Protein AF-0000000065771918 (afdb_homodimer)

InterPro domains:
  IPR000873 AMP-dependent synthetase/ligase domain [PF00501] (20-397)
  IPR020845 AMP-binding, conserved site [PS00455] (182-193)
  IPR025110 AMP-binding enzyme, C-terminal domain [PF13193] (447-524)
  IPR042099 ANL, N-terminal domain [G3DSA:3.40.50.12780] (4-433)
  IPR045851 AMP-binding enzyme domain superfamily [G3DSA:3.30.300.30] (434-539)

Secondary structure (DSSP, 8-state):
-TTB--STTT-----THHHHHHHHHHSTTSEEEEETTEEEEHHHHHHHHHHHHHHHHHTTPPTT-EEEEE-SS-HHHHHHHHHHHHTT-EEEEPPTT--HHHHHHHHHHH--SEEEEEGGGHHHHHHHHHTTTT-SSPPEEEEE-SSTTS--SSEEHHHHHHTS-TT--PPPPSSTTSEEEEEE---SSSS--EEEEEHHHHHHHHHHHHHHTTPPSS-EEEE-S-TTTHHHHTHHHHHHHTT-EEEE-SS--HHHHHHHHHHHT--EEE--HHHHHHHHT--TTT----SSPEEEEEES---HHHHHHHHHTTEEEEEEE--GGGTS-SEE-PPPGGGGGS-HHHHHHHHTS-BEE-TTEEEEEEE-TTT--BPPSSS---EEEEEEETTS-SEETT-HHHHHHHTGGGSEEEEEEEEE-TTS-EEEEEETTT-EEETTEEE-SHHHHHHHHTSTTEEEEEEEEEEETTTEEEEEEEEEEPTT----HHHHHHHHHHHHTTS-GGGS-SEEEE----B-TTS-B-HHHHHHHHHHT-PBP-----/-TTB--STTT-----THHHHHHHHHHSTTSEEEEETTEEEEHHHHHHHHHHHHHHHHHTTPPTT-EEEEE-SS-HHHHHHHHHHHHTT-EEEEPPTT--HHHHHHHHHHH--SEEEEEGGGHHHHHHHHHTTTT-SSPPEEEEE-SSTTS--SSEEHHHHHHTS-TT--PPPPSSTTSEEEEEE---SSSS--EEEEEHHHHHHHHHHHHHHTTPPSS-EEEE-S-TTTHHHHTHHHHHHHTT-EEEE-SS--HHHHHHHHHHHT--EEE--HHHHHHHHT--TTT----SSPEEEEEES---HHHHHHHHHTTEEEEEEE--GGGTS-SEE-PPPGGGGGS-HHHHHHHHTS-BEE-TTEEEEEEE-TTT--BPPSSS---EEEEEEETTS--EETT-HHHHHHHTGGGSEEEEEEEEE-TTS-EEEEEETTT-EEETTEEE-SHHHHHHHHTSTTEEEEEEEEEEETTTEEEEEEEEEEPTT----HHHHHHHHHHHHTTS-GGGS-SEEEE----B-TTS-B-HHHHHHHHHHT-PBP-----

Organism: Arabidopsis thaliana (NCBI:txid3702)

Solvent-accessible surface area (backbone atoms only — not comparable to full-atom values): 55004 Å² total; per-residue (Å²): 115,63,23,52,59,91,45,57,16,33,44,60,63,49,39,52,63,55,26,46,59,47,23,29,51,79,37,22,86,38,63,29,40,37,45,90,88,46,69,36,25,21,42,51,48,46,43,51,18,31,8,36,10,30,34,49,38,73,71,65,57,47,76,64,38,31,37,31,32,36,51,68,32,44,70,68,53,62,34,41,72,45,9,33,35,25,36,34,19,18,30,31,37,39,63,76,81,54,50,37,67,58,44,28,52,52,43,64,73,58,57,29,57,34,34,37,29,22,61,91,44,41,66,50,51,53,53,10,56,63,70,41,76,81,56,90,70,75,45,48,57,31,29,38,64,94,49,84,81,60,86,61,101,48,54,41,46,70,61,50,35,68,68,19,43,75,80,46,75,70,42,72,67,93,44,26,74,40,68,35,33,39,29,58,43,86,54,90,57,96,69,62,49,38,32,28,35,21,22,34,23,52,33,41,42,13,54,37,50,35,53,75,60,61,56,53,72,48,38,26,35,41,43,64,48,55,42,34,50,30,54,29,51,31,43,68,52,22,37,33,54,40,46,14,29,41,36,39,31,78,66,85,48,50,55,57,51,39,50,46,34,67,74,64,56,40,36,32,33,47,35,38,41,59,55,48,49,43,52,49,64,47,53,74,88,47,59,65,89,65,97,60,67,29,36,30,45,25,53,64,76,62,36,60,64,49,53,51,47,29,40,74,62,32,34,48,78,32,23,17,34,57,41,59,56,24,49,29,60,46,22,36,27,76,85,54,77,75,44,73,78,41,58,65,70,58,30,40,57,62,47,57,26,19,23,41,50,46,82,46,32,72,43,63,46,35,25,36,85,85,78,68,38,74,55,67,50,68,54,65,57,67,30,33,34,28,35,26,12,35,34,29,39,38,24,25,56,76,29,48,68,62,25,52,64,31,34,52,96,40,25,32,56,47,67,36,24,16,25,27,27,74,72,59,39,26,32,80,29,32,42,63,88,49,45,26,48,40,68,86,37,76,42,50,34,47,65,55,28,35,52,45,50,65,36,90,41,34,63,42,52,45,46,32,42,17,42,19,73,81,31,56,19,36,31,29,31,35,33,19,60,33,89,91,47,76,83,51,56,66,56,54,40,52,49,46,43,61,73,52,55,92,49,73,72,72,62,44,47,80,39,61,42,82,37,84,64,59,55,43,94,80,54,45,70,40,56,67,61,51,31,51,53,33,49,73,69,40,61,47,72,74,76,72,80,121,116,63,22,50,60,92,45,58,16,32,44,59,63,47,39,51,63,56,26,46,59,48,23,27,52,79,38,22,86,39,62,28,38,37,44,91,90,46,70,36,25,22,42,52,50,45,44,52,18,33,7,36,11,31,34,48,39,73,72,64,56,46,78,64,37,30,36,31,35,35,51,67,32,44,70,66,55,62,35,42,73,43,8,33,34,25,35,34,18,19,30,31,36,39,63,76,80,52,50,36,69,58,44,28,51,53,44,66,74,58,57,29,57,35,34,36,29,22,62,91,44,40,66,49,52,52,52,9,56,64,70,40,77,82,54,90,70,75,46,47,59,30,30,39,66,94,49,83,80,60,85,59,99,47,53,40,46,70,62,49,34,68,70,19,43,75,79,45,76,69,42,72,69,93,43,25,76,40,67,36,33,40,28,59,43,85,54,90,56,96,70,61,49,40,32,28,34,21,22,35,24,51,34,41,42,14,54,37,50,35,52,74,62,61,54,52,72,47,39,26,34,42,44,63,49,55,42,33,50,30,54,28,53,30,43,68,53,23,37,33,54,40,49,14,29,42,35,40,31,78,66,83,48,49,54,57,49,38,51,47,36,67,74,65,57,40,36,32,35,48,36,39,43,59,55,48,49,43,53,52,65,46,54,74,90,48,58,63,88,65,98,61,67,28,36,30,43,24,52,65,78,62,37,58,63,49,54,52,47,30,42,75,62,31,34,47,77,32,22,18,34,56,40,61,55,24,49,29,61,44,22,36,26,77,86,54,78,74,44,72,78,42,60,64,69,58,30,40,57,63,46,57,26,20,22,41,50,46,83,46,32,71,43,66,48,35,26,35,85,87,77,68,38,74,56,65,50,68,54,64,57,67,31,33,33,28,36,26,12,35,34,30,41,37,24,26,58,75,30,49,68,63,25,53,63,31,35,50,96,40,26,33,55,50,67,36,24,16,24,26,28,74,73,58,39,26,33,79,29,31,44,64,87,49,44,27,46,41,67,86,37,76,42,48,33,47,66,54,28,35,53,44,48,64,36,91,42,35,61,42,53,44,46,32,43,17,41,19,74,82,30,56,20,36,31,29,32,34,32,20,58,33,91,90,48,76,81,49,57,68,56,55,38,51,49,46,43,62,72,53,55,91,48,74,72,73,62,45,46,79,39,61,43,82,37,83,64,58,56,43,95,80,54,45,69,41,55,67,61,50,30,52,52,33,48,73,69,41,60,46,71,72,75,73,80,119

Nearest PDB structures (foldseek):
  8hsy-assembly1_A  TM=8.636E-01  e=1.051E-47  Vibrio harveyi
  4wv3-assembly1_A  TM=8.899E-01  e=1.713E-43  Stigmatella aurantiaca
  5ie0-assembly2_B  TM=8.709E-01  e=1.188E-41  Arabidopsis thaliana
  9bhy-assembly1_A  TM=7.299E-01  e=1.453E-34  Acinetobacter baumannii ATCC 17978
  3u16-assembly2_B  TM=8.707E-01  e=1.276E-29  Acinetobacter baumannii ACICU

Radius of gyration: 31.48 Å; Cα contacts (8 Å, |Δi|>4): 2546; chains: 2; bounding box: 75×93×74 Å

pLDDT: mean 91.89, std 8.66, range [29.97, 98.88]

Structure (mmCIF, N/CA/C/O backbone):
data_AF-0000000065771918-model_v1
#
loop_
_entity.id
_entity.type
_entity.pdbx_description
1 polymer 'Probable acyl-activating enzyme 21'
#
loop_
_atom_site.group_PDB
_atom_site.id
_atom_site.type_symbol
_atom_site.label_atom_id
_atom_site.label_alt_id
_atom_site.label_comp_id
_atom_site.label_asym_id
_atom_site.label_entity_id
_atom_site.label_seq_id
_atom_site.pdbx_PDB_ins_code
_atom_site.Cartn_x
_atom_site.Cartn_y
_atom_site.Cartn_z
_atom_site.occupancy
_atom_site.B_iso_or_equiv
_atom_site.auth_seq_id
_atom_site.auth_comp_id
_atom_site.auth_asym_id
_atom_site.auth_atom_id
_atom_site.pdbx_PDB_model_num
ATOM 1 N N . MET A 1 1 ? 9.336 4.375 24.594 1 88.5 1 MET A N 1
ATOM 2 C CA . MET A 1 1 ? 9.523 5.805 24.828 1 88.5 1 MET A CA 1
ATOM 3 C C . MET A 1 1 ? 8.531 6.324 25.859 1 88.5 1 MET A C 1
ATOM 5 O O . MET A 1 1 ? 7.375 5.898 25.891 1 88.5 1 MET A O 1
ATOM 9 N N . GLU A 1 2 ? 8.922 7.23 26.625 1 91.38 2 GLU A N 1
ATOM 10 C CA . GLU A 1 2 ? 8.078 7.73 27.703 1 91.38 2 GLU A CA 1
ATOM 11 C C . GLU A 1 2 ? 6.816 8.391 27.156 1 91.38 2 GLU A C 1
ATOM 13 O O . GLU A 1 2 ? 6.879 9.148 26.172 1 91.38 2 GLU A O 1
ATOM 18 N N . GLY A 1 3 ? 5.688 8 27.703 1 93.69 3 GLY A N 1
ATOM 19 C CA . GLY A 1 3 ? 4.422 8.625 27.344 1 93.69 3 GLY A CA 1
ATOM 20 C C . GLY A 1 3 ? 3.656 7.852 26.297 1 93.69 3 GLY A C 1
ATOM 21 O O . GLY A 1 3 ? 2.521 8.203 25.953 1 93.69 3 GLY A O 1
ATOM 22 N N . THR A 1 4 ? 4.199 6.762 25.75 1 96.31 4 THR A N 1
ATOM 23 C CA . THR A 1 4 ? 3.551 5.984 24.703 1 96.31 4 THR A CA 1
ATOM 24 C C . THR A 1 4 ? 2.826 4.777 25.297 1 96.31 4 THR A C 1
ATOM 26 O O . THR A 1 4 ? 3.133 4.348 26.406 1 96.31 4 THR A O 1
ATOM 29 N N . MET A 1 5 ? 1.809 4.348 24.625 1 96.81 5 MET A N 1
ATOM 30 C CA . MET A 1 5 ? 1.067 3.148 25 1 96.81 5 MET A CA 1
ATOM 31 C C . MET A 1 5 ? 0.543 2.416 23.766 1 96.81 5 MET A C 1
ATOM 33 O O . MET A 1 5 ? 0.09 3.049 22.812 1 96.81 5 MET A O 1
ATOM 37 N N . ARG A 1 6 ? 0.723 1.117 23.828 1 96 6 ARG A N 1
ATOM 38 C CA . ARG A 1 6 ? 0.106 0.287 22.797 1 96 6 ARG A CA 1
ATOM 39 C C . ARG A 1 6 ? -1.274 -0.192 23.234 1 96 6 ARG A C 1
ATOM 41 O O . ARG A 1 6 ? -1.423 -0.775 24.312 1 96 6 ARG A O 1
ATOM 48 N N . CYS A 1 7 ? -2.299 0.1 22.5 1 97.12 7 CYS A N 1
ATOM 49 C CA . CYS A 1 7 ? -3.674 -0.276 22.797 1 97.12 7 CYS A CA 1
ATOM 50 C C . CYS A 1 7 ? -4.504 -0.413 21.531 1 97.12 7 CYS A C 1
ATOM 52 O O . CYS A 1 7 ? -3.961 -0.375 20.422 1 97.12 7 CYS A O 1
ATOM 54 N N . SER A 1 8 ? -5.797 -0.637 21.656 1 95.38 8 SER A N 1
ATOM 55 C CA . SER A 1 8 ? -6.672 -0.889 20.516 1 95.38 8 SER A CA 1
ATOM 56 C C . SER A 1 8 ? -6.832 0.358 19.656 1 95.38 8 SER A C 1
ATOM 58 O O . SER A 1 8 ? -7.207 0.266 18.484 1 95.38 8 SER A O 1
ATOM 60 N N . ALA A 1 9 ? -6.516 1.527 20.172 1 97.38 9 ALA A N 1
ATOM 61 C CA . ALA A 1 9 ? -6.625 2.771 19.406 1 97.38 9 ALA A CA 1
ATOM 62 C C . ALA A 1 9 ? -5.559 2.85 18.328 1 97.38 9 ALA A C 1
ATOM 64 O O . ALA A 1 9 ? -5.777 3.457 17.266 1 97.38 9 ALA A O 1
ATOM 65 N N . ASN A 1 10 ? -4.402 2.232 18.625 1 97.94 10 ASN A N 1
ATOM 66 C CA . ASN A 1 10 ? -3.291 2.512 17.734 1 97.94 10 ASN A CA 1
ATOM 67 C C . ASN A 1 10 ? -2.631 1.227 17.234 1 97.94 10 ASN A C 1
ATOM 69 O O . ASN A 1 10 ? -1.549 1.266 16.641 1 97.94 10 ASN A O 1
ATOM 73 N N . TYR A 1 11 ? -3.23 0.105 17.531 1 97.31 11 TYR A N 1
ATOM 74 C CA . TYR A 1 11 ? -2.678 -1.156 17.047 1 97.31 11 TYR A CA 1
ATOM 75 C C . TYR A 1 11 ? -3.783 -2.17 16.781 1 97.31 11 TYR A C 1
ATOM 77 O O . TYR A 1 11 ? -4.547 -2.521 17.672 1 97.31 11 TYR A O 1
ATOM 85 N N . VAL A 1 12 ? -3.822 -2.596 15.609 1 96.56 12 VAL A N 1
ATOM 86 C CA . VAL A 1 12 ? -4.699 -3.676 15.172 1 96.56 12 VAL A CA 1
ATOM 87 C C . VAL A 1 12 ? -3.91 -4.676 14.336 1 96.56 12 VAL A C 1
ATOM 89 O O . VAL A 1 12 ? -3.154 -4.285 13.438 1 96.56 12 VAL A O 1
ATOM 92 N N . PRO A 1 13 ? -4.039 -6.016 14.617 1 97.44 13 PRO A N 1
ATOM 93 C CA . PRO A 1 13 ? -3.369 -6.992 13.75 1 97.44 13 PRO A CA 1
ATOM 94 C C . PRO A 1 13 ? -3.75 -6.836 12.281 1 97.44 13 PRO A C 1
ATOM 96 O O . PRO A 1 13 ? -4.93 -6.664 11.961 1 97.44 13 PRO A O 1
ATOM 99 N N . LEU A 1 14 ? -2.75 -6.852 11.445 1 97.94 14 LEU A N 1
ATOM 100 C CA . LEU A 1 14 ? -3.008 -6.742 10.008 1 97.94 14 LEU A CA 1
ATOM 101 C C . LEU A 1 14 ? -3.748 -7.969 9.492 1 97.94 14 LEU A C 1
ATOM 103 O O . LEU A 1 14 ? -3.357 -9.102 9.789 1 97.94 14 LEU A O 1
ATOM 107 N N . SER A 1 15 ? -4.812 -7.727 8.734 1 98.44 15 SER A N 1
ATOM 108 C CA . SER A 1 15 ? -5.586 -8.805 8.125 1 98.44 15 SER A CA 1
ATOM 109 C C . SER A 1 15 ? -6.367 -8.297 6.914 1 98.44 15 SER A C 1
ATOM 111 O O . SER A 1 15 ? -6.945 -7.211 6.949 1 98.44 15 SER A O 1
ATOM 113 N N . PRO A 1 16 ? -6.477 -9.094 5.871 1 98.19 16 PRO A N 1
ATOM 114 C CA . PRO A 1 16 ? -7.324 -8.734 4.73 1 98.19 16 PRO A CA 1
ATOM 115 C C . PRO A 1 16 ? -8.789 -8.578 5.113 1 98.19 16 PRO A C 1
ATOM 117 O O . PRO A 1 16 ? -9.57 -7.98 4.363 1 98.19 16 PRO A O 1
ATOM 120 N N . ILE A 1 17 ? -9.195 -9.117 6.297 1 98.31 17 ILE A N 1
ATOM 121 C CA . ILE A 1 17 ? -10.57 -8.977 6.77 1 98.31 17 ILE A CA 1
ATOM 122 C C . ILE A 1 17 ? -10.945 -7.5 6.832 1 98.31 17 ILE A C 1
ATOM 124 O O . ILE A 1 17 ? -12.07 -7.125 6.48 1 98.31 17 ILE A O 1
ATOM 128 N N . SER A 1 18 ? -9.977 -6.691 7.184 1 97 18 SER A N 1
ATOM 129 C CA . SER A 1 18 ? -10.242 -5.262 7.324 1 97 18 SER A CA 1
ATOM 130 C C . SER A 1 18 ? -10.508 -4.617 5.969 1 97 18 SER A C 1
ATOM 132 O O . SER A 1 18 ? -11.227 -3.619 5.883 1 97 18 SER A O 1
ATOM 134 N N . PHE A 1 19 ? -9.969 -5.172 4.887 1 97.69 19 PHE A N 1
ATOM 135 C CA . PHE A 1 19 ? -10.219 -4.641 3.553 1 97.69 19 PHE A CA 1
ATOM 136 C C . PHE A 1 19 ? -11.703 -4.719 3.211 1 97.69 19 PHE A C 1
ATOM 138 O O . PHE A 1 19 ? -12.273 -3.771 2.664 1 97.69 19 PHE A O 1
ATOM 145 N N . LEU A 1 20 ? -12.266 -5.875 3.529 1 98.19 20 LEU A N 1
ATOM 146 C CA . LEU A 1 20 ? -13.672 -6.07 3.207 1 98.19 20 LEU A CA 1
ATOM 147 C C . LEU A 1 20 ? -14.555 -5.145 4.039 1 98.19 20 LEU A C 1
ATOM 149 O O . LEU A 1 20 ? -15.523 -4.578 3.529 1 98.19 20 LEU A O 1
ATOM 153 N N . GLU A 1 21 ? -14.25 -5.035 5.312 1 95.62 21 GLU A N 1
ATOM 154 C CA . GLU A 1 21 ? -15.008 -4.137 6.18 1 95.62 21 GLU A CA 1
ATOM 155 C C . GLU A 1 21 ? -14.977 -2.705 5.656 1 95.62 21 GLU A C 1
ATOM 157 O O . GLU A 1 21 ? -16 -2.029 5.621 1 95.62 21 GLU A O 1
ATOM 162 N N . ARG A 1 22 ? -13.867 -2.25 5.254 1 94.81 22 ARG A N 1
ATOM 163 C CA . ARG A 1 22 ? -13.727 -0.903 4.711 1 94.81 22 ARG A CA 1
ATOM 164 C C . ARG A 1 22 ? -14.445 -0.774 3.373 1 94.81 22 ARG A C 1
ATOM 166 O O . ARG A 1 22 ? -15.117 0.229 3.119 1 94.81 22 ARG A O 1
ATOM 173 N N . ALA A 1 23 ? -14.258 -1.785 2.531 1 96.12 23 ALA A N 1
ATOM 174 C CA . ALA A 1 23 ? -14.867 -1.731 1.206 1 96.12 23 ALA A CA 1
ATOM 175 C C . ALA A 1 23 ? -16.375 -1.568 1.307 1 96.12 23 ALA A C 1
ATOM 177 O O . ALA A 1 23 ? -16.984 -0.822 0.531 1 96.12 23 ALA A O 1
ATOM 178 N N . ALA A 1 24 ? -16.969 -2.229 2.25 1 95.31 24 ALA A N 1
ATOM 179 C CA . ALA A 1 24 ? -18.422 -2.18 2.426 1 95.31 24 ALA A CA 1
ATOM 180 C C . ALA A 1 24 ? -18.875 -0.794 2.879 1 95.31 24 ALA A C 1
ATOM 182 O O . ALA A 1 24 ? -20.016 -0.392 2.629 1 95.31 24 ALA A O 1
ATOM 183 N N . VAL A 1 25 ? -17.984 -0.06 3.516 1 91.25 25 VAL A N 1
ATOM 184 C CA . VAL A 1 25 ? -18.312 1.274 4.008 1 91.25 25 VAL A CA 1
ATOM 185 C C . VAL A 1 25 ? -18.047 2.309 2.918 1 91.25 25 VAL A C 1
ATOM 187 O O . VAL A 1 25 ? -18.906 3.125 2.596 1 91.25 25 VAL A O 1
ATOM 190 N N . VAL A 1 26 ? -16.938 2.23 2.297 1 90.31 26 VAL A N 1
ATOM 191 C CA . VAL A 1 26 ? -16.469 3.258 1.377 1 90.31 26 VAL A CA 1
ATOM 192 C C . VAL A 1 26 ? -17.125 3.074 0.011 1 90.31 26 VAL A C 1
ATOM 194 O O . VAL A 1 26 ? -17.516 4.051 -0.637 1 90.31 26 VAL A O 1
ATOM 197 N N . PHE A 1 27 ? -17.25 1.789 -0.373 1 93.69 27 PHE A N 1
ATOM 198 C CA . PHE A 1 27 ? -17.719 1.478 -1.718 1 93.69 27 PHE A CA 1
ATOM 199 C C . PHE A 1 27 ? -19.016 0.688 -1.668 1 93.69 27 PHE A C 1
ATOM 201 O O . PHE A 1 27 ? -19.328 -0.064 -2.594 1 93.69 27 PHE A O 1
ATOM 208 N N . GLY A 1 28 ? -19.812 0.783 -0.723 1 94 28 GLY A N 1
ATOM 209 C CA . GLY A 1 28 ? -20.938 -0.076 -0.36 1 94 28 GLY A CA 1
ATOM 210 C C . GLY A 1 28 ? -21.875 -0.345 -1.514 1 94 28 GLY A C 1
ATOM 211 O O . GLY A 1 28 ? -22.234 -1.496 -1.776 1 94 28 GLY A O 1
ATOM 212 N N . SER A 1 29 ? -22.25 0.639 -2.266 1 94.06 29 SER A N 1
ATOM 213 C CA . SER A 1 29 ? -23.266 0.503 -3.303 1 94.06 29 SER A CA 1
ATOM 214 C C . SER A 1 29 ? -22.641 0.146 -4.648 1 94.06 29 SER A C 1
ATOM 216 O O . SER A 1 29 ? -23.344 -0.15 -5.609 1 94.06 29 SER A O 1
ATOM 218 N N . ARG A 1 30 ? -21.391 0.132 -4.684 1 95.81 30 ARG A N 1
ATOM 219 C CA . ARG A 1 30 ? -20.719 -0.169 -5.941 1 95.81 30 ARG A CA 1
ATOM 220 C C . ARG A 1 30 ? -20.562 -1.673 -6.129 1 95.81 30 ARG A C 1
ATOM 222 O O . ARG A 1 30 ? -20.562 -2.43 -5.156 1 95.81 30 ARG A O 1
ATOM 229 N N . THR A 1 31 ? -20.328 -2.07 -7.391 1 98.06 31 THR A N 1
ATOM 230 C CA . THR A 1 31 ? -20.203 -3.48 -7.746 1 98.06 31 THR A CA 1
ATOM 231 C C . THR A 1 31 ? -18.922 -4.07 -7.172 1 98.06 31 THR A C 1
ATOM 233 O O . THR A 1 31 ? -17.859 -3.441 -7.234 1 98.06 31 THR A O 1
ATOM 236 N N . SER A 1 32 ? -19.031 -5.207 -6.547 1 98.62 32 SER A N 1
ATOM 237 C CA . SER A 1 32 ? -17.875 -5.91 -5.988 1 98.62 32 SER A CA 1
ATOM 238 C C . SER A 1 32 ? -17.5 -7.125 -6.832 1 98.62 32 SER A C 1
ATOM 240 O O . SER A 1 32 ? -16.328 -7.352 -7.121 1 98.62 32 SER A O 1
ATOM 242 N N . VAL A 1 33 ? -18.484 -7.941 -7.211 1 98.69 33 VAL A N 1
ATOM 243 C CA . VAL A 1 33 ? -18.25 -9.195 -7.918 1 98.69 33 VAL A CA 1
ATOM 244 C C . VAL A 1 33 ? -19.25 -9.32 -9.078 1 98.69 33 VAL A C 1
ATOM 246 O O . VAL A 1 33 ? -20.422 -8.969 -8.945 1 98.69 33 VAL A O 1
ATOM 249 N N . VAL A 1 34 ? -18.75 -9.75 -10.234 1 98.5 34 VAL A N 1
ATOM 250 C CA . VAL A 1 34 ? -19.578 -10.062 -11.398 1 98.5 34 VAL A CA 1
ATOM 251 C C . VAL A 1 34 ? -19.344 -11.508 -11.828 1 98.5 34 VAL A C 1
ATOM 253 O O . VAL A 1 34 ? -18.188 -11.969 -11.859 1 98.5 34 VAL A O 1
ATOM 256 N N . TYR A 1 35 ? -20.391 -12.258 -12.094 1 97.44 35 TYR A N 1
ATOM 257 C CA . TYR A 1 35 ? -20.359 -13.617 -12.617 1 97.44 35 TYR A CA 1
ATOM 258 C C . TYR A 1 35 ? -21.609 -13.906 -13.453 1 97.44 35 TYR A C 1
ATOM 260 O O . TYR A 1 35 ? -22.688 -14.133 -12.914 1 97.44 35 TYR A O 1
ATOM 268 N N . GLY A 1 36 ? -21.422 -13.953 -14.797 1 92.06 36 GLY A N 1
ATOM 269 C CA . GLY A 1 36 ? -22.609 -14.047 -15.641 1 92.06 36 GLY A CA 1
ATOM 270 C C . GLY A 1 36 ? -23.609 -12.953 -15.367 1 92.06 36 GLY A C 1
ATOM 271 O O . GLY A 1 36 ? -23.281 -11.766 -15.461 1 92.06 36 GLY A O 1
ATOM 272 N N . ASP A 1 37 ? -24.781 -13.352 -14.883 1 90.69 37 ASP A N 1
ATOM 273 C CA . ASP A 1 37 ? -25.844 -12.383 -14.609 1 90.69 37 ASP A CA 1
ATOM 274 C C . ASP A 1 37 ? -25.828 -11.953 -13.141 1 90.69 37 ASP A C 1
ATOM 276 O O . ASP A 1 37 ? -26.547 -11.023 -12.758 1 90.69 37 ASP A O 1
ATOM 280 N N . ILE A 1 38 ? -25.016 -12.594 -12.43 1 94.25 38 ILE A N 1
ATOM 281 C CA . ILE A 1 38 ? -24.922 -12.273 -11.008 1 94.25 38 ILE A CA 1
ATOM 282 C C . ILE A 1 38 ? -24.016 -11.055 -10.812 1 94.25 38 ILE A C 1
ATOM 284 O O . ILE A 1 38 ? -22.938 -10.969 -11.398 1 94.25 38 ILE A O 1
ATOM 288 N N . GLN A 1 39 ? -24.531 -10.094 -10.109 1 97.31 39 GLN A N 1
ATOM 289 C CA . GLN A 1 39 ? -23.766 -8.922 -9.688 1 97.31 39 GLN A CA 1
ATOM 290 C C . GLN A 1 39 ? -24.031 -8.602 -8.219 1 97.31 39 GLN A C 1
ATOM 292 O O . GLN A 1 39 ? -25.188 -8.484 -7.801 1 97.31 39 GLN A O 1
ATOM 297 N N . TYR A 1 40 ? -23 -8.531 -7.441 1 98.31 40 TYR A N 1
ATOM 298 C CA . TYR A 1 40 ? -23.109 -8.125 -6.043 1 98.31 40 TYR A CA 1
ATOM 299 C C . TYR A 1 40 ? -22.469 -6.762 -5.816 1 98.31 40 TYR A C 1
ATOM 301 O O . TYR A 1 40 ? -21.562 -6.363 -6.559 1 98.31 40 TYR A O 1
ATOM 309 N N . THR A 1 41 ? -22.984 -6.008 -4.836 1 98.31 41 THR A N 1
ATOM 310 C CA . THR A 1 41 ? -22.328 -4.809 -4.328 1 98.31 41 THR A CA 1
ATOM 311 C C . THR A 1 41 ? -21.422 -5.152 -3.154 1 98.31 41 THR A C 1
ATOM 313 O O . THR A 1 41 ? -21.5 -6.25 -2.598 1 98.31 41 THR A O 1
ATOM 316 N N . TRP A 1 42 ? -20.594 -4.25 -2.791 1 98.06 42 TRP A N 1
ATOM 317 C CA . TRP A 1 42 ? -19.719 -4.477 -1.646 1 98.06 42 TRP A CA 1
ATOM 318 C C . TRP A 1 42 ? -20.531 -4.66 -0.368 1 98.06 42 TRP A C 1
ATOM 320 O O . TRP A 1 42 ? -20.141 -5.434 0.513 1 98.06 42 TRP A O 1
ATOM 330 N N . HIS A 1 43 ? -21.688 -4 -0.198 1 97.38 43 HIS A N 1
ATOM 331 C CA . HIS A 1 43 ? -22.578 -4.25 0.922 1 97.38 43 HIS A CA 1
ATOM 332 C C . HIS A 1 43 ? -23.047 -5.703 0.943 1 97.38 43 HIS A C 1
ATOM 334 O O . HIS A 1 43 ? -23.016 -6.355 1.989 1 97.38 43 HIS A O 1
ATOM 340 N N . GLN A 1 44 ? -23.438 -6.117 -0.217 1 98.44 44 GLN A N 1
ATOM 341 C CA . GLN A 1 44 ? -23.953 -7.477 -0.325 1 98.44 44 GLN A CA 1
ATOM 342 C C . GLN A 1 44 ? -22.844 -8.5 -0.071 1 98.44 44 GLN A C 1
ATOM 344 O O . GLN A 1 44 ? -23.062 -9.492 0.635 1 98.44 44 GLN A O 1
ATOM 349 N N . THR A 1 45 ? -21.688 -8.305 -0.659 1 98.69 45 THR A N 1
ATOM 350 C CA . THR A 1 45 ? -20.578 -9.234 -0.477 1 98.69 45 THR A CA 1
ATOM 351 C C . THR A 1 45 ? -20.188 -9.32 0.994 1 98.69 45 THR A C 1
ATOM 353 O O . THR A 1 45 ? -19.969 -10.414 1.521 1 98.69 45 THR A O 1
ATOM 356 N N . ARG A 1 46 ? -20.094 -8.219 1.651 1 98.56 46 ARG A N 1
ATOM 357 C CA . ARG A 1 46 ? -19.766 -8.234 3.074 1 98.56 46 ARG A CA 1
ATOM 358 C C . ARG A 1 46 ? -20.828 -8.992 3.867 1 98.56 46 ARG A C 1
ATOM 360 O O . ARG A 1 46 ? -20.516 -9.812 4.727 1 98.56 46 ARG A O 1
ATOM 367 N N . ASP A 1 47 ? -22.078 -8.68 3.596 1 98.56 47 ASP A N 1
ATOM 368 C CA . ASP A 1 47 ? -23.172 -9.359 4.285 1 98.56 47 ASP A CA 1
ATOM 369 C C . ASP A 1 47 ? -23.094 -10.867 4.086 1 98.56 47 ASP A C 1
ATOM 371 O O . ASP A 1 47 ? -23.234 -11.633 5.043 1 98.56 47 ASP A O 1
ATOM 375 N N . ARG A 1 48 ? -22.922 -11.289 2.898 1 98.62 48 ARG A N 1
ATOM 376 C CA . ARG A 1 48 ? -22.828 -12.711 2.576 1 98.62 48 ARG A CA 1
ATOM 377 C C . ARG A 1 48 ? -21.641 -13.359 3.283 1 98.62 48 ARG A C 1
ATOM 379 O O . ARG A 1 48 ? -21.766 -14.477 3.799 1 98.62 48 ARG A O 1
ATOM 386 N N . CYS A 1 49 ? -20.484 -12.695 3.33 1 98.81 49 CYS A N 1
ATOM 387 C CA . CYS A 1 49 ? -19.312 -13.211 4.023 1 98.81 49 CYS A CA 1
ATOM 388 C C . CYS A 1 49 ? -19.562 -13.328 5.52 1 98.81 49 CYS A C 1
ATOM 390 O O . CYS A 1 49 ? -19.125 -14.297 6.152 1 98.81 49 CYS A O 1
ATOM 392 N N . VAL A 1 50 ? -20.266 -12.352 6.113 1 98.75 50 VAL A N 1
ATOM 393 C CA . VAL A 1 50 ? -20.594 -12.367 7.535 1 98.75 50 VAL A CA 1
ATOM 394 C C . VAL A 1 50 ? -21.516 -13.539 7.84 1 98.75 50 VAL A C 1
ATOM 396 O O . VAL A 1 50 ? -21.312 -14.258 8.82 1 98.75 50 VAL A O 1
ATOM 399 N N . ARG A 1 51 ? -22.531 -13.742 7.004 1 98.81 51 ARG A N 1
ATOM 400 C CA . ARG A 1 51 ? -23.438 -14.875 7.164 1 98.81 51 ARG A CA 1
ATOM 401 C C . ARG A 1 51 ? -22.688 -16.188 7.047 1 98.81 51 ARG A C 1
ATOM 403 O O . ARG A 1 51 ? -22.953 -17.141 7.789 1 98.81 51 ARG A O 1
ATOM 410 N N . LEU A 1 52 ? -21.781 -16.25 6.078 1 98.81 52 LEU A N 1
ATOM 411 C CA . LEU A 1 52 ? -20.953 -17.438 5.922 1 98.81 52 LEU A CA 1
ATOM 412 C C . LEU A 1 52 ? -20.156 -17.703 7.191 1 98.81 52 LEU A C 1
ATOM 414 O O . LEU A 1 52 ? -20.094 -18.844 7.668 1 98.81 52 LEU A O 1
ATOM 418 N N . ALA A 1 53 ? -19.484 -16.688 7.715 1 98.81 53 ALA A N 1
ATOM 419 C CA . ALA A 1 53 ? -18.703 -16.812 8.938 1 98.81 53 ALA A CA 1
ATOM 420 C C . ALA A 1 53 ? -19.562 -17.297 10.094 1 98.81 53 ALA A C 1
ATOM 422 O O . ALA A 1 53 ? -19.156 -18.188 10.852 1 98.81 53 ALA A O 1
ATOM 423 N N . SER A 1 54 ? -20.719 -16.688 10.211 1 98.75 54 SER A N 1
ATOM 424 C CA . SER A 1 54 ? -21.656 -17.078 11.266 1 98.75 54 SER A CA 1
ATOM 425 C C . SER A 1 54 ? -22.062 -18.531 11.133 1 98.75 54 SER A C 1
ATOM 427 O O . SER A 1 54 ? -22.031 -19.281 12.109 1 98.75 54 SER A O 1
ATOM 429 N N . ALA A 1 55 ? -22.469 -18.953 9.922 1 98.75 55 ALA A N 1
ATOM 430 C CA . ALA A 1 55 ? -22.891 -20.328 9.664 1 98.75 55 ALA A CA 1
ATOM 431 C C . ALA A 1 55 ? -21.766 -21.312 9.992 1 98.75 55 ALA A C 1
ATOM 433 O O . ALA A 1 55 ? -22 -22.359 10.578 1 98.75 55 ALA A O 1
ATOM 434 N N . LEU A 1 56 ? -20.562 -20.953 9.633 1 98.62 56 LEU A N 1
ATOM 435 C CA . LEU A 1 56 ? -19.406 -21.781 9.938 1 98.62 56 LEU A CA 1
ATOM 436 C C . LEU A 1 56 ? -19.188 -21.875 11.445 1 98.62 56 LEU A C 1
ATOM 438 O O . LEU A 1 56 ? -18.891 -22.953 11.969 1 98.62 56 LEU A O 1
ATOM 442 N N . SER A 1 57 ? -19.266 -20.719 12.094 1 97.88 57 SER A N 1
ATOM 443 C CA . SER A 1 57 ? -19.109 -20.672 13.547 1 97.88 57 SER A CA 1
ATOM 444 C C . SER A 1 57 ? -20.141 -21.562 14.234 1 97.88 57 SER A C 1
ATOM 446 O O . SER A 1 57 ? -19.828 -22.219 15.242 1 97.88 57 SER A O 1
ATOM 448 N N . ASP A 1 58 ? -21.344 -21.625 13.766 1 97.5 58 ASP A N 1
ATOM 449 C CA . ASP A 1 58 ? -22.438 -22.406 14.336 1 97.5 58 ASP A CA 1
ATOM 450 C C . ASP A 1 58 ? -22.156 -23.906 14.25 1 97.5 58 ASP A C 1
ATOM 452 O O . ASP A 1 58 ? -22.75 -24.688 14.984 1 97.5 58 ASP A O 1
ATOM 456 N N . LEU A 1 59 ? -21.234 -24.266 13.344 1 97 59 LEU A N 1
ATOM 457 C CA . LEU A 1 59 ? -20.844 -25.672 13.234 1 97 59 LEU A CA 1
ATOM 458 C C . LEU A 1 59 ? -19.875 -26.062 14.352 1 97 59 LEU A C 1
ATOM 460 O O . LEU A 1 59 ? -19.5 -27.219 14.477 1 97 59 LEU A O 1
ATOM 464 N N . GLY A 1 60 ? -19.406 -25.078 15.172 1 94.56 60 GLY A N 1
ATOM 465 C CA . GLY A 1 60 ? -18.5 -25.344 16.281 1 94.56 60 GLY A CA 1
ATOM 466 C C . GLY A 1 60 ? -17.047 -25.344 15.875 1 94.56 60 GLY A C 1
ATOM 467 O O . GLY A 1 60 ? -16.219 -26.031 16.5 1 94.56 60 GLY A O 1
ATOM 468 N N . LEU A 1 61 ? -16.75 -24.641 14.789 1 94.44 61 LEU A N 1
ATOM 469 C CA . LEU A 1 61 ? -15.352 -24.531 14.367 1 94.44 61 LEU A CA 1
ATOM 470 C C . LEU A 1 61 ? -14.516 -23.812 15.422 1 94.44 61 LEU A C 1
ATOM 472 O O . LEU A 1 61 ? -14.984 -22.844 16.031 1 94.44 61 LEU A O 1
ATOM 476 N N . SER A 1 62 ? -13.359 -24.328 15.688 1 91.56 62 SER A N 1
ATOM 477 C CA . SER A 1 62 ? -12.359 -23.672 16.531 1 91.56 62 SER A CA 1
ATOM 478 C C . SER A 1 62 ? -11.406 -22.828 15.688 1 91.56 62 SER A C 1
ATOM 480 O O . SER A 1 62 ? -11.352 -22.969 14.469 1 91.56 62 SER A O 1
ATOM 482 N N . ARG A 1 63 ? -10.711 -22.047 16.422 1 94.06 63 ARG A N 1
ATOM 483 C CA . ARG A 1 63 ? -9.672 -21.266 15.75 1 94.06 63 ARG A CA 1
ATOM 484 C C . ARG A 1 63 ? -8.688 -22.172 15.023 1 94.06 63 ARG A C 1
ATOM 486 O O . ARG A 1 63 ? -8.258 -23.188 15.57 1 94.06 63 ARG A O 1
ATOM 493 N N . HIS A 1 64 ? -8.414 -21.969 13.773 1 95.06 64 HIS A N 1
ATOM 494 C CA . HIS A 1 64 ? -7.41 -22.594 12.914 1 95.06 64 HIS A CA 1
ATOM 495 C C . HIS A 1 64 ? -7.914 -23.906 12.336 1 95.06 64 HIS A C 1
ATOM 497 O O . HIS A 1 64 ? -7.184 -24.594 11.625 1 95.06 64 HIS A O 1
ATOM 503 N N . ASP A 1 65 ? -9.227 -24.25 12.703 1 97.5 65 ASP A N 1
ATOM 504 C CA . ASP A 1 65 ? -9.805 -25.359 11.938 1 97.5 65 ASP A CA 1
ATOM 505 C C . ASP A 1 65 ? -9.742 -25.062 10.438 1 97.5 65 ASP A C 1
ATOM 507 O O . ASP A 1 65 ? -9.812 -23.906 10.023 1 97.5 65 ASP A O 1
ATOM 511 N N . VAL A 1 66 ? -9.633 -26.141 9.672 1 98.25 66 VAL A N 1
ATOM 512 C CA . VAL A 1 66 ? -9.477 -25.969 8.234 1 98.25 66 VAL A CA 1
ATOM 513 C C . VAL A 1 66 ? -10.836 -26.094 7.551 1 98.25 66 VAL A C 1
ATOM 515 O O . VAL A 1 66 ? -11.633 -26.969 7.891 1 98.25 66 VAL A O 1
ATOM 518 N N . VAL A 1 67 ? -11.156 -25.141 6.727 1 98.75 67 VAL A N 1
ATOM 519 C CA . VAL A 1 67 ? -12.258 -25.172 5.77 1 98.75 67 VAL A CA 1
ATOM 520 C C . VAL A 1 67 ? -11.703 -25.359 4.355 1 98.75 67 VAL A C 1
ATOM 522 O O . VAL A 1 67 ? -10.852 -24.578 3.91 1 98.75 67 VAL A O 1
ATOM 525 N N . ALA A 1 68 ? -12.141 -26.391 3.643 1 98.75 68 ALA A N 1
ATOM 526 C CA . ALA A 1 68 ? -11.625 -26.656 2.303 1 98.75 68 ALA A CA 1
ATOM 527 C C . ALA A 1 68 ? -12.648 -26.281 1.235 1 98.75 68 ALA A C 1
ATOM 529 O O . ALA A 1 68 ? -13.852 -26.219 1.512 1 98.75 68 ALA A O 1
ATOM 530 N N . ALA A 1 69 ? -12.172 -26.016 0.086 1 98.81 69 ALA A N 1
ATOM 531 C CA . ALA A 1 69 ? -13.031 -25.719 -1.058 1 98.81 69 ALA A CA 1
ATOM 532 C C . ALA A 1 69 ? -12.445 -26.297 -2.342 1 98.81 69 ALA A C 1
ATOM 534 O O . ALA A 1 69 ? -11.227 -26.359 -2.514 1 98.81 69 ALA A O 1
ATOM 535 N N . LEU A 1 70 ? -13.266 -26.812 -3.16 1 98.44 70 LEU A N 1
ATOM 536 C CA . LEU A 1 70 ? -12.977 -27.281 -4.508 1 98.44 70 LEU A CA 1
ATOM 537 C C . LEU A 1 70 ? -13.945 -26.672 -5.52 1 98.44 70 LEU A C 1
ATOM 539 O O . LEU A 1 70 ? -15.055 -27.172 -5.695 1 98.44 70 LEU A O 1
ATOM 543 N N . ALA A 1 71 ? -13.484 -25.609 -6.133 1 97.94 71 ALA A N 1
ATOM 544 C CA . ALA A 1 71 ? -14.359 -24.859 -7.023 1 97.94 71 ALA A CA 1
ATOM 545 C C . ALA A 1 71 ? -13.555 -24.031 -8.023 1 97.94 71 ALA A C 1
ATOM 547 O O . ALA A 1 71 ? -12.391 -23.719 -7.773 1 97.94 71 ALA A O 1
ATOM 548 N N . PRO A 1 72 ? -14.102 -23.812 -9.281 1 95.94 72 PRO A N 1
ATOM 549 C CA . PRO A 1 72 ? -13.477 -22.828 -10.164 1 95.94 72 PRO A CA 1
ATOM 550 C C . PRO A 1 72 ? -13.617 -21.391 -9.648 1 95.94 72 PRO A C 1
ATOM 552 O O . PRO A 1 72 ? -13.898 -21.188 -8.461 1 95.94 72 PRO A O 1
ATOM 555 N N . ASN A 1 73 ? -13.289 -20.391 -10.5 1 97.12 73 ASN A N 1
ATOM 556 C CA . ASN A 1 73 ? -13.352 -19 -10.086 1 97.12 73 ASN A CA 1
ATOM 557 C C . ASN A 1 73 ? -14.789 -18.484 -10.023 1 97.12 73 ASN A C 1
ATOM 559 O O . ASN A 1 73 ? -15.25 -17.797 -10.93 1 97.12 73 ASN A O 1
ATOM 563 N N . VAL A 1 74 ? -15.484 -18.812 -8.961 1 97.62 74 VAL A N 1
ATOM 564 C CA . VAL A 1 74 ? -16.875 -18.438 -8.805 1 97.62 74 VAL A CA 1
ATOM 565 C C . VAL A 1 74 ? -17.031 -17.516 -7.59 1 97.62 74 VAL A C 1
ATOM 567 O O . VAL A 1 74 ? -16.141 -17.453 -6.738 1 97.62 74 VAL A O 1
ATOM 570 N N . PRO A 1 75 ? -18.125 -16.75 -7.453 1 97.88 75 PRO A N 1
ATOM 571 C CA . PRO A 1 75 ? -18.312 -15.789 -6.371 1 97.88 75 PRO A CA 1
ATOM 572 C C . PRO A 1 75 ? -18.203 -16.422 -4.988 1 97.88 75 PRO A C 1
ATOM 574 O O . PRO A 1 75 ? -17.656 -15.805 -4.066 1 97.88 75 PRO A O 1
ATOM 577 N N . ALA A 1 76 ? -18.609 -17.641 -4.863 1 98.25 76 ALA A N 1
ATOM 578 C CA . ALA A 1 76 ? -18.562 -18.328 -3.574 1 98.25 76 ALA A CA 1
ATOM 579 C C . ALA A 1 76 ? -17.125 -18.406 -3.049 1 98.25 76 ALA A C 1
ATOM 581 O O . ALA A 1 76 ? -16.906 -18.312 -1.84 1 98.25 76 ALA A O 1
ATOM 582 N N . LEU A 1 77 ? -16.219 -18.625 -3.922 1 98.06 77 LEU A N 1
ATOM 583 C CA . LEU A 1 77 ? -14.82 -18.688 -3.498 1 98.06 77 LEU A CA 1
ATOM 584 C C . LEU A 1 77 ? -14.336 -17.328 -3.01 1 98.06 77 LEU A C 1
ATOM 586 O O . LEU A 1 77 ? -13.562 -17.25 -2.053 1 98.06 77 LEU A O 1
ATOM 590 N N . CYS A 1 78 ? -14.758 -16.234 -3.688 1 98.12 78 CYS A N 1
ATOM 591 C CA . CYS A 1 78 ? -14.438 -14.891 -3.197 1 98.12 78 CYS A CA 1
ATOM 592 C C . CYS A 1 78 ? -14.922 -14.711 -1.765 1 98.12 78 CYS A C 1
ATOM 594 O O . CYS A 1 78 ? -14.203 -14.172 -0.925 1 98.12 78 CYS A O 1
ATOM 596 N N . GLU A 1 79 ? -16.109 -15.203 -1.533 1 98.69 79 GLU A N 1
ATOM 597 C CA . GLU A 1 79 ? -16.719 -15.078 -0.211 1 98.69 79 GLU A CA 1
ATOM 598 C C . GLU A 1 79 ? -15.984 -15.945 0.813 1 98.69 79 GLU A C 1
ATOM 600 O O . GLU A 1 79 ? -15.82 -15.539 1.966 1 98.69 79 GLU A O 1
ATOM 605 N N . LEU A 1 80 ? -15.523 -17.094 0.384 1 98.88 80 LEU A N 1
ATOM 606 C CA . LEU A 1 80 ? -14.812 -18 1.275 1 98.88 80 LEU A CA 1
ATOM 607 C C . LEU A 1 80 ? -13.477 -17.406 1.699 1 98.88 80 LEU A C 1
ATOM 609 O O . LEU A 1 80 ? -13.016 -17.641 2.822 1 98.88 80 LEU A O 1
ATOM 613 N N . TYR A 1 81 ? -12.836 -16.672 0.858 1 98.81 81 TYR A N 1
ATOM 614 C CA . TYR A 1 81 ? -11.547 -16.062 1.166 1 98.81 81 TYR A CA 1
ATOM 615 C C . TYR A 1 81 ? -11.688 -15.039 2.295 1 98.81 81 TYR A C 1
ATOM 617 O O . TYR A 1 81 ? -10.688 -14.641 2.904 1 98.81 81 TYR A O 1
ATOM 625 N N . PHE A 1 82 ? -12.891 -14.578 2.562 1 98.81 82 PHE A N 1
ATOM 626 C CA . PHE A 1 82 ? -13.133 -13.672 3.674 1 98.81 82 PHE A CA 1
ATOM 627 C C . PHE A 1 82 ? -13.922 -14.367 4.777 1 98.81 82 PHE A C 1
ATOM 629 O O . PHE A 1 82 ? -13.547 -14.305 5.949 1 98.81 82 PHE A O 1
ATOM 636 N N . GLY A 1 83 ? -14.969 -15.102 4.406 1 98.75 83 GLY A N 1
ATOM 637 C CA . GLY A 1 83 ? -15.875 -15.711 5.371 1 98.75 83 GLY A CA 1
ATOM 638 C C . GLY A 1 83 ? -15.203 -16.734 6.266 1 98.75 83 GLY A C 1
ATOM 639 O O . GLY A 1 83 ? -15.484 -16.797 7.465 1 98.75 83 GLY A O 1
ATOM 640 N N . ALA A 1 84 ? -14.328 -17.547 5.723 1 98.75 84 ALA A N 1
ATOM 641 C CA . ALA A 1 84 ? -13.641 -18.547 6.52 1 98.75 84 ALA A CA 1
ATOM 642 C C . ALA A 1 84 ? -12.734 -17.906 7.566 1 98.75 84 ALA A C 1
ATOM 644 O O . ALA A 1 84 ? -12.859 -18.188 8.758 1 98.75 84 ALA A O 1
ATOM 645 N N . PRO A 1 85 ? -11.852 -17.016 7.125 1 98.62 85 PRO A N 1
ATOM 646 C CA . PRO A 1 85 ? -11.039 -16.328 8.133 1 98.62 85 PRO A CA 1
ATOM 647 C C . PRO A 1 85 ? -11.883 -15.555 9.148 1 98.62 85 PRO A C 1
ATOM 649 O O . PRO A 1 85 ? -11.5 -15.438 10.312 1 98.62 85 PRO A O 1
ATOM 652 N N . MET A 1 86 ? -13 -15.016 8.719 1 98.56 86 MET A N 1
ATOM 653 C CA . MET A 1 86 ? -13.891 -14.266 9.602 1 98.56 86 MET A CA 1
ATOM 654 C C . MET A 1 86 ? -14.5 -15.18 10.656 1 98.56 86 MET A C 1
ATOM 656 O O . MET A 1 86 ? -15.023 -14.703 11.664 1 98.56 86 MET A O 1
ATOM 660 N N . ALA A 1 87 ? -14.492 -16.438 10.461 1 98.56 87 ALA A N 1
ATOM 661 C CA . ALA A 1 87 ? -14.945 -17.422 11.445 1 98.56 87 ALA A CA 1
ATOM 662 C C . ALA A 1 87 ? -13.781 -17.922 12.289 1 98.56 87 ALA A C 1
ATOM 664 O O . ALA A 1 87 ? -13.961 -18.812 13.133 1 98.56 87 ALA A O 1
ATOM 665 N N . GLY A 1 88 ? -12.586 -17.406 12.055 1 98.12 88 GLY A N 1
ATOM 666 C CA . GLY A 1 88 ? -11.391 -17.859 12.75 1 98.12 88 GLY A CA 1
ATOM 667 C C . GLY A 1 88 ? -10.773 -19.094 12.117 1 98.12 88 GLY A C 1
ATOM 668 O O . GLY A 1 88 ? -9.773 -19.625 12.617 1 98.12 88 GLY A O 1
ATOM 669 N N . ALA A 1 89 ? -11.305 -19.547 11.008 1 98.5 89 ALA A N 1
ATOM 670 C CA . ALA A 1 89 ? -10.844 -20.75 10.344 1 98.5 89 ALA A CA 1
ATOM 671 C C . ALA A 1 89 ? -9.758 -20.438 9.32 1 98.5 89 ALA A C 1
ATOM 673 O O . ALA A 1 89 ? -9.484 -19.266 9.039 1 98.5 89 ALA A O 1
ATOM 674 N N . VAL A 1 90 ? -9.07 -21.484 8.844 1 98.75 90 VAL A N 1
ATOM 675 C CA . VAL A 1 90 ? -8.062 -21.391 7.797 1 98.75 90 VAL A CA 1
ATOM 676 C C . VAL A 1 90 ? -8.602 -22 6.504 1 98.75 90 VAL A C 1
ATOM 678 O O . VAL A 1 90 ? -9.086 -23.125 6.492 1 98.75 90 VAL A O 1
ATOM 681 N N . LEU A 1 91 ? -8.57 -21.25 5.426 1 98.81 91 LEU A N 1
ATOM 682 C CA . LEU A 1 91 ? -9.133 -21.688 4.156 1 98.81 91 LEU A CA 1
ATOM 683 C C . LEU A 1 91 ? -8.094 -22.469 3.35 1 98.81 91 LEU A C 1
ATOM 685 O O . LEU A 1 91 ? -6.945 -22.047 3.236 1 98.81 91 LEU A O 1
ATOM 689 N N . CYS A 1 92 ? -8.492 -23.609 2.855 1 98.62 92 CYS A N 1
ATOM 690 C CA . CYS A 1 92 ? -7.691 -24.406 1.936 1 98.62 92 CYS A CA 1
ATOM 691 C C . CYS A 1 92 ? -8.438 -24.656 0.628 1 98.62 92 CYS A C 1
ATOM 693 O O . CYS A 1 92 ? -9.289 -25.531 0.55 1 98.62 92 CYS A O 1
ATOM 695 N N . VAL A 1 93 ? -8.086 -23.891 -0.37 1 98.25 93 VAL A N 1
ATOM 696 C CA . VAL A 1 93 ? -8.719 -24.094 -1.671 1 98.25 93 VAL A CA 1
ATOM 697 C C . VAL A 1 93 ? -7.898 -25.094 -2.492 1 98.25 93 VAL A C 1
ATOM 699 O O . VAL A 1 93 ? -6.695 -24.906 -2.686 1 98.25 93 VAL A O 1
ATOM 702 N N . LEU A 1 94 ? -8.555 -26.094 -2.934 1 97.06 94 LEU A N 1
ATOM 703 C CA . LEU A 1 94 ? -7.879 -27.219 -3.576 1 97.06 94 LEU A CA 1
ATOM 704 C C . LEU A 1 94 ? -7.914 -27.078 -5.094 1 97.06 94 LEU A C 1
ATOM 706 O O . LEU A 1 94 ? -8.859 -26.5 -5.648 1 97.06 94 LEU A O 1
ATOM 710 N N . ASN A 1 95 ? -6.887 -27.625 -5.695 1 93.94 95 ASN A N 1
ATOM 711 C CA . ASN A 1 95 ? -6.703 -27.594 -7.141 1 93.94 95 ASN A CA 1
ATOM 712 C C . ASN A 1 95 ? -7.793 -28.391 -7.855 1 93.94 95 ASN A C 1
ATOM 714 O O . ASN A 1 95 ? -7.945 -29.594 -7.625 1 93.94 95 ASN A O 1
ATOM 718 N N . THR A 1 96 ? -8.492 -27.797 -8.75 1 93.81 96 THR A N 1
ATOM 719 C CA . THR A 1 96 ? -9.641 -28.422 -9.414 1 93.81 96 THR A CA 1
ATOM 720 C C . THR A 1 96 ? -9.188 -29.484 -10.398 1 93.81 96 THR A C 1
ATOM 722 O O . THR A 1 96 ? -10 -30.281 -10.891 1 93.81 96 THR A O 1
ATOM 725 N N . THR A 1 97 ? -7.938 -29.531 -10.641 1 88.25 97 THR A N 1
ATOM 726 C CA . THR A 1 97 ? -7.434 -30.516 -11.586 1 88.25 97 THR A CA 1
ATOM 727 C C . THR A 1 97 ? -6.941 -31.766 -10.859 1 88.25 97 THR A C 1
ATOM 729 O O . THR A 1 97 ? -6.512 -32.719 -11.492 1 88.25 97 THR A O 1
ATOM 732 N N . PHE A 1 98 ? -7.023 -31.75 -9.539 1 90.38 98 PHE A N 1
ATOM 733 C CA . PHE A 1 98 ? -6.641 -32.938 -8.773 1 90.38 98 PHE A CA 1
ATOM 734 C C . PHE A 1 98 ? -7.531 -34.125 -9.125 1 90.38 98 PHE A C 1
ATOM 736 O O . PHE A 1 98 ? -8.742 -33.969 -9.281 1 90.38 98 PHE A O 1
ATOM 743 N N . ASP A 1 99 ? -6.852 -35.281 -9.328 1 89.56 99 ASP A N 1
ATOM 744 C CA . ASP A 1 99 ? -7.641 -36.531 -9.359 1 89.56 99 ASP A CA 1
ATOM 745 C C . ASP A 1 99 ? -8.023 -36.969 -7.949 1 89.56 99 ASP A C 1
ATOM 747 O O . ASP A 1 99 ? -7.648 -36.312 -6.969 1 89.56 99 ASP A O 1
ATOM 751 N N . SER A 1 100 ? -8.773 -38.031 -7.902 1 94.25 100 SER A N 1
ATOM 752 C CA . SER A 1 100 ? -9.328 -38.469 -6.621 1 94.25 100 SER A CA 1
ATOM 753 C C . SER A 1 100 ? -8.219 -38.875 -5.645 1 94.25 100 SER A C 1
ATOM 755 O O . SER A 1 100 ? -8.352 -38.656 -4.438 1 94.25 100 SER A O 1
ATOM 757 N N . GLN A 1 101 ? -7.137 -39.375 -6.133 1 91.19 101 GLN A N 1
ATOM 758 C CA . GLN A 1 101 ? -6.035 -39.781 -5.27 1 91.19 101 GLN A CA 1
ATOM 759 C C . GLN A 1 101 ? -5.324 -38.594 -4.668 1 91.19 101 GLN A C 1
ATOM 761 O O . GLN A 1 101 ? -5.078 -38.531 -3.461 1 91.19 101 GLN A O 1
ATOM 766 N N . MET A 1 102 ? -5.039 -37.656 -5.523 1 91.06 102 MET A N 1
ATOM 767 C CA . MET A 1 102 ? -4.375 -36.438 -5.062 1 91.06 102 MET A CA 1
ATOM 768 C C . MET A 1 102 ? -5.27 -35.656 -4.102 1 91.06 102 MET A C 1
ATOM 770 O O . MET A 1 102 ? -4.793 -35.125 -3.094 1 91.06 102 MET A O 1
ATOM 774 N N . LEU A 1 103 ? -6.504 -35.594 -4.449 1 94.19 103 LEU A N 1
ATOM 775 C CA . LEU A 1 103 ? -7.461 -34.906 -3.592 1 94.19 103 LEU A CA 1
ATOM 776 C C . LEU A 1 103 ? -7.566 -35.594 -2.232 1 94.19 103 LEU A C 1
ATOM 778 O O . LEU A 1 103 ? -7.633 -34.938 -1.2 1 94.19 103 LEU A O 1
ATOM 782 N N . ALA A 1 104 ? -7.57 -36.906 -2.24 1 94 104 ALA A N 1
ATOM 783 C CA . ALA A 1 104 ? -7.633 -37.656 -0.992 1 94 104 ALA A CA 1
ATOM 784 C C . ALA A 1 104 ? -6.414 -37.375 -0.119 1 94 104 ALA A C 1
ATOM 786 O O . ALA A 1 104 ? -6.531 -37.219 1.1 1 94 104 ALA A O 1
ATOM 787 N N . MET A 1 105 ? -5.312 -37.312 -0.722 1 91.69 105 MET A N 1
ATOM 788 C CA . MET A 1 105 ? -4.082 -37 0.008 1 91.69 105 MET A CA 1
ATOM 789 C C . MET A 1 105 ? -4.145 -35.625 0.648 1 91.69 105 MET A C 1
ATOM 791 O O . MET A 1 105 ? -3.734 -35.438 1.798 1 91.69 105 MET A O 1
ATOM 795 N N . ALA A 1 106 ? -4.602 -34.656 -0.113 1 94.69 106 ALA A N 1
ATOM 796 C CA . ALA A 1 106 ? -4.723 -33.281 0.396 1 94.69 106 ALA A CA 1
ATOM 797 C C . ALA A 1 106 ? -5.703 -33.219 1.561 1 94.69 106 ALA A C 1
ATOM 799 O O . ALA A 1 106 ? -5.438 -32.562 2.572 1 94.69 106 ALA A O 1
ATOM 800 N N . LEU A 1 107 ? -6.801 -33.906 1.444 1 95.56 107 LEU A N 1
ATOM 801 C CA . LEU A 1 107 ? -7.824 -33.906 2.482 1 95.56 107 LEU A CA 1
ATOM 802 C C . LEU A 1 107 ? -7.32 -34.625 3.73 1 95.56 107 LEU A C 1
ATOM 804 O O . LEU A 1 107 ? -7.633 -34.219 4.852 1 95.56 107 LEU A O 1
ATOM 808 N N . GLU A 1 108 ? -6.59 -35.656 3.512 1 93.75 108 GLU A N 1
ATOM 809 C CA . GLU A 1 108 ? -6.02 -36.375 4.637 1 93.75 108 GLU A CA 1
ATOM 810 C C . GLU A 1 108 ? -5.02 -35.531 5.406 1 93.75 108 GLU A C 1
ATOM 812 O O . GLU A 1 108 ? -4.949 -35.594 6.633 1 93.75 108 GLU A O 1
ATOM 817 N N . LYS A 1 109 ? -4.281 -34.844 4.699 1 93.38 109 LYS A N 1
ATOM 818 C CA . LYS A 1 109 ? -3.275 -33.969 5.32 1 93.38 109 LYS A CA 1
ATOM 819 C C . LYS A 1 109 ? -3.928 -32.844 6.09 1 93.38 109 LYS A C 1
ATOM 821 O O . LYS A 1 109 ? -3.506 -32.5 7.199 1 93.38 109 LYS A O 1
ATOM 826 N N . THR A 1 110 ? -4.969 -32.188 5.512 1 95.94 110 THR A N 1
ATOM 827 C CA . THR A 1 110 ? -5.516 -30.953 6.055 1 95.94 110 THR A CA 1
ATOM 828 C C . THR A 1 110 ? -6.684 -31.25 6.992 1 95.94 110 THR A C 1
ATOM 830 O O . THR A 1 110 ? -7.027 -30.422 7.84 1 95.94 110 THR A O 1
ATOM 833 N N . LYS A 1 111 ? -7.359 -32.344 6.844 1 94.69 111 LYS A N 1
ATOM 834 C CA . LYS A 1 111 ? -8.477 -32.781 7.672 1 94.69 111 LYS A CA 1
ATOM 835 C C . LYS A 1 111 ? -9.477 -31.672 7.895 1 94.69 111 LYS A C 1
ATOM 837 O O . LYS A 1 111 ? -9.789 -31.328 9.039 1 94.69 111 LYS A O 1
ATOM 842 N N . PRO A 1 112 ? -10.062 -31.203 6.789 1 97.31 112 PRO A N 1
ATOM 843 C CA . PRO A 1 112 ? -11.023 -30.109 6.941 1 97.31 112 PRO A CA 1
ATOM 844 C C . PRO A 1 112 ? -12.305 -30.547 7.648 1 97.31 112 PRO A C 1
ATOM 846 O O . PRO A 1 112 ? -12.719 -31.703 7.523 1 97.31 112 PRO A O 1
ATOM 849 N N . LYS A 1 113 ? -12.883 -29.562 8.359 1 97 113 LYS A N 1
ATOM 850 C CA . LYS A 1 113 ? -14.164 -29.797 9.016 1 97 113 LYS A CA 1
ATOM 851 C C . LYS A 1 113 ? -15.32 -29.641 8.031 1 97 113 LYS A C 1
ATOM 853 O O . LYS A 1 113 ? -16.344 -30.328 8.156 1 97 113 LYS A O 1
ATOM 858 N N . VAL A 1 114 ? -15.195 -28.75 7.176 1 98.31 114 VAL A N 1
ATOM 859 C CA . VAL A 1 114 ? -16.172 -28.484 6.125 1 98.31 114 VAL A CA 1
ATOM 860 C C . VAL A 1 114 ? -15.484 -28.484 4.762 1 98.31 114 VAL A C 1
ATOM 862 O O . VAL A 1 114 ? -14.328 -28.094 4.645 1 98.31 114 VAL A O 1
ATOM 865 N N . PHE A 1 115 ? -16.172 -29.078 3.818 1 98.38 115 PHE A N 1
ATOM 866 C CA . PHE A 1 115 ? -15.664 -29.172 2.457 1 98.38 115 PHE A CA 1
ATOM 867 C C . PHE A 1 115 ? -16.672 -28.641 1.455 1 98.38 115 PHE A C 1
ATOM 869 O O . PHE A 1 115 ? -17.688 -29.297 1.174 1 98.38 115 PHE A O 1
ATOM 876 N N . PHE A 1 116 ? -16.438 -27.375 0.943 1 98.81 116 PHE A N 1
ATOM 877 C CA . PHE A 1 116 ? -17.266 -26.781 -0.093 1 98.81 116 PHE A CA 1
ATOM 878 C C . PHE A 1 116 ? -16.875 -27.297 -1.471 1 98.81 116 PHE A C 1
ATOM 880 O O . PHE A 1 116 ? -15.711 -27.219 -1.862 1 98.81 116 PHE A O 1
ATOM 887 N N . VAL A 1 117 ? -17.859 -27.812 -2.211 1 98.38 117 VAL A N 1
ATOM 888 C CA . VAL A 1 117 ? -17.562 -28.453 -3.484 1 98.38 117 VAL A CA 1
ATOM 889 C C . VAL A 1 117 ? -18.516 -27.953 -4.562 1 98.38 117 VAL A C 1
ATOM 891 O O . VAL A 1 117 ? -19.734 -28.062 -4.418 1 98.38 117 VAL A O 1
ATOM 894 N N . ASP A 1 118 ? -17.906 -27.344 -5.566 1 97.44 118 ASP A N 1
ATOM 895 C CA . ASP A 1 118 ? -18.719 -27.031 -6.734 1 97.44 118 ASP A CA 1
ATOM 896 C C . ASP A 1 118 ? -19.312 -28.281 -7.359 1 97.44 118 ASP A C 1
ATOM 898 O O . ASP A 1 118 ? -18.625 -29.312 -7.465 1 97.44 118 ASP A O 1
ATOM 902 N N . SER A 1 119 ? -20.547 -28.172 -7.895 1 95.25 119 SER A N 1
ATOM 903 C CA . SER A 1 119 ? -21.281 -29.328 -8.406 1 95.25 119 SER A CA 1
ATOM 904 C C . SER A 1 119 ? -20.516 -30.031 -9.508 1 95.25 119 SER A C 1
ATOM 906 O O . SER A 1 119 ? -20.609 -31.25 -9.656 1 95.25 119 SER A O 1
ATOM 908 N N . GLU A 1 120 ? -19.719 -29.281 -10.203 1 93.62 120 GLU A N 1
ATOM 909 C CA . GLU A 1 120 ? -18.938 -29.828 -11.297 1 93.62 120 GLU A CA 1
ATOM 910 C C . GLU A 1 120 ? -17.906 -30.828 -10.789 1 93.62 120 GLU A C 1
ATOM 912 O O . GLU A 1 120 ? -17.469 -31.719 -11.531 1 93.62 120 GLU A O 1
ATOM 917 N N . PHE A 1 121 ? -17.531 -30.75 -9.539 1 96.12 121 PHE A N 1
ATOM 918 C CA . PHE A 1 121 ? -16.422 -31.562 -9.031 1 96.12 121 PHE A CA 1
ATOM 919 C C . PHE A 1 121 ? -16.906 -32.5 -7.938 1 96.12 121 PHE A C 1
ATOM 921 O O . PHE A 1 121 ? -16.094 -33.062 -7.184 1 96.12 121 PHE A O 1
ATOM 928 N N . LEU A 1 122 ? -18.188 -32.688 -7.816 1 96 122 LEU A N 1
ATOM 929 C CA . LEU A 1 122 ? -18.766 -33.469 -6.73 1 96 122 LEU A CA 1
ATOM 930 C C . LEU A 1 122 ? -18.328 -34.938 -6.84 1 96 122 LEU A C 1
ATOM 932 O O . LEU A 1 122 ? -18.047 -35.562 -5.828 1 96 122 LEU A O 1
ATOM 936 N N . SER A 1 123 ? -18.312 -35.438 -8.078 1 96 123 SER A N 1
ATOM 937 C CA . SER A 1 123 ? -17.953 -36.844 -8.289 1 96 123 SER A CA 1
ATOM 938 C C . SER A 1 123 ? -16.547 -37.156 -7.801 1 96 123 SER A C 1
ATOM 940 O O . SER A 1 123 ? -16.312 -38.094 -7.051 1 96 123 SER A O 1
ATOM 942 N N . VAL A 1 124 ? -15.602 -36.312 -8.211 1 96.5 124 VAL A N 1
ATOM 943 C CA . VAL A 1 124 ? -14.211 -36.5 -7.816 1 96.5 124 VAL A CA 1
ATOM 944 C C . VAL A 1 124 ? -14.07 -36.312 -6.305 1 96.5 124 VAL A C 1
ATOM 946 O O . VAL A 1 124 ? -13.281 -37 -5.66 1 96.5 124 VAL A O 1
ATOM 949 N N . ALA A 1 125 ? -14.789 -35.406 -5.723 1 97 125 ALA A N 1
ATOM 950 C CA . ALA A 1 125 ? -14.766 -35.156 -4.281 1 97 125 ALA A CA 1
ATOM 951 C C . ALA A 1 125 ? -15.258 -36.375 -3.52 1 97 125 ALA A C 1
ATOM 953 O O . ALA A 1 125 ? -14.633 -36.812 -2.551 1 97 125 ALA A O 1
ATOM 954 N N . GLU A 1 126 ? -16.359 -36.969 -3.994 1 95.56 126 GLU A N 1
ATOM 955 C CA . GLU A 1 126 ? -16.922 -38.156 -3.342 1 95.56 126 GLU A CA 1
ATOM 956 C C . GLU A 1 126 ? -15.984 -39.344 -3.445 1 95.56 126 GLU A C 1
ATOM 958 O O . GLU A 1 126 ? -15.797 -40.094 -2.475 1 95.56 126 GLU A O 1
ATOM 963 N N . GLU A 1 127 ? -15.445 -39.469 -4.598 1 95.75 127 GLU A N 1
ATOM 964 C CA . GLU A 1 127 ? -14.484 -40.562 -4.801 1 95.75 127 GLU A CA 1
ATOM 965 C C . GLU A 1 127 ? -13.281 -40.406 -3.875 1 95.75 127 GLU A C 1
ATOM 967 O O . GLU A 1 127 ? -12.797 -41.375 -3.305 1 95.75 127 GLU A O 1
ATOM 972 N N . SER A 1 128 ? -12.797 -39.188 -3.777 1 95.69 128 SER A N 1
ATOM 973 C CA . SER A 1 128 ? -11.648 -38.938 -2.918 1 95.69 128 SER A CA 1
ATOM 974 C C . SER A 1 128 ? -11.961 -39.25 -1.46 1 95.69 128 SER A C 1
ATOM 976 O O . SER A 1 128 ? -11.125 -39.812 -0.746 1 95.69 128 SER A O 1
ATOM 978 N N . LEU A 1 129 ? -13.109 -38.938 -0.973 1 94.69 129 LEU A N 1
ATOM 979 C CA . LEU A 1 129 ? -13.508 -39.188 0.409 1 94.69 129 LEU A CA 1
ATOM 980 C C . LEU A 1 129 ? -13.648 -40.656 0.675 1 94.69 129 LEU A C 1
ATOM 982 O O . LEU A 1 129 ? -13.398 -41.125 1.789 1 94.69 129 LEU A O 1
ATOM 986 N N . SER A 1 130 ? -14.07 -41.375 -0.314 1 93 130 SER A N 1
ATOM 987 C CA . SER A 1 130 ? -14.195 -42.812 -0.174 1 93 130 SER A CA 1
ATOM 988 C C . SER A 1 130 ? -12.836 -43.5 -0 1 93 130 SER A C 1
ATOM 990 O O . SER A 1 130 ? -12.734 -44.562 0.578 1 93 130 SER A O 1
ATOM 992 N N . LEU A 1 131 ? -11.891 -42.812 -0.546 1 92.56 131 LEU A N 1
ATOM 993 C CA . LEU A 1 131 ? -10.531 -43.312 -0.436 1 92.56 131 LEU A CA 1
ATOM 994 C C . LEU A 1 131 ? -9.977 -43.094 0.969 1 92.56 131 LEU A C 1
ATOM 996 O O . LEU A 1 131 ? -8.977 -43.719 1.35 1 92.56 131 LEU A O 1
ATOM 1000 N N . LEU A 1 132 ? -10.641 -42.188 1.698 1 89.19 132 LEU A N 1
ATOM 1001 C CA . LEU A 1 132 ? -10.172 -41.844 3.041 1 89.19 132 LEU A CA 1
ATOM 1002 C C . LEU A 1 132 ? -10.75 -42.812 4.074 1 89.19 132 LEU A C 1
ATOM 1004 O O . LEU A 1 132 ? -10.594 -42.594 5.277 1 89.19 132 LEU A O 1
ATOM 1008 N N . SER A 1 133 ? -11.094 -44.062 3.918 1 68.31 133 SER A N 1
ATOM 1009 C CA . SER A 1 133 ? -11.766 -45.062 4.734 1 68.31 133 SER A CA 1
ATOM 1010 C C . SER A 1 133 ? -11.438 -44.906 6.211 1 68.31 133 SER A C 1
ATOM 1012 O O . SER A 1 133 ? -12.289 -45.125 7.074 1 68.31 133 SER A O 1
ATOM 1014 N N . ASN A 1 134 ? -10.227 -44.438 6.562 1 61.81 134 ASN A N 1
ATOM 1015 C CA . ASN A 1 134 ? -9.82 -44.469 7.961 1 61.81 134 ASN A CA 1
ATOM 1016 C C . ASN A 1 134 ? -9.984 -43.094 8.617 1 61.81 134 ASN A C 1
ATOM 1018 O O . ASN A 1 134 ? -9.445 -42.844 9.695 1 61.81 134 ASN A O 1
ATOM 1022 N N . ILE A 1 135 ? -10.695 -42.25 7.844 1 64.56 135 ILE A N 1
ATOM 1023 C CA . ILE A 1 135 ? -10.75 -40.938 8.492 1 64.56 135 ILE A CA 1
ATOM 1024 C C . ILE A 1 135 ? -11.906 -40.906 9.492 1 64.56 135 ILE A C 1
ATOM 1026 O O . ILE A 1 135 ? -13.031 -41.281 9.164 1 64.56 135 ILE A O 1
ATOM 1030 N N . GLU A 1 136 ? -11.633 -40.906 10.727 1 63.22 136 GLU A N 1
ATOM 1031 C CA . GLU A 1 136 ? -12.586 -40.906 11.828 1 63.22 136 GLU A CA 1
ATOM 1032 C C . GLU A 1 136 ? -13.703 -39.906 11.586 1 63.22 136 GLU A C 1
ATOM 1034 O O . GLU A 1 136 ? -14.875 -40.188 11.844 1 63.22 136 GLU A O 1
ATOM 1039 N N . GLU A 1 137 ? -13.352 -38.688 11.031 1 80.69 137 GLU A N 1
ATOM 1040 C CA . GLU A 1 137 ? -14.359 -37.625 10.852 1 80.69 137 GLU A CA 1
ATOM 1041 C C . GLU A 1 137 ? -14.297 -37.031 9.445 1 80.69 137 GLU A C 1
ATOM 1043 O O . GLU A 1 137 ? -13.32 -36.375 9.094 1 80.69 137 GLU A O 1
ATOM 1048 N N . LYS A 1 138 ? -15.297 -37.438 8.648 1 89.94 138 LYS A N 1
ATOM 1049 C CA . LYS A 1 138 ? -15.414 -36.844 7.316 1 89.94 138 LYS A CA 1
ATOM 1050 C C . LYS A 1 138 ? -15.945 -35.406 7.383 1 89.94 138 LYS A C 1
ATOM 1052 O O . LYS A 1 138 ? -16.75 -35.094 8.258 1 89.94 138 LYS A O 1
ATOM 1057 N N . PRO A 1 139 ? -15.453 -34.625 6.5 1 95.56 139 PRO A N 1
ATOM 1058 C CA . PRO A 1 139 ? -15.945 -33.25 6.504 1 95.56 139 PRO A CA 1
ATOM 1059 C C . PRO A 1 139 ? -17.406 -33.156 6.082 1 95.56 139 PRO A C 1
ATOM 1061 O O . PRO A 1 139 ? -17.906 -34 5.348 1 95.56 139 PRO A O 1
ATOM 1064 N N . LEU A 1 140 ? -18.062 -32.125 6.645 1 96.69 140 LEU A N 1
ATOM 1065 C CA . LEU A 1 140 ? -19.359 -31.766 6.113 1 96.69 140 LEU A CA 1
ATOM 1066 C C . LEU A 1 140 ? -19.25 -31.219 4.695 1 96.69 140 LEU A C 1
ATOM 1068 O O . LEU A 1 140 ? -18.453 -30.312 4.438 1 96.69 140 LEU A O 1
ATOM 1072 N N . ILE A 1 141 ? -20 -31.781 3.744 1 97.5 141 ILE A N 1
ATOM 1073 C CA . ILE A 1 141 ? -19.938 -31.328 2.359 1 97.5 141 ILE A CA 1
ATOM 1074 C C . ILE A 1 141 ? -21.047 -30.312 2.107 1 97.5 141 ILE A C 1
ATOM 1076 O O . ILE A 1 141 ? -22.203 -30.531 2.455 1 97.5 141 ILE A O 1
ATOM 1080 N N . ILE A 1 142 ? -20.703 -29.156 1.61 1 98.19 142 ILE A N 1
ATOM 1081 C CA . ILE A 1 142 ? -21.625 -28.141 1.122 1 98.19 142 ILE A CA 1
ATOM 1082 C C . ILE A 1 142 ? -21.406 -27.922 -0.372 1 98.19 142 ILE A C 1
ATOM 1084 O O . ILE A 1 142 ? -20.281 -27.703 -0.813 1 98.19 142 ILE A O 1
ATOM 1088 N N . THR A 1 143 ? -22.469 -27.938 -1.155 1 97.62 143 THR A N 1
ATOM 1089 C CA . THR A 1 143 ? -22.312 -27.875 -2.605 1 97.62 143 THR A CA 1
ATOM 1090 C C . THR A 1 143 ? -22.531 -26.453 -3.113 1 97.62 143 THR A C 1
ATOM 1092 O O . THR A 1 143 ? -23.438 -25.766 -2.66 1 97.62 143 THR A O 1
ATOM 1095 N N . ILE A 1 144 ? -21.625 -25.984 -3.949 1 97.06 144 ILE A N 1
ATOM 1096 C CA . ILE A 1 144 ? -21.766 -24.75 -4.707 1 97.06 144 ILE A CA 1
ATOM 1097 C C . ILE A 1 144 ? -22.359 -25.047 -6.078 1 97.06 144 ILE A C 1
ATOM 1099 O O . ILE A 1 144 ? -21.859 -25.906 -6.809 1 97.06 144 ILE A O 1
ATOM 1103 N N . THR A 1 145 ? -23.469 -24.422 -6.418 1 92.75 145 THR A N 1
ATOM 1104 C CA . THR A 1 145 ? -24.125 -24.703 -7.691 1 92.75 145 THR A CA 1
ATOM 1105 C C . THR A 1 145 ? -24.391 -23.406 -8.461 1 92.75 145 THR A C 1
ATOM 1107 O O . THR A 1 145 ? -24.516 -22.344 -7.859 1 92.75 145 THR A O 1
ATOM 1110 N N . GLU A 1 146 ? -24.312 -23.469 -9.75 1 81.19 146 GLU A N 1
ATOM 1111 C CA . GLU A 1 146 ? -24.688 -22.344 -10.602 1 81.19 146 GLU A CA 1
ATOM 1112 C C . GLU A 1 146 ? -26.203 -22.141 -10.617 1 81.19 146 GLU A C 1
ATOM 1114 O O . GLU A 1 146 ? -26.688 -21.016 -10.672 1 81.19 146 GLU A O 1
ATOM 1119 N N . ASN A 1 147 ? -26.844 -23.297 -10.641 1 79.38 147 ASN A N 1
ATOM 1120 C CA . ASN A 1 147 ? -28.297 -23.328 -10.68 1 79.38 147 ASN A CA 1
ATOM 1121 C C . ASN A 1 147 ? -28.891 -23.781 -9.352 1 79.38 147 ASN A C 1
ATOM 1123 O O . ASN A 1 147 ? -28.859 -24.969 -9.023 1 79.38 147 ASN A O 1
ATOM 1127 N N . PRO A 1 148 ? -29.438 -22.891 -8.734 1 71.25 148 PRO A N 1
ATOM 1128 C CA . PRO A 1 148 ? -29.953 -23.219 -7.406 1 71.25 148 PRO A CA 1
ATOM 1129 C C . PRO A 1 148 ? -31.016 -24.312 -7.441 1 71.25 148 PRO A C 1
ATOM 1131 O O . PRO A 1 148 ? -31.297 -24.938 -6.41 1 71.25 148 PRO A O 1
ATOM 1134 N N . THR A 1 149 ? -31.5 -24.562 -8.625 1 70.88 149 THR A N 1
ATOM 1135 C CA . THR A 1 149 ? -32.562 -25.547 -8.703 1 70.88 149 THR A CA 1
ATOM 1136 C C . THR A 1 149 ? -31.984 -26.953 -8.875 1 70.88 149 THR A C 1
ATOM 1138 O O . THR A 1 149 ? -32.719 -27.938 -8.82 1 70.88 149 THR A O 1
ATOM 1141 N N . GLU A 1 150 ? -30.719 -26.922 -9.047 1 78.62 150 GLU A N 1
ATOM 1142 C CA . GLU A 1 150 ? -30.078 -28.219 -9.172 1 78.62 150 GLU A CA 1
ATOM 1143 C C . GLU A 1 150 ? -30.141 -29 -7.855 1 78.62 150 GLU A C 1
ATOM 1145 O O . GLU A 1 150 ? -29.891 -28.438 -6.785 1 78.62 150 GLU A O 1
ATOM 1150 N N . GLN A 1 151 ? -30.656 -30.156 -7.875 1 78.56 151 GLN A N 1
ATOM 1151 C CA . GLN A 1 151 ? -30.797 -30.969 -6.676 1 78.56 151 GLN A CA 1
ATOM 1152 C C . GLN A 1 151 ? -29.469 -31.609 -6.289 1 78.56 151 GLN A C 1
ATOM 1154 O O . GLN A 1 151 ? -28.688 -32.031 -7.152 1 78.56 151 GLN A O 1
ATOM 1159 N N . SER A 1 152 ? -29.125 -31.406 -5.098 1 85.12 152 SER A N 1
ATOM 1160 C CA . SER A 1 152 ? -27.953 -32.062 -4.52 1 85.12 152 SER A CA 1
ATOM 1161 C C . SER A 1 152 ? -28.297 -32.781 -3.229 1 85.12 152 SER A C 1
ATOM 1163 O O . SER A 1 152 ? -29.234 -32.406 -2.521 1 85.12 152 SER A O 1
ATOM 1165 N N . LYS A 1 153 ? -27.703 -34 -3.035 1 91.31 153 LYS A N 1
ATOM 1166 C CA . LYS A 1 153 ? -27.922 -34.719 -1.785 1 91.31 153 LYS A CA 1
ATOM 1167 C C . LYS A 1 153 ? -27.25 -34 -0.611 1 91.31 153 LYS A C 1
ATOM 1169 O O . LYS A 1 153 ? -27.5 -34.344 0.549 1 91.31 153 LYS A O 1
ATOM 1174 N N . TYR A 1 154 ? -26.469 -33.031 -0.926 1 95.12 154 TYR A N 1
ATOM 1175 C CA . TYR A 1 154 ? -25.812 -32.25 0.11 1 95.12 154 TYR A CA 1
ATOM 1176 C C . TYR A 1 154 ? -26.469 -30.875 0.225 1 95.12 154 TYR A C 1
ATOM 1178 O O . TYR A 1 154 ? -27.188 -30.438 -0.683 1 95.12 154 TYR A O 1
ATOM 1186 N N . GLU A 1 155 ? -26.203 -30.234 1.399 1 95.5 155 GLU A N 1
ATOM 1187 C CA . GLU A 1 155 ? -26.672 -28.859 1.574 1 95.5 155 GLU A CA 1
ATOM 1188 C C . GLU A 1 155 ? -26.031 -27.938 0.546 1 95.5 155 GLU A C 1
ATOM 1190 O O . GLU A 1 155 ? -24.844 -28.047 0.244 1 95.5 155 GLU A O 1
ATOM 1195 N N . GLN A 1 156 ? -26.875 -27.016 0.055 1 96.75 156 GLN A N 1
ATOM 1196 C CA . GLN A 1 156 ? -26.391 -26.062 -0.947 1 96.75 156 GLN A CA 1
ATOM 1197 C C . GLN A 1 156 ? -25.828 -24.812 -0.292 1 96.75 156 GLN A C 1
ATOM 1199 O O . GLN A 1 156 ? -26.312 -24.391 0.767 1 96.75 156 GLN A O 1
ATOM 1204 N N . TYR A 1 157 ? -24.906 -24.203 -0.986 1 97.75 157 TYR A N 1
ATOM 1205 C CA . TYR A 1 157 ? -24.172 -23.047 -0.486 1 97.75 157 TYR A CA 1
ATOM 1206 C C . TYR A 1 157 ? -25.125 -21.938 -0.061 1 97.75 157 TYR A C 1
ATOM 1208 O O . TYR A 1 157 ? -25 -21.391 1.035 1 97.75 157 TYR A O 1
ATOM 1216 N N . GLU A 1 158 ? -26.109 -21.625 -0.91 1 96.62 158 GLU A N 1
ATOM 1217 C CA . GLU A 1 158 ? -27.047 -20.547 -0.618 1 96.62 158 GLU A CA 1
ATOM 1218 C C . GLU A 1 158 ? -27.922 -20.875 0.592 1 96.62 158 GLU A C 1
ATOM 1220 O O . GLU A 1 158 ? -28.25 -19.984 1.379 1 96.62 158 GLU A O 1
ATOM 1225 N N . ASP A 1 159 ? -28.281 -22.125 0.708 1 96.06 159 ASP A N 1
ATOM 1226 C CA . ASP A 1 159 ? -29.047 -22.562 1.878 1 96.06 159 ASP A CA 1
ATOM 1227 C C . ASP A 1 159 ? -28.203 -22.453 3.148 1 96.06 159 ASP A C 1
ATOM 1229 O O . ASP A 1 159 ? -28.688 -22.016 4.188 1 96.06 159 ASP A O 1
ATOM 1233 N N . PHE A 1 160 ? -27 -22.891 3.014 1 97.5 160 PHE A N 1
ATOM 1234 C CA . PHE A 1 160 ? -26.078 -22.797 4.133 1 97.5 160 PHE A CA 1
ATOM 1235 C C . PHE A 1 160 ? -25.891 -21.359 4.578 1 97.5 160 PHE A C 1
ATOM 1237 O O . PHE A 1 160 ? -25.953 -21.047 5.773 1 97.5 160 PHE A O 1
ATOM 1244 N N . LEU A 1 161 ? -25.766 -20.391 3.629 1 97.5 161 LEU A N 1
ATOM 1245 C CA . LEU A 1 161 ? -25.625 -18.969 3.916 1 97.5 161 LEU A CA 1
ATOM 1246 C C . LEU A 1 161 ? -26.844 -18.438 4.652 1 97.5 161 LEU A C 1
ATOM 1248 O O . LEU A 1 161 ? -26.719 -17.594 5.547 1 97.5 161 LEU A O 1
ATOM 1252 N N . SER A 1 162 ? -27.938 -18.891 4.281 1 96.88 162 SER A N 1
ATOM 1253 C CA . SER A 1 162 ? -29.203 -18.375 4.812 1 96.88 162 SER A CA 1
ATOM 1254 C C . SER A 1 162 ? -29.344 -18.703 6.297 1 96.88 162 SER A C 1
ATOM 1256 O O . SER A 1 162 ? -30.125 -18.062 7 1 96.88 162 SER A O 1
ATOM 1258 N N . THR A 1 163 ? -28.578 -19.656 6.738 1 97.94 163 THR A N 1
ATOM 1259 C CA . THR A 1 163 ? -28.656 -20.031 8.148 1 97.94 163 THR A CA 1
ATOM 1260 C C . THR A 1 163 ? -27.859 -19.047 9.008 1 97.94 163 THR A C 1
ATOM 1262 O O . THR A 1 163 ? -28 -19.031 10.227 1 97.94 163 THR A O 1
ATOM 1265 N N . GLY A 1 164 ? -26.984 -18.297 8.406 1 98.31 164 GLY A N 1
ATOM 1266 C CA . GLY A 1 164 ? -26.062 -17.422 9.125 1 98.31 164 GLY A CA 1
ATOM 1267 C C . GLY A 1 164 ? -26.734 -16.172 9.68 1 98.31 164 GLY A C 1
ATOM 1268 O O . GLY A 1 164 ? -27.672 -15.641 9.07 1 98.31 164 GLY A O 1
ATOM 1269 N N . ASN A 1 165 ? -26.25 -15.664 10.766 1 98.12 165 ASN A N 1
ATOM 1270 C CA . ASN A 1 165 ? -26.672 -14.422 11.398 1 98.12 165 ASN A CA 1
ATOM 1271 C C . ASN A 1 165 ? -26 -13.203 10.758 1 98.12 165 ASN A C 1
ATOM 1273 O O . ASN A 1 165 ? -24.781 -13.047 10.82 1 98.12 165 ASN A O 1
ATOM 1277 N N . PRO A 1 166 ? -26.766 -12.328 10.172 1 96.44 166 PRO A N 1
ATOM 1278 C CA . PRO A 1 166 ? -26.188 -11.156 9.523 1 96.44 166 PRO A CA 1
ATOM 1279 C C . PRO A 1 166 ? -25.5 -10.211 10.508 1 96.44 166 PRO A C 1
ATOM 1281 O O . PRO A 1 166 ? -24.75 -9.32 10.102 1 96.44 166 PRO A O 1
ATOM 1284 N N . ASN A 1 167 ? -25.703 -10.391 11.82 1 96.69 167 ASN A N 1
ATOM 1285 C CA . ASN A 1 167 ? -25.125 -9.5 12.828 1 96.69 167 ASN A CA 1
ATOM 1286 C C . ASN A 1 167 ? -23.922 -10.141 13.516 1 96.69 167 ASN A C 1
ATOM 1288 O O . ASN A 1 167 ? -23.453 -9.648 14.539 1 96.69 167 ASN A O 1
ATOM 1292 N N . PHE A 1 168 ? -23.516 -11.242 12.953 1 97.75 168 PHE A N 1
ATOM 1293 C CA . PHE A 1 168 ? -22.328 -11.906 13.484 1 97.75 168 PHE A CA 1
ATOM 1294 C C . PHE A 1 168 ? -21.141 -10.969 13.477 1 97.75 168 PHE A C 1
ATOM 1296 O O . PHE A 1 168 ? -20.938 -10.211 12.523 1 97.75 168 PHE A O 1
ATOM 1303 N N . LYS A 1 169 ? -20.438 -10.93 14.555 1 96.44 169 LYS A N 1
ATOM 1304 C CA . LYS A 1 169 ? -19.188 -10.164 14.609 1 96.44 169 LYS A CA 1
ATOM 1305 C C . LYS A 1 169 ? -18.016 -10.992 14.117 1 96.44 169 LYS A C 1
ATOM 1307 O O . LYS A 1 169 ? -17.609 -11.953 14.773 1 96.44 169 LYS A O 1
ATOM 1312 N N . PRO A 1 170 ? -17.453 -10.602 12.992 1 96.88 170 PRO A N 1
ATOM 1313 C CA . PRO A 1 170 ? -16.328 -11.367 12.461 1 96.88 170 PRO A CA 1
ATOM 1314 C C . PRO A 1 170 ? -15.195 -11.547 13.477 1 96.88 170 PRO A C 1
ATOM 1316 O O . PRO A 1 170 ? -14.906 -10.617 14.242 1 96.88 170 PRO A O 1
ATOM 1319 N N . ILE A 1 171 ? -14.617 -12.703 13.508 1 96.75 171 ILE A N 1
ATOM 1320 C CA . ILE A 1 171 ? -13.469 -12.984 14.367 1 96.75 171 ILE A CA 1
ATOM 1321 C C . ILE A 1 171 ? -12.203 -12.43 13.727 1 96.75 171 ILE A C 1
ATOM 1323 O O . ILE A 1 171 ? -11.992 -12.562 12.523 1 96.75 171 ILE A O 1
ATOM 1327 N N . ARG A 1 172 ? -11.438 -11.766 14.492 1 95.31 172 ARG A N 1
ATOM 1328 C CA . ARG A 1 172 ? -10.156 -11.227 14.047 1 95.31 172 ARG A CA 1
ATOM 1329 C C . ARG A 1 172 ? -9 -12.094 14.539 1 95.31 172 ARG A C 1
ATOM 1331 O O . ARG A 1 172 ? -9.141 -12.82 15.523 1 95.31 172 ARG A O 1
ATOM 1338 N N . PRO A 1 173 ? -7.875 -12.055 13.773 1 97.19 173 PRO A N 1
ATOM 1339 C CA . PRO A 1 173 ? -6.727 -12.797 14.305 1 97.19 173 PRO A CA 1
ATOM 1340 C C . PRO A 1 173 ? -6.211 -12.227 15.617 1 97.19 173 PRO A C 1
ATOM 1342 O O . PRO A 1 173 ? -6.273 -11.008 15.836 1 97.19 173 PRO A O 1
ATOM 1345 N N . VAL A 1 174 ? -5.703 -13.102 16.469 1 95.75 174 VAL A N 1
ATOM 1346 C CA . VAL A 1 174 ? -5.086 -12.672 17.719 1 95.75 174 VAL A CA 1
ATOM 1347 C C . VAL A 1 174 ? -3.709 -12.07 17.453 1 95.75 174 VAL A C 1
ATOM 1349 O O . VAL A 1 174 ? -3.324 -11.07 18.062 1 95.75 174 VAL A O 1
ATOM 1352 N N . ASP A 1 175 ? -3.049 -12.664 16.562 1 96.56 175 ASP A N 1
ATOM 1353 C CA . ASP A 1 175 ? -1.747 -12.258 16.047 1 96.56 175 ASP A CA 1
ATOM 1354 C C . ASP A 1 175 ? -1.754 -12.203 14.523 1 96.56 175 ASP A C 1
ATOM 1356 O O . ASP A 1 175 ? -2.303 -13.086 13.867 1 96.56 175 ASP A O 1
ATOM 1360 N N . GLU A 1 176 ? -1.247 -11.109 14.008 1 97.94 176 GLU A N 1
ATOM 1361 C CA . GLU A 1 176 ? -1.273 -10.953 12.555 1 97.94 176 GLU A CA 1
ATOM 1362 C C . GLU A 1 176 ? -0.488 -12.07 11.867 1 97.94 176 GLU A C 1
ATOM 1364 O O . GLU A 1 176 ? -0.651 -12.297 10.672 1 97.94 176 GLU A O 1
ATOM 1369 N N . CYS A 1 177 ? 0.38 -12.867 12.555 1 97.81 177 CYS A N 1
ATOM 1370 C CA . CYS A 1 177 ? 1.12 -13.992 11.992 1 97.81 177 CYS A CA 1
ATOM 1371 C C . CYS A 1 177 ? 0.292 -15.266 12.047 1 97.81 177 CYS A C 1
ATOM 1373 O O . CYS A 1 177 ? 0.734 -16.312 11.578 1 97.81 177 CYS A O 1
ATOM 1375 N N . ASP A 1 178 ? -0.971 -15.195 12.562 1 98.12 178 ASP A N 1
ATOM 1376 C CA . ASP A 1 178 ? -1.882 -16.328 12.508 1 98.12 178 ASP A CA 1
ATOM 1377 C C . ASP A 1 178 ? -2.143 -16.766 11.07 1 98.12 178 ASP A C 1
ATOM 1379 O O . ASP A 1 178 ? -2.088 -15.938 10.148 1 98.12 178 ASP A O 1
ATOM 1383 N N . PRO A 1 179 ? -2.391 -18.109 10.867 1 98.5 179 PRO A N 1
ATOM 1384 C CA . PRO A 1 179 ? -2.654 -18.594 9.516 1 98.5 179 PRO A CA 1
ATOM 1385 C C . PRO A 1 179 ? -3.99 -18.094 8.961 1 98.5 179 PRO A C 1
ATOM 1387 O O . PRO A 1 179 ? -4.969 -18 9.703 1 98.5 179 PRO A O 1
ATOM 1390 N N . ILE A 1 180 ? -4.035 -17.812 7.66 1 98.69 180 ILE A N 1
ATOM 1391 C CA . ILE A 1 180 ? -5.266 -17.359 7.02 1 98.69 180 ILE A CA 1
ATOM 1392 C C . ILE A 1 180 ? -5.668 -18.359 5.934 1 98.69 180 ILE A C 1
ATOM 1394 O O . ILE A 1 180 ? -6.859 -18.547 5.668 1 98.69 180 ILE A O 1
ATOM 1398 N N . ALA A 1 181 ? -4.645 -19.031 5.336 1 98.75 181 ALA A N 1
ATOM 1399 C CA . ALA A 1 181 ? -4.934 -19.922 4.211 1 98.75 181 ALA A CA 1
ATOM 1400 C C . ALA A 1 181 ? -3.852 -20.984 4.062 1 98.75 181 ALA A C 1
ATOM 1402 O O . ALA A 1 181 ? -2.715 -20.797 4.5 1 98.75 181 ALA A O 1
ATOM 1403 N N . LEU A 1 182 ? -4.223 -22.125 3.521 1 98.44 182 LEU A N 1
ATOM 1404 C CA . LEU A 1 182 ? -3.348 -23.203 3.072 1 98.44 182 LEU A CA 1
ATOM 1405 C C . LEU A 1 182 ? -3.367 -23.312 1.551 1 98.44 182 LEU A C 1
ATOM 1407 O O . LEU A 1 182 ? -4.434 -23.266 0.933 1 98.44 182 LEU A O 1
ATOM 1411 N N . ASN A 1 183 ? -2.215 -23.406 0.946 1 96.94 183 ASN A N 1
ATOM 1412 C CA . ASN A 1 183 ? -2.08 -23.531 -0.501 1 96.94 183 ASN A CA 1
ATOM 1413 C C . ASN A 1 183 ? -1.151 -24.688 -0.878 1 96.94 183 ASN A C 1
ATOM 1415 O O . ASN A 1 183 ? -0.006 -24.734 -0.426 1 96.94 183 ASN A O 1
ATOM 1419 N N . PHE A 1 184 ? -1.653 -25.578 -1.712 1 94.69 184 PHE A N 1
ATOM 1420 C CA . PHE A 1 184 ? -0.796 -26.656 -2.189 1 94.69 184 PHE A CA 1
ATOM 1421 C C . PHE A 1 184 ? 0.044 -26.188 -3.375 1 94.69 184 PHE A C 1
ATOM 1423 O O . PHE A 1 184 ? -0.444 -25.453 -4.242 1 94.69 184 PHE A O 1
ATOM 1430 N N . THR A 1 185 ? 1.34 -26.578 -3.35 1 88.88 185 THR A N 1
ATOM 1431 C CA . THR A 1 185 ? 2.223 -26.266 -4.469 1 88.88 185 THR A CA 1
ATOM 1432 C C . THR A 1 185 ? 1.878 -27.125 -5.684 1 88.88 185 THR A C 1
ATOM 1434 O O . THR A 1 185 ? 1.268 -28.188 -5.543 1 88.88 185 THR A O 1
ATOM 1437 N N . SER A 1 186 ? 2.109 -26.641 -6.957 1 70.94 186 SER A N 1
ATOM 1438 C CA . SER A 1 186 ? 1.815 -27.375 -8.188 1 70.94 186 SER A CA 1
ATOM 1439 C C . SER A 1 186 ? 2.949 -28.328 -8.547 1 70.94 186 SER A C 1
ATOM 1441 O O . SER A 1 186 ? 2.953 -28.906 -9.633 1 70.94 186 SER A O 1
ATOM 1443 N N . GLY A 1 187 ? 3.848 -28.656 -7.617 1 58.44 187 GLY A N 1
ATOM 1444 C CA . GLY A 1 187 ? 5.152 -29.219 -7.91 1 58.44 187 GLY A CA 1
ATOM 1445 C C . GLY A 1 187 ? 5.082 -30.469 -8.773 1 58.44 187 GLY A C 1
ATOM 1446 O O . GLY A 1 187 ? 4.043 -31.125 -8.844 1 58.44 187 GLY A O 1
ATOM 1447 N N . THR A 1 188 ? 5.93 -30.469 -9.852 1 51 188 THR A N 1
ATOM 1448 C CA . THR A 1 188 ? 6.191 -31.594 -10.75 1 51 188 THR A CA 1
ATOM 1449 C C . THR A 1 188 ? 6.707 -32.812 -9.969 1 51 188 THR A C 1
ATOM 1451 O O . THR A 1 188 ? 6.805 -33.906 -10.508 1 51 188 THR A O 1
ATOM 1454 N N . THR A 1 189 ? 7.039 -32.438 -8.688 1 51.22 189 THR A N 1
ATOM 1455 C CA . THR A 1 189 ? 7.566 -33.562 -7.898 1 51.22 189 THR A CA 1
ATOM 1456 C C . THR A 1 189 ? 6.434 -34.344 -7.258 1 51.22 189 THR A C 1
ATOM 1458 O O . THR A 1 189 ? 5.273 -33.938 -7.289 1 51.22 189 THR A O 1
ATOM 1461 N N . SER A 1 190 ? 6.672 -35.5 -6.656 1 57.19 190 SER A N 1
ATOM 1462 C CA . SER A 1 190 ? 5.797 -36.594 -6.242 1 57.19 190 SER A CA 1
ATOM 1463 C C . SER A 1 190 ? 4.812 -36.125 -5.172 1 57.19 190 SER A C 1
ATOM 1465 O O . SER A 1 190 ? 3.66 -36.562 -5.148 1 57.19 190 SER A O 1
ATOM 1467 N N . THR A 1 191 ? 5.18 -35.094 -4.254 1 69.56 191 THR A N 1
ATOM 1468 C CA . THR A 1 191 ? 4.137 -34.812 -3.279 1 69.56 191 THR A CA 1
ATOM 1469 C C . THR A 1 191 ? 3.998 -33.281 -3.082 1 69.56 191 THR A C 1
ATOM 1471 O O . THR A 1 191 ? 4.938 -32.625 -2.639 1 69.56 191 THR A O 1
ATOM 1474 N N . PRO A 1 192 ? 2.797 -32.781 -3.445 1 83.31 192 PRO A N 1
ATOM 1475 C CA . PRO A 1 192 ? 2.588 -31.328 -3.26 1 83.31 192 PRO A CA 1
ATOM 1476 C C . PRO A 1 192 ? 2.748 -30.891 -1.806 1 83.31 192 PRO A C 1
ATOM 1478 O O . PRO A 1 192 ? 2.338 -31.609 -0.892 1 83.31 192 PRO A O 1
ATOM 1481 N N . LYS A 1 193 ? 3.537 -29.844 -1.575 1 91.38 193 LYS A N 1
ATOM 1482 C CA . LYS A 1 193 ? 3.674 -29.266 -0.24 1 91.38 193 LYS A CA 1
ATOM 1483 C C . LYS A 1 193 ? 2.52 -28.312 0.074 1 91.38 193 LYS A C 1
ATOM 1485 O O . LYS A 1 193 ? 1.921 -27.734 -0.834 1 91.38 193 LYS A O 1
ATOM 1490 N N . CYS A 1 194 ? 2.164 -28.297 1.315 1 96.69 194 CYS A N 1
ATOM 1491 C CA . CYS A 1 194 ? 1.082 -27.422 1.773 1 96.69 194 CYS A CA 1
ATOM 1492 C C . CYS A 1 194 ? 1.632 -26.203 2.496 1 96.69 194 CYS A C 1
ATOM 1494 O O . CYS A 1 194 ? 2.135 -26.312 3.617 1 96.69 194 CYS A O 1
ATOM 1496 N N . VAL A 1 195 ? 1.503 -25.094 1.863 1 97.81 195 VAL A N 1
ATOM 1497 C CA . VAL A 1 195 ? 2.1 -23.844 2.314 1 97.81 195 VAL A CA 1
ATOM 1498 C C . VAL A 1 195 ? 1.117 -23.094 3.213 1 97.81 195 VAL A C 1
ATOM 1500 O O . VAL A 1 195 ? -0.077 -23.016 2.912 1 97.81 195 VAL A O 1
ATOM 1503 N N . VAL A 1 196 ? 1.646 -22.5 4.328 1 98.69 196 VAL A N 1
ATOM 1504 C CA . VAL A 1 196 ? 0.811 -21.766 5.262 1 98.69 196 VAL A CA 1
ATOM 1505 C C . VAL A 1 196 ? 1.012 -20.266 5.047 1 98.69 196 VAL A C 1
ATOM 1507 O O . VAL A 1 196 ? 2.135 -19.766 5.141 1 98.69 196 VAL A O 1
ATOM 1510 N N . TYR A 1 197 ? -0.085 -19.562 4.742 1 98.56 197 TYR A N 1
ATOM 1511 C CA . TYR A 1 197 ? -0.07 -18.094 4.645 1 98.56 197 TYR A CA 1
ATOM 1512 C C . TYR A 1 197 ? -0.535 -17.469 5.945 1 98.56 197 TYR A C 1
ATOM 1514 O O . TYR A 1 197 ? -1.443 -17.969 6.605 1 98.56 197 TYR A O 1
ATOM 1522 N N . SER A 1 198 ? 0.068 -16.406 6.336 1 98.62 198 SER A N 1
ATOM 1523 C CA . SER A 1 198 ? -0.356 -15.633 7.504 1 98.62 198 SER A CA 1
ATOM 1524 C C . SER A 1 198 ? -1.246 -14.461 7.102 1 98.62 198 SER A C 1
ATOM 1526 O O . SER A 1 198 ? -1.239 -14.039 5.945 1 98.62 198 SER A O 1
ATOM 1528 N N . HIS A 1 199 ? -2.051 -13.922 8.078 1 98.69 199 HIS A N 1
ATOM 1529 C CA . HIS A 1 199 ? -2.832 -12.711 7.855 1 98.69 199 HIS A CA 1
ATOM 1530 C C . HIS A 1 199 ? -1.935 -11.539 7.465 1 98.69 199 HIS A C 1
ATOM 1532 O O . HIS A 1 199 ? -2.238 -10.812 6.52 1 98.69 199 HIS A O 1
ATOM 1538 N N . ARG A 1 200 ? -0.788 -11.398 8.109 1 98.44 200 ARG A N 1
ATOM 1539 C CA . ARG A 1 200 ? 0.169 -10.32 7.867 1 98.44 200 ARG A CA 1
ATOM 1540 C C . ARG A 1 200 ? 0.709 -10.375 6.441 1 98.44 200 ARG A C 1
ATOM 1542 O O . ARG A 1 200 ? 0.684 -9.367 5.727 1 98.44 200 ARG A O 1
ATOM 1549 N N . GLY A 1 201 ? 1.168 -11.539 6.094 1 98.19 201 GLY A N 1
ATOM 1550 C CA . GLY A 1 201 ? 1.71 -11.695 4.754 1 98.19 201 GLY A CA 1
ATOM 1551 C C . GLY A 1 201 ? 0.688 -11.43 3.664 1 98.19 201 GLY A C 1
ATOM 1552 O O . GLY A 1 201 ? 0.994 -10.773 2.664 1 98.19 201 GLY A O 1
ATOM 1553 N N . ALA A 1 202 ? -0.522 -11.93 3.861 1 98.38 202 ALA A N 1
ATOM 1554 C CA . ALA A 1 202 ? -1.593 -11.727 2.889 1 98.38 202 ALA A CA 1
ATOM 1555 C C . ALA A 1 202 ? -1.935 -10.25 2.746 1 98.38 202 ALA A C 1
ATOM 1557 O O . ALA A 1 202 ? -2.092 -9.742 1.631 1 98.38 202 ALA A O 1
ATOM 1558 N N . TYR A 1 203 ? -2.025 -9.578 3.859 1 98.12 203 TYR A N 1
ATOM 1559 C CA . TYR A 1 203 ? -2.324 -8.148 3.887 1 98.12 203 TYR A CA 1
ATOM 1560 C C . TYR A 1 203 ? -1.265 -7.355 3.131 1 98.12 203 TYR A C 1
ATOM 1562 O O . TYR A 1 203 ? -1.591 -6.559 2.248 1 98.12 203 TYR A O 1
ATOM 1570 N N . LEU A 1 204 ? -0.035 -7.57 3.459 1 97.69 204 LEU A N 1
ATOM 1571 C CA . LEU A 1 204 ? 1.075 -6.805 2.902 1 97.69 204 LEU A CA 1
ATOM 1572 C C . LEU A 1 204 ? 1.283 -7.141 1.43 1 97.69 204 LEU A C 1
ATOM 1574 O O . LEU A 1 204 ? 1.54 -6.254 0.615 1 97.69 204 LEU A O 1
ATOM 1578 N N . ASN A 1 205 ? 1.17 -8.383 1.07 1 97.25 205 ASN A N 1
ATOM 1579 C CA . ASN A 1 205 ? 1.323 -8.766 -0.329 1 97.25 205 ASN A CA 1
ATOM 1580 C C . ASN A 1 205 ? 0.219 -8.172 -1.198 1 97.25 205 ASN A C 1
ATOM 1582 O O . ASN A 1 205 ? 0.483 -7.688 -2.301 1 97.25 205 ASN A O 1
ATOM 1586 N N . ALA A 1 206 ? -0.993 -8.242 -0.672 1 96.75 206 ALA A N 1
ATOM 1587 C CA . ALA A 1 206 ? -2.135 -7.719 -1.416 1 96.75 206 ALA A CA 1
ATOM 1588 C C . ALA A 1 206 ? -1.939 -6.242 -1.755 1 96.75 206 ALA A C 1
ATOM 1590 O O . ALA A 1 206 ? -2.17 -5.824 -2.891 1 96.75 206 ALA A O 1
ATOM 1591 N N . THR A 1 207 ? -1.465 -5.469 -0.845 1 94.56 207 THR A N 1
ATOM 1592 C CA . THR A 1 207 ? -1.285 -4.039 -1.067 1 94.56 207 THR A CA 1
ATOM 1593 C C . THR A 1 207 ? -0.101 -3.779 -1.994 1 94.56 207 THR A C 1
ATOM 1595 O O . THR A 1 207 ? -0.186 -2.949 -2.902 1 94.56 207 THR A O 1
ATOM 1598 N N . ALA A 1 208 ? 0.964 -4.508 -1.782 1 93.69 208 ALA A N 1
ATOM 1599 C CA . ALA A 1 208 ? 2.172 -4.309 -2.58 1 93.69 208 ALA A CA 1
ATOM 1600 C C . ALA A 1 208 ? 1.932 -4.676 -4.039 1 93.69 208 ALA A C 1
ATOM 1602 O O . ALA A 1 208 ? 2.367 -3.963 -4.949 1 93.69 208 ALA A O 1
ATOM 1603 N N . VAL A 1 209 ? 1.228 -5.742 -4.258 1 92.31 209 VAL A N 1
ATOM 1604 C CA . VAL A 1 209 ? 0.997 -6.207 -5.621 1 92.31 209 VAL A CA 1
ATOM 1605 C C . VAL A 1 209 ? 0.095 -5.223 -6.359 1 92.31 209 VAL A C 1
ATOM 1607 O O . VAL A 1 209 ? 0.277 -4.98 -7.555 1 92.31 209 VAL A O 1
ATOM 1610 N N . GLY A 1 210 ? -0.901 -4.684 -5.66 1 92.44 210 GLY A N 1
ATOM 1611 C CA . GLY A 1 210 ? -1.728 -3.656 -6.277 1 92.44 210 GLY A CA 1
ATOM 1612 C C . GLY A 1 210 ? -0.929 -2.467 -6.77 1 92.44 210 GLY A C 1
ATOM 1613 O O . GLY A 1 210 ? -1.117 -2.014 -7.902 1 92.44 210 GLY A O 1
ATOM 1614 N N . VAL A 1 211 ? 0.004 -2.045 -5.945 1 89.5 211 VAL A N 1
ATOM 1615 C CA . VAL A 1 211 ? 0.829 -0.89 -6.285 1 89.5 211 VAL A CA 1
ATOM 1616 C C . VAL A 1 211 ? 1.771 -1.244 -7.434 1 89.5 211 VAL A C 1
ATOM 1618 O O . VAL A 1 211 ? 1.887 -0.492 -8.406 1 89.5 211 VAL A O 1
ATOM 1621 N N . MET A 1 212 ? 2.375 -2.377 -7.367 1 88 212 MET A N 1
ATOM 1622 C CA . MET A 1 212 ? 3.346 -2.793 -8.375 1 88 212 MET A CA 1
ATOM 1623 C C . MET A 1 212 ? 2.68 -2.961 -9.734 1 88 212 MET A C 1
ATOM 1625 O O . MET A 1 212 ? 3.289 -2.68 -10.773 1 88 212 MET A O 1
ATOM 1629 N N . ASN A 1 213 ? 1.463 -3.418 -9.68 1 88.94 213 ASN A N 1
ATOM 1630 C CA . ASN A 1 213 ? 0.73 -3.65 -10.914 1 88.94 213 ASN A CA 1
ATOM 1631 C C . ASN A 1 213 ? 0.016 -2.387 -11.391 1 88.94 213 ASN A C 1
ATOM 1633 O O . ASN A 1 213 ? -0.853 -2.451 -12.258 1 88.94 213 ASN A O 1
ATOM 1637 N N . GLU A 1 214 ? 0.333 -1.3 -10.828 1 87.75 214 GLU A N 1
ATOM 1638 C CA . GLU A 1 214 ? -0.176 0.014 -11.211 1 87.75 214 GLU A CA 1
ATOM 1639 C C . GLU A 1 214 ? -1.701 0.05 -11.164 1 87.75 214 GLU A C 1
ATOM 1641 O O . GLU A 1 214 ? -2.344 0.584 -12.07 1 87.75 214 GLU A O 1
ATOM 1646 N N . MET A 1 215 ? -2.283 -0.635 -10.195 1 90.81 215 MET A N 1
ATOM 1647 C CA . MET A 1 215 ? -3.73 -0.593 -10.023 1 90.81 215 MET A CA 1
ATOM 1648 C C . MET A 1 215 ? -4.172 0.756 -9.469 1 90.81 215 MET A C 1
ATOM 1650 O O . MET A 1 215 ? -3.609 1.242 -8.484 1 90.81 215 MET A O 1
ATOM 1654 N N . LYS A 1 216 ? -5.035 1.389 -10.156 1 87.44 216 LYS A N 1
ATOM 1655 C CA . LYS A 1 216 ? -5.703 2.562 -9.602 1 87.44 216 LYS A CA 1
ATOM 1656 C C . LYS A 1 216 ? -6.82 2.158 -8.641 1 87.44 216 LYS A C 1
ATOM 1658 O O . LYS A 1 216 ? -7.211 0.989 -8.594 1 87.44 216 LYS A O 1
ATOM 1663 N N . PRO A 1 217 ? -7.301 3.096 -7.836 1 89.25 217 PRO A N 1
ATOM 1664 C CA . PRO A 1 217 ? -8.492 2.77 -7.055 1 89.25 217 PRO A CA 1
ATOM 1665 C C . PRO A 1 217 ? -9.664 2.328 -7.93 1 89.25 217 PRO A C 1
ATOM 1667 O O . PRO A 1 217 ? -9.875 2.875 -9.016 1 89.25 217 PRO A O 1
ATOM 1670 N N . MET A 1 218 ? -10.32 1.29 -7.484 1 94.44 218 MET A N 1
ATOM 1671 C CA . MET A 1 218 ? -11.516 0.747 -8.117 1 94.44 218 MET A CA 1
ATOM 1672 C C . MET A 1 218 ? -11.18 0.071 -9.438 1 94.44 218 MET A C 1
ATOM 1674 O O . MET A 1 218 ? -11.812 0.343 -10.461 1 94.44 218 MET A O 1
ATOM 1678 N N . PRO A 1 219 ? -10.195 -0.786 -9.383 1 96.44 219 PRO A N 1
ATOM 1679 C CA . PRO A 1 219 ? -9.867 -1.542 -10.594 1 96.44 219 PRO A CA 1
ATOM 1680 C C . PRO A 1 219 ? -10.938 -2.568 -10.961 1 96.44 219 PRO A C 1
ATOM 1682 O O . PRO A 1 219 ? -11.758 -2.938 -10.117 1 96.44 219 PRO A O 1
ATOM 1685 N N . VAL A 1 220 ? -10.992 -2.934 -12.25 1 98.25 220 VAL A N 1
ATOM 1686 C CA . VAL A 1 220 ? -11.789 -4.078 -12.695 1 98.25 220 VAL A CA 1
ATOM 1687 C C . VAL A 1 220 ? -10.867 -5.246 -13.031 1 98.25 220 VAL A C 1
ATOM 1689 O O . VAL A 1 220 ? -10.156 -5.215 -14.039 1 98.25 220 VAL A O 1
ATOM 1692 N N . TYR A 1 221 ? -10.898 -6.262 -12.211 1 98.31 221 TYR A N 1
ATOM 1693 C CA . TYR A 1 221 ? -9.969 -7.383 -12.312 1 98.31 221 TYR A CA 1
ATOM 1694 C C . TYR A 1 221 ? -10.664 -8.609 -12.883 1 98.31 221 TYR A C 1
ATOM 1696 O O . TYR A 1 221 ? -11.68 -9.062 -12.359 1 98.31 221 TYR A O 1
ATOM 1704 N N . LEU A 1 222 ? -10.07 -9.133 -13.953 1 98.5 222 LEU A N 1
ATOM 1705 C CA . LEU A 1 222 ? -10.57 -10.352 -14.578 1 98.5 222 LEU A CA 1
ATOM 1706 C C . LEU A 1 222 ? -9.859 -11.578 -14.016 1 98.5 222 LEU A C 1
ATOM 1708 O O . LEU A 1 222 ? -8.648 -11.719 -14.148 1 98.5 222 LEU A O 1
ATOM 1712 N N . CYS A 1 223 ? -10.656 -12.531 -13.43 1 97.38 223 CYS A N 1
ATOM 1713 C CA . CYS A 1 223 ? -10.07 -13.695 -12.773 1 97.38 223 CYS A CA 1
ATOM 1714 C C . CYS A 1 223 ? -9.75 -14.789 -13.781 1 97.38 223 CYS A C 1
ATOM 1716 O O . CYS A 1 223 ? -10.484 -15.773 -13.891 1 97.38 223 CYS A O 1
ATOM 1718 N N . THR A 1 224 ? -8.594 -14.633 -14.43 1 95 224 THR A N 1
ATOM 1719 C CA . THR A 1 224 ? -8.141 -15.656 -15.367 1 95 224 THR A CA 1
ATOM 1720 C C . THR A 1 224 ? -7.285 -16.703 -14.656 1 95 224 THR A C 1
ATOM 1722 O O . THR A 1 224 ? -7.211 -17.859 -15.086 1 95 224 THR A O 1
ATOM 1725 N N . VAL A 1 225 ? -6.648 -16.281 -13.586 1 92 225 VAL A N 1
ATOM 1726 C CA . VAL A 1 225 ? -5.84 -17.172 -12.766 1 92 225 VAL A CA 1
ATOM 1727 C C . VAL A 1 225 ? -6.73 -17.906 -11.758 1 92 225 VAL A C 1
ATOM 1729 O O . VAL A 1 225 ? -7.613 -17.297 -11.148 1 92 225 VAL A O 1
ATOM 1732 N N . PRO A 1 226 ? -6.473 -19.219 -11.648 1 93.56 226 PRO A N 1
ATOM 1733 C CA . PRO A 1 226 ? -7.297 -19.922 -10.672 1 93.56 226 PRO A CA 1
ATOM 1734 C C . PRO A 1 226 ? -7.145 -19.375 -9.258 1 93.56 226 PRO A C 1
ATOM 1736 O O . PRO A 1 226 ? -6.023 -19.188 -8.781 1 93.56 226 PRO A O 1
ATOM 1739 N N . MET A 1 227 ? -8.258 -19.234 -8.539 1 96.19 227 MET A N 1
ATOM 1740 C CA . MET A 1 227 ? -8.242 -18.719 -7.18 1 96.19 227 MET A CA 1
ATOM 1741 C C . MET A 1 227 ? -7.562 -19.688 -6.223 1 96.19 227 MET A C 1
ATOM 1743 O O . MET A 1 227 ? -7.031 -19.281 -5.191 1 96.19 227 MET A O 1
ATOM 1747 N N . TYR A 1 228 ? -7.555 -20.969 -6.609 1 94.94 228 TYR A N 1
ATOM 1748 C CA . TYR A 1 228 ? -6.973 -21.969 -5.707 1 94.94 228 TYR A CA 1
ATOM 1749 C C . TYR A 1 228 ? -5.453 -21.875 -5.715 1 94.94 228 TYR A C 1
ATOM 1751 O O . TYR A 1 228 ? -4.789 -22.422 -4.824 1 94.94 228 TYR A O 1
ATOM 1759 N N . HIS A 1 229 ? -4.898 -21.281 -6.785 1 93 229 HIS A N 1
ATOM 1760 C CA . HIS A 1 229 ? -3.449 -21.172 -6.891 1 93 229 HIS A CA 1
ATOM 1761 C C . HIS A 1 229 ? -2.932 -19.906 -6.219 1 93 229 HIS A C 1
ATOM 1763 O O . HIS A 1 229 ? -3.176 -18.797 -6.699 1 93 229 HIS A O 1
ATOM 1769 N N . CYS A 1 230 ? -2.146 -20.094 -5.145 1 94.75 230 CYS A N 1
ATOM 1770 C CA . CYS A 1 230 ? -1.589 -18.984 -4.375 1 94.75 230 CYS A CA 1
ATOM 1771 C C . CYS A 1 230 ? -2.682 -18 -3.949 1 94.75 230 CYS A C 1
ATOM 1773 O O . CYS A 1 230 ? -2.512 -16.797 -4.059 1 94.75 230 CYS A O 1
ATOM 1775 N N . SER A 1 231 ? -3.857 -18.609 -3.631 1 95.81 231 SER A N 1
ATOM 1776 C CA . SER A 1 231 ? -4.98 -17.766 -3.229 1 95.81 231 SER A CA 1
ATOM 1777 C C . SER A 1 231 ? -5.285 -16.719 -4.289 1 95.81 231 SER A C 1
ATOM 1779 O O . SER A 1 231 ? -5.457 -15.531 -3.967 1 95.81 231 SER A O 1
ATOM 1781 N N . GLY A 1 232 ? -5.27 -17.172 -5.543 1 93.94 232 GLY A N 1
ATOM 1782 C CA . GLY A 1 232 ? -5.512 -16.25 -6.648 1 93.94 232 GLY A CA 1
ATOM 1783 C C . GLY A 1 232 ? -4.449 -15.18 -6.781 1 93.94 232 GLY A C 1
ATOM 1784 O O . GLY A 1 232 ? -4.758 -14.031 -7.102 1 93.94 232 GLY A O 1
ATOM 1785 N N . TRP A 1 233 ? -3.201 -15.477 -6.453 1 92.81 233 TRP A N 1
ATOM 1786 C CA . TRP A 1 233 ? -2.082 -14.539 -6.438 1 92.81 233 TRP A CA 1
ATOM 1787 C C . TRP A 1 233 ? -2.365 -13.367 -5.504 1 92.81 233 TRP A C 1
ATOM 1789 O O . TRP A 1 233 ? -1.832 -12.273 -5.695 1 92.81 233 TRP A O 1
ATOM 1799 N N . CYS A 1 234 ? -3.344 -13.484 -4.582 1 95.81 234 CYS A N 1
ATOM 1800 C CA . CYS A 1 234 ? -3.742 -12.531 -3.555 1 95.81 234 CYS A CA 1
ATOM 1801 C C . CYS A 1 234 ? -4.602 -11.422 -4.145 1 95.81 234 CYS A C 1
ATOM 1803 O O . CYS A 1 234 ? -4.902 -10.43 -3.469 1 95.81 234 CYS A O 1
ATOM 1805 N N . TYR A 1 235 ? -5.09 -11.57 -5.367 1 96.81 235 TYR A N 1
ATOM 1806 C CA . TYR A 1 235 ? -5.793 -10.477 -6.031 1 96.81 235 TYR A CA 1
ATOM 1807 C C . TYR A 1 235 ? -7.199 -10.312 -5.465 1 96.81 235 TYR A C 1
ATOM 1809 O O . TYR A 1 235 ? -7.777 -9.219 -5.539 1 96.81 235 TYR A O 1
ATOM 1817 N N . ILE A 1 236 ? -7.773 -11.367 -4.914 1 97.69 236 ILE A N 1
ATOM 1818 C CA . ILE A 1 236 ? -9.078 -11.203 -4.277 1 97.69 236 ILE A CA 1
ATOM 1819 C C . ILE A 1 236 ? -8.977 -10.172 -3.158 1 97.69 236 ILE A C 1
ATOM 1821 O O . ILE A 1 236 ? -9.812 -9.273 -3.059 1 97.69 236 ILE A O 1
ATOM 1825 N N . TRP A 1 237 ? -7.938 -10.281 -2.381 1 98.38 237 TRP A N 1
ATOM 1826 C CA . TRP A 1 237 ? -7.703 -9.344 -1.291 1 98.38 237 TRP A CA 1
ATOM 1827 C C . TRP A 1 237 ? -7.277 -7.977 -1.828 1 98.38 237 TRP A C 1
ATOM 1829 O O . TRP A 1 237 ? -7.699 -6.941 -1.31 1 98.38 237 TRP A O 1
ATOM 1839 N N . THR A 1 238 ? -6.465 -7.934 -2.928 1 97.44 238 THR A N 1
ATOM 1840 C CA . THR A 1 238 ? -5.969 -6.699 -3.525 1 97.44 238 THR A CA 1
ATOM 1841 C C . THR A 1 238 ? -7.121 -5.852 -4.051 1 97.44 238 THR A C 1
ATOM 1843 O O . THR A 1 238 ? -7.219 -4.664 -3.736 1 97.44 238 THR A O 1
ATOM 1846 N N . VAL A 1 239 ? -7.996 -6.469 -4.836 1 97.81 239 VAL A N 1
ATOM 1847 C CA . VAL A 1 239 ? -9.109 -5.762 -5.465 1 97.81 239 VAL A CA 1
ATOM 1848 C C . VAL A 1 239 ? -10.055 -5.234 -4.391 1 97.81 239 VAL A C 1
ATOM 1850 O O . VAL A 1 239 ? -10.625 -4.148 -4.535 1 97.81 239 VAL A O 1
ATOM 1853 N N . THR A 1 240 ? -10.203 -5.996 -3.326 1 98.25 240 THR A N 1
ATOM 1854 C CA . THR A 1 240 ? -11.031 -5.566 -2.205 1 98.25 240 THR A CA 1
ATOM 1855 C C . THR A 1 240 ? -10.422 -4.352 -1.517 1 98.25 240 THR A C 1
ATOM 1857 O O . THR A 1 240 ? -11.117 -3.371 -1.24 1 98.25 240 THR A O 1
ATOM 1860 N N . ALA A 1 241 ? -9.156 -4.371 -1.276 1 96.62 241 ALA A N 1
ATOM 1861 C CA . ALA A 1 241 ? -8.461 -3.262 -0.628 1 96.62 241 ALA A CA 1
ATOM 1862 C C . ALA A 1 241 ? -8.617 -1.976 -1.435 1 96.62 241 ALA A C 1
ATOM 1864 O O . ALA A 1 241 ? -8.727 -0.888 -0.864 1 96.62 241 ALA A O 1
ATOM 1865 N N . PHE A 1 242 ? -8.633 -2.145 -2.725 1 95.19 242 PHE A N 1
ATOM 1866 C CA . PHE A 1 242 ? -8.641 -0.98 -3.602 1 95.19 242 PHE A CA 1
ATOM 1867 C C . PHE A 1 242 ? -10.062 -0.644 -4.043 1 95.19 242 PHE A C 1
ATOM 1869 O O . PHE A 1 242 ? -10.273 0.318 -4.785 1 95.19 242 PHE A O 1
ATOM 1876 N N . GLY A 1 243 ? -11.086 -1.462 -3.605 1 95.25 243 GLY A N 1
ATOM 1877 C CA . GLY A 1 243 ? -12.484 -1.175 -3.875 1 95.25 243 GLY A CA 1
ATOM 1878 C C . GLY A 1 243 ? -12.883 -1.445 -5.312 1 95.25 243 GLY A C 1
ATOM 1879 O O . GLY A 1 243 ? -13.672 -0.698 -5.895 1 95.25 243 GLY A O 1
ATOM 1880 N N . GLY A 1 244 ? -12.32 -2.449 -5.91 1 96.88 244 GLY A N 1
ATOM 1881 C CA . GLY A 1 244 ? -12.547 -2.729 -7.316 1 96.88 244 GLY A CA 1
ATOM 1882 C C . GLY A 1 244 ? -13.656 -3.742 -7.551 1 96.88 244 GLY A C 1
ATOM 1883 O O . GLY A 1 244 ? -14.523 -3.928 -6.699 1 96.88 244 GLY A O 1
ATOM 1884 N N . VAL A 1 245 ? -13.656 -4.281 -8.789 1 98.5 245 VAL A N 1
ATOM 1885 C CA . VAL A 1 245 ? -14.625 -5.289 -9.203 1 98.5 245 VAL A CA 1
ATOM 1886 C C . VAL A 1 245 ? -13.898 -6.582 -9.578 1 98.5 245 VAL A C 1
ATOM 1888 O O . VAL A 1 245 ? -12.914 -6.555 -10.32 1 98.5 245 VAL A O 1
ATOM 1891 N N . ILE A 1 246 ? -14.336 -7.648 -9.031 1 98.69 246 ILE A N 1
ATOM 1892 C CA . ILE A 1 246 ? -13.82 -8.969 -9.383 1 98.69 246 ILE A CA 1
ATOM 1893 C C . ILE A 1 246 ? -14.742 -9.625 -10.406 1 98.69 246 ILE A C 1
ATOM 1895 O O . ILE A 1 246 ? -15.898 -9.93 -10.102 1 98.69 246 ILE A O 1
ATOM 1899 N N . VAL A 1 247 ? -14.219 -9.828 -11.578 1 98.75 247 VAL A N 1
ATOM 1900 C CA . VAL A 1 247 ? -14.977 -10.523 -12.617 1 98.75 247 VAL A CA 1
ATOM 1901 C C . VAL A 1 247 ? -14.594 -12 -12.633 1 98.75 247 VAL A C 1
ATOM 1903 O O . VAL A 1 247 ? -13.508 -12.367 -13.086 1 98.75 247 VAL A O 1
ATOM 1906 N N . CYS A 1 248 ? -15.5 -12.859 -12.211 1 98.31 248 CYS A N 1
ATOM 1907 C CA . CYS A 1 248 ? -15.25 -14.297 -12.102 1 98.31 248 CYS A CA 1
ATOM 1908 C C . CYS A 1 248 ? -15.492 -14.984 -13.438 1 98.31 248 CYS A C 1
ATOM 1910 O O . CYS A 1 248 ? -16.438 -14.648 -14.156 1 98.31 248 CYS A O 1
ATOM 1912 N N . LEU A 1 249 ? -14.602 -15.906 -13.758 1 96.06 249 LEU A N 1
ATOM 1913 C CA . LEU A 1 249 ? -14.703 -16.734 -14.953 1 96.06 249 LEU A CA 1
ATOM 1914 C C . LEU A 1 249 ? -14.656 -18.219 -14.594 1 96.06 249 LEU A C 1
ATOM 1916 O O . LEU A 1 249 ? -13.656 -18.688 -14.055 1 96.06 249 LEU A O 1
ATOM 1920 N N . ARG A 1 250 ? -15.672 -18.891 -14.93 1 93.06 250 ARG A N 1
ATOM 1921 C CA . ARG A 1 250 ? -15.672 -20.328 -14.734 1 93.06 250 ARG A CA 1
ATOM 1922 C C . ARG A 1 250 ? -14.719 -21.016 -15.711 1 93.06 250 ARG A C 1
ATOM 1924 O O . ARG A 1 250 ? -14.031 -21.969 -15.352 1 93.06 250 ARG A O 1
ATOM 1931 N N . GLU A 1 251 ? -14.711 -20.5 -16.938 1 90.75 251 GLU A N 1
ATOM 1932 C CA . GLU A 1 251 ? -13.852 -20.984 -18.016 1 90.75 251 GLU A CA 1
ATOM 1933 C C . GLU A 1 251 ? -12.969 -19.875 -18.562 1 90.75 251 GLU A C 1
ATOM 1935 O O . GLU A 1 251 ? -13.414 -18.734 -18.703 1 90.75 251 GLU A O 1
ATOM 1940 N N . VAL A 1 252 ? -11.758 -20.312 -18.906 1 92.44 252 VAL A N 1
ATOM 1941 C CA . VAL A 1 252 ? -10.805 -19.344 -19.422 1 92.44 252 VAL A CA 1
ATOM 1942 C C . VAL A 1 252 ? -10.414 -19.719 -20.859 1 92.44 252 VAL A C 1
ATOM 1944 O O . VAL A 1 252 ? -9.734 -20.719 -21.078 1 92.44 252 VAL A O 1
ATOM 1947 N N . ASN A 1 253 ? -10.898 -18.953 -21.766 1 92.75 253 ASN A N 1
ATOM 1948 C CA . ASN A 1 253 ? -10.508 -19.047 -23.172 1 92.75 253 ASN A CA 1
ATOM 1949 C C . ASN A 1 253 ? -10.484 -17.672 -23.828 1 92.75 253 ASN A C 1
ATOM 1951 O O . ASN A 1 253 ? -10.922 -16.688 -23.234 1 92.75 253 ASN A O 1
ATOM 1955 N N . ASP A 1 254 ? -9.961 -17.594 -25.016 1 95 254 ASP A N 1
ATOM 1956 C CA . ASP A 1 254 ? -9.727 -16.312 -25.672 1 95 254 ASP A CA 1
ATOM 1957 C C . ASP A 1 254 ? -11.031 -15.555 -25.891 1 95 254 ASP A C 1
ATOM 1959 O O . ASP A 1 254 ? -11.109 -14.352 -25.641 1 95 254 ASP A O 1
ATOM 1963 N N . GLU A 1 255 ? -12.094 -16.234 -26.297 1 96.56 255 GLU A N 1
ATOM 1964 C CA . GLU A 1 255 ? -13.383 -15.602 -26.547 1 96.56 255 GLU A CA 1
ATOM 1965 C C . GLU A 1 255 ? -13.938 -14.945 -25.281 1 96.56 255 GLU A C 1
ATOM 1967 O O . GLU A 1 255 ? -14.344 -13.789 -25.312 1 96.56 255 GLU A O 1
ATOM 1972 N N . VAL A 1 256 ? -13.945 -15.719 -24.219 1 96.81 256 VAL A N 1
ATOM 1973 C CA . VAL A 1 256 ? -14.5 -15.242 -22.969 1 96.81 256 VAL A CA 1
ATOM 1974 C C . VAL A 1 256 ? -13.664 -14.07 -22.453 1 96.81 256 VAL A C 1
ATOM 1976 O O . VAL A 1 256 ? -14.203 -13.109 -21.906 1 96.81 256 VAL A O 1
ATOM 1979 N N . ILE A 1 257 ? -12.406 -14.102 -22.625 1 97.56 257 ILE A N 1
ATOM 1980 C CA . ILE A 1 257 ? -11.508 -13.062 -22.141 1 97.56 257 ILE A CA 1
ATOM 1981 C C . ILE A 1 257 ? -11.781 -11.758 -22.906 1 97.56 257 ILE A C 1
ATOM 1983 O O . ILE A 1 257 ? -12.023 -10.719 -22.297 1 97.56 257 ILE A O 1
ATOM 1987 N N . PHE A 1 258 ? -11.797 -11.797 -24.25 1 98.25 258 PHE A N 1
ATOM 1988 C CA . PHE A 1 258 ? -12.016 -10.594 -25.031 1 98.25 258 PHE A CA 1
ATOM 1989 C C . PHE A 1 258 ? -13.406 -10.023 -24.781 1 98.25 258 PHE A C 1
ATOM 1991 O O . PHE A 1 258 ? -13.562 -8.805 -24.641 1 98.25 258 PHE A O 1
ATOM 1998 N N . ASP A 1 259 ? -14.391 -10.898 -24.672 1 97.88 259 ASP A N 1
ATOM 1999 C CA . ASP A 1 259 ? -15.742 -10.445 -24.391 1 97.88 259 ASP A CA 1
ATOM 2000 C C . ASP A 1 259 ? -15.82 -9.742 -23.031 1 97.88 259 ASP A C 1
ATOM 2002 O O . ASP A 1 259 ? -16.438 -8.688 -22.906 1 97.88 259 ASP A O 1
ATOM 2006 N N . SER A 1 260 ? -15.227 -10.336 -22.031 1 98 260 SER A N 1
ATOM 2007 C CA . SER A 1 260 ? -15.266 -9.797 -20.672 1 98 260 SER A CA 1
ATOM 2008 C C . SER A 1 260 ? -14.523 -8.461 -20.594 1 98 260 SER A C 1
ATOM 2010 O O . SER A 1 260 ? -14.953 -7.555 -19.875 1 98 260 SER A O 1
ATOM 2012 N N . ILE A 1 261 ? -13.414 -8.336 -21.281 1 98.25 261 ILE A N 1
ATOM 2013 C CA . ILE A 1 261 ? -12.625 -7.109 -21.266 1 98.25 261 ILE A CA 1
ATOM 2014 C C . ILE A 1 261 ? -13.477 -5.941 -21.766 1 98.25 261 ILE A C 1
ATOM 2016 O O . ILE A 1 261 ? -13.547 -4.898 -21.109 1 98.25 261 ILE A O 1
ATOM 2020 N N . VAL A 1 262 ? -14.18 -6.164 -22.859 1 98.06 262 VAL A N 1
ATOM 2021 C CA . VAL A 1 262 ? -14.953 -5.082 -23.453 1 98.06 262 VAL A CA 1
ATOM 2022 C C . VAL A 1 262 ? -16.219 -4.832 -22.641 1 98.06 262 VAL A C 1
ATOM 2024 O O . VAL A 1 262 ? -16.547 -3.684 -22.344 1 98.06 262 VAL A O 1
ATOM 2027 N N . LYS A 1 263 ? -16.859 -5.875 -22.219 1 97.69 263 LYS A N 1
ATOM 2028 C CA . LYS A 1 263 ? -18.141 -5.766 -21.516 1 97.69 263 LYS A CA 1
ATOM 2029 C C . LYS A 1 263 ? -17.969 -5.066 -20.172 1 97.69 263 LYS A C 1
ATOM 2031 O O . LYS A 1 263 ? -18.797 -4.254 -19.781 1 97.69 263 LYS A O 1
ATOM 2036 N N . HIS A 1 264 ? -16.906 -5.398 -19.469 1 97.81 264 HIS A N 1
ATOM 2037 C CA . HIS A 1 264 ? -16.781 -4.934 -18.094 1 97.81 264 HIS A CA 1
ATOM 2038 C C . HIS A 1 264 ? -15.695 -3.861 -17.969 1 97.81 264 HIS A C 1
ATOM 2040 O O . HIS A 1 264 ? -15.422 -3.369 -16.875 1 97.81 264 HIS A O 1
ATOM 2046 N N . LYS A 1 265 ? -15.039 -3.539 -19.062 1 97.62 265 LYS A N 1
ATOM 2047 C CA . LYS A 1 265 ? -13.961 -2.551 -19.078 1 97.62 265 LYS A CA 1
ATOM 2048 C C . LYS A 1 265 ? -12.828 -2.953 -18.141 1 97.62 265 LYS A C 1
ATOM 2050 O O . LYS A 1 265 ? -12.414 -2.164 -17.281 1 97.62 265 LYS A O 1
ATOM 2055 N N . VAL A 1 266 ? -12.367 -4.141 -18.359 1 98.38 266 VAL A N 1
ATOM 2056 C CA . VAL A 1 266 ? -11.344 -4.746 -17.531 1 98.38 266 VAL A CA 1
ATOM 2057 C C . VAL A 1 266 ? -10.07 -3.896 -17.562 1 98.38 266 VAL A C 1
ATOM 2059 O O . VAL A 1 266 ? -9.664 -3.438 -18.625 1 98.38 266 VAL A O 1
ATOM 2062 N N . THR A 1 267 ? -9.508 -3.715 -16.344 1 97.62 267 THR A N 1
ATOM 2063 C CA . THR A 1 267 ? -8.297 -2.908 -16.25 1 97.62 267 THR A CA 1
ATOM 2064 C C . THR A 1 267 ? -7.074 -3.791 -16.016 1 97.62 267 THR A C 1
ATOM 2066 O O . THR A 1 267 ? -5.953 -3.428 -16.375 1 97.62 267 THR A O 1
ATOM 2069 N N . ASN A 1 268 ? -7.289 -4.898 -15.359 1 97.69 268 ASN A N 1
ATOM 2070 C CA . ASN A 1 268 ? -6.172 -5.738 -14.945 1 97.69 268 ASN A CA 1
ATOM 2071 C C . ASN A 1 268 ? -6.539 -7.219 -14.992 1 97.69 268 ASN A C 1
ATOM 2073 O O . ASN A 1 268 ? -7.691 -7.586 -14.766 1 97.69 268 ASN A O 1
ATOM 2077 N N . PHE A 1 269 ? -5.566 -8.055 -15.211 1 96.75 269 PHE A N 1
ATOM 2078 C CA . PHE A 1 269 ? -5.699 -9.477 -14.914 1 96.75 269 PHE A CA 1
ATOM 2079 C C . PHE A 1 269 ? -4.332 -10.148 -14.828 1 96.75 269 PHE A C 1
ATOM 2081 O O . PHE A 1 269 ? -3.32 -9.547 -15.203 1 96.75 269 PHE A O 1
ATOM 2088 N N . GLY A 1 270 ? -4.297 -11.32 -14.18 1 92.88 270 GLY A N 1
ATOM 2089 C CA . GLY A 1 270 ? -3.123 -12.18 -14.203 1 92.88 270 GLY A CA 1
ATOM 2090 C C . GLY A 1 270 ? -3.17 -13.219 -15.305 1 92.88 270 GLY A C 1
ATOM 2091 O O . GLY A 1 270 ? -4.238 -13.742 -15.625 1 92.88 270 GLY A O 1
ATOM 2092 N N . GLY A 1 271 ? -2.004 -13.477 -15.898 1 89.12 271 GLY A N 1
ATOM 2093 C CA . GLY A 1 271 ? -1.994 -14.461 -16.969 1 89.12 271 GLY A CA 1
ATOM 2094 C C . GLY A 1 271 ? -0.734 -15.305 -17 1 89.12 271 GLY A C 1
ATOM 2095 O O . GLY A 1 271 ? 0.377 -14.773 -17.016 1 89.12 271 GLY A O 1
ATOM 2096 N N . SER A 1 272 ? -0.982 -16.578 -16.984 1 83.56 272 SER A N 1
ATOM 2097 C CA . SER A 1 272 ? 0.128 -17.5 -17.234 1 83.56 272 SER A CA 1
ATOM 2098 C C . SER A 1 272 ? 0.567 -17.438 -18.703 1 83.56 272 SER A C 1
ATOM 2100 O O . SER A 1 272 ? -0.171 -16.953 -19.562 1 83.56 272 SER A O 1
ATOM 2102 N N . PRO A 1 273 ? 1.752 -17.891 -18.984 1 80.44 273 PRO A N 1
ATOM 2103 C CA . PRO A 1 273 ? 2.227 -17.875 -20.375 1 80.44 273 PRO A CA 1
ATOM 2104 C C . PRO A 1 273 ? 1.271 -18.578 -21.328 1 80.44 273 PRO A C 1
ATOM 2106 O O . PRO A 1 273 ? 0.983 -18.062 -22.406 1 80.44 273 PRO A O 1
ATOM 2109 N N . PRO A 1 274 ? 0.683 -19.656 -20.922 1 79.44 274 PRO A N 1
ATOM 2110 C CA . PRO A 1 274 ? -0.289 -20.281 -21.812 1 79.44 274 PRO A CA 1
ATOM 2111 C C . PRO A 1 274 ? -1.488 -19.375 -22.109 1 79.44 274 PRO A C 1
ATOM 2113 O O . PRO A 1 274 ? -1.974 -19.344 -23.234 1 79.44 274 PRO A O 1
ATOM 2116 N N . VAL A 1 275 ? -1.953 -18.703 -21.109 1 87.44 275 VAL A N 1
ATOM 2117 C CA . VAL A 1 275 ? -3.08 -17.797 -21.297 1 87.44 275 VAL A CA 1
ATOM 2118 C C . VAL A 1 275 ? -2.678 -16.641 -22.219 1 87.44 275 VAL A C 1
ATOM 2120 O O . VAL A 1 275 ? -3.434 -16.266 -23.125 1 87.44 275 VAL A O 1
ATOM 2123 N N . LEU A 1 276 ? -1.495 -16.141 -22 1 89.69 276 LEU A N 1
ATOM 2124 C CA . LEU A 1 276 ? -1.003 -15.039 -22.828 1 89.69 276 LEU A CA 1
ATOM 2125 C C . LEU A 1 276 ? -0.833 -15.484 -24.266 1 89.69 276 LEU A C 1
ATOM 2127 O O . LEU A 1 276 ? -1.173 -14.742 -25.188 1 89.69 276 LEU A O 1
ATOM 2131 N N . ASN A 1 277 ? -0.291 -16.672 -24.438 1 84 277 ASN A N 1
ATOM 2132 C CA . ASN A 1 277 ? -0.136 -17.234 -25.781 1 84 277 ASN A CA 1
ATOM 2133 C C . ASN A 1 277 ? -1.483 -17.391 -26.484 1 84 277 ASN A C 1
ATOM 2135 O O . ASN A 1 277 ? -1.608 -17.125 -27.672 1 84 277 ASN A O 1
ATOM 2139 N N . MET A 1 278 ? -2.406 -17.859 -25.75 1 86.44 278 MET A N 1
ATOM 2140 C CA . MET A 1 278 ? -3.758 -18.047 -26.266 1 86.44 278 MET A CA 1
ATOM 2141 C C . MET A 1 278 ? -4.352 -16.719 -26.734 1 86.44 278 MET A C 1
ATOM 2143 O O . MET A 1 278 ? -4.926 -16.625 -27.812 1 86.44 278 MET A O 1
ATOM 2147 N N . ILE A 1 279 ? -4.172 -15.68 -25.984 1 94.38 279 ILE A N 1
ATOM 2148 C CA . ILE A 1 279 ? -4.691 -14.359 -26.328 1 94.38 279 ILE A CA 1
ATOM 2149 C C . ILE A 1 279 ? -3.975 -13.82 -27.562 1 94.38 279 ILE A C 1
ATOM 2151 O O . ILE A 1 279 ? -4.613 -13.336 -28.5 1 94.38 279 ILE A O 1
ATOM 2155 N N . ALA A 1 280 ? -2.682 -13.984 -27.578 1 90.69 280 ALA A N 1
ATOM 2156 C CA . ALA A 1 280 ? -1.852 -13.445 -28.656 1 90.69 280 ALA A CA 1
ATOM 2157 C C . ALA A 1 280 ? -2.193 -14.102 -30 1 90.69 280 ALA A C 1
ATOM 2159 O O . ALA A 1 280 ? -2.102 -13.461 -31.047 1 90.69 280 ALA A O 1
ATOM 2160 N N . ASN A 1 281 ? -2.594 -15.289 -29.922 1 86.38 281 ASN A N 1
ATOM 2161 C CA . ASN A 1 281 ? -2.811 -16.047 -31.156 1 86.38 281 ASN A CA 1
ATOM 2162 C C . ASN A 1 281 ? -4.297 -16.281 -31.422 1 86.38 281 ASN A C 1
ATOM 2164 O O . ASN A 1 281 ? -4.66 -17.125 -32.219 1 86.38 281 ASN A O 1
ATOM 2168 N N . ALA A 1 282 ? -5.082 -15.617 -30.688 1 92.94 282 ALA A N 1
ATOM 2169 C CA . ALA A 1 282 ? -6.523 -15.734 -30.922 1 92.94 282 ALA A CA 1
ATOM 2170 C C . ALA A 1 282 ? -6.879 -15.391 -32.344 1 92.94 282 ALA A C 1
ATOM 2172 O O . ALA A 1 282 ? -6.188 -14.594 -33 1 92.94 282 ALA A O 1
ATOM 2173 N N . ARG A 1 283 ? -8.031 -15.969 -32.906 1 93.44 283 ARG A N 1
ATOM 2174 C CA . ARG A 1 283 ? -8.523 -15.648 -34.25 1 93.44 283 ARG A CA 1
ATOM 2175 C C . ARG A 1 283 ? -9.016 -14.203 -34.312 1 93.44 283 ARG A C 1
ATOM 2177 O O . ARG A 1 283 ? -9.523 -13.664 -33.344 1 93.44 283 ARG A O 1
ATOM 2184 N N . ASP A 1 284 ? -8.836 -13.68 -35.438 1 94.5 284 ASP A N 1
ATOM 2185 C CA . ASP A 1 284 ? -9.234 -12.289 -35.625 1 94.5 284 ASP A CA 1
ATOM 2186 C C . ASP A 1 284 ? -10.711 -12.086 -35.281 1 94.5 284 ASP A C 1
ATOM 2188 O O . ASP A 1 284 ? -11.094 -11.008 -34.812 1 94.5 284 ASP A O 1
ATOM 2192 N N . SER A 1 285 ? -11.477 -13.109 -35.5 1 95.69 285 SER A N 1
ATOM 2193 C CA . SER A 1 285 ? -12.906 -13.008 -35.25 1 95.69 285 SER A CA 1
ATOM 2194 C C . SER A 1 285 ? -13.18 -12.914 -33.75 1 95.69 285 SER A C 1
ATOM 2196 O O . SER A 1 285 ? -14.25 -12.469 -33.312 1 95.69 285 SER A O 1
ATOM 2198 N N . VAL A 1 286 ? -12.258 -13.328 -32.938 1 96.25 286 VAL A N 1
ATOM 2199 C CA . VAL A 1 286 ? -12.391 -13.359 -31.469 1 96.25 286 VAL A CA 1
ATOM 2200 C C . VAL A 1 286 ? -11.82 -12.07 -30.875 1 96.25 286 VAL A C 1
ATOM 2202 O O . VAL A 1 286 ? -12.359 -11.539 -29.891 1 96.25 286 VAL A O 1
ATOM 2205 N N . LYS A 1 287 ? -10.812 -11.562 -31.5 1 96.94 287 LYS A N 1
ATOM 2206 C CA . LYS A 1 287 ? -10.125 -10.375 -31 1 96.94 287 LYS A CA 1
ATOM 2207 C C . LYS A 1 287 ? -11.055 -9.164 -31 1 96.94 287 LYS A C 1
ATOM 2209 O O . LYS A 1 287 ? -11.891 -9.016 -31.891 1 96.94 287 LYS A O 1
ATOM 2214 N N . LYS A 1 288 ? -10.977 -8.406 -30 1 97.12 288 LYS A N 1
ATOM 2215 C CA . LYS A 1 288 ? -11.719 -7.152 -29.891 1 97.12 288 LYS A CA 1
ATOM 2216 C C . LYS A 1 288 ? -10.781 -5.984 -29.594 1 97.12 288 LYS A C 1
ATOM 2218 O O . LYS A 1 288 ? -9.781 -6.152 -28.891 1 97.12 288 LYS A O 1
ATOM 2223 N N . SER A 1 289 ? -11.164 -4.801 -30.109 1 95.75 289 SER A N 1
ATOM 2224 C CA . SER A 1 289 ? -10.391 -3.59 -29.844 1 95.75 289 SER A CA 1
ATOM 2225 C C . SER A 1 289 ? -11.023 -2.77 -28.719 1 95.75 289 SER A C 1
ATOM 2227 O O . SER A 1 289 ? -12.25 -2.715 -28.594 1 95.75 289 SER A O 1
ATOM 2229 N N . PHE A 1 290 ? -10.25 -2.256 -27.922 1 97 290 PHE A N 1
ATOM 2230 C CA . PHE A 1 290 ? -10.656 -1.351 -26.859 1 97 290 PHE A CA 1
ATOM 2231 C C . PHE A 1 290 ? -9.648 -0.22 -26.688 1 97 290 PHE A C 1
ATOM 2233 O O . PHE A 1 290 ? -8.461 -0.405 -26.938 1 97 290 PHE A O 1
ATOM 2240 N N . PRO A 1 291 ? -10.062 0.993 -26.312 1 96.19 291 PRO A N 1
ATOM 2241 C CA . PRO A 1 291 ? -9.203 2.184 -26.312 1 96.19 291 PRO A CA 1
ATOM 2242 C C . PRO A 1 291 ? -8.406 2.344 -25.031 1 96.19 291 PRO A C 1
ATOM 2244 O O . PRO A 1 291 ? -7.73 3.359 -24.844 1 96.19 291 PRO A O 1
ATOM 2247 N N . TRP A 1 292 ? -8.492 1.468 -24.094 1 95.5 292 TRP A N 1
ATOM 2248 C CA . TRP A 1 292 ? -7.703 1.546 -22.875 1 95.5 292 TRP A CA 1
ATOM 2249 C C . TRP A 1 292 ? -6.656 0.436 -22.828 1 95.5 292 TRP A C 1
ATOM 2251 O O . TRP A 1 292 ? -6.637 -0.441 -23.688 1 95.5 292 TRP A O 1
ATOM 2261 N N . THR A 1 293 ? -5.723 0.564 -21.891 1 95.38 293 THR A N 1
ATOM 2262 C CA . THR A 1 293 ? -4.68 -0.441 -21.703 1 95.38 293 THR A CA 1
ATOM 2263 C C . THR A 1 293 ? -5.051 -1.39 -20.562 1 95.38 293 THR A C 1
ATOM 2265 O O . THR A 1 293 ? -5.488 -0.95 -19.5 1 95.38 293 THR A O 1
ATOM 2268 N N . VAL A 1 294 ? -4.969 -2.668 -20.844 1 97.38 294 VAL A N 1
ATOM 2269 C CA . VAL A 1 294 ? -5.148 -3.674 -19.797 1 97.38 294 VAL A CA 1
ATOM 2270 C C . VAL A 1 294 ? -3.789 -4.109 -19.25 1 97.38 294 VAL A C 1
ATOM 2272 O O . VAL A 1 294 ? -2.941 -4.59 -20.016 1 97.38 294 VAL A O 1
ATOM 2275 N N . GLN A 1 295 ? -3.6 -3.908 -17.984 1 95.69 295 GLN A N 1
ATOM 2276 C CA . GLN A 1 295 ? -2.361 -4.316 -17.328 1 95.69 295 GLN A CA 1
ATOM 2277 C C . GLN A 1 295 ? -2.385 -5.805 -16.984 1 95.69 295 GLN A C 1
ATOM 2279 O O . GLN A 1 295 ? -3.32 -6.281 -16.344 1 95.69 295 GLN A O 1
ATOM 2284 N N . VAL A 1 296 ? -1.317 -6.52 -17.375 1 94.94 296 VAL A N 1
ATOM 2285 C CA . VAL A 1 296 ? -1.278 -7.965 -17.172 1 94.94 296 VAL A CA 1
ATOM 2286 C C . VAL A 1 296 ? -0.014 -8.344 -16.406 1 94.94 296 VAL A C 1
ATOM 2288 O O . VAL A 1 296 ? 1.095 -7.977 -16.797 1 94.94 296 VAL A O 1
ATOM 2291 N N . MET A 1 297 ? -0.201 -9.023 -15.328 1 93.44 297 MET A N 1
ATOM 2292 C CA . MET A 1 297 ? 0.923 -9.625 -14.625 1 93.44 297 MET A CA 1
ATOM 2293 C C . MET A 1 297 ? 1.109 -11.078 -15.047 1 93.44 297 MET A C 1
ATOM 2295 O O . MET A 1 297 ? 0.143 -11.844 -15.109 1 93.44 297 MET A O 1
ATOM 2299 N N . SER A 1 298 ? 2.293 -11.391 -15.367 1 90.75 298 SER A N 1
ATOM 2300 C CA . SER A 1 298 ? 2.543 -12.766 -15.797 1 90.75 298 SER A CA 1
ATOM 2301 C C . SER A 1 298 ? 3.723 -13.375 -15.047 1 90.75 298 SER A C 1
ATOM 2303 O O . SER A 1 298 ? 4.746 -12.711 -14.844 1 90.75 298 SER A O 1
ATOM 2305 N N . GLY A 1 299 ? 3.414 -14.523 -14.492 1 82.62 299 GLY A N 1
ATOM 2306 C CA . GLY A 1 299 ? 4.484 -15.336 -13.93 1 82.62 299 GLY A CA 1
ATOM 2307 C C . GLY A 1 299 ? 5.016 -16.375 -14.906 1 82.62 299 GLY A C 1
ATOM 2308 O O . GLY A 1 299 ? 4.262 -16.906 -15.719 1 82.62 299 GLY A O 1
ATOM 2309 N N . GLY A 1 300 ? 6.301 -16.5 -15.023 1 73.31 300 GLY A N 1
ATOM 2310 C CA . GLY A 1 300 ? 6.914 -17.422 -15.969 1 73.31 300 GLY A CA 1
ATOM 2311 C C . GLY A 1 300 ? 7.621 -16.703 -17.109 1 73.31 300 GLY A C 1
ATOM 2312 O O . GLY A 1 300 ? 8.062 -15.562 -16.969 1 73.31 300 GLY A O 1
ATOM 2313 N N . SER A 1 301 ? 7.945 -17.453 -18.031 1 68.06 301 SER A N 1
ATOM 2314 C CA . SER A 1 301 ? 8.648 -16.844 -19.156 1 68.06 301 SER A CA 1
ATOM 2315 C C . SER A 1 301 ? 7.766 -16.797 -20.406 1 68.06 301 SER A C 1
ATOM 2317 O O . SER A 1 301 ? 7.059 -17.75 -20.719 1 68.06 301 SER A O 1
ATOM 2319 N N . SER A 1 302 ? 7.516 -15.539 -20.828 1 72.5 302 SER A N 1
ATOM 2320 C CA . SER A 1 302 ? 6.84 -15.367 -22.109 1 72.5 302 SER A CA 1
ATOM 2321 C C . SER A 1 302 ? 7.805 -14.859 -23.188 1 72.5 302 SER A C 1
ATOM 2323 O O . SER A 1 302 ? 8.617 -13.977 -22.922 1 72.5 302 SER A O 1
ATOM 2325 N N . PRO A 1 303 ? 7.672 -15.422 -24.375 1 69.19 303 PRO A N 1
ATOM 2326 C CA . PRO A 1 303 ? 8.531 -14.953 -25.469 1 69.19 303 PRO A CA 1
ATOM 2327 C C . PRO A 1 303 ? 8.289 -13.492 -25.828 1 69.19 303 PRO A C 1
ATOM 2329 O O . PRO A 1 303 ? 7.156 -13.016 -25.75 1 69.19 303 PRO A O 1
ATOM 2332 N N . PRO A 1 304 ? 9.344 -12.898 -26.266 1 74.5 304 PRO A N 1
ATOM 2333 C CA . PRO A 1 304 ? 9.234 -11.5 -26.656 1 74.5 304 PRO A CA 1
ATOM 2334 C C . PRO A 1 304 ? 8.18 -11.273 -27.75 1 74.5 304 PRO A C 1
ATOM 2336 O O . PRO A 1 304 ? 7.477 -10.258 -27.734 1 74.5 304 PRO A O 1
ATOM 2339 N N . GLU A 1 305 ? 8.062 -12.25 -28.625 1 75.81 305 GLU A N 1
ATOM 2340 C CA . GLU A 1 305 ? 7.102 -12.109 -29.719 1 75.81 305 GLU A CA 1
ATOM 2341 C C . GLU A 1 305 ? 5.672 -12.062 -29.188 1 75.81 305 GLU A C 1
ATOM 2343 O O . GLU A 1 305 ? 4.836 -11.32 -29.719 1 75.81 305 GLU A O 1
ATOM 2348 N N . VAL A 1 306 ? 5.434 -12.883 -28.234 1 83.31 306 VAL A N 1
ATOM 2349 C CA . VAL A 1 306 ? 4.109 -12.906 -27.609 1 83.31 306 VAL A CA 1
ATOM 2350 C C . VAL A 1 306 ? 3.838 -11.57 -26.922 1 83.31 306 VAL A C 1
ATOM 2352 O O . VAL A 1 306 ? 2.744 -11.016 -27.047 1 83.31 306 VAL A O 1
ATOM 2355 N N . MET A 1 307 ? 4.844 -11.023 -26.312 1 86.44 307 MET A N 1
ATOM 2356 C CA . MET A 1 307 ? 4.715 -9.75 -25.609 1 86.44 307 MET A CA 1
ATOM 2357 C C . MET A 1 307 ? 4.434 -8.617 -26.594 1 86.44 307 MET A C 1
ATOM 2359 O O . MET A 1 307 ? 3.641 -7.719 -26.297 1 86.44 307 MET A O 1
ATOM 2363 N N . LEU A 1 308 ? 5.059 -8.688 -27.719 1 86.69 308 LEU A N 1
ATOM 2364 C CA . LEU A 1 308 ? 4.855 -7.664 -28.734 1 86.69 308 LEU A CA 1
ATOM 2365 C C . LEU A 1 308 ? 3.439 -7.73 -29.297 1 86.69 308 LEU A C 1
ATOM 2367 O O . LEU A 1 308 ? 2.809 -6.695 -29.531 1 86.69 308 LEU A O 1
ATOM 2371 N N . LYS A 1 309 ? 3.031 -8.938 -29.578 1 89.19 309 LYS A N 1
ATOM 2372 C CA . LYS A 1 309 ? 1.671 -9.109 -30.078 1 89.19 309 LYS A CA 1
ATOM 2373 C C . LYS A 1 309 ? 0.646 -8.586 -29.078 1 89.19 309 LYS A C 1
ATOM 2375 O O . LYS A 1 309 ? -0.326 -7.934 -29.469 1 89.19 309 LYS A O 1
ATOM 2380 N N . LEU A 1 310 ? 0.845 -8.859 -27.859 1 93.56 310 LEU A N 1
ATOM 2381 C CA . LEU A 1 310 ? -0.066 -8.422 -26.812 1 93.56 310 LEU A CA 1
ATOM 2382 C C . LEU A 1 310 ? -0.082 -6.902 -26.703 1 93.56 310 LEU A C 1
ATOM 2384 O O . LEU A 1 310 ? -1.141 -6.301 -26.5 1 93.56 310 LEU A O 1
ATOM 2388 N N . LYS A 1 311 ? 1.08 -6.316 -26.828 1 91.56 311 LYS A N 1
ATOM 2389 C CA . LYS A 1 311 ? 1.161 -4.855 -26.797 1 91.56 311 LYS A CA 1
ATOM 2390 C C . LYS A 1 311 ? 0.302 -4.242 -27.906 1 91.56 311 LYS A C 1
ATOM 2392 O O . LYS A 1 311 ? -0.417 -3.268 -27.656 1 91.56 311 LYS A O 1
ATOM 2397 N N . LYS A 1 312 ? 0.388 -4.805 -29 1 93.12 312 LYS A N 1
ATOM 2398 C CA . LYS A 1 312 ? -0.372 -4.301 -30.141 1 93.12 312 LYS A CA 1
ATOM 2399 C C . LYS A 1 312 ? -1.872 -4.469 -29.922 1 93.12 312 LYS A C 1
ATOM 2401 O O . LYS A 1 312 ? -2.676 -3.721 -30.484 1 93.12 312 LYS A O 1
ATOM 2406 N N . LEU A 1 313 ? -2.211 -5.434 -29.125 1 96.19 313 LEU A N 1
ATOM 2407 C CA . LEU A 1 313 ? -3.619 -5.715 -28.859 1 96.19 313 LEU A CA 1
ATOM 2408 C C . LEU A 1 313 ? -4.133 -4.867 -27.703 1 96.19 313 LEU A C 1
ATOM 2410 O O . LEU A 1 313 ? -5.309 -4.957 -27.328 1 96.19 313 LEU A O 1
ATOM 2414 N N . GLY A 1 314 ? -3.316 -4.094 -27.062 1 96 314 GLY A N 1
ATOM 2415 C CA . GLY A 1 314 ? -3.754 -3.205 -25.984 1 96 314 GLY A CA 1
ATOM 2416 C C . GLY A 1 314 ? -3.395 -3.709 -24.609 1 96 314 GLY A C 1
ATOM 2417 O O . GLY A 1 314 ? -3.863 -3.172 -23.594 1 96 314 GLY A O 1
ATOM 2418 N N . PHE A 1 315 ? -2.518 -4.715 -24.531 1 95.62 315 PHE A N 1
ATOM 2419 C CA . PHE A 1 315 ? -2.098 -5.27 -23.25 1 95.62 315 PHE A CA 1
ATOM 2420 C C . PHE A 1 315 ? -0.696 -4.797 -22.891 1 95.62 315 PHE A C 1
ATOM 2422 O O . PHE A 1 315 ? 0.17 -4.68 -23.766 1 95.62 315 PHE A O 1
ATOM 2429 N N . LYS A 1 316 ? -0.495 -4.445 -21.656 1 92.56 316 LYS A N 1
ATOM 2430 C CA . LYS A 1 316 ? 0.818 -4.168 -21.078 1 92.56 316 LYS A CA 1
ATOM 2431 C C . LYS A 1 316 ? 1.231 -5.254 -20.094 1 92.56 316 LYS A C 1
ATOM 2433 O O . LYS A 1 316 ? 0.73 -5.305 -18.969 1 92.56 316 LYS A O 1
ATOM 2438 N N . VAL A 1 317 ? 2.201 -6.059 -20.5 1 92.31 317 VAL A N 1
ATOM 2439 C CA . VAL A 1 317 ? 2.561 -7.238 -19.719 1 92.31 317 VAL A CA 1
ATOM 2440 C C . VAL A 1 317 ? 3.752 -6.918 -18.828 1 92.31 317 VAL A C 1
ATOM 2442 O O . VAL A 1 317 ? 4.762 -6.383 -19.297 1 92.31 317 VAL A O 1
ATOM 2445 N N . MET A 1 318 ? 3.613 -7.203 -17.609 1 92 318 MET A N 1
ATOM 2446 C CA . MET A 1 318 ? 4.699 -7.141 -16.625 1 92 318 MET A CA 1
ATOM 2447 C C . MET A 1 318 ? 5.09 -8.539 -16.156 1 92 318 MET A C 1
ATOM 2449 O O . MET A 1 318 ? 4.246 -9.297 -15.68 1 92 318 MET A O 1
ATOM 2453 N N . MET A 1 319 ? 6.352 -8.812 -16.312 1 91.31 319 MET A N 1
ATOM 2454 C CA . MET A 1 319 ? 6.84 -10.125 -15.883 1 91.31 319 MET A CA 1
ATOM 2455 C C . MET A 1 319 ? 7.129 -10.133 -14.383 1 91.31 319 MET A C 1
ATOM 2457 O O . MET A 1 319 ? 7.492 -9.102 -13.812 1 91.31 319 MET A O 1
ATOM 2461 N N . ALA A 1 320 ? 6.898 -11.312 -13.812 1 91.94 320 ALA A N 1
ATOM 2462 C CA . ALA A 1 320 ? 7.156 -11.508 -12.391 1 91.94 320 ALA A CA 1
ATOM 2463 C C . ALA A 1 320 ? 7.676 -12.914 -12.117 1 91.94 320 ALA A C 1
ATOM 2465 O O . ALA A 1 320 ? 7.48 -13.828 -12.93 1 91.94 320 ALA A O 1
ATOM 2466 N N . TYR A 1 321 ? 8.445 -12.992 -11.047 1 92.38 321 TYR A N 1
ATOM 2467 C CA . TYR A 1 321 ? 8.836 -14.281 -10.492 1 92.38 321 TYR A CA 1
ATOM 2468 C C . TYR A 1 321 ? 8.133 -14.539 -9.164 1 92.38 321 TYR A C 1
ATOM 2470 O O . TYR A 1 321 ? 7.977 -13.625 -8.352 1 92.38 321 TYR A O 1
ATOM 2478 N N . GLY A 1 322 ? 7.707 -15.758 -9.023 1 91.38 322 GLY A N 1
ATOM 2479 C CA . GLY A 1 322 ? 7.121 -16.141 -7.746 1 91.38 322 GLY A CA 1
ATOM 2480 C C . GLY A 1 322 ? 6.797 -17.609 -7.648 1 91.38 322 GLY A C 1
ATOM 2481 O O . GLY A 1 322 ? 7.027 -18.375 -8.594 1 91.38 322 GLY A O 1
ATOM 2482 N N . CYS A 1 323 ? 6.383 -18 -6.566 1 92.25 323 CYS A N 1
ATOM 2483 C CA . CYS A 1 323 ? 5.934 -19.344 -6.219 1 92.25 323 CYS A CA 1
ATOM 2484 C C . CYS A 1 323 ? 4.945 -19.312 -5.059 1 92.25 323 CYS A C 1
ATOM 2486 O O . CYS A 1 323 ? 4.645 -18.234 -4.531 1 92.25 323 CYS A O 1
ATOM 2488 N N . SER A 1 324 ? 4.336 -20.422 -4.754 1 94.62 324 SER A N 1
ATOM 2489 C CA . SER A 1 324 ? 3.35 -20.484 -3.68 1 94.62 324 SER A CA 1
ATOM 2490 C C . SER A 1 324 ? 3.934 -20 -2.357 1 94.62 324 SER A C 1
ATOM 2492 O O . SER A 1 324 ? 3.232 -19.391 -1.552 1 94.62 324 SER A O 1
ATOM 2494 N N . GLU A 1 325 ? 5.23 -20.25 -2.156 1 97.12 325 GLU A N 1
ATOM 2495 C CA . GLU A 1 325 ? 5.883 -19.984 -0.876 1 97.12 325 GLU A CA 1
ATOM 2496 C C . GLU A 1 325 ? 6.062 -18.484 -0.65 1 97.12 325 GLU A C 1
ATOM 2498 O O . GLU A 1 325 ? 6.383 -18.047 0.459 1 97.12 325 GLU A O 1
ATOM 2503 N N . VAL A 1 326 ? 5.879 -17.656 -1.665 1 96.94 326 VAL A N 1
ATOM 2504 C CA . VAL A 1 326 ? 6.035 -16.219 -1.512 1 96.94 326 VAL A CA 1
ATOM 2505 C C . VAL A 1 326 ? 4.754 -15.508 -1.946 1 96.94 326 VAL A C 1
ATOM 2507 O O . VAL A 1 326 ? 4.805 -14.406 -2.5 1 96.94 326 VAL A O 1
ATOM 2510 N N . TYR A 1 327 ? 3.621 -16.203 -1.822 1 96.31 327 TYR A N 1
ATOM 2511 C CA . TYR A 1 327 ? 2.285 -15.648 -2.006 1 96.31 327 TYR A CA 1
ATOM 2512 C C . TYR A 1 327 ? 2.02 -15.336 -3.475 1 96.31 327 TYR A C 1
ATOM 2514 O O . TYR A 1 327 ? 1.291 -14.398 -3.797 1 96.31 327 TYR A O 1
ATOM 2522 N N . GLY A 1 328 ? 2.682 -16.031 -4.383 1 91.12 328 GLY A N 1
ATOM 2523 C CA . GLY A 1 328 ? 2.445 -15.883 -5.812 1 91.12 328 GLY A CA 1
ATOM 2524 C C . GLY A 1 328 ? 3.492 -15.031 -6.5 1 91.12 328 GLY A C 1
ATOM 2525 O O . GLY A 1 328 ? 4.238 -15.516 -7.352 1 91.12 328 GLY A O 1
ATOM 2526 N N . LEU A 1 329 ? 3.607 -13.766 -6.078 1 87.94 329 LEU A N 1
ATOM 2527 C CA . LEU A 1 329 ? 4.555 -12.859 -6.711 1 87.94 329 LEU A CA 1
ATOM 2528 C C . LEU A 1 329 ? 5.605 -12.383 -5.715 1 87.94 329 LEU A C 1
ATOM 2530 O O . LEU A 1 329 ? 5.277 -11.711 -4.734 1 87.94 329 LEU A O 1
ATOM 2534 N N . GLY A 1 330 ? 6.863 -12.789 -6.031 1 89.44 330 GLY A N 1
ATOM 2535 C CA . GLY A 1 330 ? 7.973 -12.375 -5.184 1 89.44 330 GLY A CA 1
ATOM 2536 C C . GLY A 1 330 ? 8.734 -11.188 -5.742 1 89.44 330 GLY A C 1
ATOM 2537 O O . GLY A 1 330 ? 9.227 -10.344 -4.98 1 89.44 330 GLY A O 1
ATOM 2538 N N . THR A 1 331 ? 8.852 -11.141 -7.062 1 93 331 THR A N 1
ATOM 2539 C CA . THR A 1 331 ? 9.523 -10.055 -7.766 1 93 331 THR A CA 1
ATOM 2540 C C . THR A 1 331 ? 8.703 -9.602 -8.969 1 93 331 THR A C 1
ATOM 2542 O O . THR A 1 331 ? 7.746 -10.266 -9.367 1 93 331 THR A O 1
ATOM 2545 N N . ALA A 1 332 ? 8.984 -8.438 -9.422 1 92 332 ALA A N 1
ATOM 2546 C CA . ALA A 1 332 ? 8.352 -7.918 -10.625 1 92 332 ALA A CA 1
ATOM 2547 C C . ALA A 1 332 ? 9.32 -7.051 -11.43 1 92 332 ALA A C 1
ATOM 2549 O O . ALA A 1 332 ? 10.188 -6.391 -10.859 1 92 332 ALA A O 1
ATOM 2550 N N . CYS A 1 333 ? 9.188 -7.137 -12.695 1 91.75 333 CYS A N 1
ATOM 2551 C CA . CYS A 1 333 ? 9.977 -6.297 -13.586 1 91.75 333 CYS A CA 1
ATOM 2552 C C . CYS A 1 333 ? 9.258 -4.984 -13.883 1 91.75 333 CYS A C 1
ATOM 2554 O O . CYS A 1 333 ? 8.516 -4.887 -14.859 1 91.75 333 CYS A O 1
ATOM 2556 N N . LEU A 1 334 ? 9.555 -4.02 -13.055 1 87.44 334 LEU A N 1
ATOM 2557 C CA . LEU A 1 334 ? 8.93 -2.715 -13.242 1 87.44 334 LEU A CA 1
ATOM 2558 C C . LEU A 1 334 ? 9.367 -2.092 -14.562 1 87.44 334 LEU A C 1
ATOM 2560 O O . LEU A 1 334 ? 10.547 -2.168 -14.93 1 87.44 334 LEU A O 1
ATOM 2564 N N . TRP A 1 335 ? 8.422 -1.512 -15.25 1 83.56 335 TRP A N 1
ATOM 2565 C CA . TRP A 1 335 ? 8.711 -0.825 -16.5 1 83.56 335 TRP A CA 1
ATOM 2566 C C . TRP A 1 335 ? 9.391 0.513 -16.25 1 83.56 335 TRP A C 1
ATOM 2568 O O . TRP A 1 335 ? 8.812 1.407 -15.633 1 83.56 335 TRP A O 1
ATOM 2578 N N . MET A 1 336 ? 10.586 0.596 -16.734 1 89 336 MET A N 1
ATOM 2579 C CA . MET A 1 336 ? 11.305 1.86 -16.609 1 89 336 MET A CA 1
ATOM 2580 C C . MET A 1 336 ? 11.031 2.766 -17.812 1 89 336 MET A C 1
ATOM 2582 O O . MET A 1 336 ? 11.133 2.33 -18.953 1 89 336 MET A O 1
ATOM 2586 N N . PRO A 1 337 ? 10.672 3.992 -17.484 1 87.5 337 PRO A N 1
ATOM 2587 C CA . PRO A 1 337 ? 10.359 4.91 -18.594 1 87.5 337 PRO A CA 1
ATOM 2588 C C . PRO A 1 337 ? 11.484 4.992 -19.625 1 87.5 337 PRO A C 1
ATOM 2590 O O . PRO A 1 337 ? 11.211 5.145 -20.812 1 87.5 337 PRO A O 1
ATOM 2593 N N . GLU A 1 338 ? 12.68 4.855 -19.25 1 89.5 338 GLU A N 1
ATOM 2594 C CA . GLU A 1 338 ? 13.82 4.996 -20.156 1 89.5 338 GLU A CA 1
ATOM 2595 C C . GLU A 1 338 ? 13.898 3.832 -21.125 1 89.5 338 GLU A C 1
ATOM 2597 O O . GLU A 1 338 ? 14.57 3.924 -22.156 1 89.5 338 GLU A O 1
ATOM 2602 N N . TRP A 1 339 ? 13.25 2.725 -20.875 1 89.12 339 TRP A N 1
ATOM 2603 C CA . TRP A 1 339 ? 13.281 1.562 -21.75 1 89.12 339 TRP A CA 1
ATOM 2604 C C . TRP A 1 339 ? 12.414 1.792 -22.984 1 89.12 339 TRP A C 1
ATOM 2606 O O . TRP A 1 339 ? 12.547 1.085 -23.984 1 89.12 339 TRP A O 1
ATOM 2616 N N . GLU A 1 340 ? 11.555 2.777 -22.891 1 84.56 340 GLU A N 1
ATOM 2617 C CA . GLU A 1 340 ? 10.648 3.072 -24 1 84.56 340 GLU A CA 1
ATOM 2618 C C . GLU A 1 340 ? 11.414 3.617 -25.203 1 84.56 340 GLU A C 1
ATOM 2620 O O . GLU A 1 340 ? 10.961 3.494 -26.344 1 84.56 340 GLU A O 1
ATOM 2625 N N . THR A 1 341 ? 12.578 4.203 -24.969 1 90.19 341 THR A N 1
ATOM 2626 C CA . THR A 1 341 ? 13.336 4.84 -26.047 1 90.19 341 THR A CA 1
ATOM 2627 C C . THR A 1 341 ? 14.383 3.887 -26.609 1 90.19 341 THR A C 1
ATOM 2629 O O . THR A 1 341 ? 15.078 4.219 -27.562 1 90.19 341 THR A O 1
ATOM 2632 N N . LEU A 1 342 ? 14.414 2.709 -26.062 1 91.38 342 LEU A N 1
ATOM 2633 C CA . LEU A 1 342 ? 15.359 1.708 -26.562 1 91.38 342 LEU A CA 1
ATOM 2634 C C . LEU A 1 342 ? 14.797 0.981 -27.781 1 91.38 342 LEU A C 1
ATOM 2636 O O . LEU A 1 342 ? 13.586 0.962 -27.984 1 91.38 342 LEU A O 1
ATOM 2640 N N . PRO A 1 343 ? 15.773 0.465 -28.531 1 90.88 343 PRO A N 1
ATOM 2641 C CA . PRO A 1 343 ? 15.289 -0.427 -29.594 1 90.88 343 PRO A CA 1
ATOM 2642 C C . PRO A 1 343 ? 14.398 -1.544 -29.047 1 90.88 343 PRO A C 1
ATOM 2644 O O . PRO A 1 343 ? 14.625 -2.047 -27.953 1 90.88 343 PRO A O 1
ATOM 2647 N N . GLU A 1 344 ? 13.445 -1.905 -29.75 1 84.06 344 GLU A N 1
ATOM 2648 C CA . GLU A 1 344 ? 12.398 -2.828 -29.328 1 84.06 344 GLU A CA 1
ATOM 2649 C C . GLU A 1 344 ? 12.984 -4.125 -28.781 1 84.06 344 GLU A C 1
ATOM 2651 O O . GLU A 1 344 ? 12.539 -4.625 -27.75 1 84.06 344 GLU A O 1
ATOM 2656 N N . GLU A 1 345 ? 13.945 -4.641 -29.516 1 78.81 345 GLU A N 1
ATOM 2657 C CA . GLU A 1 345 ? 14.547 -5.902 -29.094 1 78.81 345 GLU A CA 1
ATOM 2658 C C . GLU A 1 345 ? 15.195 -5.773 -27.719 1 78.81 345 GLU A C 1
ATOM 2660 O O . GLU A 1 345 ? 15.062 -6.668 -26.875 1 78.81 345 GLU A O 1
ATOM 2665 N N . GLU A 1 346 ? 15.844 -4.699 -27.578 1 85.94 346 GLU A N 1
ATOM 2666 C CA . GLU A 1 346 ? 16.5 -4.465 -26.297 1 85.94 346 GLU A CA 1
ATOM 2667 C C . GLU A 1 346 ? 15.477 -4.23 -25.188 1 85.94 346 GLU A C 1
ATOM 2669 O O . GLU A 1 346 ? 15.633 -4.742 -24.078 1 85.94 346 GLU A O 1
ATOM 2674 N N . SER A 1 347 ? 14.508 -3.475 -25.484 1 88.81 347 SER A N 1
ATOM 2675 C CA . SER A 1 347 ? 13.445 -3.205 -24.516 1 88.81 347 SER A CA 1
ATOM 2676 C C . SER A 1 347 ? 12.742 -4.488 -24.094 1 88.81 347 SER A C 1
ATOM 2678 O O . SER A 1 347 ? 12.453 -4.695 -22.922 1 88.81 347 SER A O 1
ATOM 2680 N N . LEU A 1 348 ? 12.531 -5.297 -25.016 1 82.94 348 LEU A N 1
ATOM 2681 C CA . LEU A 1 348 ? 11.836 -6.551 -24.734 1 82.94 348 LEU A CA 1
ATOM 2682 C C . LEU A 1 348 ? 12.695 -7.477 -23.891 1 82.94 348 LEU A C 1
ATOM 2684 O O . LEU A 1 348 ? 12.18 -8.203 -23.031 1 82.94 348 LEU A O 1
ATOM 2688 N N . ARG A 1 349 ? 13.953 -7.484 -24.203 1 82.56 349 ARG A N 1
ATOM 2689 C CA . ARG A 1 349 ? 14.883 -8.281 -23.406 1 82.56 349 ARG A CA 1
ATOM 2690 C C . ARG A 1 349 ? 14.859 -7.855 -21.953 1 82.56 349 ARG A C 1
ATOM 2692 O O . ARG A 1 349 ? 14.836 -8.695 -21.047 1 82.56 349 ARG A O 1
ATOM 2699 N N . LEU A 1 350 ? 14.859 -6.594 -21.75 1 88.12 350 LEU A N 1
ATOM 2700 C CA . LEU A 1 350 ? 14.852 -6.062 -20.391 1 88.12 350 LEU A CA 1
ATOM 2701 C C . LEU A 1 350 ? 13.523 -6.355 -19.688 1 88.12 350 LEU A C 1
ATOM 2703 O O . LEU A 1 350 ? 13.5 -6.734 -18.516 1 88.12 350 LEU A O 1
ATOM 2707 N N . LYS A 1 351 ? 12.484 -6.309 -20.438 1 86.56 351 LYS A N 1
ATOM 2708 C CA . LYS A 1 351 ? 11.141 -6.484 -19.906 1 86.56 351 LYS A CA 1
ATOM 2709 C C . LYS A 1 351 ? 10.859 -7.957 -19.609 1 86.56 351 LYS A C 1
ATOM 2711 O O . LYS A 1 351 ? 9.93 -8.273 -18.859 1 86.56 351 LYS A O 1
ATOM 2716 N N . ALA A 1 352 ? 11.656 -8.82 -20.156 1 84.88 352 ALA A N 1
ATOM 2717 C CA . ALA A 1 352 ? 11.438 -10.258 -19.984 1 84.88 352 ALA A CA 1
ATOM 2718 C C . ALA A 1 352 ? 12.062 -10.758 -18.688 1 84.88 352 ALA A C 1
ATOM 2720 O O . ALA A 1 352 ? 11.805 -11.891 -18.266 1 84.88 352 ALA A O 1
ATOM 2721 N N . ARG A 1 353 ? 12.805 -9.906 -18.031 1 88.81 353 ARG A N 1
ATOM 2722 C CA . ARG A 1 353 ? 13.414 -10.297 -16.766 1 88.81 353 ARG A CA 1
ATOM 2723 C C . ARG A 1 353 ? 12.359 -10.43 -15.672 1 88.81 353 ARG A C 1
ATOM 2725 O O . ARG A 1 353 ? 11.211 -10.016 -15.852 1 88.81 353 ARG A O 1
ATOM 2732 N N . ASP A 1 354 ? 12.719 -11.125 -14.594 1 90.38 354 ASP A N 1
ATOM 2733 C CA . ASP A 1 354 ? 11.766 -11.391 -13.523 1 90.38 354 ASP A CA 1
ATOM 2734 C C . ASP A 1 354 ? 11.75 -10.25 -12.508 1 90.38 354 ASP A C 1
ATOM 2736 O O . ASP A 1 354 ? 10.781 -10.094 -11.758 1 90.38 354 ASP A O 1
ATOM 2740 N N . GLY A 1 355 ? 12.805 -9.516 -12.492 1 90.38 355 GLY A N 1
ATOM 2741 C CA . GLY A 1 355 ? 12.766 -8.227 -11.812 1 90.38 355 GLY A CA 1
ATOM 2742 C C . GLY A 1 355 ? 13.203 -8.305 -10.367 1 90.38 355 GLY A C 1
ATOM 2743 O O . GLY A 1 355 ? 14.094 -9.086 -10.016 1 90.38 355 GLY A O 1
ATOM 2744 N N . LEU A 1 356 ? 12.766 -7.305 -9.625 1 91.5 356 LEU A N 1
ATOM 2745 C CA . LEU A 1 356 ? 13.211 -7.086 -8.25 1 91.5 356 LEU A CA 1
ATOM 2746 C C . LEU A 1 356 ? 12.031 -7.113 -7.285 1 91.5 356 LEU A C 1
ATOM 2748 O O . LEU A 1 356 ? 10.875 -7.141 -7.711 1 91.5 356 LEU A O 1
ATOM 2752 N N . ASN A 1 357 ? 12.305 -7.203 -5.973 1 91.81 357 ASN A N 1
ATOM 2753 C CA . ASN A 1 357 ? 11.305 -7.332 -4.926 1 91.81 357 ASN A CA 1
ATOM 2754 C C . ASN A 1 357 ? 10.398 -6.102 -4.855 1 91.81 357 ASN A C 1
ATOM 2756 O O . ASN A 1 357 ? 10.836 -4.992 -5.168 1 91.81 357 ASN A O 1
ATOM 2760 N N . HIS A 1 358 ? 9.117 -6.289 -4.492 1 89.69 358 HIS A N 1
ATOM 2761 C CA . HIS A 1 358 ? 8.258 -5.168 -4.145 1 89.69 358 HIS A CA 1
ATOM 2762 C C . HIS A 1 358 ? 8.531 -4.684 -2.723 1 89.69 358 HIS A C 1
ATOM 2764 O O . HIS A 1 358 ? 9.344 -5.277 -2.008 1 89.69 358 HIS A O 1
ATOM 2770 N N . PHE A 1 359 ? 7.828 -3.619 -2.27 1 88.06 359 PHE A N 1
ATOM 2771 C CA . PHE A 1 359 ? 8.242 -2.924 -1.055 1 88.06 359 PHE A CA 1
ATOM 2772 C C . PHE A 1 359 ? 7.867 -3.729 0.184 1 88.06 359 PHE A C 1
ATOM 2774 O O . PHE A 1 359 ? 8.352 -3.451 1.282 1 88.06 359 PHE A O 1
ATOM 2781 N N . ALA A 1 360 ? 6.961 -4.73 0.075 1 91.81 360 ALA A N 1
ATOM 2782 C CA . ALA A 1 360 ? 6.605 -5.547 1.233 1 91.81 360 ALA A CA 1
ATOM 2783 C C . ALA A 1 360 ? 7.492 -6.785 1.326 1 91.81 360 ALA A C 1
ATOM 2785 O O . ALA A 1 360 ? 7.383 -7.566 2.275 1 91.81 360 ALA A O 1
ATOM 2786 N N . LYS A 1 361 ? 8.312 -7.023 0.317 1 93.69 361 LYS A N 1
ATOM 2787 C CA . LYS A 1 361 ? 9.367 -8.039 0.32 1 93.69 361 LYS A CA 1
ATOM 2788 C C . LYS A 1 361 ? 10.727 -7.41 0.597 1 93.69 361 LYS A C 1
ATOM 2790 O O . LYS A 1 361 ? 11.148 -6.492 -0.107 1 93.69 361 LYS A O 1
ATOM 2795 N N . GLU A 1 362 ? 11.398 -7.879 1.577 1 92.56 362 GLU A N 1
ATOM 2796 C CA . GLU A 1 362 ? 12.594 -7.207 2.088 1 92.56 362 GLU A CA 1
ATOM 2797 C C . GLU A 1 362 ? 13.766 -7.359 1.127 1 92.56 362 GLU A C 1
ATOM 2799 O O . GLU A 1 362 ? 14.539 -6.414 0.925 1 92.56 362 GLU A O 1
ATOM 2804 N N . ALA A 1 363 ? 13.898 -8.594 0.634 1 94 363 ALA A N 1
ATOM 2805 C CA . ALA A 1 363 ? 15.078 -8.812 -0.192 1 94 363 ALA A CA 1
ATOM 2806 C C . ALA A 1 363 ? 14.883 -10.008 -1.119 1 94 363 ALA A C 1
ATOM 2808 O O . ALA A 1 363 ? 14.117 -10.922 -0.813 1 94 363 ALA A O 1
ATOM 2809 N N . VAL A 1 364 ? 15.508 -9.953 -2.24 1 95.81 364 VAL A N 1
ATOM 2810 C CA . VAL A 1 364 ? 15.703 -11.062 -3.162 1 95.81 364 VAL A CA 1
ATOM 2811 C C . VAL A 1 364 ? 17.156 -11.109 -3.613 1 95.81 364 VAL A C 1
ATOM 2813 O O . VAL A 1 364 ? 17.797 -10.07 -3.781 1 95.81 364 VAL A O 1
ATOM 2816 N N . ASP A 1 365 ? 17.703 -12.281 -3.695 1 96 365 ASP A N 1
ATOM 2817 C CA . ASP A 1 365 ? 19.094 -12.461 -4.109 1 96 365 ASP A CA 1
ATOM 2818 C C . ASP A 1 365 ? 19.297 -13.828 -4.758 1 96 365 ASP A C 1
ATOM 2820 O O . ASP A 1 365 ? 18.406 -14.664 -4.75 1 96 365 ASP A O 1
ATOM 2824 N N . VAL A 1 366 ? 20.328 -13.922 -5.535 1 97 366 VAL A N 1
ATOM 2825 C CA . VAL A 1 366 ? 20.812 -15.219 -6 1 97 366 VAL A CA 1
ATOM 2826 C C . VAL A 1 366 ? 22.047 -15.625 -5.199 1 97 366 VAL A C 1
ATOM 2828 O O . VAL A 1 366 ? 23.094 -14.969 -5.277 1 97 366 VAL A O 1
ATOM 2831 N N . LEU A 1 367 ? 21.875 -16.75 -4.41 1 97.25 367 LEU A N 1
ATOM 2832 C CA . LEU A 1 367 ? 22.891 -17.125 -3.439 1 97.25 367 LEU A CA 1
ATOM 2833 C C . LEU A 1 367 ? 23.484 -18.484 -3.783 1 97.25 367 LEU A C 1
ATOM 2835 O O . LEU A 1 367 ? 22.781 -19.375 -4.289 1 97.25 367 LEU A O 1
ATOM 2839 N N . ASP A 1 368 ? 24.766 -18.594 -3.506 1 95.19 368 ASP A N 1
ATOM 2840 C CA . ASP A 1 368 ? 25.391 -19.906 -3.494 1 95.19 368 ASP A CA 1
ATOM 2841 C C . ASP A 1 368 ? 24.984 -20.703 -2.254 1 95.19 368 ASP A C 1
ATOM 2843 O O . ASP A 1 368 ? 25.25 -20.266 -1.127 1 95.19 368 ASP A O 1
ATOM 2847 N N . PRO A 1 369 ? 24.328 -21.797 -2.43 1 92.31 369 PRO A N 1
ATOM 2848 C CA . PRO A 1 369 ? 23.797 -22.516 -1.272 1 92.31 369 PRO A CA 1
ATOM 2849 C C . PRO A 1 369 ? 24.891 -23.031 -0.346 1 92.31 369 PRO A C 1
ATOM 2851 O O . PRO A 1 369 ? 24.625 -23.344 0.819 1 92.31 369 PRO A O 1
ATOM 2854 N N . THR A 1 370 ? 26.094 -23.188 -0.836 1 92.56 370 THR A N 1
ATOM 2855 C CA . THR A 1 370 ? 27.203 -23.688 -0.026 1 92.56 370 THR A CA 1
ATOM 2856 C C . THR A 1 370 ? 27.812 -22.562 0.803 1 92.56 370 THR A C 1
ATOM 2858 O O . THR A 1 370 ? 27.969 -22.703 2.018 1 92.56 370 THR A O 1
ATOM 2861 N N . THR A 1 371 ? 28.062 -21.438 0.206 1 94.12 371 THR A N 1
ATOM 2862 C CA . THR A 1 371 ? 28.734 -20.344 0.888 1 94.12 371 THR A CA 1
ATOM 2863 C C . THR A 1 371 ? 27.719 -19.375 1.49 1 94.12 371 THR A C 1
ATOM 2865 O O . THR A 1 371 ? 28.062 -18.547 2.34 1 94.12 371 THR A O 1
ATOM 2868 N N . MET A 1 372 ? 26.531 -19.438 1.005 1 92.88 372 MET A N 1
ATOM 2869 C CA . MET A 1 372 ? 25.422 -18.562 1.407 1 92.88 372 MET A CA 1
ATOM 2870 C C . MET A 1 372 ? 25.719 -17.109 1.017 1 92.88 372 MET A C 1
ATOM 2872 O O . MET A 1 372 ? 25.234 -16.188 1.662 1 92.88 372 MET A O 1
ATOM 2876 N N . LYS A 1 373 ? 26.578 -16.984 0.057 1 95.25 373 LYS A N 1
ATOM 2877 C CA . LYS A 1 373 ? 26.938 -15.641 -0.4 1 95.25 373 LYS A CA 1
ATOM 2878 C C . LYS A 1 373 ? 26.312 -15.328 -1.754 1 95.25 373 LYS A C 1
ATOM 2880 O O . LYS A 1 373 ? 26.031 -16.234 -2.535 1 95.25 373 LYS A O 1
ATOM 2885 N N . SER A 1 374 ? 26.062 -14.031 -1.9 1 95.56 374 SER A N 1
ATOM 2886 C CA . SER A 1 374 ? 25.531 -13.555 -3.176 1 95.56 374 SER A CA 1
ATOM 2887 C C . SER A 1 374 ? 26.484 -13.875 -4.324 1 95.56 374 SER A C 1
ATOM 2889 O O . SER A 1 374 ? 27.703 -13.797 -4.168 1 95.56 374 SER A O 1
ATOM 2891 N N . VAL A 1 375 ? 25.969 -14.219 -5.492 1 96.25 375 VAL A N 1
ATOM 2892 C CA . VAL A 1 375 ? 26.766 -14.43 -6.688 1 96.25 375 VAL A CA 1
ATOM 2893 C C . VAL A 1 375 ? 27.188 -13.086 -7.285 1 96.25 375 VAL A C 1
ATOM 2895 O O . VAL A 1 375 ? 26.578 -12.055 -6.973 1 96.25 375 VAL A O 1
ATOM 2898 N N . PRO A 1 376 ? 28.234 -13.102 -8.133 1 95.06 376 PRO A N 1
ATOM 2899 C CA . PRO A 1 376 ? 28.516 -11.852 -8.852 1 95.06 376 PRO A CA 1
ATOM 2900 C C . PRO A 1 376 ? 27.359 -11.414 -9.742 1 95.06 376 PRO A C 1
ATOM 2902 O O . PRO A 1 376 ? 26.688 -12.25 -10.359 1 95.06 376 PRO A O 1
ATOM 2905 N N . HIS A 1 377 ? 27.125 -10.141 -9.742 1 94.69 377 HIS A N 1
ATOM 2906 C CA . HIS A 1 377 ? 26.078 -9.578 -10.602 1 94.69 377 HIS A CA 1
ATOM 2907 C C . HIS A 1 377 ? 26.547 -9.492 -12.055 1 94.69 377 HIS A C 1
ATOM 2909 O O . HIS A 1 377 ? 26.656 -8.398 -12.609 1 94.69 377 HIS A O 1
ATOM 2915 N N . ASP A 1 378 ? 26.766 -10.641 -12.719 1 94.81 378 ASP A N 1
ATOM 2916 C CA . ASP A 1 378 ? 27.344 -10.688 -14.055 1 94.81 378 ASP A CA 1
ATOM 2917 C C . ASP A 1 378 ? 26.328 -11.219 -15.07 1 94.81 378 ASP A C 1
ATOM 2919 O O . ASP A 1 378 ? 26.625 -11.305 -16.266 1 94.81 378 ASP A O 1
ATOM 2923 N N . GLY A 1 379 ? 25.141 -11.57 -14.609 1 92.56 379 GLY A N 1
ATOM 2924 C CA . GLY A 1 379 ? 24.109 -12.102 -15.5 1 92.56 379 GLY A CA 1
ATOM 2925 C C . GLY A 1 379 ? 24.469 -13.469 -16.062 1 92.56 379 GLY A C 1
ATOM 2926 O O . GLY A 1 379 ? 23.844 -13.922 -17.031 1 92.56 379 GLY A O 1
ATOM 2927 N N . LYS A 1 380 ? 25.438 -14.156 -15.453 1 90.5 380 LYS A N 1
ATOM 2928 C CA . LYS A 1 380 ? 25.922 -15.422 -16 1 90.5 380 LYS A CA 1
ATOM 2929 C C . LYS A 1 380 ? 25.969 -16.5 -14.93 1 90.5 380 LYS A C 1
ATOM 2931 O O . LYS A 1 380 ? 25.625 -17.656 -15.195 1 90.5 380 LYS A O 1
ATOM 2936 N N . THR A 1 381 ? 26.328 -16.141 -13.734 1 93.69 381 THR A N 1
ATOM 2937 C CA . THR A 1 381 ? 26.484 -17.109 -12.656 1 93.69 381 THR A CA 1
ATOM 2938 C C . THR A 1 381 ? 25.125 -17.578 -12.141 1 93.69 381 THR A C 1
ATOM 2940 O O . THR A 1 381 ? 24.375 -16.797 -11.555 1 93.69 381 THR A O 1
ATOM 2943 N N . ILE A 1 382 ? 24.828 -18.797 -12.43 1 93.88 382 ILE A N 1
ATOM 2944 C CA . ILE A 1 382 ? 23.547 -19.359 -12.055 1 93.88 382 ILE A CA 1
ATOM 2945 C C . ILE A 1 382 ? 23.641 -20 -10.672 1 93.88 382 ILE A C 1
ATOM 2947 O O . ILE A 1 382 ? 24.484 -20.875 -10.438 1 93.88 382 ILE A O 1
ATOM 2951 N N . ARG A 1 383 ? 22.812 -19.547 -9.719 1 95.62 383 ARG A N 1
ATOM 2952 C CA . ARG A 1 383 ? 22.641 -20.172 -8.414 1 95.62 383 ARG A CA 1
ATOM 2953 C C . ARG A 1 383 ? 21.203 -20.047 -7.926 1 95.62 383 ARG A C 1
ATOM 2955 O O . ARG A 1 383 ? 20.297 -19.781 -8.719 1 95.62 383 ARG A O 1
ATOM 2962 N N . VAL A 1 384 ? 21 -20.297 -6.641 1 96.62 384 VAL A N 1
ATOM 2963 C CA . VAL A 1 384 ? 19.641 -20.422 -6.121 1 96.62 384 VAL A CA 1
ATOM 2964 C C . VAL A 1 384 ? 19.062 -19.031 -5.836 1 96.62 384 VAL A C 1
ATOM 2966 O O . VAL A 1 384 ? 19.719 -18.188 -5.211 1 96.62 384 VAL A O 1
ATOM 2969 N N . ILE A 1 385 ? 17.844 -18.766 -6.332 1 96.5 385 ILE A N 1
ATOM 2970 C CA . ILE A 1 385 ? 17.109 -17.547 -5.969 1 96.5 385 ILE A CA 1
ATOM 2971 C C . ILE A 1 385 ? 16.625 -17.656 -4.523 1 96.5 385 ILE A C 1
ATOM 2973 O O . ILE A 1 385 ? 15.945 -18.625 -4.164 1 96.5 385 ILE A O 1
ATOM 2977 N N . ALA A 1 386 ? 17 -16.797 -3.689 1 97.38 386 ALA A N 1
ATOM 2978 C CA . ALA A 1 386 ? 16.594 -16.734 -2.289 1 97.38 386 ALA A CA 1
ATOM 2979 C C . ALA A 1 386 ? 15.852 -15.43 -1.992 1 97.38 386 ALA A C 1
ATOM 2981 O O . ALA A 1 386 ? 16.172 -14.383 -2.562 1 97.38 386 ALA A O 1
ATOM 2982 N N . LEU A 1 387 ? 14.844 -15.539 -1.176 1 97.44 387 LEU A N 1
ATOM 2983 C CA . LEU A 1 387 ? 14.023 -14.383 -0.835 1 97.44 387 LEU A CA 1
ATOM 2984 C C . LEU A 1 387 ? 13.898 -14.234 0.678 1 97.44 387 LEU A C 1
ATOM 2986 O O . LEU A 1 387 ? 14.094 -15.203 1.42 1 97.44 387 LEU A O 1
ATOM 2990 N N . ARG A 1 388 ? 13.594 -13.07 1.115 1 96.56 388 ARG A N 1
ATOM 2991 C CA . ARG A 1 388 ? 13.391 -12.75 2.525 1 96.56 388 ARG A CA 1
ATOM 2992 C C . ARG A 1 388 ? 12.367 -11.625 2.689 1 96.56 388 ARG A C 1
ATOM 2994 O O . ARG A 1 388 ? 12.312 -10.703 1.871 1 96.56 388 ARG A O 1
ATOM 3001 N N . GLY A 1 389 ? 11.539 -11.766 3.789 1 96.25 389 GLY A N 1
ATOM 3002 C CA . GLY A 1 389 ? 10.633 -10.664 4.094 1 96.25 389 GLY A CA 1
ATOM 3003 C C . GLY A 1 389 ? 9.281 -11.133 4.59 1 96.25 389 GLY A C 1
ATOM 3004 O O . GLY A 1 389 ? 9.047 -12.328 4.746 1 96.25 389 GLY A O 1
ATOM 3005 N N . ASN A 1 390 ? 8.344 -10.18 4.738 1 96.88 390 ASN A N 1
ATOM 3006 C CA . ASN A 1 390 ? 7.062 -10.406 5.398 1 96.88 390 ASN A CA 1
ATOM 3007 C C . ASN A 1 390 ? 6.078 -11.133 4.488 1 96.88 390 ASN A C 1
ATOM 3009 O O . ASN A 1 390 ? 5.035 -11.609 4.941 1 96.88 390 ASN A O 1
ATOM 3013 N N . THR A 1 391 ? 6.391 -11.258 3.193 1 97.69 391 THR A N 1
ATOM 3014 C CA . THR A 1 391 ? 5.531 -11.969 2.252 1 97.69 391 THR A CA 1
ATOM 3015 C C . THR A 1 391 ? 6.156 -13.297 1.845 1 97.69 391 THR A C 1
ATOM 3017 O O . THR A 1 391 ? 6.188 -13.641 0.661 1 97.69 391 THR A O 1
ATOM 3020 N N . VAL A 1 392 ? 6.809 -13.938 2.766 1 98.38 392 VAL A N 1
ATOM 3021 C CA . VAL A 1 392 ? 7.262 -15.32 2.717 1 98.38 392 VAL A CA 1
ATOM 3022 C C . VAL A 1 392 ? 6.371 -16.188 3.605 1 98.38 392 VAL A C 1
ATOM 3024 O O . VAL A 1 392 ? 5.926 -15.75 4.668 1 98.38 392 VAL A O 1
ATOM 3027 N N . MET A 1 393 ? 6.078 -17.375 3.17 1 98.56 393 MET A N 1
ATOM 3028 C CA . MET A 1 393 ? 5.191 -18.281 3.891 1 98.56 393 MET A CA 1
ATOM 3029 C C . MET A 1 393 ? 5.641 -18.438 5.34 1 98.56 393 MET A C 1
ATOM 3031 O O . MET A 1 393 ? 6.805 -18.203 5.664 1 98.56 393 MET A O 1
ATOM 3035 N N . SER A 1 394 ? 4.672 -18.922 6.188 1 98.69 394 SER A N 1
ATOM 3036 C CA . SER A 1 394 ? 4.996 -19.234 7.578 1 98.69 394 SER A CA 1
ATOM 3037 C C . SER A 1 394 ? 5.711 -20.578 7.695 1 98.69 394 SER A C 1
ATOM 3039 O O . SER A 1 394 ? 6.379 -20.844 8.695 1 98.69 394 SER A O 1
ATOM 3041 N N . GLY A 1 395 ? 5.5 -21.438 6.719 1 98.56 395 GLY A N 1
ATOM 3042 C CA . GLY A 1 395 ? 6.082 -22.781 6.68 1 98.56 395 GLY A CA 1
ATOM 3043 C C . GLY A 1 395 ? 5.215 -23.781 5.957 1 98.56 395 GLY A C 1
ATOM 3044 O O . GLY A 1 395 ? 4.211 -23.422 5.34 1 98.56 395 GLY A O 1
ATOM 3045 N N . TYR A 1 396 ? 5.688 -25.062 5.926 1 97.75 396 TYR A N 1
ATOM 3046 C CA . TYR A 1 396 ? 4.926 -26.172 5.359 1 97.75 396 TYR A CA 1
ATOM 3047 C C . TYR A 1 396 ? 4.102 -26.875 6.434 1 97.75 396 TYR A C 1
ATOM 3049 O O . TYR A 1 396 ? 4.652 -27.359 7.422 1 97.75 396 TYR A O 1
ATOM 3057 N N . PHE A 1 397 ? 2.777 -26.922 6.191 1 98 397 PHE A N 1
ATOM 3058 C CA . PHE A 1 397 ? 1.835 -27.469 7.156 1 98 397 PHE A CA 1
ATOM 3059 C C . PHE A 1 397 ? 2.225 -28.891 7.535 1 98 397 PHE A C 1
ATOM 3061 O O . PHE A 1 397 ? 2.406 -29.75 6.668 1 98 397 PHE A O 1
ATOM 3068 N N . LYS A 1 398 ? 2.463 -29.188 8.781 1 96.44 398 LYS A N 1
ATOM 3069 C CA . LYS A 1 398 ? 2.785 -30.484 9.375 1 96.44 398 LYS A CA 1
ATOM 3070 C C . LYS A 1 398 ? 4.082 -31.047 8.797 1 96.44 398 LYS A C 1
ATOM 3072 O O . LYS A 1 398 ? 4.215 -32.25 8.625 1 96.44 398 LYS A O 1
ATOM 3077 N N . ASP A 1 399 ? 4.973 -30.203 8.445 1 96 399 ASP A N 1
ATOM 3078 C CA . ASP A 1 399 ? 6.273 -30.609 7.914 1 96 399 ASP A CA 1
ATOM 3079 C C . ASP A 1 399 ? 7.379 -29.672 8.406 1 96 399 ASP A C 1
ATOM 3081 O O . ASP A 1 399 ? 7.934 -28.891 7.633 1 96 399 ASP A O 1
ATOM 3085 N N . LYS A 1 400 ? 7.75 -29.844 9.633 1 96.12 400 LYS A N 1
ATOM 3086 C CA . LYS A 1 400 ? 8.719 -28.969 10.297 1 96.12 400 LYS A CA 1
ATOM 3087 C C . LYS A 1 400 ? 10.094 -29.078 9.641 1 96.12 400 LYS A C 1
ATOM 3089 O O . LYS A 1 400 ? 10.781 -28.062 9.477 1 96.12 400 LYS A O 1
ATOM 3094 N N . GLU A 1 401 ? 10.453 -30.25 9.297 1 96.44 401 GLU A N 1
ATOM 3095 C CA . GLU A 1 401 ? 11.766 -30.469 8.695 1 96.44 401 GLU A CA 1
ATOM 3096 C C . GLU A 1 401 ? 11.906 -29.703 7.379 1 96.44 401 GLU A C 1
ATOM 3098 O O . GLU A 1 401 ? 12.906 -29.031 7.152 1 96.44 401 GLU A O 1
ATOM 3103 N N . ALA A 1 402 ? 10.93 -29.828 6.559 1 95.19 402 ALA A N 1
ATOM 3104 C CA . ALA A 1 402 ? 10.953 -29.094 5.285 1 95.19 402 ALA A CA 1
ATOM 3105 C C . ALA A 1 402 ? 10.969 -27.594 5.512 1 95.19 402 ALA A C 1
ATOM 3107 O O . ALA A 1 402 ? 11.625 -26.859 4.777 1 95.19 402 ALA A O 1
ATOM 3108 N N . THR A 1 403 ? 10.25 -27.141 6.555 1 97.69 403 THR A N 1
ATOM 3109 C CA . THR A 1 403 ? 10.203 -25.719 6.883 1 97.69 403 THR A CA 1
ATOM 3110 C C . THR A 1 403 ? 11.586 -25.219 7.293 1 97.69 403 THR A C 1
ATOM 3112 O O . THR A 1 403 ? 12.07 -24.203 6.777 1 97.69 403 THR A O 1
ATOM 3115 N N . GLU A 1 404 ? 12.219 -25.922 8.148 1 97.5 404 GLU A N 1
ATOM 3116 C CA . GLU A 1 404 ? 13.539 -25.531 8.641 1 97.5 404 GLU A CA 1
ATOM 3117 C C . GLU A 1 404 ? 14.562 -25.5 7.508 1 97.5 404 GLU A C 1
ATOM 3119 O O . GLU A 1 404 ? 15.383 -24.594 7.43 1 97.5 404 GLU A O 1
ATOM 3124 N N . ALA A 1 405 ? 14.477 -26.5 6.66 1 96 405 ALA A N 1
ATOM 3125 C CA . ALA A 1 405 ? 15.383 -26.562 5.52 1 96 405 ALA A CA 1
ATOM 3126 C C . ALA A 1 405 ? 15.164 -25.391 4.574 1 96 405 ALA A C 1
ATOM 3128 O O . ALA A 1 405 ? 16.125 -24.812 4.047 1 96 405 ALA A O 1
ATOM 3129 N N . ALA A 1 406 ? 13.945 -25.016 4.379 1 96.69 406 ALA A N 1
ATOM 3130 C CA . ALA A 1 406 ? 13.586 -23.953 3.453 1 96.69 406 ALA A CA 1
ATOM 3131 C C . ALA A 1 406 ? 14.031 -22.594 3.988 1 96.69 406 ALA A C 1
ATOM 3133 O O . ALA A 1 406 ? 14.305 -21.672 3.215 1 96.69 406 ALA A O 1
ATOM 3134 N N . PHE A 1 407 ? 14.172 -22.422 5.352 1 98 407 PHE A N 1
ATOM 3135 C CA . PHE A 1 407 ? 14.414 -21.109 5.957 1 98 407 PHE A CA 1
ATOM 3136 C C . PHE A 1 407 ? 15.852 -21.016 6.461 1 98 407 PHE A C 1
ATOM 3138 O O . PHE A 1 407 ? 16.203 -20.078 7.18 1 98 407 PHE A O 1
ATOM 3145 N N . ARG A 1 408 ? 16.656 -21.891 6.09 1 95.69 408 ARG A N 1
ATOM 3146 C CA . ARG A 1 408 ? 18.016 -21.953 6.617 1 95.69 408 ARG A CA 1
ATOM 3147 C C . ARG A 1 408 ? 18.75 -20.625 6.367 1 95.69 408 ARG A C 1
ATOM 3149 O O . ARG A 1 408 ? 18.609 -20.031 5.305 1 95.69 408 ARG A O 1
ATOM 3156 N N . GLY A 1 409 ? 19.516 -20.172 7.414 1 95.12 409 GLY A N 1
ATOM 3157 C CA . GLY A 1 409 ? 20.328 -18.969 7.32 1 95.12 409 GLY A CA 1
ATOM 3158 C C . GLY A 1 409 ? 19.5 -17.688 7.266 1 95.12 409 GLY A C 1
ATOM 3159 O O . GLY A 1 409 ? 20.016 -16.625 6.949 1 95.12 409 GLY A O 1
ATOM 3160 N N . GLY A 1 410 ? 18.234 -17.75 7.422 1 95.75 410 GLY A N 1
ATOM 3161 C CA . GLY A 1 410 ? 17.391 -16.562 7.465 1 95.75 410 GLY A CA 1
ATOM 3162 C C . GLY A 1 410 ? 16.844 -16.172 6.105 1 95.75 410 GLY A C 1
ATOM 3163 O O . GLY A 1 410 ? 16.391 -15.047 5.914 1 95.75 410 GLY A O 1
ATOM 3164 N N . TRP A 1 411 ? 16.984 -17.047 5.168 1 97.19 411 TRP A N 1
ATOM 3165 C CA . TRP A 1 411 ? 16.438 -16.891 3.824 1 97.19 411 TRP A CA 1
ATOM 3166 C C . TRP A 1 411 ? 15.422 -17.984 3.51 1 97.19 411 TRP A C 1
ATOM 3168 O O . TRP A 1 411 ? 15.469 -19.062 4.094 1 97.19 411 TRP A O 1
ATOM 3178 N N . TYR A 1 412 ? 14.508 -17.656 2.705 1 97.88 412 TYR A N 1
ATOM 3179 C CA . TYR A 1 412 ? 13.766 -18.703 2.023 1 97.88 412 TYR A CA 1
ATOM 3180 C C . TYR A 1 412 ? 14.508 -19.172 0.776 1 97.88 412 TYR A C 1
ATOM 3182 O O . TYR A 1 412 ? 14.648 -18.422 -0.189 1 97.88 412 TYR A O 1
ATOM 3190 N N . TRP A 1 413 ? 14.992 -20.297 0.87 1 96.62 413 TRP A N 1
ATOM 3191 C CA . TRP A 1 413 ? 15.672 -20.906 -0.272 1 96.62 413 TRP A CA 1
ATOM 3192 C C . TRP A 1 413 ? 14.664 -21.516 -1.246 1 96.62 413 TRP A C 1
ATOM 3194 O O . TRP A 1 413 ? 14.094 -22.562 -0.979 1 96.62 413 TRP A O 1
ATOM 3204 N N . SER A 1 414 ? 14.664 -20.734 -2.359 1 93.44 414 SER A N 1
A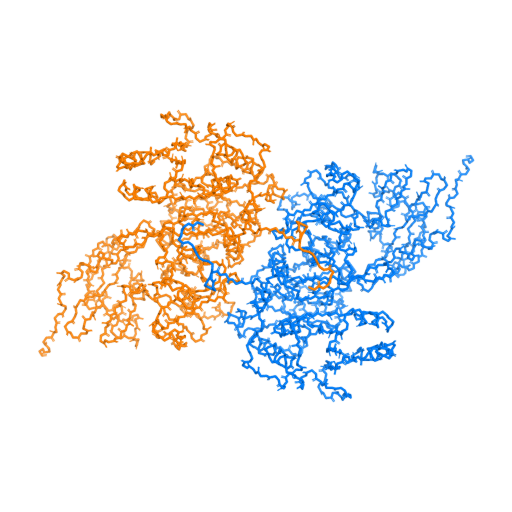TOM 3205 C CA . SER A 1 414 ? 13.742 -21.266 -3.357 1 93.44 414 SER A CA 1
ATOM 3206 C C . SER A 1 414 ? 14.336 -22.484 -4.074 1 93.44 4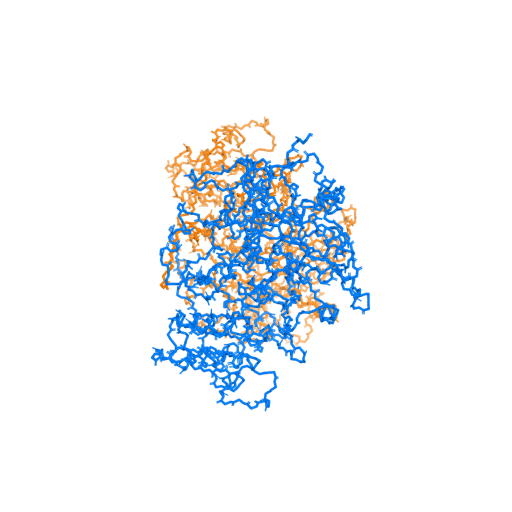14 SER A C 1
ATOM 3208 O O . SER A 1 414 ? 15.508 -22.812 -3.881 1 93.44 414 SER A O 1
ATOM 3210 N N . ARG A 1 415 ? 13.766 -23.344 -4.723 1 86.5 415 ARG A N 1
ATOM 3211 C CA . ARG A 1 415 ? 14.25 -24.438 -5.555 1 86.5 415 ARG A CA 1
ATOM 3212 C C . ARG A 1 415 ? 14.445 -23.984 -7 1 86.5 415 ARG A C 1
ATOM 3214 O O . ARG A 1 415 ? 14.609 -24.812 -7.898 1 86.5 415 ARG A O 1
ATOM 3221 N N . ASP A 1 416 ? 14.484 -22.688 -7.168 1 91.75 416 ASP A N 1
ATOM 3222 C CA . ASP A 1 416 ? 14.633 -22.109 -8.5 1 91.75 416 ASP A CA 1
ATOM 3223 C C . ASP A 1 416 ? 16.016 -21.484 -8.68 1 91.75 416 ASP A C 1
ATOM 3225 O O . ASP A 1 416 ? 16.562 -20.891 -7.746 1 91.75 416 ASP A O 1
ATOM 3229 N N . MET A 1 417 ? 16.5 -21.688 -9.883 1 94.06 417 MET A N 1
ATOM 3230 C CA . MET A 1 417 ? 17.828 -21.188 -10.234 1 94.06 417 MET A CA 1
ATOM 3231 C C . MET A 1 417 ? 17.734 -19.938 -11.102 1 94.06 417 MET A C 1
ATOM 3233 O O . MET A 1 417 ? 16.859 -19.844 -11.969 1 94.06 417 MET A O 1
ATOM 3237 N N . GLY A 1 418 ? 18.594 -18.984 -10.773 1 94.75 418 GLY A N 1
ATOM 3238 C CA . GLY A 1 418 ? 18.578 -17.75 -11.539 1 94.75 418 GLY A CA 1
ATOM 3239 C C . GLY A 1 418 ? 19.922 -17.031 -11.547 1 94.75 418 GLY A C 1
ATOM 3240 O O . GLY A 1 418 ? 20.922 -17.578 -11.078 1 94.75 418 GLY A O 1
ATOM 3241 N N . VAL A 1 419 ? 19.984 -15.93 -12.234 1 94.94 419 VAL A N 1
ATOM 3242 C CA . VAL A 1 419 ? 21.141 -15.039 -12.305 1 94.94 419 VAL A CA 1
ATOM 3243 C C . VAL A 1 419 ? 20.734 -13.633 -11.875 1 94.94 419 VAL A C 1
ATOM 3245 O O . VAL A 1 419 ? 19.547 -13.328 -11.758 1 94.94 419 VAL A O 1
ATOM 3248 N N . ILE A 1 420 ? 21.656 -12.82 -11.531 1 95.06 420 ILE A N 1
ATOM 3249 C CA . ILE A 1 420 ? 21.453 -11.398 -11.273 1 95.06 420 ILE A CA 1
ATOM 3250 C C . ILE A 1 420 ? 22.25 -10.57 -12.281 1 95.06 420 ILE A C 1
ATOM 3252 O O . ILE A 1 420 ? 23.453 -10.766 -12.43 1 95.06 420 ILE A O 1
ATOM 3256 N N . ASP A 1 421 ? 21.562 -9.703 -12.938 1 92.38 421 ASP A N 1
ATOM 3257 C CA . ASP A 1 421 ? 22.203 -8.797 -13.883 1 92.38 421 ASP A CA 1
ATOM 3258 C C . ASP A 1 421 ? 22.969 -7.695 -13.156 1 92.38 421 ASP A C 1
ATOM 3260 O O . ASP A 1 421 ? 22.766 -7.477 -11.961 1 92.38 421 ASP A O 1
ATOM 3264 N N . PRO A 1 422 ? 23.844 -6.977 -13.867 1 90.69 422 PRO A N 1
ATOM 3265 C CA . PRO A 1 422 ? 24.625 -5.91 -13.25 1 90.69 422 PRO A CA 1
ATOM 3266 C C . PRO A 1 422 ? 23.75 -4.832 -12.609 1 90.69 422 PRO A C 1
ATOM 3268 O O . PRO A 1 422 ? 24.156 -4.203 -11.625 1 90.69 422 PRO A O 1
ATOM 3271 N N . ASP A 1 423 ? 22.594 -4.695 -13.125 1 87.62 423 ASP A N 1
ATOM 3272 C CA . ASP A 1 423 ? 21.719 -3.664 -12.578 1 87.62 423 ASP A CA 1
ATOM 3273 C C . ASP A 1 423 ? 20.859 -4.219 -11.438 1 87.62 423 ASP A C 1
ATOM 3275 O O . ASP A 1 423 ? 19.969 -3.531 -10.93 1 87.62 423 ASP A O 1
ATOM 3279 N N . GLY A 1 424 ? 21.047 -5.445 -11.117 1 89.81 424 GLY A N 1
ATOM 3280 C CA . GLY A 1 424 ? 20.406 -6.012 -9.945 1 89.81 424 GLY A CA 1
ATOM 3281 C C . GLY A 1 424 ? 19.203 -6.859 -10.281 1 89.81 424 GLY A C 1
ATOM 3282 O O . GLY A 1 424 ? 18.703 -7.613 -9.438 1 89.81 424 GLY A O 1
ATOM 3283 N N . TYR A 1 425 ? 18.719 -6.797 -11.539 1 91.75 425 TYR A N 1
ATOM 3284 C CA . TYR A 1 425 ? 17.531 -7.555 -11.922 1 91.75 425 TYR A CA 1
ATOM 3285 C C . TYR A 1 425 ? 17.828 -9.047 -11.953 1 91.75 425 TYR A C 1
ATOM 3287 O O . TYR A 1 425 ? 18.891 -9.469 -12.414 1 91.75 425 TYR A O 1
ATOM 3295 N N . ILE A 1 426 ? 16.859 -9.703 -11.484 1 93.56 426 ILE A N 1
ATOM 3296 C CA . ILE A 1 426 ? 16.984 -11.156 -11.453 1 93.56 426 ILE A CA 1
ATOM 3297 C C . ILE A 1 426 ? 16.297 -11.758 -12.672 1 93.56 426 ILE A C 1
ATOM 3299 O O . ILE A 1 426 ? 15.336 -11.188 -13.195 1 93.56 426 ILE A O 1
ATOM 3303 N N . GLN A 1 427 ? 16.844 -12.867 -13.07 1 91.75 427 GLN A N 1
ATOM 3304 C CA . GLN A 1 427 ? 16.234 -13.648 -14.141 1 91.75 427 GLN A CA 1
ATOM 3305 C C . GLN A 1 427 ? 16.203 -15.133 -13.797 1 91.75 427 GLN A C 1
ATOM 3307 O O . GLN A 1 427 ? 17.25 -15.727 -13.523 1 91.75 427 GLN A O 1
ATOM 3312 N N . PHE A 1 428 ? 15.016 -15.688 -13.773 1 91.81 428 PHE A N 1
ATOM 3313 C CA . PHE A 1 428 ? 14.828 -17.125 -13.562 1 91.81 428 PHE A CA 1
ATOM 3314 C C . PHE A 1 428 ? 15.391 -17.922 -14.734 1 91.81 428 PHE A C 1
ATOM 3316 O O . PHE A 1 428 ? 15.219 -17.531 -15.891 1 91.81 428 PHE A O 1
ATOM 3323 N N . LYS A 1 429 ? 16.094 -18.938 -14.453 1 87.5 429 LYS A N 1
ATOM 3324 C CA . LYS A 1 429 ? 16.703 -19.75 -15.516 1 87.5 429 LYS A CA 1
ATOM 3325 C C . LYS A 1 429 ? 16.062 -21.125 -15.586 1 87.5 429 LYS A C 1
ATOM 3327 O O . LYS A 1 429 ? 15.82 -21.656 -16.672 1 87.5 429 LYS A O 1
ATOM 3332 N N . ASP A 1 430 ? 15.891 -21.703 -14.422 1 87.38 430 ASP A N 1
ATOM 3333 C CA . ASP A 1 430 ? 15.281 -23.031 -14.375 1 87.38 430 ASP A CA 1
ATOM 3334 C C . ASP A 1 430 ? 15.109 -23.516 -12.938 1 87.38 430 ASP A C 1
ATOM 3336 O O . ASP A 1 430 ? 15.57 -22.859 -12 1 87.38 430 ASP A O 1
ATOM 3340 N N . ARG A 1 431 ? 14.336 -24.609 -12.82 1 82.12 431 ARG A N 1
ATOM 3341 C CA . ARG A 1 431 ? 14.305 -25.281 -11.523 1 82.12 431 ARG A CA 1
ATOM 3342 C C . ARG A 1 431 ? 15.625 -25.984 -11.242 1 82.12 431 ARG A C 1
ATOM 3344 O O . ARG A 1 431 ? 16.328 -26.391 -12.172 1 82.12 431 ARG A O 1
ATOM 3351 N N . SER A 1 432 ? 15.891 -26.141 -9.992 1 81.25 432 SER A N 1
ATOM 3352 C CA . SER A 1 432 ? 17.156 -26.734 -9.594 1 81.25 432 SER A CA 1
ATOM 3353 C C . SER A 1 432 ? 17.312 -28.125 -10.203 1 81.25 432 SER A C 1
ATOM 3355 O O . SER A 1 432 ? 18.422 -28.516 -10.594 1 81.25 432 SER A O 1
ATOM 3357 N N . GLN A 1 433 ? 16.188 -28.766 -10.312 1 77.5 433 GLN A N 1
ATOM 3358 C CA . GLN A 1 433 ? 16.234 -30.125 -10.836 1 77.5 433 GLN A CA 1
ATOM 3359 C C . GLN A 1 433 ? 16.266 -30.141 -12.359 1 77.5 433 GLN A C 1
ATOM 3361 O O . GLN A 1 433 ? 16.547 -31.156 -12.977 1 77.5 433 GLN A O 1
ATOM 3366 N N . ASP A 1 434 ? 16.078 -29 -12.922 1 82.56 434 ASP A N 1
ATOM 3367 C CA . ASP A 1 434 ? 15.906 -28.953 -14.375 1 82.56 434 ASP A CA 1
ATOM 3368 C C . ASP A 1 434 ? 17.078 -28.266 -15.055 1 82.56 434 ASP A C 1
ATOM 3370 O O . ASP A 1 434 ? 17.156 -28.219 -16.281 1 82.56 434 ASP A O 1
ATOM 3374 N N . VAL A 1 435 ? 17.953 -27.75 -14.289 1 87.56 435 VAL A N 1
ATOM 3375 C CA . VAL A 1 435 ? 19.141 -27.172 -14.906 1 87.56 435 VAL A CA 1
ATOM 3376 C C . VAL A 1 435 ? 19.969 -28.281 -15.578 1 87.56 435 VAL A C 1
ATOM 3378 O O . VAL A 1 435 ? 19.875 -29.453 -15.203 1 87.56 435 VAL A O 1
ATOM 3381 N N . ILE A 1 436 ? 20.656 -27.891 -16.625 1 90.19 436 ILE A N 1
ATOM 3382 C CA . ILE A 1 436 ? 21.453 -28.812 -17.422 1 90.19 436 ILE A CA 1
ATOM 3383 C C . ILE A 1 436 ? 22.938 -28.516 -17.266 1 90.19 436 ILE A C 1
ATOM 3385 O O . ILE A 1 436 ? 23.344 -27.359 -17.391 1 90.19 436 ILE A O 1
ATOM 3389 N N . THR A 1 437 ? 23.688 -29.516 -16.859 1 90.31 437 THR A N 1
ATOM 3390 C CA . THR A 1 437 ? 25.141 -29.328 -16.75 1 90.31 437 THR A CA 1
ATOM 3391 C C . THR A 1 437 ? 25.844 -29.766 -18.031 1 90.31 437 THR A C 1
ATOM 3393 O O . THR A 1 437 ? 26.094 -30.953 -18.234 1 90.31 437 THR A O 1
ATOM 3396 N N . CYS A 1 438 ? 26.141 -28.828 -18.828 1 88.12 438 CYS A N 1
ATOM 3397 C CA . CYS A 1 438 ? 26.797 -29.062 -20.109 1 88.12 438 CYS A CA 1
ATOM 3398 C C . CYS A 1 438 ? 28.281 -28.734 -20.031 1 88.12 438 CYS A C 1
ATOM 3400 O O . CYS A 1 438 ? 28.672 -27.562 -19.953 1 88.12 438 CYS A O 1
ATOM 3402 N N . GLY A 1 439 ? 29.156 -29.719 -20.141 1 82.88 439 GLY A N 1
ATOM 3403 C CA . GLY A 1 439 ? 30.594 -29.5 -20.094 1 82.88 439 GLY A CA 1
ATOM 3404 C C . GLY A 1 439 ? 31.047 -28.828 -18.797 1 82.88 439 GLY A C 1
ATOM 3405 O O . GLY A 1 439 ? 31.875 -27.922 -18.828 1 82.88 439 GLY A O 1
ATOM 3406 N N . GLY A 1 440 ? 30.375 -29.141 -17.734 1 80.81 440 GLY A N 1
ATOM 3407 C CA . GLY A 1 440 ? 30.766 -28.625 -16.438 1 80.81 440 GLY A CA 1
ATOM 3408 C C . GLY A 1 440 ? 30.125 -27.297 -16.109 1 80.81 440 GLY A C 1
ATOM 3409 O O . GLY A 1 440 ? 30.297 -26.766 -15.008 1 80.81 440 GLY A O 1
ATOM 3410 N N . GLU A 1 441 ? 29.328 -26.812 -17.047 1 87.5 441 GLU A N 1
ATOM 3411 C CA . GLU A 1 441 ? 28.656 -25.531 -16.828 1 87.5 441 GLU A CA 1
ATOM 3412 C C . GLU A 1 441 ? 27.156 -25.719 -16.641 1 87.5 441 GLU A C 1
ATOM 3414 O O . GLU A 1 441 ? 26.531 -26.516 -17.344 1 87.5 441 GLU A O 1
ATOM 3419 N N . ILE A 1 442 ? 26.656 -25.062 -15.641 1 87.44 442 ILE A N 1
ATOM 3420 C CA . ILE A 1 442 ? 25.219 -25.109 -15.422 1 87.44 442 ILE A CA 1
ATOM 3421 C C . ILE A 1 442 ? 24.516 -24.125 -16.344 1 87.44 442 ILE A C 1
ATOM 3423 O O . ILE A 1 442 ? 24.844 -22.938 -16.375 1 87.44 442 ILE A O 1
ATOM 3427 N N . VAL A 1 443 ? 23.578 -24.656 -17.125 1 87.69 443 VAL A N 1
ATOM 3428 C CA . VAL A 1 443 ? 22.828 -23.812 -18.062 1 87.69 443 VAL A CA 1
ATOM 3429 C C . VAL A 1 443 ? 21.344 -24.031 -17.875 1 87.69 443 VAL A C 1
ATOM 3431 O O . VAL A 1 443 ? 20.906 -25.109 -17.438 1 87.69 443 VAL A O 1
ATOM 3434 N N . GLY A 1 444 ? 20.547 -22.984 -18.172 1 86.06 444 GLY A N 1
ATOM 3435 C CA . GLY A 1 444 ? 19.094 -23.078 -18.094 1 86.06 444 GLY A CA 1
ATOM 3436 C C . GLY A 1 444 ? 18.453 -23.359 -19.438 1 86.06 444 GLY A C 1
ATOM 3437 O O . GLY A 1 444 ? 18.969 -22.953 -20.484 1 86.06 444 GLY A O 1
ATOM 3438 N N . SER A 1 445 ? 17.297 -24 -19.359 1 87.88 445 SER A N 1
ATOM 3439 C CA . SER A 1 445 ? 16.609 -24.391 -20.594 1 87.88 445 SER A CA 1
ATOM 3440 C C . SER A 1 445 ? 15.656 -23.297 -21.062 1 87.88 445 SER A C 1
ATOM 3442 O O . SER A 1 445 ? 15.227 -23.297 -22.219 1 87.88 445 SER A O 1
ATOM 3444 N N . LYS A 1 446 ? 15.344 -22.375 -20.203 1 83.25 446 LYS A N 1
ATOM 3445 C CA . LYS A 1 446 ? 14.266 -21.422 -20.453 1 83.25 446 LYS A CA 1
ATOM 3446 C C . LYS A 1 446 ? 14.602 -20.516 -21.641 1 83.25 446 LYS A C 1
ATOM 3448 O O . LYS A 1 446 ? 13.719 -20.172 -22.422 1 83.25 446 LYS A O 1
ATOM 3453 N N . GLU A 1 447 ? 15.828 -20.094 -21.688 1 81.06 447 GLU A N 1
ATOM 3454 C CA . GLU A 1 447 ? 16.234 -19.234 -22.797 1 81.06 447 GLU A CA 1
ATOM 3455 C C . GLU A 1 447 ? 16.016 -19.922 -24.141 1 81.06 447 GLU A C 1
ATOM 3457 O O . GLU A 1 447 ? 15.5 -19.312 -25.078 1 81.06 447 GLU A O 1
ATOM 3462 N N . ILE A 1 448 ? 16.375 -21.156 -24.219 1 87.62 448 ILE A N 1
ATOM 3463 C CA . ILE A 1 448 ? 16.219 -21.922 -25.453 1 87.62 448 ILE A CA 1
ATOM 3464 C C . ILE A 1 448 ? 14.727 -22.156 -25.719 1 87.62 448 ILE A C 1
ATOM 3466 O O . ILE A 1 448 ? 14.281 -22.078 -26.875 1 87.62 448 ILE A O 1
ATOM 3470 N N . GLU A 1 449 ? 14.008 -22.438 -24.688 1 88.75 449 GLU A N 1
ATOM 3471 C CA . GLU A 1 449 ? 12.562 -22.562 -24.844 1 88.75 449 GLU A CA 1
ATOM 3472 C C . GLU A 1 449 ? 11.953 -21.281 -25.406 1 88.75 449 GLU A C 1
ATOM 3474 O O . GLU A 1 449 ? 11.109 -21.328 -26.297 1 88.75 449 GLU A O 1
ATOM 3479 N N . GLY A 1 450 ? 12.367 -20.188 -24.891 1 82.06 450 GLY A N 1
ATOM 3480 C CA . GLY A 1 450 ? 11.914 -18.906 -25.406 1 82.06 450 GLY A CA 1
ATOM 3481 C C . GLY A 1 450 ? 12.211 -18.719 -26.875 1 82.06 450 GLY A C 1
ATOM 3482 O O . GLY A 1 450 ? 11.359 -18.266 -27.641 1 82.06 450 GLY A O 1
ATOM 3483 N N . ILE A 1 451 ? 13.414 -19.062 -27.297 1 84.56 451 ILE A N 1
ATOM 3484 C CA . ILE A 1 451 ? 13.828 -18.969 -28.688 1 84.56 451 ILE A CA 1
ATOM 3485 C C . ILE A 1 451 ? 12.953 -19.875 -29.547 1 84.56 451 ILE A C 1
ATOM 3487 O O . ILE A 1 451 ? 12.477 -19.469 -30.609 1 84.56 451 ILE A O 1
ATOM 3491 N N . LEU A 1 452 ? 12.695 -21.047 -29.062 1 89.69 452 LEU A N 1
ATOM 3492 C CA . LEU A 1 452 ? 11.898 -22.016 -29.812 1 89.69 452 LEU A CA 1
ATOM 3493 C C . LEU A 1 452 ? 10.477 -21.5 -30 1 89.69 452 LEU A C 1
ATOM 3495 O O . LEU A 1 452 ? 9.883 -21.688 -31.062 1 89.69 452 LEU A O 1
ATOM 3499 N N . TYR A 1 453 ? 9.977 -20.859 -29 1 82.56 453 TYR A N 1
ATOM 3500 C CA . TYR A 1 453 ? 8.625 -20.312 -29.062 1 82.56 453 TYR A CA 1
ATOM 3501 C C . TYR A 1 453 ? 8.516 -19.25 -30.156 1 82.56 453 TYR A C 1
ATOM 3503 O O . TYR A 1 453 ? 7.438 -19 -30.688 1 82.56 453 TYR A O 1
ATOM 3511 N N . SER A 1 454 ? 9.672 -18.625 -30.453 1 82.06 454 SER A N 1
ATOM 3512 C CA . SER A 1 454 ? 9.672 -17.562 -31.453 1 82.06 454 SER A CA 1
ATOM 3513 C C . SER A 1 454 ? 9.734 -18.141 -32.875 1 82.06 454 SER A C 1
ATOM 3515 O O . SER A 1 454 ? 9.594 -17.406 -33.844 1 82.06 454 SER A O 1
ATOM 3517 N N . HIS A 1 455 ? 9.953 -19.375 -32.969 1 88.81 455 HIS A N 1
ATOM 3518 C CA . HIS A 1 455 ? 9.953 -20.016 -34.281 1 88.81 455 HIS A CA 1
ATOM 3519 C C . HIS A 1 455 ? 8.547 -20.062 -34.875 1 88.81 455 HIS A C 1
ATOM 3521 O O . HIS A 1 455 ? 7.598 -20.453 -34.188 1 88.81 455 HIS A O 1
ATOM 3527 N N . PRO A 1 456 ? 8.445 -19.734 -36.094 1 86.75 456 PRO A N 1
ATOM 3528 C CA . PRO A 1 456 ? 7.121 -19.625 -36.688 1 86.75 456 PRO A CA 1
ATOM 3529 C C . PRO A 1 456 ? 6.348 -20.938 -36.656 1 86.75 456 PRO A C 1
ATOM 3531 O O . PRO A 1 456 ? 5.113 -20.938 -36.594 1 86.75 456 PRO A O 1
ATOM 3534 N N . ALA A 1 457 ? 7.039 -22.062 -36.656 1 92.5 457 ALA A N 1
ATOM 3535 C CA . ALA A 1 457 ? 6.371 -23.344 -36.781 1 92.5 457 ALA A CA 1
ATOM 3536 C C . ALA A 1 457 ? 6.129 -23.953 -35.375 1 92.5 457 ALA A C 1
ATOM 3538 O O . ALA A 1 457 ? 5.387 -24.922 -35.25 1 92.5 457 ALA A O 1
ATOM 3539 N N . VAL A 1 458 ? 6.676 -23.438 -34.375 1 91.94 458 VAL A N 1
ATOM 3540 C CA . VAL A 1 458 ? 6.664 -24.062 -33.062 1 91.94 458 VAL A CA 1
ATOM 3541 C C . VAL A 1 458 ? 5.488 -23.547 -32.219 1 91.94 458 VAL A C 1
ATOM 3543 O O . VAL A 1 458 ? 5.301 -22.328 -32.125 1 91.94 458 VAL A O 1
ATOM 3546 N N . TYR A 1 459 ? 4.684 -24.438 -31.75 1 86.06 459 TYR A N 1
ATOM 3547 C CA . TYR A 1 459 ? 3.57 -24.109 -30.875 1 86.06 459 TYR A CA 1
ATOM 3548 C C . TYR A 1 459 ? 4.008 -24.109 -29.422 1 86.06 459 TYR A C 1
ATOM 3550 O O . TYR A 1 459 ? 3.686 -23.188 -28.656 1 86.06 459 TYR A O 1
ATOM 3558 N N . ASP A 1 460 ? 4.711 -25.172 -29.016 1 89.12 460 ASP A N 1
ATOM 3559 C CA . ASP A 1 460 ? 5.203 -25.359 -27.656 1 89.12 460 ASP A CA 1
ATOM 3560 C C . ASP A 1 460 ? 6.562 -26.047 -27.641 1 89.12 460 ASP A C 1
ATOM 3562 O O . ASP A 1 460 ? 6.926 -26.719 -28.609 1 89.12 460 ASP A O 1
ATOM 3566 N N . ALA A 1 461 ? 7.277 -25.797 -26.641 1 91.62 461 ALA A N 1
ATOM 3567 C CA . ALA A 1 461 ? 8.594 -26.422 -26.578 1 91.62 461 ALA A CA 1
ATOM 3568 C C . ALA A 1 461 ? 9.039 -26.609 -25.125 1 91.62 461 ALA A C 1
ATOM 3570 O O . ALA A 1 461 ? 8.773 -25.766 -24.281 1 91.62 461 ALA A O 1
ATOM 3571 N N . GLY A 1 462 ? 9.578 -27.688 -24.781 1 92.75 462 GLY A N 1
ATOM 3572 C CA . GLY A 1 462 ? 10.273 -27.984 -23.547 1 92.75 462 GLY A CA 1
ATOM 3573 C C . GLY A 1 462 ? 11.688 -28.484 -23.766 1 92.75 462 GLY A C 1
ATOM 3574 O O . GLY A 1 462 ? 11.938 -29.281 -24.672 1 92.75 462 GLY A O 1
ATOM 3575 N N . VAL A 1 463 ? 12.641 -27.969 -23.094 1 93.81 463 VAL A N 1
ATOM 3576 C CA . VAL A 1 463 ? 14.039 -28.359 -23.25 1 93.81 463 VAL A CA 1
ATOM 3577 C C . VAL A 1 463 ? 14.539 -29 -21.953 1 93.81 463 VAL A C 1
ATOM 3579 O O . VAL A 1 463 ? 14.32 -28.453 -20.859 1 93.81 463 VAL A O 1
ATOM 3582 N N . VAL A 1 464 ? 15.102 -30.156 -22.016 1 95 464 VAL A N 1
ATOM 3583 C CA . VAL A 1 464 ? 15.656 -30.859 -20.859 1 95 464 VAL A CA 1
ATOM 3584 C C . VAL A 1 464 ? 17.062 -31.359 -21.203 1 95 464 VAL A C 1
ATOM 3586 O O . VAL A 1 464 ? 17.5 -31.266 -22.344 1 95 464 VAL A O 1
ATOM 3589 N N . GLY A 1 465 ? 17.781 -31.828 -20.156 1 93.75 465 GLY A N 1
ATOM 3590 C CA . GLY A 1 465 ? 19.078 -32.438 -20.359 1 93.75 465 GLY A CA 1
ATOM 3591 C C . GLY A 1 465 ? 19 -33.875 -20.828 1 93.75 465 GLY A C 1
ATOM 3592 O O . GLY A 1 465 ? 18.234 -34.656 -20.281 1 93.75 465 GLY A O 1
ATOM 3593 N N . ARG A 1 466 ? 19.719 -34.156 -21.797 1 94.69 466 ARG A N 1
ATOM 3594 C CA . ARG A 1 466 ? 19.938 -35.531 -22.25 1 94.69 466 ARG A CA 1
ATOM 3595 C C . ARG A 1 466 ? 21.359 -35.969 -21.984 1 94.69 466 ARG A C 1
ATOM 3597 O O . ARG A 1 466 ? 22.312 -35.188 -22.172 1 94.69 466 ARG A O 1
ATOM 3604 N N . PRO A 1 467 ? 21.484 -37.188 -21.453 1 93 467 PRO A N 1
ATOM 3605 C CA . PRO A 1 467 ? 22.859 -37.656 -21.25 1 93 467 PRO A CA 1
ATOM 3606 C C . PRO A 1 467 ? 23.703 -37.594 -22.531 1 93 467 PRO A C 1
ATOM 3608 O O . PRO A 1 467 ? 23.219 -37.906 -23.625 1 93 467 PRO A O 1
ATOM 3611 N N . ASP A 1 468 ? 24.891 -37.125 -22.344 1 92.12 468 ASP A N 1
ATOM 3612 C CA . ASP A 1 468 ? 25.812 -36.906 -23.453 1 92.12 468 ASP A CA 1
ATOM 3613 C C . ASP A 1 468 ? 27.219 -37.406 -23.125 1 92.12 468 ASP A C 1
ATOM 3615 O O . ASP A 1 468 ? 27.781 -37.062 -22.078 1 92.12 468 ASP A O 1
ATOM 3619 N N . GLU A 1 469 ? 27.781 -38.125 -23.938 1 87.88 469 GLU A N 1
ATOM 3620 C CA . GLU A 1 469 ? 29.062 -38.781 -23.656 1 87.88 469 GLU A CA 1
ATOM 3621 C C . GLU A 1 469 ? 30.188 -37.75 -23.547 1 87.88 469 GLU A C 1
ATOM 3623 O O . GLU A 1 469 ? 31.125 -37.969 -22.781 1 87.88 469 GLU A O 1
ATOM 3628 N N . THR A 1 470 ? 30.094 -36.688 -24.281 1 86.38 470 THR A N 1
ATOM 3629 C CA . THR A 1 470 ? 31.141 -35.688 -24.312 1 86.38 470 THR A CA 1
ATOM 3630 C C . THR A 1 470 ? 30.906 -34.594 -23.266 1 86.38 470 THR A C 1
ATOM 3632 O O . THR A 1 470 ? 31.828 -34.188 -22.578 1 86.38 470 THR A O 1
ATOM 3635 N N . LEU A 1 471 ? 29.703 -34.25 -23.094 1 89.94 471 LEU A N 1
ATOM 3636 C CA . LEU A 1 471 ? 29.391 -33.031 -22.328 1 89.94 471 LEU A CA 1
ATOM 3637 C C . LEU A 1 471 ? 28.781 -33.406 -20.969 1 89.94 471 LEU A C 1
ATOM 3639 O O . LEU A 1 471 ? 28.547 -32.531 -20.141 1 89.94 471 LEU A O 1
ATOM 3643 N N . GLY A 1 472 ? 28.609 -34.719 -20.719 1 90.75 472 GLY A N 1
ATOM 3644 C CA . GLY A 1 472 ? 27.781 -35.125 -19.594 1 90.75 472 GLY A CA 1
ATOM 3645 C C . GLY A 1 472 ? 26.297 -35.062 -19.875 1 90.75 472 GLY A C 1
ATOM 3646 O O . GLY A 1 472 ? 25.609 -36.094 -19.906 1 90.75 472 GLY A O 1
ATOM 3647 N N . GLU A 1 473 ? 25.766 -33.781 -20.109 1 93.5 473 GLU A N 1
ATOM 3648 C CA . GLU A 1 473 ? 24.422 -33.531 -20.609 1 93.5 473 GLU A CA 1
ATOM 3649 C C . GLU A 1 473 ? 24.422 -32.531 -21.766 1 93.5 473 GLU A C 1
ATOM 3651 O O . GLU A 1 473 ? 25.312 -31.719 -21.891 1 93.5 473 GLU A O 1
ATOM 3656 N N . SER A 1 474 ? 23.5 -32.75 -22.656 1 93.69 474 SER A N 1
ATOM 3657 C CA . SER A 1 474 ? 23.234 -31.766 -23.703 1 93.69 474 SER A CA 1
ATOM 3658 C C . SER A 1 474 ? 21.734 -31.469 -23.797 1 93.69 474 SER A C 1
ATOM 3660 O O . SER A 1 474 ? 20.906 -32.219 -23.312 1 93.69 474 SER A O 1
ATOM 3662 N N . MET A 1 475 ? 21.438 -30.375 -24.438 1 94.62 475 MET A N 1
ATOM 3663 C CA . MET A 1 475 ? 20.047 -29.922 -24.516 1 94.62 475 MET A CA 1
ATOM 3664 C C . MET A 1 475 ? 19.25 -30.766 -25.5 1 94.62 475 MET A C 1
ATOM 3666 O O . MET A 1 475 ? 19.703 -31 -26.625 1 94.62 475 MET A O 1
ATOM 3670 N N . CYS A 1 476 ? 18.203 -31.219 -25.078 1 96.06 476 CYS A N 1
ATOM 3671 C CA . CYS A 1 476 ? 17.219 -31.938 -25.875 1 96.06 476 CYS A CA 1
ATOM 3672 C C . CYS A 1 476 ? 15.891 -31.172 -25.922 1 96.06 476 CYS A C 1
ATOM 3674 O O . CYS A 1 476 ? 15.258 -30.969 -24.875 1 96.06 476 CYS A O 1
ATOM 3676 N N . ALA A 1 477 ? 15.5 -30.75 -27.078 1 96.69 477 ALA A N 1
ATOM 3677 C CA . ALA A 1 477 ? 14.273 -29.984 -27.234 1 96.69 477 ALA A CA 1
ATOM 3678 C C . ALA A 1 477 ? 13.109 -30.875 -27.688 1 96.69 477 ALA A C 1
ATOM 3680 O O . ALA A 1 477 ? 13.203 -31.547 -28.703 1 96.69 477 ALA A O 1
ATOM 3681 N N . PHE A 1 478 ? 12.125 -30.906 -26.906 1 96.44 478 PHE A N 1
ATOM 3682 C CA . PHE A 1 478 ? 10.836 -31.453 -27.312 1 96.44 478 PHE A CA 1
ATOM 3683 C C . PHE A 1 478 ? 9.938 -30.375 -27.891 1 96.44 478 PHE A C 1
ATOM 3685 O O . PHE A 1 478 ? 9.648 -29.375 -27.219 1 96.44 478 PHE A O 1
ATOM 3692 N N . VAL A 1 479 ? 9.492 -30.531 -29.125 1 95.81 479 VAL A N 1
ATOM 3693 C CA . VAL A 1 479 ? 8.836 -29.453 -29.844 1 95.81 479 VAL A CA 1
ATOM 3694 C C . VAL A 1 479 ? 7.477 -29.906 -30.359 1 95.81 479 VAL A C 1
ATOM 3696 O O . VAL A 1 479 ? 7.383 -30.922 -31.062 1 95.81 479 VAL A O 1
ATOM 3699 N N . LYS A 1 480 ? 6.516 -29.172 -29.953 1 94.19 480 LYS A N 1
ATOM 3700 C CA . LYS A 1 480 ? 5.199 -29.328 -30.562 1 94.19 480 LYS A CA 1
ATOM 3701 C C . LYS A 1 480 ? 4.988 -28.297 -31.672 1 94.19 480 LYS A C 1
ATOM 3703 O O . LYS A 1 480 ? 5.09 -27.094 -31.438 1 94.19 480 LYS A O 1
ATOM 3708 N N . LEU A 1 481 ? 4.656 -28.75 -32.844 1 93.56 481 LEU A N 1
ATOM 3709 C CA . LEU A 1 481 ? 4.473 -27.859 -34 1 93.56 481 LEU A CA 1
ATOM 3710 C C . LEU A 1 481 ? 3.035 -27.359 -34.062 1 93.56 481 LEU A C 1
ATOM 3712 O O . LEU A 1 481 ? 2.119 -28.016 -33.562 1 93.56 481 LEU A O 1
ATOM 3716 N N . LYS A 1 482 ? 2.961 -26.156 -34.594 1 87.75 482 LYS A N 1
ATOM 3717 C CA . LYS A 1 482 ? 1.63 -25.641 -34.906 1 87.75 482 LYS A CA 1
ATOM 3718 C C . LYS A 1 482 ? 0.895 -26.547 -35.875 1 87.75 482 LYS A C 1
ATOM 3720 O O . LYS A 1 482 ? 1.523 -27.281 -36.656 1 87.75 482 LYS A O 1
ATOM 3725 N N . GLU A 1 483 ? -0.422 -26.531 -35.812 1 85.69 483 GLU A N 1
ATOM 3726 C CA . GLU A 1 483 ? -1.211 -27.344 -36.719 1 85.69 483 GLU A CA 1
ATOM 3727 C C . GLU A 1 483 ? -0.868 -27.031 -38.188 1 85.69 483 GLU A C 1
ATOM 3729 O O . GLU A 1 483 ? -0.917 -25.875 -38.594 1 85.69 483 GLU A O 1
ATOM 3734 N N . GLY A 1 484 ? -0.485 -28.031 -38.875 1 88.75 484 GLY A N 1
ATOM 3735 C CA . GLY A 1 484 ? -0.208 -27.891 -40.312 1 88.75 484 GLY A CA 1
ATOM 3736 C C . GLY A 1 484 ? 1.213 -27.438 -40.594 1 88.75 484 GLY A C 1
ATOM 3737 O O . GLY A 1 484 ? 1.637 -27.422 -41.75 1 88.75 484 GLY A O 1
ATOM 3738 N N . ALA A 1 485 ? 1.944 -27.125 -39.562 1 91.81 485 ALA A N 1
ATOM 3739 C CA . ALA A 1 485 ? 3.318 -26.672 -39.781 1 91.81 485 ALA A CA 1
ATOM 3740 C C . ALA A 1 485 ? 4.281 -27.859 -39.875 1 91.81 485 ALA A C 1
ATOM 3742 O O . ALA A 1 485 ? 4.008 -28.922 -39.312 1 91.81 485 ALA A O 1
ATOM 3743 N N . GLU A 1 486 ? 5.293 -27.688 -40.625 1 92.56 486 GLU A N 1
ATOM 3744 C CA . GLU A 1 486 ? 6.363 -28.672 -40.719 1 92.56 486 GLU A CA 1
ATOM 3745 C C . GLU A 1 486 ? 7.723 -28.047 -40.438 1 92.56 486 GLU A C 1
ATOM 3747 O O . GLU A 1 486 ? 7.953 -26.875 -40.719 1 92.56 486 GLU A O 1
ATOM 3752 N N . ALA A 1 487 ? 8.469 -28.797 -39.75 1 94.62 487 ALA A N 1
ATOM 3753 C CA . ALA A 1 487 ? 9.844 -28.391 -39.469 1 94.62 487 ALA A CA 1
ATOM 3754 C C . ALA A 1 487 ? 10.75 -29.594 -39.281 1 94.62 487 ALA A C 1
ATOM 3756 O O . ALA A 1 487 ? 10.312 -30.641 -38.781 1 94.62 487 ALA A O 1
ATOM 3757 N N . ARG A 1 488 ? 11.984 -29.5 -39.719 1 94.56 488 ARG A N 1
ATOM 3758 C CA . ARG A 1 488 ? 12.977 -30.547 -39.5 1 94.56 488 ARG A CA 1
ATOM 3759 C C . ARG A 1 488 ? 13.875 -30.219 -38.312 1 94.56 488 ARG A C 1
ATOM 3761 O O . ARG A 1 488 ? 14.047 -29.047 -37.969 1 94.56 488 ARG A O 1
ATOM 3768 N N . GLU A 1 489 ? 14.352 -31.25 -37.688 1 95.81 489 GLU A N 1
ATOM 3769 C CA . GLU A 1 489 ? 15.258 -31.094 -36.562 1 95.81 489 GLU A CA 1
ATOM 3770 C C . GLU A 1 489 ? 16.359 -30.094 -36.875 1 95.81 489 GLU A C 1
ATOM 3772 O O . GLU A 1 489 ? 16.609 -29.188 -36.062 1 95.81 489 GLU A O 1
ATOM 3777 N N . GLU A 1 490 ? 16.953 -30.203 -38.031 1 94.81 490 GLU A N 1
ATOM 3778 C CA . GLU A 1 490 ? 18.078 -29.344 -38.406 1 94.81 490 GLU A CA 1
ATOM 3779 C C . GLU A 1 490 ? 17.641 -27.875 -38.5 1 94.81 490 GLU A C 1
ATOM 3781 O O . GLU A 1 490 ? 18.406 -26.984 -38.125 1 94.81 490 GLU A O 1
ATOM 3786 N N . GLU A 1 491 ? 16.5 -27.703 -38.938 1 95.06 491 GLU A N 1
ATOM 3787 C CA . GLU A 1 491 ? 15.977 -26.344 -39.062 1 95.06 491 GLU A CA 1
ATOM 3788 C C . GLU A 1 491 ? 15.797 -25.703 -37.688 1 95.06 491 GLU A C 1
ATOM 3790 O O . GLU A 1 491 ? 16.094 -24.516 -37.5 1 95.06 491 GLU A O 1
ATOM 3795 N N . ILE A 1 492 ? 15.281 -26.516 -36.812 1 96 492 ILE A N 1
ATOM 3796 C CA . ILE A 1 492 ? 15.07 -26.016 -35.438 1 96 492 ILE A CA 1
ATOM 3797 C C . ILE A 1 492 ? 16.406 -25.688 -34.781 1 96 492 ILE A C 1
ATOM 3799 O O . ILE A 1 492 ? 16.562 -24.656 -34.156 1 96 492 ILE A O 1
ATOM 3803 N N . ILE A 1 493 ? 17.359 -26.562 -34.938 1 95.12 493 ILE A N 1
ATOM 3804 C CA . ILE A 1 493 ? 18.672 -26.391 -34.375 1 95.12 493 ILE A CA 1
ATOM 3805 C C . ILE A 1 493 ? 19.344 -25.141 -34.969 1 95.12 493 ILE A C 1
ATOM 3807 O O . ILE A 1 493 ? 19.906 -24.328 -34.219 1 95.12 493 ILE A O 1
ATOM 3811 N N . GLU A 1 494 ? 19.25 -24.953 -36.25 1 94 494 GLU A N 1
ATOM 3812 C CA . GLU A 1 494 ? 19.828 -23.797 -36.938 1 94 494 GLU A CA 1
ATOM 3813 C C . GLU A 1 494 ? 19.156 -22.5 -36.469 1 94 494 GLU A C 1
ATOM 3815 O O . GLU A 1 494 ? 19.797 -21.453 -36.406 1 94 494 GLU A O 1
ATOM 3820 N N . PHE A 1 495 ? 17.938 -22.609 -36.312 1 93.62 495 PHE A N 1
ATOM 3821 C CA . PHE A 1 495 ? 17.203 -21.453 -35.812 1 93.62 495 PHE A CA 1
ATOM 3822 C C . PHE A 1 495 ? 17.719 -21.016 -34.438 1 93.62 495 PHE A C 1
ATOM 3824 O O . PHE A 1 495 ? 17.969 -19.844 -34.219 1 93.62 495 PHE A O 1
ATOM 3831 N N . CYS A 1 496 ? 17.844 -22 -33.531 1 93.19 496 CYS A N 1
ATOM 3832 C CA . CYS A 1 496 ? 18.375 -21.719 -32.188 1 93.19 496 CYS A CA 1
ATOM 3833 C C . CYS A 1 496 ? 19.781 -21.141 -32.281 1 93.19 496 CYS A C 1
ATOM 3835 O O . CYS A 1 496 ? 20.125 -20.188 -31.578 1 93.19 496 CYS A O 1
ATOM 3837 N N . LYS A 1 497 ? 20.578 -21.688 -33.188 1 91.69 497 LYS A N 1
ATOM 3838 C CA . LYS A 1 497 ? 21.938 -21.219 -33.375 1 91.69 497 LYS A CA 1
ATOM 3839 C C . LYS A 1 497 ? 21.969 -19.766 -33.812 1 91.69 497 LYS A C 1
ATOM 3841 O O . LYS A 1 497 ? 22.766 -18.969 -33.312 1 91.69 497 LYS A O 1
ATOM 3846 N N . ARG A 1 498 ? 21.188 -19.453 -34.719 1 90.44 498 ARG A N 1
ATOM 3847 C CA . ARG A 1 498 ? 21.125 -18.109 -35.25 1 90.44 498 ARG A CA 1
ATOM 3848 C C . ARG A 1 498 ? 20.672 -17.109 -34.188 1 90.44 498 ARG A C 1
ATOM 3850 O O . ARG A 1 498 ? 21.203 -16 -34.094 1 90.44 498 ARG A O 1
ATOM 3857 N N . LYS A 1 499 ? 19.703 -17.484 -33.5 1 86.75 499 LYS A N 1
ATOM 3858 C CA . LYS A 1 499 ? 19.125 -16.594 -32.5 1 86.75 499 LYS A CA 1
ATOM 3859 C C . LYS A 1 499 ? 20.062 -16.422 -31.297 1 86.75 499 LYS A C 1
ATOM 3861 O O . LYS A 1 499 ? 20.109 -15.344 -30.703 1 86.75 499 LYS A O 1
ATOM 3866 N N . LEU A 1 500 ? 20.75 -17.469 -30.969 1 86.31 500 LEU A N 1
ATOM 3867 C CA . LEU A 1 500 ? 21.672 -17.422 -29.844 1 86.31 500 LEU A CA 1
ATOM 3868 C C . LEU A 1 500 ? 22.922 -16.609 -30.203 1 86.31 500 LEU A C 1
ATOM 3870 O O . LEU A 1 500 ? 23.531 -16 -29.328 1 86.31 500 LEU A O 1
ATOM 3874 N N . GLY A 1 501 ? 23.25 -16.625 -31.469 1 76.06 501 GLY A N 1
ATOM 3875 C CA . GLY A 1 501 ? 24.438 -15.922 -31.938 1 76.06 501 GLY A CA 1
ATOM 3876 C C . GLY A 1 501 ? 25.719 -16.438 -31.312 1 76.06 501 GLY A C 1
ATOM 3877 O O . GLY A 1 501 ? 25.984 -17.641 -31.344 1 76.06 501 GLY A O 1
ATOM 3878 N N . ASN A 1 502 ? 26.594 -15.414 -30.812 1 71.38 502 ASN A N 1
ATOM 3879 C CA . ASN A 1 502 ? 27.906 -15.727 -30.266 1 71.38 502 ASN A CA 1
ATOM 3880 C C . ASN A 1 502 ? 27.812 -16.062 -28.781 1 71.38 502 ASN A C 1
ATOM 3882 O O . ASN A 1 502 ? 28.844 -16.203 -28.109 1 71.38 502 ASN A O 1
ATOM 3886 N N . LYS A 1 503 ? 26.562 -16.203 -28.422 1 67.19 503 LYS A N 1
ATOM 3887 C CA . LYS A 1 503 ? 26.406 -16.625 -27.031 1 67.19 503 LYS A CA 1
ATOM 3888 C C . LYS A 1 503 ? 26.906 -18.062 -26.828 1 67.19 503 LYS A C 1
ATOM 3890 O O . LYS A 1 503 ? 27.5 -18.656 -27.734 1 67.19 503 LYS A O 1
ATOM 3895 N N . ASN A 1 504 ? 26.641 -18.766 -25.641 1 74.5 504 ASN A N 1
ATOM 3896 C CA . ASN A 1 504 ? 27.109 -20.078 -25.203 1 74.5 504 ASN A CA 1
ATOM 3897 C C . ASN A 1 504 ? 26.625 -21.188 -26.141 1 74.5 504 ASN A C 1
ATOM 3899 O O . ASN A 1 504 ? 25.484 -21.609 -26.078 1 74.5 504 ASN A O 1
ATOM 3903 N N . MET A 1 505 ? 27.5 -21.609 -27.078 1 79.44 505 MET A N 1
ATOM 3904 C CA . MET A 1 505 ? 27.203 -22.625 -28.094 1 79.44 505 MET A CA 1
ATOM 3905 C C . MET A 1 505 ? 26.766 -23.938 -27.438 1 79.44 505 MET A C 1
ATOM 3907 O O . MET A 1 505 ? 26.125 -24.766 -28.094 1 79.44 505 MET A O 1
ATOM 3911 N N . LYS A 1 506 ? 27.062 -24.078 -26.172 1 83.12 506 LYS A N 1
ATOM 3912 C CA . LYS A 1 506 ? 26.688 -25.297 -25.453 1 83.12 506 LYS A CA 1
ATOM 3913 C C . LYS A 1 506 ? 25.188 -25.359 -25.234 1 83.12 506 LYS A C 1
ATOM 3915 O O . LYS A 1 506 ? 24.641 -26.422 -24.922 1 83.12 506 LYS A O 1
ATOM 3920 N N . MET A 1 507 ? 24.516 -24.281 -25.5 1 89.12 507 MET A N 1
ATOM 3921 C CA . MET A 1 507 ? 23.078 -24.203 -25.234 1 89.12 507 MET A CA 1
ATOM 3922 C C . MET A 1 507 ? 22.281 -24.641 -26.453 1 89.12 507 MET A C 1
ATOM 3924 O O . MET A 1 507 ? 21.062 -24.828 -26.359 1 89.12 507 MET A O 1
ATOM 3928 N N . ILE A 1 508 ? 22.969 -24.797 -27.562 1 91.94 508 ILE A N 1
ATOM 3929 C CA . ILE A 1 508 ? 22.266 -25.234 -28.75 1 91.94 508 ILE A CA 1
ATOM 3930 C C . ILE A 1 508 ? 21.812 -26.688 -28.594 1 91.94 508 ILE A C 1
ATOM 3932 O O . ILE A 1 508 ? 22.625 -27.562 -28.281 1 91.94 508 ILE A O 1
ATOM 3936 N N . PRO A 1 509 ? 20.5 -26.922 -28.781 1 95.12 509 PRO A N 1
ATOM 3937 C CA . PRO A 1 509 ? 20.047 -28.297 -28.641 1 95.12 509 PRO A CA 1
ATOM 3938 C C . PRO A 1 509 ? 20.766 -29.25 -29.594 1 95.12 509 PRO A C 1
ATOM 3940 O O . PRO A 1 509 ? 20.938 -28.938 -30.781 1 95.12 509 PRO A O 1
ATOM 3943 N N . LYS A 1 510 ? 21.203 -30.359 -29.078 1 93.69 510 LYS A N 1
ATOM 3944 C CA . LYS A 1 510 ? 21.812 -31.391 -29.938 1 93.69 510 LYS A CA 1
ATOM 3945 C C . LYS A 1 510 ? 20.75 -32.344 -30.453 1 93.69 510 LYS A C 1
ATOM 3947 O O . LYS A 1 510 ? 20.984 -33.094 -31.422 1 93.69 510 LYS A O 1
ATOM 3952 N N . THR A 1 511 ? 19.641 -32.406 -29.75 1 95.12 511 THR A N 1
ATOM 3953 C CA . THR A 1 511 ? 18.531 -33.281 -30.094 1 95.12 511 THR A CA 1
ATOM 3954 C C . THR A 1 511 ? 17.203 -32.531 -30.125 1 95.12 511 THR A C 1
ATOM 3956 O O . THR A 1 511 ? 16.953 -31.688 -29.25 1 95.12 511 THR A O 1
ATOM 3959 N N . VAL A 1 512 ? 16.422 -32.75 -31.172 1 96.81 512 VAL A N 1
ATOM 3960 C CA . VAL A 1 512 ? 15.07 -32.219 -31.25 1 96.81 512 VAL A CA 1
ATOM 3961 C C . VAL A 1 512 ? 14.078 -33.375 -31.484 1 96.81 512 VAL A C 1
ATOM 3963 O O . VAL A 1 512 ? 14.234 -34.156 -32.406 1 96.81 512 VAL A O 1
ATOM 3966 N N . VAL A 1 513 ? 13.156 -33.438 -30.625 1 96.38 513 VAL A N 1
ATOM 3967 C CA . VAL A 1 513 ? 12.109 -34.438 -30.719 1 96.38 513 VAL A CA 1
ATOM 3968 C C . VAL A 1 513 ? 10.758 -33.781 -30.953 1 96.38 513 VAL A C 1
ATOM 3970 O O . VAL A 1 513 ? 10.32 -32.969 -30.141 1 96.38 513 VAL A O 1
ATOM 3973 N N . PHE A 1 514 ? 10.117 -34.031 -32.031 1 96.06 514 PHE A N 1
ATOM 3974 C CA . PHE A 1 514 ? 8.789 -33.5 -32.281 1 96.06 514 PHE A CA 1
ATOM 3975 C C . PHE A 1 514 ? 7.719 -34.312 -31.578 1 96.06 514 PHE A C 1
ATOM 3977 O O . PHE A 1 514 ? 7.555 -35.5 -31.859 1 96.06 514 PHE A O 1
ATOM 3984 N N . SER A 1 515 ? 7.105 -33.719 -30.625 1 93.56 515 SER A N 1
ATOM 3985 C CA . SER A 1 515 ? 6.117 -34.375 -29.781 1 93.56 515 SER A CA 1
ATOM 3986 C C . SER A 1 515 ? 5.203 -33.375 -29.094 1 93.56 515 SER A C 1
ATOM 3988 O O . SER A 1 515 ? 5.418 -32.156 -29.203 1 93.56 515 SER A O 1
ATOM 3990 N N . ASP A 1 516 ? 4.191 -33.875 -28.5 1 91.94 516 ASP A N 1
ATOM 3991 C CA . ASP A 1 516 ? 3.449 -33.031 -27.562 1 91.94 516 ASP A CA 1
ATOM 3992 C C . ASP A 1 516 ? 4.305 -32.688 -26.359 1 91.94 516 ASP A C 1
ATOM 3994 O O . ASP A 1 516 ? 5.23 -33.406 -26 1 91.94 516 ASP A O 1
ATOM 3998 N N . VAL A 1 517 ? 4.086 -31.578 -25.797 1 92.06 517 VAL A N 1
ATOM 3999 C CA . VAL A 1 517 ? 4.777 -31.109 -24.609 1 92.06 517 VAL A CA 1
ATOM 4000 C C . VAL A 1 517 ? 3.824 -31.125 -23.406 1 92.06 517 VAL A C 1
ATOM 4002 O O . VAL A 1 517 ? 3.008 -30.219 -23.25 1 92.06 517 VAL A O 1
ATOM 4005 N N . PRO A 1 518 ? 4.023 -32.094 -22.562 1 89.19 518 PRO A N 1
ATOM 4006 C CA . PRO A 1 518 ? 3.1 -32.219 -21.438 1 89.19 518 PRO A CA 1
ATOM 4007 C C . PRO A 1 518 ? 3.16 -31.016 -20.5 1 89.19 518 PRO A C 1
ATOM 4009 O O . PRO A 1 518 ? 4.246 -30.516 -20.203 1 89.19 518 PRO A O 1
ATOM 4012 N N . LYS A 1 519 ? 2.02 -30.609 -20.016 1 84.69 519 LYS A N 1
ATOM 4013 C CA . LYS A 1 519 ? 1.93 -29.453 -19.125 1 84.69 519 LYS A CA 1
ATOM 4014 C C . LYS A 1 519 ? 1.063 -29.766 -17.906 1 84.69 519 LYS A C 1
ATOM 4016 O O . LYS A 1 519 ? 0.21 -30.656 -17.953 1 84.69 519 LYS A O 1
ATOM 4021 N N . THR A 1 520 ? 1.415 -29.047 -16.875 1 75.81 520 THR A N 1
ATOM 4022 C CA . THR A 1 520 ? 0.527 -29.062 -15.711 1 75.81 520 THR A CA 1
ATOM 4023 C C . THR A 1 520 ? -0.749 -28.281 -16 1 75.81 520 THR A C 1
ATOM 4025 O O . THR A 1 520 ? -0.84 -27.578 -17 1 75.81 520 THR A O 1
ATOM 4028 N N . PRO A 1 521 ? -1.616 -28.375 -15.07 1 68.31 521 PRO A N 1
ATOM 4029 C CA . PRO A 1 521 ? -2.857 -27.609 -15.25 1 68.31 521 PRO A CA 1
ATOM 4030 C C . PRO A 1 521 ? -2.631 -26.109 -15.234 1 68.31 521 PRO A C 1
ATOM 4032 O O . PRO A 1 521 ? -3.422 -25.359 -15.812 1 68.31 521 PRO A O 1
ATOM 4035 N N . THR A 1 522 ? -1.627 -25.766 -14.633 1 65.75 522 THR A N 1
ATOM 4036 C CA . THR A 1 522 ? -1.334 -24.328 -14.578 1 65.75 522 THR A CA 1
ATOM 4037 C C . THR A 1 522 ? -0.48 -23.906 -15.766 1 65.75 522 THR A C 1
ATOM 4039 O O . THR A 1 522 ? -0.075 -22.75 -15.867 1 65.75 522 THR A O 1
ATOM 4042 N N . GLY A 1 523 ? -0.256 -24.891 -16.656 1 69.56 523 GLY A N 1
ATOM 4043 C CA . GLY A 1 523 ? 0.415 -24.562 -17.891 1 69.56 523 GLY A CA 1
ATOM 4044 C C . GLY A 1 523 ? 1.92 -24.75 -17.828 1 69.56 523 GLY A C 1
ATOM 4045 O O . GLY A 1 523 ? 2.625 -24.484 -18.812 1 69.56 523 GLY A O 1
ATOM 4046 N N . LYS A 1 524 ? 2.322 -25.234 -16.688 1 74.06 524 LYS A N 1
ATOM 4047 C CA . LYS A 1 524 ? 3.76 -25.438 -16.562 1 74.06 524 LYS A CA 1
ATOM 4048 C C . LYS A 1 524 ? 4.199 -26.703 -17.297 1 74.06 524 LYS A C 1
ATOM 4050 O O . LYS A 1 524 ? 3.508 -27.719 -17.25 1 74.06 524 LYS A O 1
ATOM 4055 N N . ILE A 1 525 ? 5.312 -26.656 -18.047 1 83.44 525 ILE A N 1
ATOM 4056 C CA . ILE A 1 525 ? 5.855 -27.812 -18.75 1 83.44 525 ILE A CA 1
ATOM 4057 C C . ILE A 1 525 ? 6.281 -28.875 -17.734 1 83.44 525 ILE A C 1
ATOM 4059 O O . ILE A 1 525 ? 6.965 -28.578 -16.75 1 83.44 525 ILE A O 1
ATOM 4063 N N . ARG A 1 526 ? 5.816 -30.094 -17.891 1 86.31 526 ARG A N 1
ATOM 4064 C CA . ARG A 1 526 ? 6.238 -31.203 -17.062 1 86.31 526 ARG A CA 1
ATOM 4065 C C . ARG A 1 526 ? 7.609 -31.719 -17.484 1 86.31 526 ARG A C 1
ATOM 4067 O O . ARG A 1 526 ? 7.715 -32.812 -18.078 1 86.31 526 ARG A O 1
ATOM 4074 N N . LYS A 1 527 ? 8.625 -31.172 -17.031 1 89.69 527 LYS A N 1
ATOM 4075 C CA . LYS A 1 527 ? 9.984 -31.484 -17.469 1 89.69 527 LYS A CA 1
ATOM 4076 C C . LYS A 1 527 ? 10.438 -32.844 -16.906 1 89.69 527 LYS A C 1
ATOM 4078 O O . LYS A 1 527 ? 11.344 -33.469 -17.453 1 89.69 527 LYS A O 1
ATOM 4083 N N . ASN A 1 528 ? 9.781 -33.25 -15.805 1 86.81 528 ASN A N 1
ATOM 4084 C CA . ASN A 1 528 ? 10.102 -34.562 -15.273 1 86.81 528 ASN A CA 1
ATOM 4085 C C . ASN A 1 528 ? 9.789 -35.656 -16.281 1 86.81 528 ASN A C 1
ATOM 4087 O O . ASN A 1 528 ? 10.562 -36.625 -16.438 1 86.81 528 ASN A O 1
ATOM 4091 N N . VAL A 1 529 ? 8.688 -35.469 -16.938 1 91.06 529 VAL A N 1
ATOM 4092 C CA . VAL A 1 529 ? 8.281 -36.438 -17.953 1 91.06 529 VAL A CA 1
ATOM 4093 C C . VAL A 1 529 ? 9.242 -36.344 -19.141 1 91.06 529 VAL A C 1
ATOM 4095 O O . VAL A 1 529 ? 9.703 -37.375 -19.641 1 91.06 529 VAL A O 1
ATOM 4098 N N . LEU A 1 530 ? 9.602 -35.188 -19.516 1 93.5 530 LEU A N 1
ATOM 4099 C CA . LEU A 1 530 ? 10.484 -34.969 -20.656 1 93.5 530 LEU A CA 1
ATOM 4100 C C . LEU A 1 530 ? 11.891 -35.5 -20.359 1 93.5 530 LEU A C 1
ATOM 4102 O O . LEU A 1 530 ? 12.555 -36.062 -21.234 1 93.5 530 LEU A O 1
ATOM 4106 N N . ARG A 1 531 ? 12.312 -35.281 -19.125 1 92.06 531 ARG A N 1
ATOM 4107 C CA . ARG A 1 531 ? 13.625 -35.781 -18.719 1 92.06 531 ARG A CA 1
ATOM 4108 C C . ARG A 1 531 ? 13.68 -37.312 -18.812 1 92.06 531 ARG A C 1
ATOM 4110 O O . ARG A 1 531 ? 14.695 -37.875 -19.25 1 92.06 531 ARG A O 1
ATOM 4117 N N . LYS A 1 532 ? 12.609 -37.938 -18.359 1 92.62 532 LYS A N 1
ATOM 4118 C CA . LYS A 1 532 ? 12.547 -39.375 -18.469 1 92.62 532 LYS A CA 1
ATOM 4119 C C . LYS A 1 532 ? 12.594 -39.812 -19.922 1 92.62 532 LYS A C 1
ATOM 4121 O O . LYS A 1 532 ? 13.297 -40.781 -20.266 1 92.62 532 LYS A O 1
ATOM 4126 N N . MET A 1 533 ? 11.922 -39.156 -20.75 1 93.94 533 MET A N 1
ATOM 4127 C CA . MET A 1 533 ? 11.938 -39.438 -22.188 1 93.94 533 MET A CA 1
ATOM 4128 C C . MET A 1 533 ? 13.336 -39.281 -22.766 1 93.94 533 MET A C 1
ATOM 4130 O O . MET A 1 533 ? 13.797 -40.125 -23.531 1 93.94 533 MET A O 1
ATOM 4134 N N . ALA A 1 534 ? 13.945 -38.219 -22.406 1 94.38 534 ALA A N 1
ATOM 4135 C CA . ALA A 1 534 ? 15.297 -37.938 -22.906 1 94.38 534 ALA A CA 1
ATOM 4136 C C . ALA A 1 534 ? 16.281 -39.031 -22.453 1 94.38 534 ALA A C 1
ATOM 4138 O O . ALA A 1 534 ? 17.141 -39.438 -23.219 1 94.38 534 ALA A O 1
ATOM 4139 N N . LYS A 1 535 ? 16.156 -39.406 -21.203 1 93.12 535 LYS A N 1
ATOM 4140 C CA . LYS A 1 535 ? 17.016 -40.438 -20.672 1 93.12 535 LYS A CA 1
ATOM 4141 C C . LYS A 1 535 ? 16.812 -41.75 -21.406 1 93.12 535 LYS A C 1
ATOM 4143 O O . LYS A 1 535 ? 17.766 -42.5 -21.672 1 93.12 535 LYS A O 1
ATOM 4148 N N . ASP A 1 536 ? 15.547 -42.031 -21.656 1 94.06 536 ASP A N 1
ATOM 4149 C CA . ASP A 1 536 ? 15.195 -43.281 -22.328 1 94.06 536 ASP A CA 1
ATOM 4150 C C . ASP A 1 536 ? 15.742 -43.312 -23.75 1 94.06 536 ASP A C 1
ATOM 4152 O O . ASP A 1 536 ? 15.898 -44.375 -24.344 1 94.06 536 ASP A O 1
ATOM 4156 N N . MET A 1 537 ? 16.047 -42.156 -24.297 1 93.12 537 MET A N 1
ATOM 4157 C CA . MET A 1 537 ? 16.594 -42.062 -25.641 1 93.12 537 MET A CA 1
ATOM 4158 C C . MET A 1 537 ? 18.062 -42.438 -25.672 1 93.12 537 MET A C 1
ATOM 4160 O O . MET A 1 537 ? 18.641 -42.688 -26.734 1 93.12 537 MET A O 1
ATOM 4164 N N . GLY A 1 538 ? 18.625 -42.531 -24.453 1 88.12 538 GLY A N 1
ATOM 4165 C CA . GLY A 1 538 ? 20.016 -42.938 -24.359 1 88.12 538 GLY A CA 1
ATOM 4166 C C . GLY A 1 538 ? 20.984 -41.781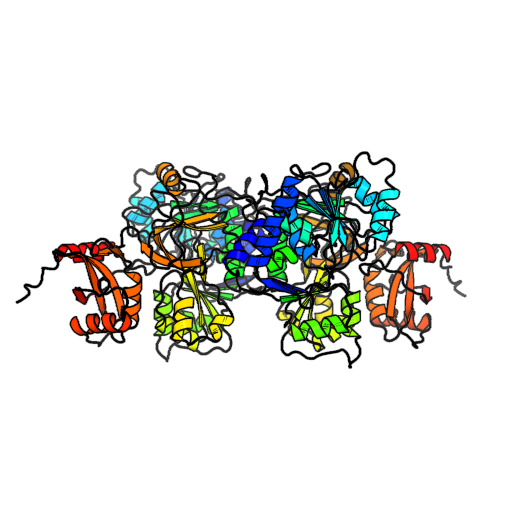 -24.547 1 88.12 538 GLY A C 1
ATOM 4167 O O . GLY A 1 538 ? 20.578 -40.625 -24.641 1 88.12 538 GLY A O 1
ATOM 4168 N N . TYR A 1 539 ? 22.234 -42.062 -24.562 1 87.56 539 TYR A N 1
ATOM 4169 C CA . TYR A 1 539 ? 23.281 -41.062 -24.609 1 87.56 539 TYR A CA 1
ATOM 4170 C C . TYR A 1 539 ? 23.438 -40.5 -26 1 87.56 539 TYR A C 1
ATOM 4172 O O . TYR A 1 539 ? 23.328 -41.219 -27 1 87.56 539 TYR A O 1
ATOM 4180 N N . VAL A 1 540 ? 23.516 -39.25 -26.094 1 86.5 540 VAL A N 1
ATOM 4181 C CA . VAL A 1 540 ? 23.984 -38.656 -27.344 1 86.5 540 VAL A CA 1
ATOM 4182 C C . VAL A 1 540 ? 25.422 -39.094 -27.625 1 86.5 540 VAL A C 1
ATOM 4184 O O . VAL A 1 540 ? 26.312 -38.906 -26.781 1 86.5 540 VAL A O 1
ATOM 4187 N N . GLN A 1 541 ? 25.641 -39.812 -28.75 1 77.56 541 GLN A N 1
ATOM 4188 C CA . GLN A 1 541 ? 26.938 -40.438 -29.062 1 77.56 541 GLN A CA 1
ATOM 4189 C C . GLN A 1 541 ? 27.922 -39.406 -29.609 1 77.56 541 GLN A C 1
ATOM 4191 O O . GLN A 1 541 ? 27.5 -38.375 -30.172 1 77.56 541 GLN A O 1
ATOM 4196 N N . LEU A 1 542 ? 29.156 -39.594 -29.25 1 66 542 LEU A N 1
ATOM 4197 C CA . LEU A 1 542 ? 30.25 -38.781 -29.797 1 66 542 LEU A CA 1
ATOM 4198 C C . LEU A 1 542 ? 30.312 -38.906 -31.312 1 66 542 LEU A C 1
ATOM 4200 O O . LEU A 1 542 ? 30.172 -40 -31.859 1 66 542 LEU A O 1
ATOM 4204 N N . ARG A 1 543 ? 29.797 -38.125 -32.25 1 53.75 543 ARG A N 1
ATOM 4205 C CA . ARG A 1 543 ? 30.016 -38.25 -33.688 1 53.75 543 ARG A CA 1
ATOM 4206 C C . ARG A 1 543 ? 31.5 -38.5 -34 1 53.75 543 ARG A C 1
ATOM 4208 O O . ARG A 1 543 ? 32.344 -37.75 -33.562 1 53.75 543 ARG A O 1
ATOM 4215 N N . ALA A 1 544 ? 31.875 -39.688 -34.438 1 40.56 544 ALA A N 1
ATOM 4216 C CA . ALA A 1 544 ? 33.188 -40 -34.969 1 40.56 544 ALA A CA 1
ATOM 4217 C C . ALA A 1 544 ? 33.656 -38.969 -35.969 1 40.56 544 ALA A C 1
ATOM 4219 O O . ALA A 1 544 ? 32.875 -38.562 -36.844 1 40.56 544 ALA A O 1
ATOM 4220 N N . VAL A 1 545 ? 34.312 -37.969 -35.562 1 39.94 545 VAL A N 1
ATOM 4221 C CA . VAL A 1 545 ? 35 -37.25 -36.625 1 39.94 545 VAL A CA 1
ATOM 4222 C C . VAL A 1 545 ? 35.5 -38.25 -37.656 1 39.94 545 VAL A C 1
ATOM 4224 O O . VAL A 1 545 ? 36.312 -39.125 -37.344 1 39.94 545 VAL A O 1
ATOM 4227 N N . GLU A 1 546 ? 34.594 -38.625 -38.531 1 30.69 546 GLU A N 1
ATOM 4228 C CA . GLU A 1 546 ? 35.375 -39.031 -39.719 1 30.69 546 GLU A CA 1
ATOM 4229 C C . GLU A 1 546 ? 36.25 -37.875 -40.219 1 30.69 546 GLU A C 1
ATOM 4231 O O . GLU A 1 546 ? 35.812 -36.719 -40.219 1 30.69 546 GLU A O 1
ATOM 4236 N N . MET B 1 1 ? 0.198 -22.938 14.133 1 88.62 1 MET B N 1
ATOM 4237 C CA . MET B 1 1 ? -0.125 -24.078 13.289 1 88.62 1 MET B CA 1
ATOM 4238 C C . MET B 1 1 ? 1.078 -25.016 13.148 1 88.62 1 MET B C 1
ATOM 4240 O O . MET B 1 1 ? 2.217 -24.547 13.055 1 88.62 1 MET B O 1
ATOM 4244 N N . GLU B 1 2 ? 0.844 -26.234 13.078 1 91.69 2 GLU B N 1
ATOM 4245 C CA . GLU B 1 2 ? 1.931 -27.203 13.031 1 91.69 2 GLU B CA 1
ATOM 4246 C C . GLU B 1 2 ? 2.775 -27.031 11.773 1 91.69 2 GLU B C 1
ATOM 4248 O O . GLU B 1 2 ? 2.238 -26.844 10.68 1 91.69 2 GLU B O 1
ATOM 4253 N N . GLY B 1 3 ? 4.078 -26.984 11.969 1 93.75 3 GLY B N 1
ATOM 4254 C CA . GLY B 1 3 ? 5 -26.922 10.844 1 93.75 3 GLY B CA 1
ATOM 4255 C C . GLY B 1 3 ? 5.449 -25.516 10.516 1 93.75 3 GLY B C 1
ATOM 4256 O O . GLY B 1 3 ? 6.316 -25.312 9.664 1 93.75 3 GLY B O 1
ATOM 4257 N N . THR B 1 4 ? 4.926 -24.484 11.195 1 96.44 4 THR B N 1
ATOM 4258 C CA . THR B 1 4 ? 5.27 -23.094 10.914 1 96.44 4 THR B CA 1
ATOM 4259 C C . THR B 1 4 ? 6.352 -22.609 11.875 1 96.44 4 THR B C 1
ATOM 4261 O O . THR B 1 4 ? 6.551 -23.188 12.945 1 96.44 4 THR B O 1
ATOM 4264 N N . MET B 1 5 ? 7.121 -21.656 11.438 1 96.88 5 MET B N 1
ATOM 4265 C CA . MET B 1 5 ? 8.141 -21.016 12.266 1 96.88 5 MET B CA 1
ATOM 4266 C C . MET B 1 5 ? 8.289 -19.547 11.883 1 96.88 5 MET B C 1
ATOM 4268 O O . MET B 1 5 ? 8.258 -19.203 10.703 1 96.88 5 MET B O 1
ATOM 4272 N N . ARG B 1 6 ? 8.352 -18.75 12.922 1 96.12 6 ARG B N 1
ATOM 4273 C CA . ARG B 1 6 ? 8.68 -17.344 12.695 1 96.12 6 ARG B CA 1
ATOM 4274 C C . ARG B 1 6 ? 10.188 -17.109 12.797 1 96.12 6 ARG B C 1
ATOM 4276 O O . ARG B 1 6 ? 10.812 -17.469 13.797 1 96.12 6 ARG B O 1
ATOM 4283 N N . CYS B 1 7 ? 10.805 -16.594 11.789 1 97.12 7 CYS B N 1
ATOM 4284 C CA . CYS B 1 7 ? 12.242 -16.328 11.742 1 97.12 7 CYS B CA 1
ATOM 4285 C C . CYS B 1 7 ? 12.562 -15.18 10.805 1 97.12 7 CYS B C 1
ATOM 4287 O O . CYS B 1 7 ? 11.656 -14.492 10.32 1 97.12 7 CYS B O 1
ATOM 4289 N N . SER B 1 8 ? 13.82 -14.891 10.562 1 95.38 8 SER B N 1
ATOM 4290 C CA . SER B 1 8 ? 14.25 -13.75 9.766 1 95.38 8 SER B CA 1
ATOM 4291 C C . SER B 1 8 ? 13.875 -13.93 8.297 1 95.38 8 SER B C 1
ATOM 4293 O O . SER B 1 8 ? 13.812 -12.953 7.547 1 95.38 8 SER B O 1
ATOM 4295 N N . ALA B 1 9 ? 13.57 -15.133 7.863 1 97.38 9 ALA B N 1
ATOM 4296 C CA . ALA B 1 9 ? 13.188 -15.391 6.477 1 97.38 9 ALA B CA 1
ATOM 4297 C C . ALA B 1 9 ? 11.805 -14.836 6.18 1 97.38 9 ALA B C 1
ATOM 4299 O O . ALA B 1 9 ? 11.516 -14.438 5.047 1 97.38 9 ALA B O 1
ATOM 4300 N N . ASN B 1 10 ? 10.953 -14.844 7.223 1 97.94 10 ASN B N 1
ATOM 4301 C CA . ASN B 1 10 ? 9.562 -14.555 6.902 1 97.94 10 ASN B CA 1
ATOM 4302 C C . ASN B 1 10 ? 8.992 -13.461 7.797 1 97.94 10 ASN B C 1
ATOM 4304 O O . ASN B 1 10 ? 7.781 -13.242 7.824 1 97.94 10 ASN B O 1
ATOM 4308 N N . TYR B 1 11 ? 9.836 -12.82 8.555 1 97.38 11 TYR B N 1
ATOM 4309 C CA . TYR B 1 11 ? 9.367 -11.727 9.398 1 97.38 11 TYR B CA 1
ATOM 4310 C C . TYR B 1 11 ? 10.453 -10.672 9.578 1 97.38 11 TYR B C 1
ATOM 4312 O O . TYR B 1 11 ? 11.547 -10.969 10.07 1 97.38 11 TYR B O 1
ATOM 4320 N N . VAL B 1 12 ? 10.133 -9.523 9.203 1 96.56 12 VAL B N 1
ATOM 4321 C CA . VAL B 1 12 ? 10.961 -8.344 9.43 1 96.56 12 VAL B CA 1
ATOM 4322 C C . VAL B 1 12 ? 10.102 -7.203 9.953 1 96.56 12 VAL B C 1
ATOM 4324 O O . VAL B 1 12 ? 9.016 -6.938 9.43 1 96.56 12 VAL B O 1
ATOM 4327 N N . PRO B 1 13 ? 10.547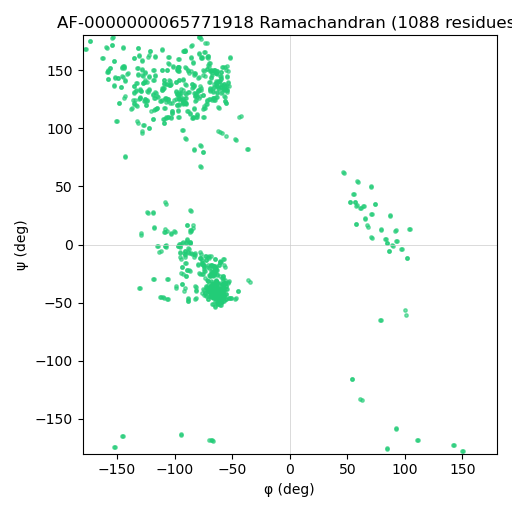 -6.5 11.047 1 97.44 13 PRO B N 1
ATOM 4328 C CA . PRO B 1 13 ? 9.789 -5.332 11.492 1 97.44 13 PRO B CA 1
ATOM 4329 C C . PRO B 1 13 ? 9.578 -4.305 10.383 1 97.44 13 PRO B C 1
ATOM 4331 O O . PRO B 1 13 ? 10.508 -3.992 9.641 1 97.44 13 PRO B O 1
ATOM 4334 N N . LEU B 1 14 ? 8.352 -3.852 10.281 1 97.94 14 LEU B N 1
ATOM 4335 C CA . LEU B 1 14 ? 8.047 -2.844 9.273 1 97.94 14 LEU B CA 1
ATOM 4336 C C . LEU B 1 14 ? 8.742 -1.524 9.594 1 97.94 14 LEU B C 1
ATOM 4338 O O . LEU B 1 14 ? 8.672 -1.041 10.727 1 97.94 14 LEU B O 1
ATOM 4342 N N . SER B 1 15 ? 9.406 -0.954 8.586 1 98.44 15 SER B N 1
ATOM 4343 C CA . SER B 1 15 ? 10.07 0.336 8.727 1 98.44 15 SER B CA 1
ATOM 4344 C C . SER B 1 15 ? 10.266 1.012 7.375 1 98.44 15 SER B C 1
ATOM 4346 O O . SER B 1 15 ? 10.633 0.358 6.398 1 98.44 15 SER B O 1
ATOM 4348 N N . PRO B 1 16 ? 10.117 2.314 7.309 1 98.12 16 PRO B N 1
ATOM 4349 C CA . PRO B 1 16 ? 10.414 3.043 6.074 1 98.12 16 PRO B CA 1
ATOM 4350 C C . PRO B 1 16 ? 11.875 2.91 5.648 1 98.12 16 PRO B C 1
ATOM 4352 O O . PRO B 1 16 ? 12.219 3.193 4.5 1 98.12 16 PRO B O 1
ATOM 4355 N N . ILE B 1 17 ? 12.773 2.482 6.586 1 98.31 17 ILE B N 1
ATOM 4356 C CA . ILE B 1 17 ? 14.18 2.277 6.262 1 98.31 17 ILE B CA 1
ATOM 4357 C C . ILE B 1 17 ? 14.305 1.316 5.082 1 98.31 17 ILE B C 1
ATOM 4359 O O . ILE B 1 17 ? 15.141 1.514 4.199 1 98.31 17 ILE B O 1
ATOM 4363 N N . SER B 1 18 ? 13.406 0.357 5.047 1 96.94 18 SER B N 1
ATOM 4364 C CA . SER B 1 18 ? 13.461 -0.647 3.99 1 96.94 18 SER B CA 1
ATOM 4365 C C . SER B 1 18 ? 13.102 -0.043 2.635 1 96.94 18 SER B C 1
ATOM 4367 O O . SER B 1 18 ? 13.562 -0.523 1.596 1 96.94 18 SER B O 1
ATOM 4369 N N . PHE B 1 19 ? 12.305 1.021 2.611 1 97.56 19 PHE B N 1
ATOM 4370 C CA . PHE B 1 19 ? 11.961 1.682 1.358 1 97.56 19 PHE B CA 1
ATOM 4371 C C . PHE B 1 19 ? 13.211 2.234 0.677 1 97.56 19 PHE B C 1
ATOM 4373 O O . PHE B 1 19 ? 13.367 2.102 -0.538 1 97.56 19 PHE B O 1
ATOM 4380 N N . LEU B 1 20 ? 14.031 2.865 1.499 1 98.12 20 LEU B N 1
ATOM 4381 C CA . LEU B 1 20 ? 15.234 3.469 0.94 1 98.12 20 LEU B CA 1
ATOM 4382 C C . LEU B 1 20 ? 16.188 2.398 0.426 1 98.12 20 LEU B C 1
ATOM 4384 O O . LEU B 1 20 ? 16.797 2.557 -0.636 1 98.12 20 LEU B O 1
ATOM 4388 N N . GLU B 1 21 ? 16.359 1.344 1.191 1 95.5 21 GLU B N 1
ATOM 4389 C CA . GLU B 1 21 ? 17.219 0.244 0.765 1 95.5 21 GLU B CA 1
ATOM 4390 C C . GLU B 1 21 ? 16.75 -0.333 -0.57 1 95.5 21 GLU B C 1
ATOM 4392 O O . GLU B 1 21 ? 17.562 -0.582 -1.461 1 95.5 21 GLU B O 1
ATOM 4397 N N . ARG B 1 22 ? 15.516 -0.535 -0.73 1 94.5 22 ARG B N 1
ATOM 4398 C CA . ARG B 1 22 ? 14.961 -1.055 -1.975 1 94.5 22 ARG B CA 1
ATOM 4399 C C . ARG B 1 22 ? 15.109 -0.045 -3.107 1 94.5 22 ARG B C 1
ATOM 4401 O O . ARG B 1 22 ? 15.453 -0.413 -4.23 1 94.5 22 ARG B O 1
ATOM 4408 N N . ALA B 1 23 ? 14.789 1.209 -2.787 1 96 23 ALA B N 1
ATOM 4409 C CA . ALA B 1 23 ? 14.859 2.242 -3.818 1 96 23 ALA B CA 1
ATOM 4410 C C . ALA B 1 23 ? 16.25 2.314 -4.434 1 96 23 ALA B C 1
ATOM 4412 O O . ALA B 1 23 ? 16.391 2.484 -5.645 1 96 23 ALA B O 1
ATOM 4413 N N . ALA B 1 24 ? 17.25 2.166 -3.619 1 95.25 24 ALA B N 1
ATOM 4414 C CA . ALA B 1 24 ? 18.641 2.252 -4.082 1 95.25 24 ALA B CA 1
ATOM 4415 C C . ALA B 1 24 ? 18.984 1.078 -4.996 1 95.25 24 ALA B C 1
ATOM 4417 O O . ALA B 1 24 ? 19.859 1.189 -5.855 1 95.25 24 ALA B O 1
ATOM 4418 N N . VAL B 1 25 ? 18.281 -0.024 -4.836 1 91.19 25 VAL B N 1
ATOM 4419 C CA . VAL B 1 25 ? 18.547 -1.211 -5.648 1 91.19 25 VAL B CA 1
ATOM 4420 C C . VAL B 1 25 ? 17.719 -1.147 -6.93 1 91.19 25 VAL B C 1
ATOM 4422 O O . VAL B 1 25 ? 18.25 -1.313 -8.031 1 91.19 25 VAL B O 1
ATOM 4425 N N . VAL B 1 26 ? 16.5 -0.827 -6.832 1 90 26 VAL B N 1
ATOM 4426 C CA . VAL B 1 26 ? 15.555 -0.919 -7.938 1 90 26 VAL B CA 1
ATOM 4427 C C . VAL B 1 26 ? 15.688 0.307 -8.836 1 90 26 VAL B C 1
ATOM 4429 O O . VAL B 1 26 ? 15.633 0.194 -10.062 1 90 26 VAL B O 1
ATOM 4432 N N . PHE B 1 27 ? 15.875 1.465 -8.172 1 93.62 27 PHE B N 1
ATOM 4433 C CA . PHE B 1 27 ? 15.867 2.73 -8.898 1 93.62 27 PHE B CA 1
ATOM 4434 C C . PHE B 1 27 ? 17.203 3.438 -8.766 1 93.62 27 PHE B C 1
ATOM 4436 O O . PHE B 1 27 ? 17.281 4.664 -8.867 1 93.62 27 PHE B O 1
ATOM 4443 N N . GLY B 1 28 ? 18.281 2.82 -8.578 1 94.06 28 GLY B N 1
ATOM 4444 C CA . GLY B 1 28 ? 19.578 3.312 -8.148 1 94.06 28 GLY B CA 1
ATOM 4445 C C . GLY B 1 28 ? 20.062 4.492 -8.961 1 94.06 28 GLY B C 1
ATOM 4446 O O . GLY B 1 28 ? 20.469 5.512 -8.406 1 94.06 28 GLY B O 1
ATOM 4447 N N . SER B 1 29 ? 19.969 4.445 -10.25 1 94.06 29 SER B N 1
ATOM 4448 C CA . SER B 1 29 ? 20.547 5.465 -11.125 1 94.06 29 SER B CA 1
ATOM 4449 C C . SER B 1 29 ? 19.531 6.574 -11.414 1 94.06 29 SER B C 1
ATOM 4451 O O . SER B 1 29 ? 19.875 7.594 -12.016 1 94.06 29 SER B O 1
ATOM 4453 N N . ARG B 1 30 ? 18.375 6.391 -10.977 1 95.81 30 ARG B N 1
ATOM 4454 C CA . ARG B 1 30 ? 17.344 7.391 -11.242 1 95.81 30 ARG B CA 1
ATOM 4455 C C . ARG B 1 30 ? 17.375 8.5 -10.195 1 95.81 30 ARG B C 1
ATOM 4457 O O . ARG B 1 30 ? 17.875 8.297 -9.086 1 95.81 30 ARG B O 1
ATOM 4464 N N . THR B 1 31 ? 16.781 9.648 -10.555 1 98.12 31 THR B N 1
ATOM 4465 C CA . THR B 1 31 ? 16.781 10.82 -9.688 1 98.12 31 THR B CA 1
ATOM 4466 C C . THR B 1 31 ? 15.914 10.578 -8.461 1 98.12 31 THR B C 1
ATOM 4468 O O . THR B 1 31 ? 14.812 10.031 -8.562 1 98.12 31 THR B O 1
ATOM 4471 N N . SER B 1 32 ? 16.422 10.906 -7.309 1 98.62 32 SER B N 1
ATOM 4472 C CA . SER B 1 32 ? 15.695 10.766 -6.051 1 98.62 32 SER B CA 1
ATOM 4473 C C . SER B 1 32 ? 15.25 12.125 -5.52 1 98.62 32 SER B C 1
ATOM 4475 O O . SER B 1 32 ? 14.109 12.281 -5.078 1 98.62 32 SER B O 1
ATOM 4477 N N . VAL B 1 33 ? 16.156 13.109 -5.504 1 98.69 33 VAL B N 1
ATOM 4478 C CA . VAL B 1 33 ? 15.898 14.422 -4.918 1 98.69 33 VAL B CA 1
ATOM 4479 C C . VAL B 1 33 ? 16.406 15.516 -5.859 1 98.69 33 VAL B C 1
ATOM 4481 O O . VAL B 1 33 ? 17.469 15.391 -6.453 1 98.69 33 VAL B O 1
ATOM 4484 N N . VAL B 1 34 ? 15.594 16.562 -6.035 1 98.5 34 VAL B N 1
ATOM 4485 C CA . VAL B 1 34 ? 15.977 17.75 -6.785 1 98.5 34 VAL B CA 1
ATOM 4486 C C . VAL B 1 34 ? 15.844 18.984 -5.898 1 98.5 34 VAL B C 1
ATOM 4488 O O . VAL B 1 34 ? 14.859 19.125 -5.168 1 98.5 34 VAL B O 1
ATOM 4491 N N . TYR B 1 35 ? 16.828 19.844 -5.883 1 97.44 35 TYR B N 1
ATOM 4492 C CA . TYR B 1 35 ? 16.844 21.125 -5.188 1 97.44 35 TYR B CA 1
ATOM 4493 C C . TYR B 1 35 ? 17.734 22.141 -5.918 1 97.44 35 TYR B C 1
ATOM 4495 O O . TYR B 1 35 ? 18.953 22.078 -5.828 1 97.44 35 TYR B O 1
ATOM 4503 N N . GLY B 1 36 ? 17.062 23.125 -6.59 1 92 36 GLY B N 1
ATOM 4504 C CA . GLY B 1 36 ? 17.859 23.984 -7.441 1 92 36 GLY B CA 1
ATOM 4505 C C . GLY B 1 36 ? 18.703 23.234 -8.453 1 92 36 GLY B C 1
ATOM 4506 O O . GLY B 1 36 ? 18.172 22.453 -9.25 1 92 36 GLY B O 1
ATOM 4507 N N . ASP B 1 37 ? 20.016 23.344 -8.312 1 90.62 37 ASP B N 1
ATOM 4508 C CA . ASP B 1 37 ? 20.922 22.688 -9.242 1 90.62 37 ASP B CA 1
ATOM 4509 C C . ASP B 1 37 ? 21.375 21.328 -8.695 1 90.62 37 ASP B C 1
ATOM 4511 O O . ASP B 1 37 ? 22.016 20.547 -9.406 1 90.62 37 ASP B O 1
ATOM 4515 N N . ILE B 1 38 ? 21 21.109 -7.523 1 94.19 38 ILE B N 1
ATOM 4516 C CA . ILE B 1 38 ? 21.375 19.844 -6.895 1 94.19 38 ILE B CA 1
ATOM 4517 C C . ILE B 1 38 ? 20.422 18.734 -7.344 1 94.19 38 ILE B C 1
ATOM 4519 O O . ILE B 1 38 ? 19.203 18.922 -7.355 1 94.19 38 ILE B O 1
ATOM 4523 N N . GLN B 1 39 ? 20.984 17.672 -7.805 1 97.31 39 GLN B N 1
ATOM 4524 C CA . GLN B 1 39 ? 20.234 16.453 -8.141 1 97.31 39 GLN B CA 1
ATOM 4525 C C . GLN B 1 39 ? 20.969 15.219 -7.625 1 97.31 39 GLN B C 1
ATOM 4527 O O . GLN B 1 39 ? 22.156 15.023 -7.895 1 97.31 39 GLN B O 1
ATOM 4532 N N . TYR B 1 40 ? 20.297 14.438 -6.852 1 98.38 40 TYR B N 1
ATOM 4533 C CA . TYR B 1 40 ? 20.844 13.172 -6.375 1 98.38 40 TYR B CA 1
ATOM 4534 C C . TYR B 1 40 ? 20.109 11.992 -7.004 1 98.38 40 TYR B C 1
ATOM 4536 O O . TYR B 1 40 ? 18.953 12.109 -7.398 1 98.38 40 TYR B O 1
ATOM 4544 N N . THR B 1 41 ? 20.812 10.859 -7.176 1 98.31 41 THR B N 1
ATOM 4545 C CA . THR B 1 41 ? 20.188 9.578 -7.512 1 98.31 41 THR B CA 1
ATOM 4546 C C . THR B 1 41 ? 19.844 8.797 -6.25 1 98.31 41 THR B C 1
ATOM 4548 O O . THR B 1 41 ? 20.297 9.133 -5.156 1 98.31 41 THR B O 1
ATOM 4551 N N . TRP B 1 42 ? 19.078 7.793 -6.402 1 98.06 42 TRP B N 1
ATOM 4552 C CA . TRP B 1 42 ? 18.719 6.961 -5.25 1 98.06 42 TRP B CA 1
ATOM 4553 C C . TRP B 1 42 ? 19.969 6.285 -4.676 1 98.06 42 TRP B C 1
ATOM 4555 O O . TRP B 1 42 ? 20.062 6.09 -3.461 1 98.06 42 TRP B O 1
ATOM 4565 N N . HIS B 1 43 ? 20.984 5.922 -5.473 1 97.44 43 HIS B N 1
ATOM 4566 C CA . HIS B 1 43 ? 22.25 5.422 -4.969 1 97.44 43 HIS B CA 1
ATOM 4567 C C . HIS B 1 43 ? 22.922 6.449 -4.066 1 97.44 43 HIS B C 1
ATOM 4569 O O . HIS B 1 43 ? 23.375 6.113 -2.969 1 97.44 43 HIS B O 1
ATOM 4575 N N . GLN B 1 44 ? 22.922 7.641 -4.57 1 98.44 44 GLN B N 1
ATOM 4576 C CA . GLN B 1 44 ? 23.578 8.711 -3.83 1 98.44 44 GLN B CA 1
ATOM 4577 C C . GLN B 1 44 ? 22.844 9.023 -2.533 1 98.44 44 GLN B C 1
ATOM 4579 O O . GLN B 1 44 ? 23.469 9.195 -1.483 1 98.44 44 GLN B O 1
ATOM 4584 N N . THR B 1 45 ? 21.531 9.117 -2.604 1 98.69 45 THR B N 1
ATOM 4585 C CA . THR B 1 45 ? 20.734 9.414 -1.416 1 98.69 45 THR B CA 1
ATOM 4586 C C . THR B 1 45 ? 20.922 8.336 -0.356 1 98.69 45 THR B C 1
ATOM 4588 O O . THR B 1 45 ? 21.109 8.641 0.825 1 98.69 45 THR B O 1
ATOM 4591 N N . ARG B 1 46 ? 20.891 7.113 -0.742 1 98.56 46 ARG B N 1
ATOM 4592 C CA . ARG B 1 46 ? 21.125 6.027 0.209 1 98.56 46 ARG B CA 1
ATOM 4593 C C . ARG B 1 46 ? 22.516 6.129 0.831 1 98.56 46 ARG B C 1
ATOM 4595 O O . ARG B 1 46 ? 22.672 5.996 2.047 1 98.56 46 ARG B O 1
ATOM 4602 N N . ASP B 1 47 ? 23.516 6.328 -0.004 1 98.56 47 ASP B N 1
ATOM 4603 C CA . ASP B 1 47 ? 24.875 6.461 0.49 1 98.56 47 ASP B CA 1
ATOM 4604 C C . ASP B 1 47 ? 24.984 7.594 1.506 1 98.56 47 ASP B C 1
ATOM 4606 O O . ASP B 1 47 ? 25.594 7.43 2.564 1 98.56 47 ASP B O 1
ATOM 4610 N N . ARG B 1 48 ? 24.453 8.719 1.19 1 98.62 48 ARG B N 1
ATOM 4611 C CA . ARG B 1 48 ? 24.5 9.883 2.072 1 98.62 48 ARG B CA 1
ATOM 4612 C C . ARG B 1 48 ? 23.781 9.594 3.387 1 98.62 48 ARG B C 1
ATOM 4614 O O . ARG B 1 48 ? 24.266 9.977 4.457 1 98.62 48 ARG B O 1
ATOM 4621 N N . CYS B 1 49 ? 22.625 8.914 3.34 1 98.81 49 CYS B N 1
ATOM 4622 C CA . CYS B 1 49 ? 21.875 8.555 4.547 1 98.81 49 CYS B CA 1
ATOM 4623 C C . CYS B 1 49 ? 22.688 7.586 5.406 1 98.81 49 CYS B C 1
ATOM 4625 O O . CYS B 1 49 ? 22.672 7.691 6.637 1 98.81 49 CYS B O 1
ATOM 4627 N N . VAL B 1 50 ? 23.375 6.629 4.789 1 98.75 50 VAL B N 1
ATOM 4628 C CA . VAL B 1 50 ? 24.188 5.66 5.512 1 98.75 50 VAL B CA 1
ATOM 4629 C C . VAL B 1 50 ? 25.359 6.371 6.199 1 98.75 50 VAL B C 1
ATOM 4631 O O . VAL B 1 50 ? 25.656 6.102 7.367 1 98.75 50 VAL B O 1
ATOM 4634 N N . ARG B 1 51 ? 26.016 7.277 5.488 1 98.81 51 ARG B N 1
ATOM 4635 C CA . ARG B 1 51 ? 27.094 8.062 6.078 1 98.81 51 ARG B CA 1
ATOM 4636 C C . ARG B 1 51 ? 26.578 8.898 7.246 1 98.81 51 ARG B C 1
ATOM 4638 O O . ARG B 1 51 ? 27.266 9.031 8.266 1 98.81 51 ARG B O 1
ATOM 4645 N N . LEU B 1 52 ? 25.406 9.484 7.055 1 98.81 52 LEU B N 1
ATOM 4646 C CA . LEU B 1 52 ? 24.797 10.25 8.133 1 98.81 52 LEU B CA 1
ATOM 4647 C C . LEU B 1 52 ? 24.562 9.375 9.359 1 98.81 52 LEU B C 1
ATOM 4649 O O . LEU B 1 52 ? 24.891 9.773 10.484 1 98.81 52 LEU B O 1
ATOM 4653 N N . ALA B 1 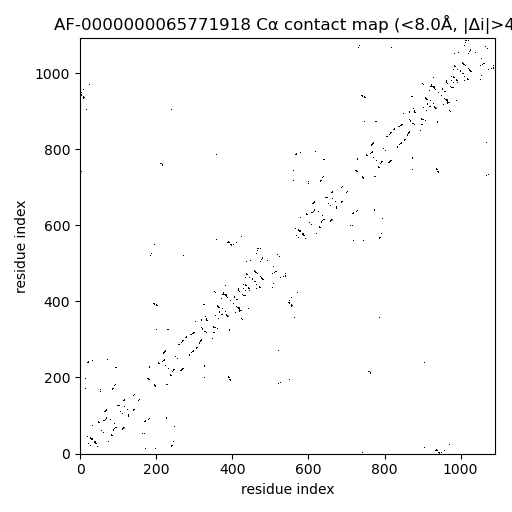53 ? 23.984 8.203 9.156 1 98.81 53 ALA B N 1
ATOM 4654 C CA . ALA B 1 53 ? 23.719 7.266 10.242 1 98.81 53 ALA B CA 1
ATOM 4655 C C . ALA B 1 53 ? 25.016 6.891 10.961 1 98.81 53 ALA B C 1
ATOM 4657 O O . ALA B 1 53 ? 25.062 6.859 12.195 1 98.81 53 ALA B O 1
ATOM 4658 N N . SER B 1 54 ? 26.031 6.602 10.156 1 98.75 54 SER B N 1
ATOM 4659 C CA . SER B 1 54 ? 27.344 6.25 10.703 1 98.75 54 SER B CA 1
ATOM 4660 C C . SER B 1 54 ? 27.906 7.387 11.547 1 98.75 54 SER B C 1
ATOM 4662 O O . SER B 1 54 ? 28.344 7.168 12.68 1 98.75 54 SER B O 1
ATOM 4664 N N . ALA B 1 55 ? 27.891 8.602 11 1 98.75 55 ALA B N 1
ATOM 4665 C CA . ALA B 1 55 ? 28.406 9.766 11.703 1 98.75 55 ALA B CA 1
ATOM 4666 C C . ALA B 1 55 ? 27.672 9.992 13.016 1 98.75 55 ALA B C 1
ATOM 4668 O O . ALA B 1 55 ? 28.281 10.312 14.039 1 98.75 55 ALA B O 1
ATOM 4669 N N . LEU B 1 56 ? 26.391 9.828 12.992 1 98.69 56 LEU B N 1
ATOM 4670 C CA . LEU B 1 56 ? 25.578 9.961 14.195 1 98.69 56 LEU B CA 1
ATOM 4671 C C . LEU B 1 56 ? 25.938 8.883 15.211 1 98.69 56 LEU B C 1
ATOM 4673 O O . LEU B 1 56 ? 26.047 9.172 16.406 1 98.69 56 LEU B O 1
ATOM 4677 N N . SER B 1 57 ? 26.047 7.656 14.719 1 97.94 57 SER B N 1
ATOM 4678 C CA . SER B 1 57 ? 26.422 6.555 15.594 1 97.94 57 SER B CA 1
ATOM 4679 C C . SER B 1 57 ? 27.766 6.812 16.266 1 97.94 57 SER B C 1
ATOM 4681 O O . SER B 1 57 ? 27.969 6.461 17.438 1 97.94 57 SER B O 1
ATOM 4683 N N . ASP B 1 58 ? 28.719 7.402 15.594 1 97.5 58 ASP B N 1
ATOM 4684 C CA . ASP B 1 58 ? 30.062 7.688 16.094 1 97.5 58 ASP B CA 1
ATOM 4685 C C . ASP B 1 58 ? 30.016 8.695 17.234 1 97.5 58 ASP B C 1
ATOM 4687 O O . ASP B 1 58 ? 30.969 8.789 18.016 1 97.5 58 ASP B O 1
ATOM 4691 N N . LEU B 1 59 ? 28.922 9.445 17.312 1 97 59 LEU B N 1
ATOM 4692 C CA . LEU B 1 59 ? 28.75 10.391 18.406 1 97 59 LEU B CA 1
ATOM 4693 C C . LEU B 1 59 ? 28.344 9.664 19.688 1 97 59 LEU B C 1
ATOM 4695 O O . LEU B 1 59 ? 28.234 10.289 20.75 1 97 59 LEU B O 1
ATOM 4699 N N . GLY B 1 60 ? 28.031 8.352 19.625 1 94.62 60 GLY B N 1
ATOM 4700 C CA . GLY B 1 60 ? 27.656 7.566 20.781 1 94.62 60 GLY B CA 1
ATOM 4701 C C . GLY B 1 60 ? 26.172 7.621 21.094 1 94.62 60 GLY B C 1
ATOM 4702 O O . GLY B 1 60 ? 25.766 7.48 22.25 1 94.62 60 GLY B O 1
ATOM 4703 N N . LEU B 1 61 ? 25.391 7.898 20.062 1 94.44 61 LEU B N 1
ATOM 4704 C CA . LEU B 1 61 ? 23.938 7.898 20.25 1 94.44 61 LEU B CA 1
ATOM 4705 C C . LEU B 1 61 ? 23.438 6.512 20.641 1 94.44 61 LEU B C 1
ATOM 4707 O O . LEU B 1 61 ? 23.938 5.504 20.125 1 94.44 61 LEU B O 1
ATOM 4711 N N . SER B 1 62 ? 22.562 6.469 21.594 1 91.75 62 SER B N 1
ATOM 4712 C CA . SER B 1 62 ? 21.844 5.25 21.969 1 91.75 62 SER B CA 1
ATOM 4713 C C . SER B 1 62 ? 20.516 5.141 21.219 1 91.75 62 SER B C 1
ATOM 4715 O O . SER B 1 62 ? 20.047 6.117 20.641 1 91.75 62 SER B O 1
ATOM 4717 N N . ARG B 1 63 ? 20.016 3.969 21.312 1 94.31 63 ARG B N 1
ATOM 4718 C CA . ARG B 1 63 ? 18.688 3.76 20.734 1 94.31 63 ARG B CA 1
ATOM 4719 C C . ARG B 1 63 ? 17.672 4.727 21.328 1 94.31 63 ARG B C 1
ATOM 4721 O O . ARG B 1 63 ? 17.641 4.93 22.547 1 94.31 63 ARG B O 1
ATOM 4728 N N . HIS B 1 64 ? 16.938 5.461 20.547 1 95.19 64 HIS B N 1
ATOM 4729 C CA . HIS B 1 64 ? 15.805 6.324 20.859 1 95.19 64 HIS B CA 1
ATOM 4730 C C . HIS B 1 64 ? 16.281 7.707 21.312 1 95.19 64 HIS B C 1
ATOM 4732 O O . HIS B 1 64 ? 15.461 8.562 21.656 1 95.19 64 HIS B O 1
ATOM 4738 N N . ASP B 1 65 ? 17.672 7.891 21.312 1 97.56 65 ASP B N 1
ATOM 4739 C CA . ASP B 1 65 ? 18.109 9.273 21.453 1 97.56 65 ASP B CA 1
ATOM 4740 C C . ASP B 1 65 ? 17.453 10.172 20.406 1 97.56 65 ASP B C 1
ATOM 4742 O O . ASP B 1 65 ? 17.188 9.719 19.281 1 97.56 65 ASP B O 1
ATOM 4746 N N . VAL B 1 66 ? 17.25 11.414 20.781 1 98.25 66 VAL B N 1
ATOM 4747 C CA . VAL B 1 66 ? 16.547 12.32 19.875 1 98.25 66 VAL B CA 1
ATOM 4748 C C . VAL B 1 66 ? 17.578 13.125 19.078 1 98.25 66 VAL B C 1
ATOM 4750 O O . VAL B 1 66 ? 18.578 13.602 19.625 1 98.25 66 VAL B O 1
ATOM 4753 N N . VAL B 1 67 ? 17.391 13.164 17.781 1 98.75 67 VAL B N 1
ATOM 4754 C CA . VAL B 1 67 ? 18.062 14.062 16.844 1 98.75 67 VAL B CA 1
ATOM 4755 C C . VAL B 1 67 ? 17.062 15.125 16.359 1 98.75 67 VAL B C 1
ATOM 4757 O O . VAL B 1 67 ? 15.992 14.789 15.859 1 98.75 67 VAL B O 1
ATOM 4760 N N . ALA B 1 68 ? 17.375 16.406 16.547 1 98.75 68 ALA B N 1
ATOM 4761 C CA . ALA B 1 68 ? 16.469 17.469 16.141 1 98.75 68 ALA B CA 1
ATOM 4762 C C . ALA B 1 68 ? 16.953 18.172 14.875 1 98.75 68 ALA B C 1
ATOM 4764 O O . ALA B 1 68 ? 18.141 18.125 14.562 1 98.75 68 ALA B O 1
ATOM 4765 N N . ALA B 1 69 ? 16.047 18.75 14.188 1 98.81 69 ALA B N 1
ATOM 4766 C CA . ALA B 1 69 ? 16.375 19.531 13 1 98.81 69 ALA B CA 1
ATOM 4767 C C . ALA B 1 69 ? 15.477 20.75 12.891 1 98.81 69 ALA B C 1
ATOM 4769 O O . ALA B 1 69 ? 14.305 20.703 13.273 1 98.81 69 ALA B O 1
ATOM 4770 N N . LEU B 1 70 ? 16.016 21.812 12.484 1 98.44 70 LEU B N 1
ATOM 4771 C CA . LEU B 1 70 ? 15.336 23.062 12.148 1 98.44 70 LEU B CA 1
ATOM 4772 C C . LEU B 1 70 ? 15.75 23.547 10.766 1 98.44 70 LEU B C 1
ATOM 4774 O O . LEU B 1 70 ? 16.797 24.203 10.625 1 98.44 70 LEU B O 1
ATOM 4778 N N . ALA B 1 71 ? 14.93 23.234 9.805 1 97.94 71 ALA B N 1
ATOM 4779 C CA . ALA B 1 71 ? 15.281 23.531 8.422 1 97.94 71 ALA B CA 1
ATOM 4780 C C . ALA B 1 71 ? 14.039 23.578 7.539 1 97.94 71 ALA B C 1
ATOM 4782 O O . ALA B 1 71 ? 13.008 22.984 7.875 1 97.94 71 ALA B O 1
ATOM 4783 N N . PRO B 1 72 ? 14.055 24.453 6.445 1 95.88 72 PRO B N 1
ATOM 4784 C CA . PRO B 1 72 ? 12.992 24.328 5.441 1 95.88 72 PRO B CA 1
ATOM 4785 C C . PRO B 1 72 ? 13.07 23.016 4.66 1 95.88 72 PRO B C 1
ATOM 4787 O O . PRO B 1 72 ? 13.734 22.062 5.094 1 95.88 72 PRO B O 1
ATOM 4790 N N . ASN B 1 73 ? 12.281 22.906 3.553 1 97.12 73 ASN B N 1
ATOM 4791 C CA . ASN B 1 73 ? 12.258 21.688 2.756 1 97.12 73 ASN B CA 1
ATOM 4792 C C . ASN B 1 73 ? 13.508 21.547 1.899 1 97.12 73 ASN B C 1
ATOM 4794 O O . ASN B 1 73 ? 13.477 21.812 0.696 1 97.12 73 ASN B O 1
ATOM 4798 N N . VAL B 1 74 ? 14.594 21.109 2.496 1 97.62 74 VAL B N 1
ATOM 4799 C CA . VAL B 1 74 ? 15.867 20.984 1.797 1 97.62 74 VAL B CA 1
ATOM 4800 C C . VAL B 1 74 ? 16.297 19.516 1.776 1 97.62 74 VAL B C 1
ATOM 4802 O O . VAL B 1 74 ? 15.773 18.703 2.545 1 97.62 74 VAL B O 1
ATOM 4805 N N . PRO B 1 75 ? 17.219 19.094 0.909 1 97.88 75 PRO B N 1
ATOM 4806 C CA . PRO B 1 75 ? 17.625 17.688 0.761 1 97.88 75 PRO B CA 1
ATOM 4807 C C . PRO B 1 75 ? 18.125 17.078 2.066 1 97.88 75 PRO B C 1
ATOM 4809 O O . PRO B 1 75 ? 17.859 15.906 2.348 1 97.88 75 PRO B O 1
ATOM 4812 N N . ALA B 1 76 ? 18.75 17.875 2.879 1 98.25 76 ALA B N 1
ATOM 4813 C CA . ALA B 1 76 ? 19.297 17.375 4.145 1 98.25 76 ALA B CA 1
ATOM 4814 C C . ALA B 1 76 ? 18.188 16.797 5.023 1 98.25 76 ALA B C 1
ATOM 4816 O O . ALA B 1 76 ? 18.391 15.82 5.738 1 98.25 76 ALA B O 1
ATOM 4817 N N . LEU B 1 77 ? 17.062 17.422 5.004 1 98.06 77 LEU B N 1
ATOM 4818 C CA . LEU B 1 77 ? 15.953 16.922 5.809 1 98.06 77 LEU B CA 1
ATOM 4819 C C . LEU B 1 77 ? 15.453 15.578 5.281 1 98.06 77 LEU B C 1
ATOM 4821 O O . LEU B 1 77 ? 15.086 14.695 6.059 1 98.06 77 LEU B O 1
ATOM 4825 N N . CYS B 1 78 ? 15.406 15.414 3.932 1 98.12 78 CYS B N 1
ATOM 4826 C CA . CYS B 1 78 ? 15.078 14.117 3.357 1 98.12 78 CYS B CA 1
ATOM 4827 C C . CYS B 1 78 ? 16.016 13.031 3.881 1 98.12 78 CYS B C 1
ATOM 4829 O O . CYS B 1 78 ? 15.562 11.945 4.234 1 98.12 78 CYS B O 1
ATOM 4831 N N . GLU B 1 79 ? 17.266 13.398 3.941 1 98.69 79 GLU B N 1
ATOM 4832 C CA . GLU B 1 79 ? 18.281 12.453 4.398 1 98.69 79 GLU B CA 1
ATOM 4833 C C . GLU B 1 79 ? 18.125 12.164 5.891 1 98.69 79 GLU B C 1
ATOM 4835 O O . GLU B 1 79 ? 18.328 11.023 6.324 1 98.69 79 GLU B O 1
ATOM 4840 N N . LEU B 1 80 ? 17.75 13.164 6.652 1 98.88 80 LEU B N 1
ATOM 4841 C CA . LEU B 1 80 ? 17.578 13 8.094 1 98.88 80 LEU B CA 1
ATOM 4842 C C . LEU B 1 80 ? 16.406 12.07 8.391 1 98.88 80 LEU B C 1
ATOM 4844 O O . LEU B 1 80 ? 16.438 11.328 9.375 1 98.88 80 LEU B O 1
ATOM 4848 N N . TYR B 1 81 ? 15.383 12.086 7.602 1 98.81 81 TYR B N 1
ATOM 4849 C CA . TYR B 1 81 ? 14.219 11.234 7.801 1 98.81 81 TYR B CA 1
ATOM 4850 C C . TYR B 1 81 ? 14.586 9.758 7.668 1 98.81 81 TYR B C 1
ATOM 4852 O O . TYR B 1 81 ? 13.828 8.883 8.094 1 98.81 81 TYR B O 1
ATOM 4860 N N . PHE B 1 82 ? 15.703 9.461 7.043 1 98.81 82 PHE B N 1
ATOM 4861 C CA . PHE B 1 82 ? 16.188 8.086 6.934 1 98.81 82 PHE B CA 1
ATOM 4862 C C . PHE B 1 82 ? 17.422 7.879 7.797 1 98.81 82 PHE B C 1
ATOM 4864 O O . PHE B 1 82 ? 17.484 6.918 8.57 1 98.81 82 PHE B O 1
ATOM 4871 N N . GLY B 1 83 ? 18.375 8.812 7.738 1 98.75 83 GLY B N 1
ATOM 4872 C CA . GLY B 1 83 ? 19.656 8.664 8.406 1 98.75 83 GLY B CA 1
ATOM 4873 C C . GLY B 1 83 ? 19.531 8.578 9.914 1 98.75 83 GLY B C 1
ATOM 4874 O O . GLY B 1 83 ? 20.234 7.793 10.555 1 98.75 83 GLY B O 1
ATOM 4875 N N . ALA B 1 84 ? 18.672 9.367 10.508 1 98.75 84 ALA B N 1
ATOM 4876 C CA . ALA B 1 84 ? 18.5 9.352 11.961 1 98.75 84 ALA B CA 1
ATOM 4877 C C . ALA B 1 84 ? 17.938 8.008 12.43 1 98.75 84 ALA B C 1
ATOM 4879 O O . ALA B 1 84 ? 18.531 7.348 13.281 1 98.75 84 ALA B O 1
ATOM 4880 N N . PRO B 1 85 ? 16.828 7.578 11.836 1 98.62 85 PRO B N 1
ATOM 4881 C CA . PRO B 1 85 ? 16.328 6.254 12.227 1 98.62 85 PRO B CA 1
ATOM 4882 C C . PRO B 1 85 ? 17.344 5.145 11.945 1 98.62 85 PRO B C 1
ATOM 4884 O O . PRO B 1 85 ? 17.391 4.152 12.68 1 98.62 85 PRO B O 1
ATOM 4887 N N . MET B 1 86 ? 18.125 5.281 10.891 1 98.62 86 MET B N 1
ATOM 4888 C CA . MET B 1 86 ? 19.125 4.289 10.539 1 98.62 86 MET B CA 1
ATOM 4889 C C . MET B 1 86 ? 20.234 4.23 11.594 1 98.62 86 MET B C 1
ATOM 4891 O O . MET B 1 86 ? 20.984 3.264 11.648 1 98.62 86 MET B O 1
ATOM 4895 N N . ALA B 1 87 ? 20.375 5.211 12.398 1 98.62 87 ALA B N 1
ATOM 4896 C CA . ALA B 1 87 ? 21.297 5.227 13.523 1 98.62 87 ALA B CA 1
ATOM 4897 C C . ALA B 1 87 ? 20.625 4.758 14.805 1 98.62 87 ALA B C 1
ATOM 4899 O O . ALA B 1 87 ? 21.25 4.758 15.875 1 98.62 87 ALA B O 1
ATOM 4900 N N . GLY B 1 88 ? 19.359 4.367 14.727 1 98.19 88 GLY B N 1
ATOM 4901 C CA . GLY B 1 88 ? 18.594 3.969 15.898 1 98.19 88 GLY B CA 1
ATOM 4902 C C . GLY B 1 88 ? 18 5.145 16.656 1 98.19 88 GLY B C 1
ATOM 4903 O O . GLY B 1 88 ? 17.359 4.961 17.688 1 98.19 88 GLY B O 1
ATOM 4904 N N . ALA B 1 89 ? 18.156 6.34 16.141 1 98.56 89 ALA B N 1
ATOM 4905 C CA . ALA B 1 89 ? 17.703 7.555 16.812 1 98.56 89 ALA B CA 1
ATOM 4906 C C . ALA B 1 89 ? 16.281 7.91 16.375 1 98.56 89 ALA B C 1
ATOM 4908 O O . ALA B 1 89 ? 15.727 7.285 15.469 1 98.56 89 ALA B O 1
ATOM 4909 N N . VAL B 1 90 ? 15.648 8.836 17.109 1 98.75 90 VAL B N 1
ATOM 4910 C CA . VAL B 1 90 ? 14.328 9.375 16.797 1 98.75 90 VAL B CA 1
ATOM 4911 C C . VAL B 1 90 ? 14.461 10.805 16.281 1 98.75 90 VAL B C 1
ATOM 4913 O O . VAL B 1 90 ? 15.086 11.648 16.938 1 98.75 90 VAL B O 1
ATOM 4916 N N . LEU B 1 91 ? 13.906 11.086 15.133 1 98.88 91 LEU B N 1
ATOM 4917 C CA . LEU B 1 91 ? 14.031 12.406 14.516 1 98.88 91 LEU B CA 1
ATOM 4918 C C . LEU B 1 91 ? 12.922 13.336 14.984 1 98.88 91 LEU B C 1
ATOM 4920 O O . LEU B 1 91 ? 11.75 12.945 15.023 1 98.88 91 LEU B O 1
ATOM 4924 N N . CYS B 1 92 ? 13.297 14.516 15.383 1 98.62 92 CYS B N 1
ATOM 4925 C CA . CYS B 1 92 ? 12.359 15.578 15.727 1 98.62 92 CYS B CA 1
ATOM 4926 C C . CYS B 1 92 ? 12.609 16.812 14.875 1 98.62 92 CYS B C 1
ATOM 4928 O O . CYS B 1 92 ? 13.508 17.609 15.164 1 98.62 92 CYS B O 1
ATOM 4930 N N . VAL B 1 93 ? 11.805 16.969 13.867 1 98.25 93 VAL B N 1
ATOM 4931 C CA . VAL B 1 93 ? 11.938 18.172 13.031 1 98.25 93 VAL B CA 1
ATOM 4932 C C . VAL B 1 93 ? 11.055 19.281 13.578 1 98.25 93 VAL B C 1
ATOM 4934 O O . VAL B 1 93 ? 9.852 19.094 13.766 1 98.25 93 VAL B O 1
ATOM 4937 N N . LEU B 1 94 ? 11.656 20.391 13.805 1 97.06 94 LEU B N 1
ATOM 4938 C CA . LEU B 1 94 ? 10.992 21.484 14.5 1 97.06 94 LEU B CA 1
ATOM 4939 C C . LEU B 1 94 ? 10.445 22.5 13.508 1 97.06 94 LEU B C 1
ATOM 4941 O O . LEU B 1 94 ? 11.016 22.688 12.43 1 97.06 94 LEU B O 1
ATOM 4945 N N . ASN B 1 95 ? 9.375 23.125 13.93 1 94 95 ASN B N 1
ATOM 4946 C CA . ASN B 1 95 ? 8.672 24.125 13.141 1 94 95 ASN B CA 1
ATOM 4947 C C . ASN B 1 95 ? 9.539 25.359 12.906 1 94 95 ASN B C 1
ATOM 4949 O O . ASN B 1 95 ? 9.977 26.016 13.859 1 94 95 ASN B O 1
ATOM 4953 N N . THR B 1 96 ? 9.758 25.75 11.703 1 93.81 96 THR B N 1
ATOM 4954 C CA . THR B 1 96 ? 10.672 26.828 11.352 1 93.81 96 THR B CA 1
ATOM 4955 C C . THR B 1 96 ? 10.07 28.188 11.719 1 93.81 96 THR B C 1
ATOM 4957 O O . THR B 1 96 ? 10.773 29.203 11.719 1 93.81 96 THR B O 1
ATOM 4960 N N . THR B 1 97 ? 8.852 28.172 12.062 1 88.19 97 THR B N 1
ATOM 4961 C CA . THR B 1 97 ? 8.211 29.438 12.414 1 88.19 97 THR B CA 1
ATOM 4962 C C . THR B 1 97 ? 8.242 29.656 13.922 1 88.19 97 THR B C 1
ATOM 4964 O O . THR B 1 97 ? 7.777 30.688 14.414 1 88.19 97 THR B O 1
ATOM 4967 N N . PHE B 1 98 ? 8.781 28.703 14.656 1 90.31 98 PHE B N 1
ATOM 4968 C CA . PHE B 1 98 ? 8.914 28.859 16.094 1 90.31 98 PHE B CA 1
ATOM 4969 C C . PHE B 1 98 ? 9.797 30.047 16.438 1 90.31 98 PHE B C 1
ATOM 4971 O O . PHE B 1 98 ? 10.828 30.266 15.789 1 90.31 98 PHE B O 1
ATOM 4978 N N . ASP B 1 99 ? 9.312 30.875 17.422 1 89.38 99 ASP B N 1
ATOM 4979 C CA . ASP B 1 99 ? 10.234 31.828 18 1 89.38 99 ASP B CA 1
ATOM 4980 C C . ASP B 1 99 ? 11.172 31.172 19 1 89.38 99 ASP B C 1
ATOM 4982 O O . ASP B 1 99 ? 11.078 29.953 19.25 1 89.38 99 ASP B O 1
ATOM 4986 N N . SER B 1 100 ? 12.07 31.969 19.547 1 94.19 100 SER B N 1
ATOM 4987 C CA . SER B 1 100 ? 13.117 31.422 20.406 1 94.19 100 SER B CA 1
ATOM 4988 C C . SER B 1 100 ? 12.523 30.781 21.656 1 94.19 100 SER B C 1
ATOM 4990 O O . SER B 1 100 ? 13.047 29.781 22.156 1 94.19 100 SER B O 1
ATOM 4992 N N . GLN B 1 101 ? 11.438 31.297 22.141 1 91.25 101 GLN B N 1
ATOM 4993 C CA . GLN B 1 101 ? 10.812 30.75 23.344 1 91.25 101 GLN B CA 1
ATOM 4994 C C . GLN B 1 101 ? 10.18 29.391 23.078 1 91.25 101 GLN B C 1
ATOM 4996 O O . GLN B 1 101 ? 10.383 28.438 23.828 1 91.25 101 GLN B O 1
ATOM 5001 N N . MET B 1 102 ? 9.445 29.344 22 1 91.06 102 MET B N 1
ATOM 5002 C CA . MET B 1 102 ? 8.797 28.094 21.625 1 91.06 102 MET B CA 1
ATOM 5003 C C . MET B 1 102 ? 9.836 27.031 21.281 1 91.06 102 MET B C 1
ATOM 5005 O O . MET B 1 102 ? 9.68 25.859 21.656 1 91.06 102 MET B O 1
ATOM 5009 N N . LEU B 1 103 ? 10.828 27.453 20.609 1 94.19 103 LEU B N 1
ATOM 5010 C CA . LEU B 1 103 ? 11.898 26.531 20.25 1 94.19 103 LEU B CA 1
ATOM 5011 C C . LEU B 1 103 ? 12.602 26.016 21.5 1 94.19 103 LEU B C 1
ATOM 5013 O O . LEU B 1 103 ? 12.93 24.828 21.594 1 94.19 103 LEU B O 1
ATOM 5017 N N . ALA B 1 104 ? 12.836 26.891 22.438 1 94.06 104 ALA B N 1
ATOM 5018 C CA . ALA B 1 104 ? 13.469 26.484 23.703 1 94.06 104 ALA B CA 1
ATOM 5019 C C . ALA B 1 104 ? 12.617 25.453 24.438 1 94.06 104 ALA B C 1
ATOM 5021 O O . ALA B 1 104 ? 13.148 24.5 25 1 94.06 104 ALA B O 1
ATOM 5022 N N . MET B 1 105 ? 11.383 25.672 24.438 1 91.75 105 MET B N 1
ATOM 5023 C CA . MET B 1 105 ? 10.469 24.734 25.078 1 91.75 105 MET B CA 1
ATOM 5024 C C . MET B 1 105 ? 10.531 23.359 24.422 1 91.75 105 MET B C 1
ATOM 5026 O O . MET B 1 105 ? 10.539 22.328 25.109 1 91.75 105 MET B O 1
ATOM 5030 N N . ALA B 1 106 ? 10.508 23.344 23.109 1 94.75 106 ALA B N 1
ATOM 5031 C CA . ALA B 1 106 ? 10.578 22.094 22.375 1 94.75 106 ALA B CA 1
ATOM 5032 C C . ALA B 1 106 ? 11.891 21.359 22.641 1 94.75 106 ALA B C 1
ATOM 5034 O O . ALA B 1 106 ? 11.906 20.156 22.844 1 94.75 106 ALA B O 1
ATOM 5035 N N . LEU B 1 107 ? 12.969 22.078 22.672 1 95.56 107 LEU B N 1
ATOM 5036 C CA . LEU B 1 107 ? 14.281 21.5 22.906 1 95.56 107 LEU B CA 1
ATOM 5037 C C . LEU B 1 107 ? 14.398 20.984 24.344 1 95.56 107 LEU B C 1
ATOM 5039 O O . LEU B 1 107 ? 15.023 19.953 24.594 1 95.56 107 LEU B O 1
ATOM 5043 N N . GLU B 1 108 ? 13.82 21.703 25.234 1 93.81 108 GLU B N 1
ATOM 5044 C CA . GLU B 1 108 ? 13.82 21.281 26.625 1 93.81 108 GLU B CA 1
ATOM 5045 C C . GLU B 1 108 ? 13.039 19.969 26.812 1 93.81 108 GLU B C 1
ATOM 5047 O O . GLU B 1 108 ? 13.43 19.109 27.594 1 93.81 108 GLU B O 1
ATOM 5052 N N . LYS B 1 109 ? 11.992 19.906 26.156 1 93.44 109 LYS B N 1
ATOM 5053 C CA . LYS B 1 109 ? 11.148 18.719 26.25 1 93.44 109 LYS B CA 1
ATOM 5054 C C . LYS B 1 109 ? 11.836 17.5 25.625 1 93.44 109 LYS B C 1
ATOM 5056 O O . LYS B 1 109 ? 11.797 16.406 26.188 1 93.44 109 LYS B O 1
ATOM 5061 N N . THR B 1 110 ? 12.484 17.688 24.453 1 96 110 THR B N 1
ATOM 5062 C CA . THR B 1 110 ? 12.969 16.562 23.672 1 96 110 THR B CA 1
ATOM 5063 C C . THR B 1 110 ? 14.43 16.266 24 1 96 110 THR B C 1
ATOM 5065 O O . THR B 1 110 ? 14.914 15.156 23.781 1 96 110 THR B O 1
ATOM 5068 N N . LYS B 1 111 ? 15.172 17.219 24.469 1 94.81 111 LYS B N 1
ATOM 5069 C CA . LYS B 1 111 ? 16.578 17.109 24.859 1 94.81 111 LYS B CA 1
ATOM 5070 C C . LYS B 1 111 ? 17.391 16.359 23.812 1 94.81 111 LYS B C 1
ATOM 5072 O O . LYS B 1 111 ? 18.031 15.352 24.109 1 94.81 111 LYS B O 1
ATOM 5077 N N . PRO B 1 112 ? 17.438 16.953 22.609 1 97.38 112 PRO B N 1
ATOM 5078 C CA . PRO B 1 112 ? 18.203 16.266 21.547 1 97.38 112 PRO B CA 1
ATOM 5079 C C . PRO B 1 112 ? 19.703 16.266 21.812 1 97.38 112 PRO B C 1
ATOM 5081 O O . PRO B 1 112 ? 20.234 17.188 22.438 1 97.38 112 PRO B O 1
ATOM 5084 N N . LYS B 1 113 ? 20.328 15.195 21.297 1 97.06 113 LYS B N 1
ATOM 5085 C CA . LYS B 1 113 ? 21.781 15.094 21.391 1 97.06 113 LYS B CA 1
ATOM 5086 C C . LYS B 1 113 ? 22.453 15.898 20.281 1 97.06 113 LYS B C 1
ATOM 5088 O O . LYS B 1 113 ? 23.547 16.438 20.484 1 97.06 113 LYS B O 1
ATOM 5093 N N . VAL B 1 114 ? 21.875 15.906 19.188 1 98.31 114 VAL B N 1
ATOM 5094 C CA . VAL B 1 114 ? 22.344 16.656 18.016 1 98.31 114 VAL B CA 1
ATOM 5095 C C . VAL B 1 114 ? 21.219 17.531 17.484 1 98.31 114 VAL B C 1
ATOM 5097 O O . VAL B 1 114 ? 20.047 17.156 17.547 1 98.31 114 VAL B O 1
ATOM 5100 N N . PHE B 1 115 ? 21.594 18.719 17.109 1 98.44 115 PHE B N 1
ATOM 5101 C CA . PHE B 1 115 ? 20.641 19.703 16.578 1 98.44 115 PHE B CA 1
ATOM 5102 C C . PHE B 1 115 ? 21.125 20.234 15.234 1 98.44 115 PHE B C 1
ATOM 5104 O O . PHE B 1 115 ? 22.047 21.047 15.172 1 98.44 115 PHE B O 1
ATOM 5111 N N . PHE B 1 116 ? 20.5 19.734 14.125 1 98.81 116 PHE B N 1
ATOM 5112 C CA . PHE B 1 116 ? 20.797 20.234 12.789 1 98.81 116 PHE B CA 1
ATOM 5113 C C . PHE B 1 116 ? 20.016 21.516 12.508 1 98.81 116 PHE B C 1
ATOM 5115 O O . PHE B 1 116 ? 18.797 21.562 12.641 1 98.81 116 PHE B O 1
ATOM 5122 N N . VAL B 1 117 ? 20.734 22.562 12.086 1 98.38 117 VAL B N 1
ATOM 5123 C CA . VAL B 1 117 ? 20.094 23.859 11.93 1 98.38 117 VAL B CA 1
ATOM 5124 C C . VAL B 1 117 ? 20.5 24.469 10.594 1 98.38 117 VAL B C 1
ATOM 5126 O O . VAL B 1 117 ? 21.688 24.641 10.305 1 98.38 117 VAL B O 1
ATOM 5129 N N . ASP B 1 118 ? 19.469 24.703 9.789 1 97.38 118 ASP B N 1
ATOM 5130 C CA . ASP B 1 118 ? 19.734 25.469 8.578 1 97.38 118 ASP B CA 1
ATOM 5131 C C . ASP B 1 118 ? 20.266 26.859 8.914 1 97.38 118 ASP B C 1
ATOM 5133 O O . ASP B 1 118 ? 19.766 27.516 9.852 1 97.38 118 ASP B O 1
ATOM 5137 N N . SER B 1 119 ? 21.188 27.391 8.078 1 95.19 119 SER B N 1
ATOM 5138 C CA . SER B 1 119 ? 21.859 28.656 8.352 1 95.19 119 SER B CA 1
ATOM 5139 C C . SER B 1 119 ? 20.875 29.797 8.508 1 95.19 119 SER B C 1
ATOM 5141 O O . SER B 1 119 ? 21.109 30.734 9.266 1 95.19 119 SER B O 1
ATOM 5143 N N . GLU B 1 120 ? 19.766 29.656 7.844 1 93.56 120 GLU B N 1
ATOM 5144 C CA . GLU B 1 120 ? 18.734 30.688 7.891 1 93.56 120 GLU B CA 1
ATOM 5145 C C . GLU B 1 120 ? 18.156 30.812 9.289 1 93.56 120 GLU B C 1
ATOM 5147 O O . GLU B 1 120 ? 17.641 31.875 9.664 1 93.56 120 GLU B O 1
ATOM 5152 N N . PHE B 1 121 ? 18.25 29.797 10.094 1 96 121 PHE B N 1
ATOM 5153 C CA . PHE B 1 121 ? 17.562 29.781 11.383 1 96 121 PHE B CA 1
ATOM 5154 C C . PHE B 1 121 ? 18.547 29.688 12.531 1 96 121 PHE B C 1
ATOM 5156 O O . PHE B 1 121 ? 18.172 29.375 13.656 1 96 121 PHE B O 1
ATOM 5163 N N . LEU B 1 122 ? 19.797 29.922 12.266 1 95.94 122 LEU B N 1
ATOM 5164 C CA . LEU B 1 122 ? 20.844 29.766 13.266 1 95.94 122 LEU B CA 1
ATOM 5165 C C . LEU B 1 122 ? 20.656 30.734 14.422 1 95.94 122 LEU B C 1
ATOM 5167 O O . LEU B 1 122 ? 20.875 30.375 15.578 1 95.94 122 LEU B O 1
ATOM 5171 N N . SER B 1 123 ? 20.266 31.984 14.094 1 95.94 123 SER B N 1
ATOM 5172 C CA . SER B 1 123 ? 20.109 33 15.117 1 95.94 123 SER B CA 1
ATOM 5173 C C . SER B 1 123 ? 19.031 32.594 16.125 1 95.94 123 SER B C 1
ATOM 5175 O O . SER B 1 123 ? 19.266 32.656 17.344 1 95.94 123 SER B O 1
ATOM 5177 N N . VAL B 1 124 ? 17.891 32.188 15.617 1 96.5 124 VAL B N 1
ATOM 5178 C CA . VAL B 1 124 ? 16.797 31.797 16.5 1 96.5 124 VAL B CA 1
ATOM 5179 C C . VAL B 1 124 ? 17.188 30.547 17.297 1 96.5 124 VAL B C 1
ATOM 5181 O O . VAL B 1 124 ? 16.812 30.391 18.453 1 96.5 124 VAL B O 1
ATOM 5184 N N . ALA B 1 125 ? 17.906 29.641 16.688 1 97 125 ALA B N 1
ATOM 5185 C CA . ALA B 1 125 ? 18.375 28.422 17.359 1 97 125 ALA B CA 1
ATOM 5186 C C . ALA B 1 125 ? 19.312 28.766 18.531 1 97 125 ALA B C 1
ATOM 5188 O O . ALA B 1 125 ? 19.156 28.234 19.625 1 97 125 ALA B O 1
ATOM 5189 N N . GLU B 1 126 ? 20.234 29.688 18.281 1 95.56 126 GLU B N 1
ATOM 5190 C CA . GLU B 1 126 ? 21.188 30.094 19.312 1 95.56 126 GLU B CA 1
ATOM 5191 C C . GLU B 1 126 ? 20.484 30.797 20.469 1 95.56 126 GLU B C 1
ATOM 5193 O O . GLU B 1 126 ? 20.797 30.547 21.625 1 95.56 126 GLU B O 1
ATOM 5198 N N . GLU B 1 127 ? 19.609 31.641 20.078 1 95.81 127 GLU B N 1
ATOM 5199 C CA . GLU B 1 127 ? 18.828 32.344 21.094 1 95.81 127 GLU B CA 1
ATOM 5200 C C . GLU B 1 127 ? 18.031 31.359 21.953 1 95.81 127 GLU B C 1
ATOM 5202 O O . GLU B 1 127 ? 17.969 31.516 23.172 1 95.81 127 GLU B O 1
ATOM 5207 N N . SER B 1 128 ? 17.422 30.422 21.312 1 95.75 128 SER B N 1
ATOM 5208 C CA . SER B 1 128 ? 16.641 29.422 22.031 1 95.75 128 SER B CA 1
ATOM 5209 C C . SER B 1 128 ? 17.516 28.625 23 1 95.75 128 SER B C 1
ATOM 5211 O O . SER B 1 128 ? 17.094 28.328 24.125 1 95.75 128 SER B O 1
ATOM 5213 N N . LEU B 1 129 ? 18.688 28.234 22.625 1 94.75 129 LEU B N 1
ATOM 5214 C CA . LEU B 1 129 ? 19.609 27.469 23.469 1 94.75 129 LEU B CA 1
ATOM 5215 C C . LEU B 1 129 ? 20.078 28.281 24.656 1 94.75 129 LEU B C 1
ATOM 5217 O O . LEU B 1 129 ? 20.328 27.75 25.734 1 94.75 129 LEU B O 1
ATOM 5221 N N . SER B 1 130 ? 20.219 29.562 24.453 1 93.12 130 SER B N 1
ATOM 5222 C CA . SER B 1 130 ? 20.641 30.438 25.547 1 93.12 130 SER B CA 1
ATOM 5223 C C . SER B 1 130 ? 19.562 30.516 26.625 1 93.12 130 SER B C 1
ATOM 5225 O O . SER B 1 130 ? 19.859 30.812 27.781 1 93.12 130 SER B O 1
ATOM 5227 N N . LEU B 1 131 ? 18.375 30.297 26.156 1 92.69 131 LEU B N 1
ATOM 5228 C CA . LEU B 1 131 ? 17.266 30.328 27.094 1 92.69 131 LEU B CA 1
ATOM 5229 C C . LEU B 1 131 ? 17.234 29.062 27.953 1 92.69 131 LEU B C 1
ATOM 5231 O O . LEU B 1 131 ? 16.562 29.031 28.984 1 92.69 131 LEU B O 1
ATOM 5235 N N . LEU B 1 132 ? 17.953 28.031 27.453 1 89.31 132 LEU B N 1
ATOM 5236 C CA . LEU B 1 132 ? 17.969 26.75 28.156 1 89.31 132 LEU B CA 1
ATOM 5237 C C . LEU B 1 132 ? 19.031 26.734 29.234 1 89.31 132 LEU B C 1
ATOM 5239 O O . LEU B 1 132 ? 19.328 25.688 29.812 1 89.31 132 LEU B O 1
ATOM 5243 N N . SER B 1 133 ? 19.531 27.734 29.938 1 68.69 133 SER B N 1
ATOM 5244 C CA . SER B 1 133 ? 20.625 27.922 30.875 1 68.69 133 SER B CA 1
ATOM 5245 C C . SER B 1 133 ? 20.812 26.688 31.766 1 68.69 133 SER B C 1
ATOM 5247 O O . SER B 1 133 ? 21.938 26.344 32.125 1 68.69 133 SER B O 1
ATOM 5249 N N . ASN B 1 134 ? 19.75 25.953 32.062 1 62.41 134 ASN B N 1
ATOM 5250 C CA . ASN B 1 134 ? 19.875 24.891 33.062 1 62.41 134 ASN B CA 1
ATOM 5251 C C . ASN B 1 134 ? 20.031 23.516 32.406 1 62.41 134 ASN B C 1
ATOM 5253 O O . ASN B 1 134 ? 19.875 22.484 33.062 1 62.41 134 ASN B O 1
ATOM 5257 N N . ILE B 1 135 ? 20.25 23.609 31.062 1 64.81 135 ILE B N 1
ATOM 5258 C CA . ILE B 1 135 ? 20.328 22.281 30.469 1 64.81 135 ILE B CA 1
ATOM 5259 C C . ILE B 1 135 ? 21.734 21.719 30.609 1 64.81 135 ILE B C 1
ATOM 5261 O O . ILE B 1 135 ? 22.719 22.406 30.297 1 64.81 135 ILE B O 1
ATOM 5265 N N . GLU B 1 136 ? 21.938 20.766 31.406 1 63.62 136 GLU B N 1
ATOM 5266 C CA . GLU B 1 136 ? 23.203 20.125 31.688 1 63.62 136 GLU B CA 1
ATOM 5267 C C . GLU B 1 136 ? 23.984 19.828 30.406 1 63.62 136 GLU B C 1
ATOM 5269 O O . GLU B 1 136 ? 25.188 20.031 30.344 1 63.62 136 GLU B O 1
ATOM 5274 N N . GLU B 1 137 ? 23.266 19.375 29.328 1 81 137 GLU B N 1
ATOM 5275 C CA . GLU B 1 137 ? 23.953 18.984 28.109 1 81 137 GLU B CA 1
ATOM 5276 C C . GLU B 1 137 ? 23.266 19.609 26.875 1 81 137 GLU B C 1
ATOM 5278 O O . GLU B 1 137 ? 22.141 19.234 26.547 1 81 137 GLU B O 1
ATOM 5283 N N . LYS B 1 138 ? 23.953 20.625 26.328 1 90.12 138 LYS B N 1
ATOM 5284 C CA . LYS B 1 138 ? 23.469 21.219 25.094 1 90.12 138 LYS B CA 1
ATOM 5285 C C . LYS B 1 138 ? 23.75 20.312 23.906 1 90.12 138 LYS B C 1
ATOM 5287 O O . LYS B 1 138 ? 24.75 19.594 23.875 1 90.12 138 LYS B O 1
ATOM 5292 N N . PRO B 1 139 ? 22.844 20.344 22.984 1 95.62 139 PRO B N 1
ATOM 5293 C CA . PRO B 1 139 ? 23.078 19.516 21.797 1 95.62 139 PRO B CA 1
ATOM 5294 C C . PRO B 1 139 ? 24.234 20 20.938 1 95.62 139 PRO B C 1
ATOM 5296 O O . PRO B 1 139 ? 24.562 21.188 20.969 1 95.62 139 PRO B O 1
ATOM 5299 N N . LEU B 1 140 ? 24.859 19.016 20.297 1 96.75 140 LEU B N 1
ATOM 5300 C CA . LEU B 1 140 ? 25.812 19.375 19.25 1 96.75 140 LEU B CA 1
ATOM 5301 C C . LEU B 1 140 ? 25.094 20.031 18.078 1 96.75 140 LEU B C 1
ATOM 5303 O O . LEU B 1 140 ? 24.125 19.484 17.547 1 96.75 140 LEU B O 1
ATOM 5307 N N . ILE B 1 141 ? 25.531 21.234 17.656 1 97.56 141 ILE B N 1
ATOM 5308 C CA . ILE B 1 141 ? 24.891 21.922 16.547 1 97.56 141 ILE B CA 1
ATOM 5309 C C . ILE B 1 141 ? 25.641 21.609 15.25 1 97.56 141 ILE B C 1
ATOM 5311 O O . ILE B 1 141 ? 26.875 21.703 15.203 1 97.56 141 ILE B O 1
ATOM 5315 N N . ILE B 1 142 ? 24.953 21.156 14.258 1 98.19 142 ILE B N 1
ATOM 5316 C CA . ILE B 1 142 ? 25.453 21 12.898 1 98.19 142 ILE B CA 1
ATOM 5317 C C . ILE B 1 142 ? 24.672 21.906 11.945 1 98.19 142 ILE B C 1
ATOM 5319 O O . ILE B 1 142 ? 23.438 21.891 11.953 1 98.19 142 ILE B O 1
ATOM 5323 N N . THR B 1 143 ? 25.375 22.656 11.117 1 97.62 143 THR B N 1
ATOM 5324 C CA . THR B 1 143 ? 24.688 23.641 10.289 1 97.62 143 THR B CA 1
ATOM 5325 C C . THR B 1 143 ? 24.453 23.109 8.875 1 97.62 143 THR B C 1
ATOM 5327 O O . THR B 1 143 ? 25.344 22.469 8.297 1 97.62 143 THR B O 1
ATOM 5330 N N . ILE B 1 144 ? 23.234 23.234 8.383 1 97.12 144 ILE B N 1
ATOM 5331 C CA . ILE B 1 144 ? 22.875 23 6.992 1 97.12 144 ILE B CA 1
ATOM 5332 C C . ILE B 1 144 ? 22.984 24.297 6.195 1 97.12 144 ILE B C 1
ATOM 5334 O O . ILE B 1 144 ? 22.406 25.312 6.574 1 97.12 144 ILE B O 1
ATOM 5338 N N . THR B 1 145 ? 23.781 24.312 5.141 1 92.75 145 THR B N 1
ATOM 5339 C CA . THR B 1 145 ? 23.969 25.531 4.367 1 92.75 145 THR B CA 1
ATOM 5340 C C . THR B 1 145 ? 23.703 25.281 2.889 1 92.75 145 THR B C 1
ATOM 5342 O O . THR B 1 145 ? 23.844 24.156 2.404 1 92.75 145 THR B O 1
ATOM 5345 N N . GLU B 1 146 ? 23.156 26.25 2.211 1 81.5 146 GLU B N 1
ATOM 5346 C CA . GLU B 1 146 ? 22.984 26.188 0.763 1 81.5 146 GLU B CA 1
ATOM 5347 C C . GLU B 1 146 ? 24.328 26.312 0.045 1 81.5 146 GLU B C 1
ATOM 5349 O O . GLU B 1 146 ? 24.547 25.672 -0.98 1 81.5 146 GLU B O 1
ATOM 5354 N N . ASN B 1 147 ? 25.109 27.219 0.625 1 79.19 147 ASN B N 1
ATOM 5355 C CA . ASN B 1 147 ? 26.438 27.5 0.079 1 79.19 147 ASN B CA 1
ATOM 5356 C C . ASN B 1 147 ? 27.547 26.938 0.959 1 79.19 147 ASN B C 1
ATOM 5358 O O . ASN B 1 147 ? 27.828 27.469 2.027 1 79.19 147 ASN B O 1
ATOM 5362 N N . PRO B 1 148 ? 28.125 25.984 0.462 1 70.94 148 PRO B N 1
ATOM 5363 C CA . PRO B 1 148 ? 29.141 25.328 1.278 1 70.94 148 PRO B CA 1
ATOM 5364 C C . PRO B 1 148 ? 30.266 26.266 1.679 1 70.94 148 PRO B C 1
ATOM 5366 O O . PRO B 1 148 ? 31.016 25.984 2.615 1 70.94 148 PRO B O 1
ATOM 5369 N N . THR B 1 149 ? 30.312 27.375 0.991 1 70.69 149 THR B N 1
ATOM 5370 C CA . THR B 1 149 ? 31.422 28.281 1.275 1 70.69 149 THR B CA 1
ATOM 5371 C C . THR B 1 149 ? 31.062 29.219 2.416 1 70.69 149 THR B C 1
ATOM 5373 O O . THR B 1 149 ? 31.922 29.969 2.908 1 70.69 149 THR B O 1
ATOM 5376 N N . GLU B 1 150 ? 29.828 29.109 2.762 1 78.5 150 GLU B N 1
ATOM 5377 C CA . GLU B 1 150 ? 29.422 29.953 3.883 1 78.5 150 GLU B CA 1
ATOM 5378 C C . GLU B 1 150 ? 30.109 29.516 5.176 1 78.5 150 GLU B C 1
ATOM 5380 O O . GLU B 1 150 ? 30.172 28.328 5.477 1 78.5 150 GLU B O 1
ATOM 5385 N N . GLN B 1 151 ? 30.75 30.391 5.832 1 78.5 151 GLN B N 1
ATOM 5386 C CA . GLN B 1 151 ? 31.469 30.094 7.07 1 78.5 151 GLN B CA 1
ATOM 5387 C C . GLN B 1 151 ? 30.5 30 8.25 1 78.5 151 GLN B C 1
ATOM 5389 O O . GLN B 1 151 ? 29.531 30.781 8.328 1 78.5 151 GLN B O 1
ATOM 5394 N N . SER B 1 152 ? 30.578 28.953 8.906 1 85.06 152 SER B N 1
ATOM 5395 C CA . SER B 1 152 ? 29.828 28.766 10.148 1 85.06 152 SER B CA 1
ATOM 5396 C C . SER B 1 152 ? 30.75 28.375 11.297 1 85.06 152 SER B C 1
ATOM 5398 O O . SER B 1 152 ? 31.797 27.766 11.086 1 85.06 152 SER B O 1
ATOM 5400 N N . LYS B 1 153 ? 30.469 28.922 12.516 1 91.25 153 LYS B N 1
ATOM 5401 C CA . LYS B 1 153 ? 31.25 28.531 13.68 1 91.25 153 LYS B CA 1
ATOM 5402 C C . LYS B 1 153 ? 30.953 27.094 14.086 1 91.25 153 LYS B C 1
ATOM 5404 O O . LYS B 1 153 ? 31.672 26.516 14.906 1 91.25 153 LYS B O 1
ATOM 5409 N N . TYR B 1 154 ? 29.953 26.547 13.5 1 95.19 154 TYR B N 1
ATOM 5410 C CA . TYR B 1 154 ? 29.609 25.156 13.758 1 95.19 154 TYR B CA 1
ATOM 5411 C C . TYR B 1 154 ? 30.016 24.266 12.586 1 95.19 154 TYR B C 1
ATOM 5413 O O . TYR B 1 154 ? 30.266 24.75 11.484 1 95.19 154 TYR B O 1
ATOM 5421 N N . GLU B 1 155 ? 30.094 22.953 12.914 1 95.5 155 GLU B N 1
ATOM 5422 C CA . GLU B 1 155 ? 30.359 21.984 11.844 1 95.5 155 GLU B CA 1
ATOM 5423 C C . GLU B 1 155 ? 29.25 22.016 10.797 1 95.5 155 GLU B C 1
ATOM 5425 O O . GLU B 1 155 ? 28.062 22.109 11.141 1 95.5 155 GLU B O 1
ATOM 5430 N N . GLN B 1 156 ? 29.688 21.891 9.531 1 96.75 156 GLN B N 1
ATOM 5431 C CA . GLN B 1 156 ? 28.703 21.922 8.445 1 96.75 156 GLN B CA 1
ATOM 5432 C C . GLN B 1 156 ? 28.219 20.516 8.109 1 96.75 156 GLN B C 1
ATOM 5434 O O . GLN B 1 156 ? 28.969 19.547 8.25 1 96.75 156 GLN B O 1
ATOM 5439 N N . TYR B 1 157 ? 27.031 20.453 7.605 1 97.75 157 TYR B N 1
ATOM 5440 C CA . TYR B 1 157 ? 26.344 19.203 7.324 1 97.75 157 TYR B CA 1
ATOM 5441 C C . TYR B 1 157 ? 27.188 18.312 6.414 1 97.75 157 TYR B C 1
ATOM 5443 O O . TYR B 1 157 ? 27.375 17.125 6.695 1 97.75 157 TYR B O 1
ATOM 5451 N N . GLU B 1 158 ? 27.734 18.891 5.34 1 96.69 158 GLU B N 1
ATOM 5452 C CA . GLU B 1 158 ? 28.516 18.109 4.379 1 96.69 158 GLU B CA 1
ATOM 5453 C C . GLU B 1 158 ? 29.797 17.594 5.004 1 96.69 158 GLU B C 1
ATOM 5455 O O . GLU B 1 158 ? 30.25 16.5 4.691 1 96.69 158 GLU B O 1
ATOM 5460 N N . ASP B 1 159 ? 30.391 18.422 5.844 1 96.06 159 ASP B N 1
ATOM 5461 C CA . ASP B 1 159 ? 31.594 17.984 6.562 1 96.06 159 ASP B CA 1
ATOM 5462 C C . ASP B 1 159 ? 31.266 16.844 7.531 1 96.06 159 ASP B C 1
ATOM 5464 O O . ASP B 1 159 ? 32.031 15.875 7.633 1 96.06 159 ASP B O 1
ATOM 5468 N N . PHE B 1 160 ? 30.188 17.016 8.219 1 97.5 160 PHE B N 1
ATOM 5469 C CA . PHE B 1 160 ? 29.734 15.992 9.148 1 97.5 160 PHE B CA 1
ATOM 5470 C C . PHE B 1 160 ? 29.5 14.672 8.414 1 97.5 160 PHE B C 1
ATOM 5472 O O . PHE B 1 160 ? 29.938 13.617 8.875 1 97.5 160 PHE B O 1
ATOM 5479 N N . LEU B 1 161 ? 28.859 14.695 7.195 1 97.56 161 LEU B N 1
ATOM 5480 C CA . LEU B 1 161 ? 28.594 13.516 6.383 1 97.56 161 LEU B CA 1
ATOM 5481 C C . LEU B 1 161 ? 29.891 12.828 5.973 1 97.56 161 LEU B C 1
ATOM 5483 O O . LEU B 1 161 ? 29.953 11.602 5.922 1 97.56 161 LEU B O 1
ATOM 5487 N N . SER B 1 162 ? 30.844 13.602 5.695 1 96.94 162 SER B N 1
ATOM 5488 C CA . SER B 1 162 ? 32.094 13.078 5.172 1 96.94 162 SER B CA 1
ATOM 5489 C C . SER B 1 162 ? 32.844 12.242 6.215 1 96.94 162 SER B C 1
ATOM 5491 O O . SER B 1 162 ? 33.719 11.445 5.879 1 96.94 162 SER B O 1
ATOM 5493 N N . THR B 1 163 ? 32.469 12.422 7.445 1 98 163 THR B N 1
ATOM 5494 C CA . THR B 1 163 ? 33.094 11.656 8.508 1 98 163 THR B CA 1
ATOM 5495 C C . THR B 1 163 ? 32.5 10.25 8.586 1 98 163 THR B C 1
ATOM 5497 O O . THR B 1 163 ? 33.094 9.367 9.227 1 98 163 THR B O 1
ATOM 5500 N N . GLY B 1 164 ? 31.359 10.023 7.996 1 98.31 164 GLY B N 1
ATOM 5501 C CA . GLY B 1 164 ? 30.641 8.766 8.109 1 98.31 164 GLY B CA 1
ATOM 5502 C C . GLY B 1 164 ? 31.25 7.648 7.285 1 98.31 164 GLY B C 1
ATOM 5503 O O . GLY B 1 164 ? 31.781 7.891 6.195 1 98.31 164 GLY B O 1
ATOM 5504 N N . ASN B 1 165 ? 31.109 6.441 7.715 1 98.06 165 ASN B N 1
ATOM 5505 C CA . ASN B 1 165 ? 31.516 5.223 7.027 1 98.06 165 ASN B CA 1
ATOM 5506 C C . ASN B 1 165 ? 30.469 4.777 6.008 1 98.06 165 ASN B C 1
ATOM 5508 O O . ASN B 1 165 ? 29.344 4.43 6.379 1 98.06 165 ASN B O 1
ATOM 5512 N N . PRO B 1 166 ? 30.797 4.75 4.758 1 96.31 166 PRO B N 1
ATOM 5513 C CA . PRO B 1 166 ? 29.828 4.348 3.734 1 96.31 166 PRO B CA 1
ATOM 5514 C C . PRO B 1 166 ? 29.406 2.889 3.863 1 96.31 166 PRO B C 1
ATOM 5516 O O . PRO B 1 166 ? 28.406 2.475 3.254 1 96.31 166 PRO B O 1
ATOM 5519 N N . ASN B 1 167 ? 30.109 2.082 4.684 1 96.62 167 ASN B N 1
ATOM 5520 C CA . ASN B 1 167 ? 29.797 0.665 4.828 1 96.62 167 ASN B CA 1
ATOM 5521 C C . ASN B 1 167 ? 29.047 0.383 6.129 1 96.62 167 ASN B C 1
ATOM 5523 O O . ASN B 1 167 ? 28.906 -0.773 6.527 1 96.62 167 ASN B O 1
ATOM 5527 N N . PHE B 1 168 ? 28.672 1.454 6.762 1 97.75 168 PHE B N 1
ATOM 5528 C CA . PHE B 1 168 ? 27.891 1.307 7.988 1 97.75 168 PHE B CA 1
ATOM 5529 C C . PHE B 1 168 ? 26.625 0.488 7.738 1 97.75 168 PHE B C 1
ATOM 5531 O O . PHE B 1 168 ? 25.969 0.649 6.707 1 97.75 168 PHE B O 1
ATOM 5538 N N . LYS B 1 169 ? 26.359 -0.444 8.586 1 96.44 169 LYS B N 1
ATOM 5539 C CA . LYS B 1 169 ? 25.125 -1.202 8.516 1 96.44 169 LYS B CA 1
ATOM 5540 C C . LYS B 1 169 ? 24 -0.488 9.266 1 96.44 169 LYS B C 1
ATOM 5542 O O . LYS B 1 169 ? 24.031 -0.393 10.5 1 96.44 169 LYS B O 1
ATOM 5547 N N . PRO B 1 170 ? 23.016 -0.02 8.531 1 96.94 170 PRO B N 1
ATOM 5548 C CA . PRO B 1 170 ? 21.906 0.684 9.203 1 96.94 170 PRO B CA 1
ATOM 5549 C C . PRO B 1 170 ? 21.281 -0.131 10.328 1 96.94 170 PRO B C 1
ATOM 5551 O O . PRO B 1 170 ? 21.141 -1.351 10.211 1 96.94 170 PRO B O 1
ATOM 5554 N N . ILE B 1 171 ? 20.969 0.531 11.406 1 96.81 171 ILE B N 1
ATOM 5555 C CA . ILE B 1 171 ? 20.281 -0.099 12.531 1 96.81 171 ILE B CA 1
ATOM 5556 C C . ILE B 1 171 ? 18.797 -0.218 12.219 1 96.81 171 ILE B C 1
ATOM 5558 O O . ILE B 1 171 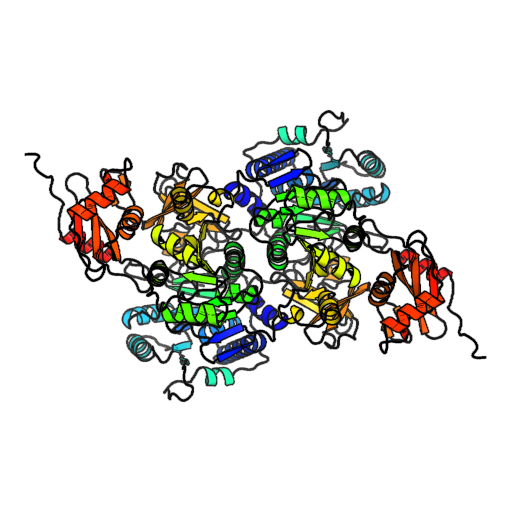? 18.188 0.719 11.695 1 96.81 171 ILE B O 1
ATOM 5562 N N . ARG B 1 172 ? 18.25 -1.345 12.445 1 95.31 172 ARG B N 1
ATOM 5563 C CA . ARG B 1 172 ? 16.828 -1.593 12.266 1 95.31 172 ARG B CA 1
ATOM 5564 C C . ARG B 1 172 ? 16.094 -1.566 13.602 1 95.31 172 ARG B C 1
ATOM 5566 O O . ARG B 1 172 ? 16.703 -1.773 14.656 1 95.31 172 ARG B O 1
ATOM 5573 N N . PRO B 1 173 ? 14.781 -1.212 13.547 1 97.25 173 PRO B N 1
ATOM 5574 C CA . PRO B 1 173 ? 14.047 -1.294 14.812 1 97.25 173 PRO B CA 1
ATOM 5575 C C . PRO B 1 173 ? 13.953 -2.721 15.352 1 97.25 173 PRO B C 1
ATOM 5577 O O . PRO B 1 173 ? 13.891 -3.676 14.57 1 97.25 173 PRO B O 1
ATOM 5580 N N . VAL B 1 174 ? 13.945 -2.838 16.688 1 95.88 174 VAL B N 1
ATOM 5581 C CA . VAL B 1 174 ? 13.766 -4.137 17.328 1 95.88 174 VAL B CA 1
ATOM 5582 C C . VAL B 1 174 ? 12.305 -4.566 17.219 1 95.88 174 VAL B C 1
ATOM 5584 O O . VAL B 1 174 ? 12.008 -5.738 16.984 1 95.88 174 VAL B O 1
ATOM 5587 N N . ASP B 1 175 ? 11.477 -3.646 17.375 1 96.62 175 ASP B N 1
ATOM 5588 C CA . ASP B 1 175 ? 10.031 -3.768 17.25 1 96.62 175 ASP B CA 1
ATOM 5589 C C . ASP B 1 175 ? 9.469 -2.691 16.312 1 96.62 175 ASP B C 1
ATOM 5591 O O . ASP B 1 175 ? 9.883 -1.532 16.375 1 96.62 175 ASP B O 1
ATOM 5595 N N . GLU B 1 176 ? 8.633 -3.137 15.406 1 97.94 176 GLU B N 1
ATOM 5596 C CA . GLU B 1 176 ? 8.102 -2.18 14.445 1 97.94 176 GLU B CA 1
ATOM 5597 C C . GLU B 1 176 ? 7.316 -1.069 15.141 1 97.94 176 GLU B C 1
ATOM 5599 O O . GLU B 1 176 ? 7.074 -0.012 14.555 1 97.94 176 GLU B O 1
ATOM 5604 N N . CYS B 1 177 ? 6.906 -1.185 16.438 1 97.81 177 CYS B N 1
ATOM 5605 C CA . CYS B 1 177 ? 6.215 -0.151 17.203 1 97.81 177 CYS B CA 1
ATOM 5606 C C . CYS B 1 177 ? 7.207 0.801 17.859 1 97.81 177 CYS B C 1
ATOM 5608 O O . CYS B 1 177 ? 6.809 1.769 18.5 1 97.81 177 CYS B O 1
ATOM 5610 N N . ASP B 1 178 ? 8.547 0.596 17.641 1 98.12 178 ASP B N 1
ATOM 5611 C CA . ASP B 1 178 ? 9.555 1.545 18.109 1 98.12 178 ASP B CA 1
ATOM 5612 C C . ASP B 1 178 ? 9.336 2.924 17.484 1 98.12 178 ASP B C 1
ATOM 5614 O O . ASP B 1 178 ? 8.812 3.037 16.375 1 98.12 178 ASP B O 1
ATOM 5618 N N . PRO B 1 179 ? 9.711 3.996 18.266 1 98.56 179 PRO B N 1
ATOM 5619 C CA . PRO B 1 179 ? 9.539 5.348 17.734 1 98.56 179 PRO B CA 1
ATOM 5620 C C . PRO B 1 179 ? 10.477 5.652 16.562 1 98.56 179 PRO B C 1
ATOM 5622 O O . PRO B 1 179 ? 11.633 5.211 16.562 1 98.56 179 PRO B O 1
ATOM 5625 N N . ILE B 1 180 ? 9.992 6.406 15.578 1 98.69 180 ILE B N 1
ATOM 5626 C CA . ILE B 1 180 ? 10.812 6.785 14.438 1 98.69 180 ILE B CA 1
ATOM 5627 C C . ILE B 1 180 ? 10.953 8.305 14.383 1 98.69 180 ILE B C 1
ATOM 5629 O O . ILE B 1 180 ? 11.977 8.82 13.938 1 98.69 180 ILE B O 1
ATOM 5633 N N . ALA B 1 181 ? 9.906 9.016 14.898 1 98.75 181 ALA B N 1
ATOM 5634 C CA . ALA B 1 181 ? 9.906 10.477 14.789 1 98.75 181 ALA B CA 1
ATOM 5635 C C . ALA B 1 181 ? 9.039 11.109 15.875 1 98.75 181 ALA B C 1
ATOM 5637 O O . ALA B 1 181 ? 8.133 10.469 16.406 1 98.75 181 ALA B O 1
ATOM 5638 N N . LEU B 1 182 ? 9.383 12.32 16.25 1 98.44 182 LEU B N 1
ATOM 5639 C CA . LEU B 1 182 ? 8.594 13.219 17.094 1 98.44 182 LEU B CA 1
ATOM 5640 C C . LEU B 1 182 ? 8.078 14.398 16.281 1 98.44 182 LEU B C 1
ATOM 5642 O O . LEU B 1 182 ? 8.82 14.992 15.5 1 98.44 182 LEU B O 1
ATOM 5646 N N . ASN B 1 183 ? 6.809 14.711 16.422 1 96.94 183 ASN B N 1
ATOM 5647 C CA . ASN B 1 183 ? 6.18 15.82 15.727 1 96.94 183 ASN B CA 1
ATOM 5648 C C . ASN B 1 183 ? 5.387 16.703 16.688 1 96.94 183 ASN B C 1
ATOM 5650 O O . ASN B 1 183 ? 4.504 16.219 17.391 1 96.94 183 ASN B O 1
ATOM 5654 N N . PHE B 1 184 ? 5.707 17.984 16.672 1 94.62 184 PHE B N 1
ATOM 5655 C CA . PHE B 1 184 ? 4.93 18.906 17.484 1 94.62 184 PHE B CA 1
ATOM 5656 C C . PHE B 1 184 ? 3.652 19.328 16.766 1 94.62 184 PHE B C 1
ATOM 5658 O O . PHE B 1 184 ? 3.664 19.562 15.562 1 94.62 184 PHE B O 1
ATOM 5665 N N . THR B 1 185 ? 2.539 19.344 17.531 1 88.88 185 THR B N 1
ATOM 5666 C CA . THR B 1 185 ? 1.271 19.812 16.969 1 88.88 185 THR B CA 1
ATOM 5667 C C . THR B 1 185 ? 1.288 21.312 16.766 1 88.88 185 THR B C 1
ATOM 5669 O O . THR B 1 185 ? 2.072 22.031 17.406 1 88.88 185 THR B O 1
ATOM 5672 N N . SER B 1 186 ? 0.534 21.891 15.766 1 70.81 186 SER B N 1
ATOM 5673 C CA . SER B 1 186 ? 0.477 23.312 15.477 1 70.81 186 SER B CA 1
ATOM 5674 C C . SER B 1 186 ? -0.536 24.016 16.375 1 70.81 186 SER B C 1
ATOM 5676 O O . SER B 1 186 ? -0.807 25.219 16.188 1 70.81 186 SER B O 1
ATOM 5678 N N . GLY B 1 187 ? -1.002 23.391 17.453 1 58.34 187 GLY B N 1
ATOM 5679 C CA . GLY B 1 187 ? -2.223 23.781 18.141 1 58.34 187 GLY B CA 1
ATOM 5680 C C . GLY B 1 187 ? -2.24 25.234 18.562 1 58.34 187 GLY B C 1
ATOM 5681 O O . GLY B 1 187 ? -1.188 25.875 18.656 1 58.34 187 GLY B O 1
ATOM 5682 N N . THR B 1 188 ? -3.393 25.906 18.266 1 50.84 188 THR B N 1
ATOM 5683 C CA . THR B 1 188 ? -3.748 27.25 18.672 1 50.84 188 THR B CA 1
ATOM 5684 C C . THR B 1 188 ? -3.729 27.391 20.188 1 50.84 188 THR B C 1
ATOM 5686 O O . THR B 1 188 ? -3.814 28.5 20.719 1 50.84 188 THR B O 1
ATOM 5689 N N . THR B 1 189 ? -3.645 26.156 20.797 1 51.16 189 THR B N 1
ATOM 5690 C CA . THR B 1 189 ? -3.656 26.25 22.25 1 51.16 189 THR B CA 1
ATOM 5691 C C . THR B 1 189 ? -2.252 26.5 22.781 1 51.16 189 THR B C 1
ATOM 5693 O O . THR B 1 189 ? -1.272 26.422 22.031 1 51.16 189 THR B O 1
ATOM 5696 N N . SER B 1 190 ? -2.057 26.781 24.047 1 57 190 SER B N 1
ATOM 5697 C CA . SER B 1 190 ? -0.921 27.359 24.766 1 57 190 SER B CA 1
ATOM 5698 C C . SER B 1 190 ? 0.294 26.438 24.688 1 57 190 SER B C 1
ATOM 5700 O O . SER B 1 190 ? 1.431 26.906 24.609 1 57 190 SER B O 1
ATOM 5702 N N . THR B 1 191 ? 0.121 25.031 24.625 1 69.69 191 THR B N 1
ATOM 5703 C CA . THR B 1 191 ? 1.382 24.297 24.578 1 69.69 191 THR B CA 1
ATOM 5704 C C . THR B 1 191 ? 1.324 23.172 23.547 1 69.69 191 THR B C 1
ATOM 5706 O O . THR B 1 191 ? 0.508 22.25 23.656 1 69.69 191 THR B O 1
ATOM 5709 N N . PRO B 1 192 ? 2.191 23.281 22.516 1 83.31 192 PRO B N 1
ATOM 5710 C CA . PRO B 1 192 ? 2.209 22.234 21.5 1 83.31 192 PRO B CA 1
ATOM 5711 C C . PRO B 1 192 ? 2.518 20.844 22.094 1 83.31 192 PRO B C 1
ATOM 5713 O O . PRO B 1 192 ? 3.348 20.734 22.984 1 83.31 192 PRO B O 1
ATOM 5716 N N . LYS B 1 193 ? 1.716 19.859 21.734 1 91.38 193 LYS B N 1
ATOM 5717 C CA . LYS B 1 193 ? 1.981 18.484 22.141 1 91.38 193 LYS B CA 1
ATOM 5718 C C . LYS B 1 193 ? 2.996 17.812 21.219 1 91.38 193 LYS B C 1
ATOM 5720 O O . LYS B 1 193 ? 3.117 18.203 20.047 1 91.38 193 LYS B O 1
ATOM 5725 N N . CYS B 1 194 ? 3.76 16.953 21.781 1 96.75 194 CYS B N 1
ATOM 5726 C CA . CYS B 1 194 ? 4.773 16.219 21.031 1 96.75 194 CYS B CA 1
ATOM 5727 C C . CYS B 1 194 ? 4.332 14.789 20.75 1 96.75 194 CYS B C 1
ATOM 5729 O O . CYS B 1 194 ? 4.305 13.961 21.672 1 96.75 194 CYS B O 1
ATOM 5731 N N . VAL B 1 195 ? 4.031 14.531 19.531 1 97.81 195 VAL B N 1
ATOM 5732 C CA . VAL B 1 195 ? 3.438 13.273 19.094 1 97.81 195 VAL B CA 1
ATOM 5733 C C . VAL B 1 195 ? 4.539 12.289 18.719 1 97.81 195 VAL B C 1
ATOM 5735 O O . VAL B 1 195 ? 5.508 12.656 18.047 1 97.81 195 VAL B O 1
ATOM 5738 N N . VAL B 1 196 ? 4.359 11.008 19.141 1 98.69 196 VAL B N 1
ATOM 5739 C CA . VAL B 1 196 ? 5.34 9.969 18.828 1 98.69 196 VAL B CA 1
ATOM 5740 C C . VAL B 1 196 ? 4.828 9.094 17.688 1 98.69 196 VAL B C 1
ATOM 5742 O O . VAL B 1 196 ? 3.746 8.508 17.781 1 98.69 196 VAL B O 1
ATOM 5745 N N . TYR B 1 197 ? 5.598 9.031 16.609 1 98.56 197 TYR B N 1
ATOM 5746 C CA . TYR B 1 197 ? 5.309 8.133 15.492 1 98.56 197 TYR B CA 1
ATOM 5747 C C . TYR B 1 197 ? 6.098 6.84 15.609 1 98.56 197 TYR B C 1
ATOM 5749 O O . TYR B 1 197 ? 7.25 6.848 16.047 1 98.56 197 TYR B O 1
ATOM 5757 N N . SER B 1 198 ? 5.52 5.758 15.273 1 98.62 198 SER B N 1
ATOM 5758 C CA . SER B 1 198 ? 6.203 4.469 15.242 1 98.62 198 SER B CA 1
ATOM 5759 C C . SER B 1 198 ? 6.676 4.133 13.828 1 98.62 198 SER B C 1
ATOM 5761 O O . SER B 1 198 ? 6.176 4.688 12.852 1 98.62 198 SER B O 1
ATOM 5763 N N . HIS B 1 199 ? 7.676 3.193 13.711 1 98.69 199 HIS B N 1
ATOM 5764 C CA . HIS B 1 199 ? 8.109 2.678 12.414 1 98.69 199 HIS B CA 1
ATOM 5765 C C . HIS B 1 199 ? 6.949 2.035 11.664 1 98.69 199 HIS B C 1
ATOM 5767 O O . HIS B 1 199 ? 6.758 2.289 10.477 1 98.69 199 HIS B O 1
ATOM 5773 N N . ARG B 1 200 ? 6.109 1.278 12.344 1 98.44 200 ARG B N 1
ATOM 5774 C CA . ARG B 1 200 ? 4.965 0.577 11.773 1 98.44 200 ARG B CA 1
ATOM 5775 C C . ARG B 1 200 ? 3.959 1.559 11.18 1 98.44 200 ARG B C 1
ATOM 5777 O O . ARG B 1 200 ? 3.551 1.419 10.023 1 98.44 200 ARG B O 1
ATOM 5784 N N . GLY B 1 201 ? 3.609 2.508 11.992 1 98.25 201 GLY B N 1
ATOM 5785 C CA . GLY B 1 201 ? 2.65 3.498 11.531 1 98.25 201 GLY B CA 1
ATOM 5786 C C . GLY B 1 201 ? 3.143 4.285 10.328 1 98.25 201 GLY B C 1
ATOM 5787 O O . GLY B 1 201 ? 2.387 4.523 9.383 1 98.25 201 GLY B O 1
ATOM 5788 N N . ALA B 1 202 ? 4.406 4.676 10.367 1 98.38 202 ALA B N 1
ATOM 5789 C CA . ALA B 1 202 ? 4.996 5.43 9.258 1 98.38 202 ALA B CA 1
ATOM 5790 C C . ALA B 1 202 ? 5.012 4.605 7.977 1 98.38 202 ALA B C 1
ATOM 5792 O O . ALA B 1 202 ? 4.664 5.109 6.906 1 98.38 202 ALA B O 1
ATOM 5793 N N . TYR B 1 203 ? 5.383 3.357 8.109 1 98.12 203 TYR B N 1
ATOM 5794 C CA . TYR B 1 203 ? 5.43 2.436 6.98 1 98.12 203 TYR B CA 1
ATOM 5795 C C . TYR B 1 203 ? 4.051 2.277 6.348 1 98.12 203 TYR B C 1
ATOM 5797 O O . TYR B 1 203 ? 3.896 2.441 5.137 1 98.12 203 TYR B O 1
ATOM 5805 N N . LEU B 1 204 ? 3.08 1.98 7.141 1 97.69 204 LEU B N 1
ATOM 5806 C CA . LEU B 1 204 ? 1.731 1.693 6.66 1 97.69 204 LEU B CA 1
ATOM 5807 C C . LEU B 1 204 ? 1.062 2.955 6.125 1 97.69 204 LEU B C 1
ATOM 5809 O O . LEU B 1 204 ? 0.385 2.914 5.098 1 97.69 204 LEU B O 1
ATOM 5813 N N . ASN B 1 205 ? 1.244 4.062 6.781 1 97.31 205 ASN B N 1
ATOM 5814 C CA . ASN B 1 205 ? 0.661 5.312 6.305 1 97.31 205 ASN B CA 1
ATOM 5815 C C . ASN B 1 205 ? 1.256 5.738 4.965 1 97.31 205 ASN B C 1
ATOM 5817 O O . ASN B 1 205 ? 0.532 6.176 4.07 1 97.31 205 ASN B O 1
ATOM 5821 N N . ALA B 1 206 ? 2.57 5.598 4.879 1 96.75 206 ALA B N 1
ATOM 5822 C CA . ALA B 1 206 ? 3.258 5.984 3.648 1 96.75 206 ALA B CA 1
ATOM 5823 C C . ALA B 1 206 ? 2.709 5.219 2.449 1 96.75 206 ALA B C 1
ATOM 5825 O O . ALA B 1 206 ? 2.445 5.805 1.396 1 96.75 206 ALA B O 1
ATOM 5826 N N . THR B 1 207 ? 2.469 3.961 2.59 1 94.56 207 THR B N 1
ATOM 5827 C CA . THR B 1 207 ? 1.979 3.145 1.486 1 94.56 207 THR B CA 1
ATOM 5828 C C . THR B 1 207 ? 0.515 3.453 1.19 1 94.56 207 THR B C 1
ATOM 5830 O O . THR B 1 207 ? 0.124 3.582 0.028 1 94.56 207 THR B O 1
ATOM 5833 N N . ALA B 1 208 ? -0.261 3.609 2.225 1 93.88 208 ALA B N 1
ATOM 5834 C CA . ALA B 1 208 ? -1.69 3.854 2.055 1 93.88 208 ALA B CA 1
ATOM 5835 C C . ALA B 1 208 ? -1.94 5.207 1.393 1 93.88 208 ALA B C 1
ATOM 5837 O O . ALA B 1 208 ? -2.791 5.32 0.507 1 93.88 208 ALA B O 1
ATOM 5838 N N . VAL B 1 209 ? -1.195 6.195 1.79 1 92.44 209 VAL B N 1
ATOM 5839 C CA . VAL B 1 209 ? -1.407 7.539 1.258 1 92.44 209 VAL B CA 1
ATOM 5840 C C . VAL B 1 209 ? -1.011 7.578 -0.216 1 92.44 209 VAL B C 1
ATOM 5842 O O . VAL B 1 209 ? -1.648 8.266 -1.019 1 92.44 209 VAL B O 1
ATOM 5845 N N . GLY B 1 210 ? 0.062 6.867 -0.565 1 92.56 210 GLY B N 1
ATOM 5846 C CA . GLY B 1 210 ? 0.423 6.777 -1.971 1 92.56 210 GLY B CA 1
ATOM 5847 C C . GLY B 1 210 ? -0.69 6.215 -2.836 1 92.56 210 GLY B C 1
ATOM 5848 O O . GLY B 1 210 ? -1.006 6.777 -3.889 1 92.56 210 GLY B O 1
ATOM 5849 N N . VAL B 1 211 ? -1.314 5.176 -2.326 1 89.75 211 VAL B N 1
ATOM 5850 C CA . VAL B 1 211 ? -2.389 4.52 -3.064 1 89.75 211 VAL B CA 1
ATOM 5851 C C . VAL B 1 211 ? -3.607 5.438 -3.129 1 89.75 211 VAL B C 1
ATOM 5853 O O . VAL B 1 211 ? -4.191 5.629 -4.199 1 89.75 211 VAL B O 1
ATOM 5856 N N . MET B 1 212 ? -3.949 6.039 -2.047 1 88.12 212 MET B N 1
ATOM 5857 C CA . MET B 1 212 ? -5.133 6.887 -1.975 1 88.12 212 MET B CA 1
ATOM 5858 C C . MET B 1 212 ? -4.988 8.102 -2.887 1 88.12 212 MET B C 1
ATOM 5860 O O . MET B 1 212 ? -5.969 8.562 -3.475 1 88.12 212 MET B O 1
ATOM 5864 N N . ASN B 1 213 ? -3.773 8.57 -2.949 1 89.06 213 ASN B N 1
ATOM 5865 C CA . ASN B 1 213 ? -3.512 9.75 -3.764 1 89.06 213 ASN B CA 1
ATOM 5866 C C . ASN B 1 213 ? -3.25 9.383 -5.223 1 89.06 213 ASN B C 1
ATOM 5868 O O . ASN B 1 213 ? -2.771 10.203 -6 1 89.06 213 ASN B O 1
ATOM 5872 N N . GLU B 1 214 ? -3.523 8.188 -5.574 1 87.81 214 GLU B N 1
ATOM 5873 C CA . GLU B 1 214 ? -3.418 7.68 -6.938 1 87.81 214 GLU B CA 1
ATOM 5874 C C . GLU B 1 214 ? -2.01 7.875 -7.492 1 87.81 214 GLU B C 1
ATOM 5876 O O . GLU B 1 214 ? -1.842 8.289 -8.641 1 87.81 214 GLU B O 1
ATOM 5881 N N . MET B 1 215 ? -1.019 7.727 -6.656 1 90.81 215 MET B N 1
ATOM 5882 C CA . MET B 1 215 ? 0.366 7.812 -7.113 1 90.81 215 MET B CA 1
ATOM 5883 C C . MET B 1 215 ? 0.743 6.586 -7.938 1 90.81 215 MET B C 1
ATOM 5885 O O . MET B 1 215 ? 0.498 5.453 -7.52 1 90.81 215 MET B O 1
ATOM 5889 N N . LYS B 1 216 ? 1.184 6.816 -9.109 1 87.25 216 LYS B N 1
ATOM 5890 C CA . LYS B 1 216 ? 1.801 5.746 -9.891 1 87.25 216 LYS B CA 1
ATOM 5891 C C . LYS B 1 216 ? 3.24 5.5 -9.445 1 87.25 216 LYS B C 1
ATOM 5893 O O . LYS B 1 216 ? 3.811 6.305 -8.703 1 87.25 216 LYS B O 1
ATOM 5898 N N . PRO B 1 217 ? 3.816 4.359 -9.828 1 89.06 217 PRO B N 1
ATOM 5899 C CA . PRO B 1 217 ? 5.25 4.203 -9.57 1 89.06 217 PRO B CA 1
ATOM 5900 C C . PRO B 1 217 ? 6.082 5.328 -10.18 1 89.06 217 PRO B C 1
ATOM 5902 O O . PRO B 1 217 ? 5.789 5.793 -11.281 1 89.06 217 PRO B O 1
ATOM 5905 N N . MET B 1 218 ? 7.016 5.805 -9.398 1 94.38 218 MET B N 1
ATOM 5906 C CA . MET B 1 218 ? 7.98 6.824 -9.805 1 94.38 218 MET B CA 1
ATOM 5907 C C . MET B 1 218 ? 7.305 8.18 -9.961 1 94.38 218 MET B C 1
ATOM 5909 O O . MET B 1 218 ? 7.469 8.852 -10.984 1 94.38 218 MET B O 1
ATOM 5913 N N . PRO B 1 219 ? 6.562 8.555 -8.953 1 96.44 219 PRO B N 1
ATOM 5914 C CA . PRO B 1 219 ? 5.949 9.883 -8.984 1 96.44 219 PRO B CA 1
ATOM 5915 C C . PRO B 1 219 ? 6.969 11.008 -8.844 1 96.44 219 PRO B C 1
ATOM 5917 O O . PRO B 1 219 ? 8.094 10.773 -8.398 1 96.44 219 PRO B O 1
ATOM 5920 N N . VAL B 1 220 ? 6.605 12.203 -9.344 1 98.31 220 VAL B N 1
ATOM 5921 C CA . VAL B 1 220 ? 7.363 13.422 -9.055 1 98.31 220 VAL B CA 1
ATOM 5922 C C . VAL B 1 220 ? 6.59 14.281 -8.062 1 98.31 220 VAL B C 1
ATOM 5924 O O . VAL B 1 220 ? 5.57 14.883 -8.414 1 98.31 220 VAL B O 1
ATOM 5927 N N . TYR B 1 221 ? 7.094 14.359 -6.859 1 98.31 221 TYR B N 1
ATOM 5928 C CA . TYR B 1 221 ? 6.395 15.023 -5.762 1 98.31 221 TYR B CA 1
ATOM 5929 C C . TYR B 1 221 ? 7.023 16.375 -5.445 1 98.31 221 TYR B C 1
ATOM 5931 O O . TYR B 1 221 ? 8.227 16.453 -5.188 1 98.31 221 TYR B O 1
ATOM 5939 N N . LEU B 1 222 ? 6.184 17.406 -5.469 1 98.5 222 LEU B N 1
ATOM 5940 C CA . LEU B 1 222 ? 6.613 18.75 -5.129 1 98.5 222 LEU B CA 1
ATOM 5941 C C . LEU B 1 222 ? 6.383 19.047 -3.648 1 98.5 222 LEU B C 1
ATOM 5943 O O . LEU B 1 222 ? 5.242 19.016 -3.18 1 98.5 222 LEU B O 1
ATOM 5947 N N . CYS B 1 223 ? 7.473 19.375 -2.906 1 97.38 223 CYS B N 1
ATOM 5948 C CA . CYS B 1 223 ? 7.371 19.578 -1.465 1 97.38 223 CYS B CA 1
ATOM 5949 C C . CYS B 1 223 ? 6.895 20.984 -1.138 1 97.38 223 CYS B C 1
ATOM 5951 O O . CYS B 1 223 ? 7.695 21.844 -0.754 1 97.38 223 CYS B O 1
ATOM 5953 N N . THR B 1 224 ? 5.582 21.172 -1.212 1 95 224 THR B N 1
ATOM 5954 C CA . THR B 1 224 ? 5 22.453 -0.844 1 95 224 THR B CA 1
ATOM 5955 C C . THR B 1 224 ? 4.645 22.484 0.64 1 95 224 THR B C 1
ATOM 5957 O O . THR B 1 224 ? 4.613 23.547 1.256 1 95 224 THR B O 1
ATOM 5960 N N . VAL B 1 225 ? 4.383 21.312 1.189 1 91.94 225 VAL B N 1
ATOM 5961 C CA . VAL B 1 225 ? 4.09 21.172 2.613 1 91.94 225 VAL B CA 1
ATOM 5962 C C . VAL B 1 225 ? 5.395 21.062 3.4 1 91.94 225 VAL B C 1
ATOM 5964 O O . VAL B 1 225 ? 6.32 20.359 2.988 1 91.94 225 VAL B O 1
ATOM 5967 N N . PRO B 1 226 ? 5.426 21.828 4.512 1 93.56 226 PRO B N 1
ATOM 5968 C CA . PRO B 1 226 ? 6.656 21.734 5.301 1 93.56 226 PRO B CA 1
ATOM 5969 C C . PRO B 1 226 ? 6.934 20.297 5.777 1 93.56 226 PRO B C 1
ATOM 5971 O O . PRO B 1 226 ? 6.043 19.641 6.32 1 93.56 226 PRO B O 1
ATOM 5974 N N . MET B 1 227 ? 8.18 19.875 5.688 1 96.25 227 MET B N 1
ATOM 5975 C CA . MET B 1 227 ? 8.578 18.531 6.094 1 96.25 227 MET B CA 1
ATOM 5976 C C . MET B 1 227 ? 8.461 18.359 7.605 1 96.25 227 MET B C 1
ATOM 5978 O O . MET B 1 227 ? 8.273 17.25 8.102 1 96.25 227 MET B O 1
ATOM 5982 N N . TYR B 1 228 ? 8.547 19.5 8.328 1 94.94 228 TYR B N 1
ATOM 5983 C CA . TYR B 1 228 ? 8.508 19.391 9.781 1 94.94 228 TYR B CA 1
ATOM 5984 C C . TYR B 1 228 ? 7.094 19.094 10.266 1 94.94 228 TYR B C 1
ATOM 5986 O O . TYR B 1 228 ? 6.902 18.688 11.414 1 94.94 228 TYR B O 1
ATOM 5994 N N . HIS B 1 229 ? 6.102 19.375 9.406 1 92.94 229 HIS B N 1
ATOM 5995 C CA . HIS B 1 229 ? 4.715 19.156 9.797 1 92.94 229 HIS B CA 1
ATOM 5996 C C . HIS B 1 229 ? 4.273 17.734 9.453 1 92.94 229 HIS B C 1
ATOM 5998 O O . HIS B 1 229 ? 4.137 17.391 8.281 1 92.94 229 HIS B O 1
ATOM 6004 N N . CYS B 1 230 ? 3.975 16.938 10.492 1 94.75 230 CYS B N 1
ATOM 6005 C CA . CYS B 1 230 ? 3.559 15.547 10.344 1 94.75 230 CYS B CA 1
ATOM 6006 C C . CYS B 1 230 ? 4.551 14.773 9.484 1 94.75 230 CYS B C 1
ATOM 6008 O O . CYS B 1 230 ? 4.152 14.008 8.609 1 94.75 230 CYS B O 1
ATOM 6010 N N . SER B 1 231 ? 5.836 15.141 9.688 1 95.88 231 SER B N 1
ATOM 6011 C CA . SER B 1 231 ? 6.867 14.477 8.898 1 95.88 231 SER B CA 1
ATOM 6012 C C . SER B 1 231 ? 6.586 14.586 7.406 1 95.88 231 SER B C 1
ATOM 6014 O O . SER B 1 231 ? 6.664 13.602 6.676 1 95.88 231 SER B O 1
ATOM 6016 N N . GLY B 1 232 ? 6.195 15.797 7.012 1 93.94 232 GLY B N 1
ATOM 6017 C CA . GLY B 1 232 ? 5.859 16.031 5.617 1 93.94 232 GLY B CA 1
ATOM 6018 C C . GLY B 1 232 ? 4.66 15.227 5.148 1 93.94 232 GLY B C 1
ATOM 6019 O O . GLY B 1 232 ? 4.641 14.734 4.016 1 93.94 232 GLY B O 1
ATOM 6020 N N . TRP B 1 233 ? 3.689 14.977 6.004 1 92.94 233 TRP B N 1
ATOM 6021 C CA . TRP B 1 233 ? 2.516 14.141 5.746 1 92.94 233 TRP B CA 1
ATOM 6022 C C . TRP B 1 233 ? 2.926 12.734 5.332 1 92.94 233 TRP B C 1
ATOM 6024 O O . TRP B 1 233 ? 2.184 12.047 4.625 1 92.94 233 TRP B O 1
ATOM 6034 N N . CYS B 1 234 ? 4.172 12.312 5.586 1 95.88 234 CYS B N 1
ATOM 6035 C CA . CYS B 1 234 ? 4.762 11 5.34 1 95.88 234 CYS B CA 1
ATOM 6036 C C . CYS B 1 234 ? 5.145 10.836 3.875 1 95.88 234 CYS B C 1
ATOM 6038 O O . CYS B 1 234 ? 5.512 9.742 3.441 1 95.88 234 CYS B O 1
ATOM 6040 N N . TYR B 1 235 ? 5.168 11.914 3.105 1 96.88 235 TYR B N 1
ATOM 6041 C CA . TYR B 1 235 ? 5.383 11.789 1.668 1 96.88 235 TYR B CA 1
ATOM 6042 C C . TYR B 1 235 ? 6.852 11.508 1.36 1 96.88 235 TYR B C 1
ATOM 6044 O O . TYR B 1 235 ? 7.176 10.945 0.313 1 96.88 235 TYR B O 1
ATOM 6052 N N . ILE B 1 236 ? 7.758 11.906 2.24 1 97.69 236 ILE B N 1
ATOM 6053 C CA . ILE B 1 236 ? 9.156 11.555 2.014 1 97.69 236 ILE B CA 1
ATOM 6054 C C . ILE B 1 236 ? 9.305 10.039 1.944 1 97.69 236 ILE B C 1
ATOM 6056 O O . ILE B 1 236 ? 9.961 9.508 1.042 1 97.69 236 ILE B O 1
ATOM 6060 N N . TRP B 1 237 ? 8.648 9.367 2.844 1 98.38 237 TRP B N 1
ATOM 6061 C CA . TRP B 1 237 ? 8.68 7.906 2.877 1 98.38 237 TRP B CA 1
ATOM 6062 C C . TRP B 1 237 ? 7.863 7.32 1.728 1 98.38 237 TRP B C 1
ATOM 6064 O O . TRP B 1 237 ? 8.266 6.324 1.12 1 98.38 237 TRP B O 1
ATOM 6074 N N . THR B 1 238 ? 6.711 7.957 1.354 1 97.44 238 THR B N 1
ATOM 6075 C CA . THR B 1 238 ? 5.832 7.488 0.29 1 97.44 238 THR B CA 1
ATOM 6076 C C . THR B 1 238 ? 6.555 7.504 -1.055 1 97.44 238 THR B C 1
ATOM 6078 O O . THR B 1 238 ? 6.559 6.5 -1.774 1 97.44 238 THR B O 1
ATOM 6081 N N . VAL B 1 239 ? 7.172 8.641 -1.375 1 97.81 239 VAL B N 1
ATOM 6082 C CA . VAL B 1 239 ? 7.844 8.812 -2.658 1 97.81 239 VAL B CA 1
ATOM 6083 C C . VAL B 1 239 ? 9.016 7.844 -2.766 1 97.81 239 VAL B C 1
ATOM 6085 O O . VAL B 1 239 ? 9.297 7.32 -3.846 1 97.81 239 VAL B O 1
ATOM 6088 N N . THR B 1 240 ? 9.656 7.59 -1.643 1 98.19 240 THR B N 1
ATOM 6089 C CA . THR B 1 240 ? 10.758 6.629 -1.61 1 98.19 240 THR B CA 1
ATOM 6090 C C . THR B 1 240 ? 10.242 5.215 -1.878 1 98.19 240 THR B C 1
ATOM 6092 O O . THR B 1 240 ? 10.812 4.484 -2.688 1 98.19 240 THR B O 1
ATOM 6095 N N . ALA B 1 241 ? 9.18 4.84 -1.267 1 96.56 241 ALA B N 1
ATOM 6096 C CA . ALA B 1 241 ? 8.594 3.514 -1.449 1 96.56 241 ALA B CA 1
ATOM 6097 C C . ALA B 1 241 ? 8.219 3.275 -2.91 1 96.56 241 ALA B C 1
ATOM 6099 O O . ALA B 1 241 ? 8.352 2.158 -3.416 1 96.56 241 ALA B O 1
ATOM 6100 N N . PHE B 1 242 ? 7.789 4.34 -3.539 1 95.12 242 PHE B N 1
ATOM 6101 C CA . PHE B 1 242 ? 7.277 4.207 -4.898 1 95.12 242 PHE B CA 1
ATOM 6102 C C . PHE B 1 242 ? 8.359 4.547 -5.918 1 95.12 242 PHE B C 1
ATOM 6104 O O . PHE B 1 242 ? 8.125 4.484 -7.125 1 95.12 242 PHE B O 1
ATOM 6111 N N . GLY B 1 243 ? 9.594 4.945 -5.445 1 95.19 243 GLY B N 1
ATOM 6112 C CA . GLY B 1 243 ? 10.734 5.184 -6.32 1 95.19 243 GLY B CA 1
ATOM 6113 C C . GLY B 1 243 ? 10.617 6.477 -7.102 1 95.19 243 GLY B C 1
ATOM 6114 O O . GLY B 1 243 ? 11.016 6.543 -8.266 1 95.19 243 GLY B O 1
ATOM 6115 N N . GLY B 1 244 ? 10.047 7.484 -6.512 1 96.88 244 GLY B N 1
ATOM 6116 C CA . GLY B 1 244 ? 9.797 8.734 -7.207 1 96.88 244 GLY B CA 1
ATOM 6117 C C . GLY B 1 244 ? 10.898 9.766 -7.004 1 96.88 244 GLY B C 1
ATOM 6118 O O . GLY B 1 244 ? 12.031 9.406 -6.695 1 96.88 244 GLY B O 1
ATOM 6119 N N . VAL B 1 245 ? 10.539 11.023 -7.324 1 98.56 245 VAL B N 1
ATOM 6120 C CA . VAL B 1 245 ? 11.445 12.156 -7.184 1 98.56 245 VAL B CA 1
ATOM 6121 C C . VAL B 1 245 ? 10.859 13.164 -6.195 1 98.56 245 VAL B C 1
ATOM 6123 O O . VAL B 1 245 ? 9.688 13.523 -6.289 1 98.56 245 VAL B O 1
ATOM 6126 N N . ILE B 1 246 ? 11.641 13.539 -5.254 1 98.69 246 ILE B N 1
ATOM 6127 C CA . ILE B 1 246 ? 11.258 14.586 -4.312 1 98.69 246 ILE B CA 1
ATOM 6128 C C . ILE B 1 246 ? 11.836 15.922 -4.758 1 98.69 246 ILE B C 1
ATOM 6130 O O . ILE B 1 246 ? 13.055 16.094 -4.789 1 98.69 246 ILE B O 1
ATOM 6134 N N . VAL B 1 247 ? 10.969 16.828 -5.09 1 98.81 247 VAL B N 1
ATOM 6135 C CA . VAL B 1 247 ? 11.398 18.172 -5.461 1 98.81 247 VAL B CA 1
ATOM 6136 C C . VAL B 1 247 ? 11.297 19.109 -4.254 1 98.81 247 VAL B C 1
ATOM 6138 O O . VAL B 1 247 ? 10.195 19.484 -3.854 1 98.81 247 VAL B O 1
ATOM 6141 N N . CYS B 1 248 ? 12.414 19.516 -3.719 1 98.31 248 CYS B N 1
ATOM 6142 C CA . CYS B 1 248 ? 12.469 20.344 -2.523 1 98.31 248 CYS B CA 1
ATOM 6143 C C . CYS B 1 248 ? 12.32 21.828 -2.879 1 98.31 248 CYS B C 1
ATOM 6145 O O . CYS B 1 248 ? 12.859 22.281 -3.887 1 98.31 248 CYS B O 1
ATOM 6147 N N . LEU B 1 249 ? 11.547 22.516 -2.072 1 96.06 249 LEU B N 1
ATOM 6148 C CA . LEU B 1 249 ? 11.352 23.953 -2.199 1 96.06 249 LEU B CA 1
ATOM 6149 C C . LEU B 1 249 ? 11.688 24.672 -0.896 1 96.06 249 LEU B C 1
ATOM 6151 O O . LEU B 1 249 ? 11.055 24.422 0.133 1 96.06 249 LEU B O 1
ATOM 6155 N N . ARG B 1 250 ? 12.602 25.531 -0.969 1 93.12 250 ARG B N 1
ATOM 6156 C CA . ARG B 1 250 ? 12.914 26.359 0.193 1 93.12 250 ARG B CA 1
ATOM 6157 C C . ARG B 1 250 ? 11.797 27.359 0.469 1 93.12 250 ARG B C 1
ATOM 6159 O O . ARG B 1 250 ? 11.469 27.625 1.627 1 93.12 250 ARG B O 1
ATOM 6166 N N . GLU B 1 251 ? 11.258 27.906 -0.62 1 90.69 251 GLU B N 1
ATOM 6167 C CA . GLU B 1 251 ? 10.156 28.859 -0.573 1 90.69 251 GLU B CA 1
ATOM 6168 C C . GLU B 1 251 ? 8.961 28.375 -1.383 1 90.69 251 GLU B C 1
ATOM 6170 O O . GLU B 1 251 ? 9.125 27.781 -2.453 1 90.69 251 GLU B O 1
ATOM 6175 N N . VAL B 1 252 ? 7.801 28.734 -0.813 1 92.31 252 VAL B N 1
ATOM 6176 C CA . VAL B 1 252 ? 6.574 28.297 -1.476 1 92.31 252 VAL B CA 1
ATOM 6177 C C . VAL B 1 252 ? 5.762 29.516 -1.895 1 92.31 252 VAL B C 1
ATOM 6179 O O . VAL B 1 252 ? 5.234 30.25 -1.045 1 92.31 252 VAL B O 1
ATOM 6182 N N . ASN B 1 253 ? 5.734 29.766 -3.154 1 92.5 253 ASN B N 1
ATOM 6183 C CA . ASN B 1 253 ? 4.879 30.766 -3.764 1 92.5 253 ASN B CA 1
ATOM 6184 C C . ASN B 1 253 ? 4.391 30.344 -5.141 1 92.5 253 ASN B C 1
ATOM 6186 O O . ASN B 1 253 ? 4.84 29.328 -5.672 1 92.5 253 ASN B O 1
ATOM 6190 N N . ASP B 1 254 ? 3.461 31.047 -5.691 1 94.81 254 ASP B N 1
ATOM 6191 C CA . ASP B 1 254 ? 2.793 30.625 -6.918 1 94.81 254 ASP B CA 1
ATOM 6192 C C . ASP B 1 254 ? 3.783 30.516 -8.07 1 94.81 254 ASP B C 1
ATOM 6194 O O . ASP B 1 254 ? 3.75 29.547 -8.836 1 94.81 254 ASP B O 1
ATOM 6198 N N . GLU B 1 255 ? 4.727 31.453 -8.188 1 96.5 255 GLU B N 1
ATOM 6199 C CA . GLU B 1 255 ? 5.703 31.438 -9.273 1 96.5 255 GLU B CA 1
ATOM 6200 C C . GLU B 1 255 ? 6.566 30.172 -9.219 1 96.5 255 GLU B C 1
ATOM 6202 O O . GLU B 1 255 ? 6.738 29.484 -10.227 1 96.5 255 GLU B O 1
ATOM 6207 N N . VAL B 1 256 ? 7.086 29.922 -8.039 1 96.81 256 VAL B N 1
ATOM 6208 C CA . VAL B 1 256 ? 7.973 28.766 -7.859 1 96.81 256 VAL B CA 1
ATOM 6209 C C . VAL B 1 256 ? 7.199 27.469 -8.109 1 96.81 256 VAL B C 1
ATOM 6211 O O . VAL B 1 256 ? 7.738 26.531 -8.688 1 96.81 256 VAL B O 1
ATOM 6214 N N . ILE B 1 257 ? 5.988 27.422 -7.738 1 97.56 257 ILE B N 1
ATOM 6215 C CA . ILE B 1 257 ? 5.168 26.219 -7.891 1 97.56 257 ILE B CA 1
ATOM 6216 C C . ILE B 1 257 ? 4.922 25.953 -9.375 1 97.56 257 ILE B C 1
ATOM 6218 O O . ILE B 1 257 ? 5.195 24.859 -9.867 1 97.56 257 ILE B O 1
ATOM 6222 N N . PHE B 1 258 ? 4.457 26.953 -10.133 1 98.25 258 PHE B N 1
ATOM 6223 C CA . PHE B 1 258 ? 4.172 26.766 -11.547 1 98.25 258 PHE B CA 1
ATOM 6224 C C . PHE B 1 258 ? 5.441 26.438 -12.32 1 98.25 258 PHE B C 1
ATOM 6226 O O . PHE B 1 258 ? 5.438 25.547 -13.188 1 98.25 258 PHE B O 1
ATOM 6233 N N . ASP B 1 259 ? 6.523 27.109 -11.977 1 97.88 259 ASP B N 1
ATOM 6234 C CA . ASP B 1 259 ? 7.793 26.828 -12.641 1 97.88 259 ASP B CA 1
ATOM 6235 C C . ASP B 1 259 ? 8.242 25.391 -12.383 1 97.88 259 ASP B C 1
ATOM 6237 O O . ASP B 1 259 ? 8.68 24.703 -13.305 1 97.88 259 ASP B O 1
ATOM 6241 N N . SER B 1 260 ? 8.164 24.953 -11.164 1 98 260 SER B N 1
ATOM 6242 C CA . SER B 1 260 ? 8.602 23.609 -10.781 1 98 260 SER B CA 1
ATOM 6243 C C . SER B 1 260 ? 7.73 22.547 -11.438 1 98 260 SER B C 1
ATOM 6245 O O . SER B 1 260 ? 8.234 21.484 -11.836 1 98 260 SER B O 1
ATOM 6247 N N . ILE B 1 261 ? 6.445 22.781 -11.523 1 98.25 261 ILE B N 1
ATOM 6248 C CA . ILE B 1 261 ? 5.523 21.812 -12.125 1 98.25 261 ILE B CA 1
ATOM 6249 C C . ILE B 1 261 ? 5.926 21.547 -13.57 1 98.25 261 ILE B C 1
ATOM 6251 O O . ILE B 1 261 ? 6.059 20.391 -13.977 1 98.25 261 ILE B O 1
ATOM 6255 N N . VAL B 1 262 ? 6.199 22.609 -14.297 1 98.12 262 VAL B N 1
ATOM 6256 C CA . VAL B 1 262 ? 6.504 22.469 -15.719 1 98.12 262 VAL B CA 1
ATOM 6257 C C . VAL B 1 262 ? 7.918 21.906 -15.883 1 98.12 262 VAL B C 1
ATOM 6259 O O . VAL B 1 262 ? 8.141 20.984 -16.672 1 98.12 262 VAL B O 1
ATOM 6262 N N . LYS B 1 263 ? 8.836 22.406 -15.117 1 97.69 263 LYS B N 1
ATOM 6263 C CA . LYS B 1 263 ? 10.234 22.031 -15.258 1 97.69 263 LYS B CA 1
ATOM 6264 C C . LYS B 1 263 ? 10.453 20.562 -14.922 1 97.69 263 LYS B C 1
ATOM 6266 O O . LYS B 1 263 ? 11.219 19.875 -15.594 1 97.69 263 LYS B O 1
ATOM 6271 N N . HIS B 1 264 ? 9.812 20.094 -13.883 1 97.81 264 HIS B N 1
ATOM 6272 C CA . HIS B 1 264 ? 10.109 18.75 -13.375 1 97.81 264 HIS B CA 1
ATOM 6273 C C . HIS B 1 264 ? 8.984 17.781 -13.703 1 97.81 264 HIS B C 1
ATOM 6275 O O . HIS B 1 264 ? 9.047 16.609 -13.328 1 97.81 264 HIS B O 1
ATOM 6281 N N . LYS B 1 265 ? 7.934 18.25 -14.328 1 97.62 265 LYS B N 1
ATOM 6282 C CA . LYS B 1 265 ? 6.773 17.438 -14.664 1 97.62 265 LYS B CA 1
ATOM 6283 C C . LYS B 1 265 ? 6.148 16.828 -13.414 1 97.62 265 LYS B C 1
ATOM 6285 O O . LYS B 1 265 ? 5.941 15.609 -13.344 1 97.62 265 LYS B O 1
ATOM 6290 N N . VAL B 1 266 ? 5.848 17.688 -12.508 1 98.38 266 VAL B N 1
ATOM 6291 C CA . VAL B 1 266 ? 5.312 17.312 -11.203 1 98.38 266 VAL B CA 1
ATOM 6292 C C . VAL B 1 266 ? 3.996 16.562 -11.383 1 98.38 266 VAL B C 1
ATOM 6294 O O . VAL B 1 266 ? 3.148 16.969 -12.18 1 98.38 266 VAL B O 1
ATOM 6297 N N . THR B 1 267 ? 3.885 15.461 -10.602 1 97.69 267 THR B N 1
ATOM 6298 C CA . THR B 1 267 ? 2.674 14.648 -10.695 1 97.69 267 THR B CA 1
ATOM 6299 C C . THR B 1 267 ? 1.79 14.852 -9.461 1 97.69 267 THR B C 1
ATOM 6301 O O . THR B 1 267 ? 0.57 14.695 -9.539 1 97.69 267 THR B O 1
ATOM 6304 N N . ASN B 1 268 ? 2.414 15.156 -8.352 1 97.75 268 ASN B N 1
ATOM 6305 C CA . ASN B 1 268 ? 1.681 15.227 -7.094 1 97.75 268 ASN B CA 1
ATOM 6306 C C . ASN B 1 268 ? 2.248 16.312 -6.18 1 97.75 268 ASN B C 1
ATOM 6308 O O . ASN B 1 268 ? 3.449 16.578 -6.199 1 97.75 268 ASN B O 1
ATOM 6312 N N . PHE B 1 269 ? 1.416 16.844 -5.336 1 96.75 269 PHE B N 1
ATOM 6313 C CA . PHE B 1 269 ? 1.89 17.594 -4.172 1 96.75 269 PHE B CA 1
ATOM 6314 C C . PHE B 1 269 ? 0.779 17.75 -3.143 1 96.75 269 PHE B C 1
ATOM 6316 O O . PHE B 1 269 ? -0.385 17.469 -3.428 1 96.75 269 PHE B O 1
ATOM 6323 N N . GLY B 1 270 ? 1.177 18.047 -1.887 1 92.81 270 GLY B N 1
ATOM 6324 C CA . GLY B 1 270 ? 0.238 18.438 -0.848 1 92.81 270 GLY B CA 1
ATOM 6325 C C . GLY B 1 270 ? 0.057 19.938 -0.748 1 92.81 270 GLY B C 1
ATOM 6326 O O . GLY B 1 270 ? 1.01 20.703 -0.938 1 92.81 270 GLY B O 1
ATOM 6327 N N . GLY B 1 271 ? -1.183 20.359 -0.499 1 88.94 271 GLY B N 1
ATOM 6328 C CA . GLY B 1 271 ? -1.414 21.797 -0.398 1 88.94 271 GLY B CA 1
ATOM 6329 C C . GLY B 1 271 ? -2.432 22.156 0.666 1 88.94 271 GLY B C 1
ATOM 6330 O O . GLY B 1 271 ? -3.547 21.625 0.673 1 88.94 271 GLY B O 1
ATOM 6331 N N . SER B 1 272 ? -1.989 23.047 1.502 1 83.31 272 SER B N 1
ATOM 6332 C CA . SER B 1 272 ? -2.941 23.641 2.428 1 83.31 272 SER B CA 1
ATOM 6333 C C . SER B 1 272 ? -3.887 24.594 1.703 1 83.31 272 SER B C 1
ATOM 6335 O O . SER B 1 272 ? -3.609 25.016 0.579 1 83.31 272 SER B O 1
ATOM 6337 N N . PRO B 1 273 ? -4.996 24.906 2.309 1 80.19 273 PRO B N 1
ATOM 6338 C CA . PRO B 1 273 ? -5.941 25.828 1.658 1 80.19 273 PRO B CA 1
ATOM 6339 C C . PRO B 1 273 ? -5.305 27.156 1.264 1 80.19 273 PRO B C 1
ATOM 6341 O O . PRO B 1 273 ? -5.52 27.641 0.151 1 80.19 273 PRO B O 1
ATOM 6344 N N . PRO B 1 274 ? -4.438 27.672 2.078 1 79.12 274 PRO B N 1
ATOM 6345 C CA . PRO B 1 274 ? -3.773 28.906 1.655 1 79.12 274 PRO B CA 1
ATOM 6346 C C . PRO B 1 274 ? -2.93 28.719 0.396 1 79.12 274 PRO B C 1
ATOM 6348 O O . PRO B 1 274 ? -2.908 29.594 -0.471 1 79.12 274 PRO B O 1
ATOM 6351 N N . VAL B 1 275 ? -2.256 27.625 0.306 1 87.19 275 VAL B N 1
ATOM 6352 C CA . VAL B 1 275 ? -1.437 27.344 -0.869 1 87.19 275 VAL B CA 1
ATOM 6353 C C . VAL B 1 275 ? -2.332 27.188 -2.096 1 87.19 275 VAL B C 1
ATOM 6355 O O . VAL B 1 275 ? -2.031 27.719 -3.166 1 87.19 275 VAL B O 1
ATOM 6358 N N . LEU B 1 276 ? -3.416 26.484 -1.907 1 89.5 276 LEU B N 1
ATOM 6359 C CA . LEU B 1 276 ? -4.348 26.266 -3.008 1 89.5 276 LEU B CA 1
ATOM 6360 C C . LEU B 1 276 ? -4.965 27.594 -3.465 1 89.5 276 LEU B C 1
ATOM 6362 O O . LEU B 1 276 ? -5.117 27.828 -4.664 1 89.5 276 LEU B O 1
ATOM 6366 N N . ASN B 1 277 ? -5.328 28.406 -2.502 1 83.81 277 ASN B N 1
ATOM 6367 C CA . ASN B 1 277 ? -5.871 29.719 -2.822 1 83.81 277 ASN B CA 1
ATOM 6368 C C . ASN B 1 277 ? -4.863 30.578 -3.594 1 83.81 277 ASN B C 1
ATOM 6370 O O . ASN B 1 277 ? -5.23 31.281 -4.527 1 83.81 277 ASN B O 1
ATOM 6374 N N . MET B 1 278 ? -3.672 30.5 -3.17 1 86.12 278 MET B N 1
ATOM 6375 C CA . MET B 1 278 ? -2.594 31.234 -3.83 1 86.12 278 MET B CA 1
ATOM 6376 C C . MET B 1 278 ? -2.439 30.797 -5.281 1 86.12 278 MET B C 1
ATOM 6378 O O . MET B 1 278 ? -2.324 31.625 -6.18 1 86.12 278 MET B O 1
ATOM 6382 N N . ILE B 1 279 ? -2.508 29.531 -5.531 1 94.25 279 ILE B N 1
ATOM 6383 C CA . ILE B 1 279 ? -2.375 28.984 -6.879 1 94.25 279 ILE B CA 1
ATOM 6384 C C . ILE B 1 279 ? -3.572 29.406 -7.727 1 94.25 279 ILE B C 1
ATOM 6386 O O . ILE B 1 279 ? -3.41 29.875 -8.852 1 94.25 279 ILE B O 1
ATOM 6390 N N . ALA B 1 280 ? -4.742 29.312 -7.148 1 90.5 280 ALA B N 1
ATOM 6391 C CA . ALA B 1 280 ? -5.984 29.594 -7.863 1 90.5 280 ALA B CA 1
ATOM 6392 C C . ALA B 1 280 ? -6.047 31.062 -8.289 1 90.5 280 ALA B C 1
ATOM 6394 O O . ALA B 1 280 ? -6.621 31.375 -9.336 1 90.5 280 ALA B O 1
ATOM 6395 N N . ASN B 1 281 ? -5.461 31.875 -7.531 1 86.12 281 ASN B N 1
ATOM 6396 C CA . ASN B 1 281 ? -5.586 33.312 -7.777 1 86.12 281 ASN B CA 1
ATOM 6397 C C . ASN B 1 281 ? -4.281 33.906 -8.305 1 86.12 281 ASN B C 1
ATOM 6399 O O . ASN B 1 281 ? -4.102 35.125 -8.297 1 86.12 281 ASN B O 1
ATOM 6403 N N . ALA B 1 282 ? -3.404 33.062 -8.648 1 92.69 282 ALA B N 1
ATOM 6404 C CA . ALA B 1 282 ? -2.15 33.531 -9.219 1 92.69 282 ALA B CA 1
ATOM 6405 C C . ALA B 1 282 ? -2.408 34.438 -10.438 1 92.69 282 ALA B C 1
ATOM 6407 O O . ALA B 1 282 ? -3.406 34.25 -11.141 1 92.69 282 ALA B O 1
ATOM 6408 N N . ARG B 1 283 ? -1.446 35.406 -10.758 1 93.31 283 ARG B N 1
ATOM 6409 C CA . ARG B 1 283 ? -1.531 36.25 -11.945 1 93.31 283 ARG B CA 1
ATOM 6410 C C . ARG B 1 283 ? -1.354 35.438 -13.211 1 93.31 283 ARG B C 1
ATOM 6412 O O . ARG B 1 283 ? -0.616 34.438 -13.219 1 93.31 283 ARG B O 1
ATOM 6419 N N . ASP B 1 284 ? -2.016 35.844 -14.18 1 94.44 284 ASP B N 1
ATOM 6420 C CA . ASP B 1 284 ? -1.961 35.156 -15.461 1 94.44 284 ASP B CA 1
ATOM 6421 C C . ASP B 1 284 ? -0.521 35 -15.945 1 94.44 284 ASP B C 1
ATOM 6423 O O . ASP B 1 284 ? -0.173 34.031 -16.594 1 94.44 284 ASP B O 1
ATOM 6427 N N . SER B 1 285 ? 0.277 36 -15.602 1 95.69 285 SER B N 1
ATOM 6428 C CA . SER B 1 285 ? 1.671 35.969 -16.031 1 95.69 285 SER B CA 1
ATOM 6429 C C . SER B 1 285 ? 2.451 34.844 -15.336 1 95.69 285 SER B C 1
ATOM 6431 O O . SER B 1 285 ? 3.506 34.438 -15.812 1 95.69 285 SER B O 1
ATOM 6433 N N . VAL B 1 286 ? 1.968 34.375 -14.227 1 96.19 286 VAL B N 1
ATOM 6434 C CA . VAL B 1 286 ? 2.623 33.375 -13.406 1 96.19 286 VAL B CA 1
ATOM 6435 C C . VAL B 1 286 ? 2.105 31.984 -13.789 1 96.19 286 VAL B C 1
ATOM 6437 O O . VAL B 1 286 ? 2.865 31.016 -13.805 1 96.19 286 VAL B O 1
ATOM 6440 N N . LYS B 1 287 ? 0.873 31.906 -14.148 1 96.88 287 LYS B N 1
ATOM 6441 C CA . LYS B 1 287 ? 0.228 30.641 -14.477 1 96.88 287 LYS B CA 1
ATOM 6442 C C . LYS B 1 287 ? 0.872 30 -15.703 1 96.88 287 LYS B C 1
ATOM 6444 O O . LYS B 1 287 ? 1.275 30.688 -16.641 1 96.88 287 LYS B O 1
ATOM 6449 N N . LYS B 1 288 ? 1.044 28.766 -15.648 1 97.19 288 LYS B N 1
ATOM 6450 C CA . LYS B 1 288 ? 1.552 27.984 -16.766 1 97.19 288 LYS B CA 1
ATOM 6451 C C . LYS B 1 288 ? 0.611 26.828 -17.094 1 97.19 288 LYS B C 1
ATOM 6453 O O . LYS B 1 288 ? -0.017 26.25 -16.203 1 97.19 288 LYS B O 1
ATOM 6458 N N . SER B 1 289 ? 0.569 26.484 -18.406 1 95.75 289 SER B N 1
ATOM 6459 C CA . SER B 1 289 ? -0.243 25.359 -18.844 1 95.75 289 SER B CA 1
ATOM 6460 C C . SER B 1 289 ? 0.604 24.094 -19.031 1 95.75 289 SER B C 1
ATOM 6462 O O . SER B 1 289 ? 1.764 24.172 -19.438 1 95.75 289 SER B O 1
ATOM 6464 N N . PHE B 1 290 ? 0.109 23.047 -18.656 1 97.06 290 PHE B N 1
ATOM 6465 C CA . PHE B 1 290 ? 0.718 21.734 -18.844 1 97.06 290 PHE B CA 1
ATOM 6466 C C . PHE B 1 290 ? -0.335 20.703 -19.203 1 97.06 290 PHE B C 1
ATOM 6468 O O . PHE B 1 290 ? -1.489 20.812 -18.781 1 97.06 290 PHE B O 1
ATOM 6475 N N . PRO B 1 291 ? -0.026 19.688 -20.016 1 96.25 291 PRO B N 1
ATOM 6476 C CA . PRO B 1 291 ? -1.01 18.75 -20.578 1 96.25 291 PRO B CA 1
ATOM 6477 C C . PRO B 1 291 ? -1.296 17.578 -19.656 1 96.25 291 PRO B C 1
ATOM 6479 O O . PRO B 1 291 ? -1.989 16.625 -20.047 1 96.25 291 PRO B O 1
ATOM 6482 N N . TRP B 1 292 ? -0.742 17.484 -18.5 1 95.56 292 TRP B N 1
ATOM 6483 C CA . TRP B 1 292 ? -1.033 16.406 -17.562 1 95.56 292 TRP B CA 1
ATOM 6484 C C . TRP B 1 292 ? -1.787 16.938 -16.344 1 95.56 292 TRP B C 1
ATOM 6486 O O . TRP B 1 292 ? -1.988 18.141 -16.203 1 95.56 292 TRP B O 1
ATOM 6496 N N . THR B 1 293 ? -2.312 16.031 -15.547 1 95.5 293 THR B N 1
ATOM 6497 C CA . THR B 1 293 ? -3.025 16.375 -14.328 1 95.5 293 THR B CA 1
ATOM 6498 C C . THR B 1 293 ? -2.117 16.25 -13.109 1 95.5 293 THR B C 1
ATOM 6500 O O . THR B 1 293 ? -1.401 15.25 -12.977 1 95.5 293 THR B O 1
ATOM 6503 N N . VAL B 1 294 ? -2.08 17.281 -12.305 1 97.38 294 VAL B N 1
ATOM 6504 C CA . VAL B 1 294 ? -1.368 17.203 -11.031 1 97.38 294 VAL B CA 1
ATOM 6505 C C . VAL B 1 294 ? -2.346 16.875 -9.906 1 97.38 294 VAL B C 1
ATOM 6507 O O . VAL B 1 294 ? -3.318 17.594 -9.68 1 97.38 294 VAL B O 1
ATOM 6510 N N . GLN B 1 295 ? -2.088 15.781 -9.25 1 95.81 295 GLN B N 1
ATOM 6511 C CA . GLN B 1 295 ? -2.918 15.367 -8.125 1 95.81 295 GLN B CA 1
ATOM 6512 C C . GLN B 1 295 ? -2.521 16.109 -6.848 1 95.81 295 GLN B C 1
ATOM 6514 O O . GLN B 1 295 ? -1.35 16.109 -6.465 1 95.81 295 GLN B O 1
ATOM 6519 N N . VAL B 1 296 ? -3.516 16.688 -6.164 1 95 296 VAL B N 1
ATOM 6520 C CA . VAL B 1 296 ? -3.234 17.5 -4.98 1 95 296 VAL B CA 1
ATOM 6521 C C . VAL B 1 296 ? -4.047 16.969 -3.795 1 95 296 VAL B C 1
ATOM 6523 O O . VAL B 1 296 ? -5.27 16.844 -3.885 1 95 296 VAL B O 1
ATOM 6526 N N . MET B 1 297 ? -3.375 16.672 -2.75 1 93.5 297 MET B N 1
ATOM 6527 C CA . MET B 1 297 ? -4.043 16.375 -1.487 1 93.5 297 MET B CA 1
ATOM 6528 C C . MET B 1 297 ? -4.129 17.625 -0.61 1 93.5 297 MET B C 1
ATOM 6530 O O . MET B 1 297 ? -3.141 18.344 -0.443 1 93.5 297 MET B O 1
ATOM 6534 N N . SER B 1 298 ? -5.281 17.859 -0.138 1 90.62 298 SER B N 1
ATOM 6535 C CA . SER B 1 298 ? -5.438 19.047 0.701 1 90.62 298 SER B CA 1
ATOM 6536 C C . SER B 1 298 ? -6.137 18.703 2.012 1 90.62 298 SER B C 1
ATOM 6538 O O . SER B 1 298 ? -7.117 17.969 2.023 1 90.62 298 SER B O 1
ATOM 6540 N N . GLY B 1 299 ? -5.441 19.109 3.059 1 82.62 299 GLY B N 1
ATOM 6541 C CA . GLY B 1 299 ? -6.074 19.062 4.363 1 82.62 299 GLY B CA 1
ATOM 6542 C C . GLY B 1 299 ? -6.754 20.375 4.746 1 82.62 299 GLY B C 1
ATOM 6543 O O . GLY B 1 299 ? -6.289 21.453 4.375 1 82.62 299 GLY B O 1
ATOM 6544 N N . GLY B 1 300 ? -7.957 20.328 5.223 1 73.12 300 GLY B N 1
ATOM 6545 C CA . GLY B 1 300 ? -8.719 21.516 5.562 1 73.12 300 GLY B CA 1
ATOM 6546 C C . GLY B 1 300 ? -9.906 21.75 4.648 1 73.12 300 GLY B C 1
ATOM 6547 O O . GLY B 1 300 ? -10.438 20.812 4.062 1 73.12 300 GLY B O 1
ATOM 6548 N N . SER B 1 301 ? -10.414 22.859 4.77 1 68 301 SER B N 1
ATOM 6549 C CA . SER B 1 301 ? -11.57 23.156 3.938 1 68 301 SER B CA 1
ATOM 6550 C C . SER B 1 301 ? -11.227 24.156 2.844 1 68 301 SER B C 1
ATOM 6552 O O . SER B 1 301 ? -10.539 25.141 3.1 1 68 301 SER B O 1
ATOM 6554 N N . SER B 1 302 ? -11.367 23.688 1.593 1 72.5 302 SER B N 1
ATOM 6555 C CA . SER B 1 302 ? -11.258 24.609 0.471 1 72.5 302 SER B CA 1
ATOM 6556 C C . SER B 1 302 ? -12.617 24.875 -0.167 1 72.5 302 SER B C 1
ATOM 6558 O O . SER B 1 302 ? -13.398 23.953 -0.37 1 72.5 302 SER B O 1
ATOM 6560 N N . PRO B 1 303 ? -12.844 26.141 -0.492 1 69 303 PRO B N 1
ATOM 6561 C CA . PRO B 1 303 ? -14.117 26.469 -1.146 1 69 303 PRO B CA 1
ATOM 6562 C C . PRO B 1 303 ? -14.2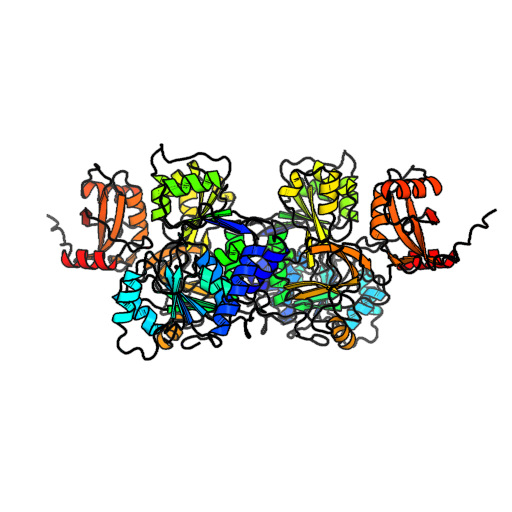66 25.797 -2.512 1 69 303 PRO B C 1
ATOM 6564 O O . PRO B 1 303 ? -13.273 25.625 -3.227 1 69 303 PRO B O 1
ATOM 6567 N N . PRO B 1 304 ? -15.492 25.531 -2.82 1 74.38 304 PRO B N 1
ATOM 6568 C CA . PRO B 1 304 ? -15.758 24.906 -4.121 1 74.38 304 PRO B CA 1
ATOM 6569 C C . PRO B 1 304 ? -15.227 25.734 -5.289 1 74.38 304 PRO B C 1
ATOM 6571 O O . PRO B 1 304 ? -14.742 25.172 -6.277 1 74.38 304 PRO B O 1
ATOM 6574 N N . GLU B 1 305 ? -15.281 27.062 -5.137 1 75.5 305 GLU B N 1
ATOM 6575 C CA . GLU B 1 305 ? -14.828 27.922 -6.215 1 75.5 305 GLU B CA 1
ATOM 6576 C C . GLU B 1 305 ? -13.328 27.75 -6.465 1 75.5 305 GLU B C 1
ATOM 6578 O O . GLU B 1 305 ? -12.875 27.797 -7.609 1 75.5 305 GLU B O 1
ATOM 6583 N N . VAL B 1 306 ? -12.625 27.656 -5.383 1 83.06 306 VAL B N 1
ATOM 6584 C CA . VAL B 1 306 ? -11.18 27.453 -5.492 1 83.06 306 VAL B CA 1
ATOM 6585 C C . VAL B 1 306 ? -10.898 26.109 -6.164 1 83.06 306 VAL B C 1
ATOM 6587 O O . VAL B 1 306 ? -10.031 26.016 -7.035 1 83.06 306 VAL B O 1
ATOM 6590 N N . MET B 1 307 ? -11.68 25.141 -5.836 1 86.31 307 MET B N 1
ATOM 6591 C CA . MET B 1 307 ? -11.516 23.797 -6.41 1 86.31 307 MET B CA 1
ATOM 6592 C C . MET B 1 307 ? -11.797 23.812 -7.906 1 86.31 307 MET B C 1
ATOM 6594 O O . MET B 1 307 ? -11.117 23.141 -8.68 1 86.31 307 MET B O 1
ATOM 6598 N N . LEU B 1 308 ? -12.773 24.562 -8.281 1 86.62 308 LEU B N 1
ATOM 6599 C CA . LEU B 1 308 ? -13.133 24.672 -9.688 1 86.62 308 LEU B CA 1
ATOM 6600 C C . LEU B 1 308 ? -12.023 25.359 -10.484 1 86.62 308 LEU B C 1
ATOM 6602 O O . LEU B 1 308 ? -11.703 24.953 -11.594 1 86.62 308 LEU B O 1
ATOM 6606 N N . LYS B 1 309 ? -11.547 26.438 -9.914 1 89.12 309 LYS B N 1
ATOM 6607 C CA . LYS B 1 309 ? -10.453 27.156 -10.57 1 89.12 309 LYS B CA 1
ATOM 6608 C C . LYS B 1 309 ? -9.234 26.25 -10.742 1 89.12 309 LYS B C 1
ATOM 6610 O O . LYS B 1 309 ? -8.594 26.266 -11.797 1 89.12 309 LYS B O 1
ATOM 6615 N N . LEU B 1 310 ? -8.938 25.516 -9.766 1 93.56 310 LEU B N 1
ATOM 6616 C CA . LEU B 1 310 ? -7.789 24.625 -9.805 1 93.56 310 LEU B CA 1
ATOM 6617 C C . LEU B 1 310 ? -7.984 23.531 -10.852 1 93.56 310 LEU B C 1
ATOM 6619 O O . LEU B 1 310 ? -7.043 23.172 -11.562 1 93.56 310 LEU B O 1
ATOM 6623 N N . LYS B 1 311 ? -9.195 23.031 -10.93 1 91.69 311 LYS B N 1
ATOM 6624 C CA . LYS B 1 311 ? -9.5 22.031 -11.945 1 91.69 311 LYS B CA 1
ATOM 6625 C C . LYS B 1 311 ? -9.219 22.562 -13.344 1 91.69 311 LYS B C 1
ATOM 6627 O O . LYS B 1 311 ? -8.633 21.859 -14.18 1 91.69 311 LYS B O 1
ATOM 6632 N N . LYS B 1 312 ? -9.602 23.734 -13.547 1 93.31 312 LYS B N 1
ATOM 6633 C CA . LYS B 1 312 ? -9.406 24.359 -14.852 1 93.31 312 LYS B CA 1
ATOM 6634 C C . LYS B 1 312 ? -7.922 24.562 -15.148 1 93.31 312 LYS B C 1
ATOM 6636 O O . LYS B 1 312 ? -7.516 24.609 -16.312 1 93.31 312 LYS B O 1
ATOM 6641 N N . LEU B 1 313 ? -7.16 24.672 -14.102 1 96.25 313 LEU B N 1
ATOM 6642 C CA . LEU B 1 313 ? -5.73 24.906 -14.258 1 96.25 313 LEU B CA 1
ATOM 6643 C C . LEU B 1 313 ? -4.973 23.594 -14.383 1 96.25 313 LEU B C 1
ATOM 6645 O O . LEU B 1 313 ? -3.748 23.594 -14.531 1 96.25 313 LEU B O 1
ATOM 6649 N N . GLY B 1 314 ? -5.613 22.469 -14.281 1 96.06 314 GLY B N 1
ATOM 6650 C CA . GLY B 1 314 ? -4.969 21.172 -14.469 1 96.06 314 GLY B CA 1
ATOM 6651 C C . GLY B 1 314 ? -4.711 20.453 -13.164 1 96.06 314 GLY B C 1
ATOM 6652 O O . GLY B 1 314 ? -4.008 19.438 -13.141 1 96.06 314 GLY B O 1
ATOM 6653 N N . PHE B 1 315 ? -5.324 20.922 -12.07 1 95.75 315 PHE B N 1
ATOM 6654 C CA . PHE B 1 315 ? -5.148 20.297 -10.773 1 95.75 315 PHE B CA 1
ATOM 6655 C C . PHE B 1 315 ? -6.383 19.484 -10.391 1 95.75 315 PHE B C 1
ATOM 6657 O O . PHE B 1 315 ? -7.512 19.891 -10.664 1 95.75 315 PHE B O 1
ATOM 6664 N N . LYS B 1 316 ? -6.18 18.312 -9.852 1 92.75 316 LYS B N 1
ATOM 6665 C CA . LYS B 1 316 ? -7.223 17.484 -9.242 1 92.75 316 LYS B CA 1
ATOM 6666 C C . LYS B 1 316 ? -7.059 17.422 -7.73 1 92.75 316 LYS B C 1
ATOM 6668 O O . LYS B 1 316 ? -6.184 16.719 -7.227 1 92.75 316 LYS B O 1
ATOM 6673 N N . VAL B 1 317 ? -7.957 18.094 -7.023 1 92.56 317 VAL B N 1
ATOM 6674 C CA . VAL B 1 317 ? -7.797 18.25 -5.582 1 92.56 317 VAL B CA 1
ATOM 6675 C C . VAL B 1 317 ? -8.625 17.188 -4.852 1 92.56 317 VAL B C 1
ATOM 6677 O O . VAL B 1 317 ? -9.82 17.031 -5.109 1 92.56 317 VAL B O 1
ATOM 6680 N N . MET B 1 318 ? -7.992 16.484 -4.02 1 92 318 MET B N 1
ATOM 6681 C CA . MET B 1 318 ? -8.648 15.555 -3.105 1 92 318 MET B CA 1
ATOM 6682 C C . MET B 1 318 ? -8.609 16.078 -1.673 1 92 318 MET B C 1
ATOM 6684 O O . MET B 1 318 ? -7.535 16.359 -1.143 1 92 318 MET B O 1
ATOM 6688 N N . MET B 1 319 ? -9.773 16.156 -1.101 1 91.38 319 MET B N 1
ATOM 6689 C CA . MET B 1 319 ? -9.852 16.625 0.279 1 91.38 319 MET B CA 1
ATOM 6690 C C . MET B 1 319 ? -9.57 15.5 1.26 1 91.38 319 MET B C 1
ATOM 6692 O O . MET B 1 319 ? -9.875 14.336 0.979 1 91.38 319 MET B O 1
ATOM 6696 N N . ALA B 1 320 ? -8.945 15.898 2.363 1 92 320 ALA B N 1
ATOM 6697 C CA . ALA B 1 320 ? -8.625 14.953 3.428 1 92 320 ALA B CA 1
ATOM 6698 C C . ALA B 1 320 ? -8.758 15.602 4.801 1 92 320 ALA B C 1
ATOM 6700 O O . ALA B 1 320 ? -8.719 16.828 4.918 1 92 320 ALA B O 1
ATOM 6701 N N . TYR B 1 321 ? -9.055 14.75 5.754 1 92.5 321 TYR B N 1
ATOM 6702 C CA . TYR B 1 321 ? -8.992 15.141 7.16 1 92.5 321 TYR B CA 1
ATOM 6703 C C . TYR B 1 321 ? -7.824 14.461 7.859 1 92.5 321 TYR B C 1
ATOM 6705 O O . TYR B 1 321 ? -7.539 13.281 7.613 1 92.5 321 TYR B O 1
ATOM 6713 N N . GLY B 1 322 ? -7.176 15.234 8.68 1 91.44 322 GLY B N 1
ATOM 6714 C CA . GLY B 1 322 ? -6.109 14.648 9.477 1 91.44 322 GLY B CA 1
ATOM 6715 C C . GLY B 1 322 ? -5.535 15.609 10.5 1 91.44 322 GLY B C 1
ATOM 6716 O O . GLY B 1 322 ? -5.969 16.766 10.594 1 91.44 322 GLY B O 1
ATOM 6717 N N . CYS B 1 323 ? -4.695 15.148 11.258 1 92.31 323 CYS B N 1
ATOM 6718 C CA . CYS B 1 323 ? -3.932 15.867 12.273 1 92.31 323 CYS B CA 1
ATOM 6719 C C . CYS B 1 323 ? -2.609 15.164 12.562 1 92.31 323 CYS B C 1
ATOM 6721 O O . CYS B 1 323 ? -2.318 14.117 11.977 1 92.31 323 CYS B O 1
ATOM 6723 N N . SER B 1 324 ? -1.753 15.766 13.32 1 94.62 324 SER B N 1
ATOM 6724 C CA . SER B 1 324 ? -0.447 15.203 13.633 1 94.62 324 SER B CA 1
ATOM 6725 C C . SER B 1 324 ? -0.583 13.812 14.266 1 94.62 324 SER B C 1
ATOM 6727 O O . SER B 1 324 ? 0.249 12.938 14.031 1 94.62 324 SER B O 1
ATOM 6729 N N . GLU B 1 325 ? -1.65 13.617 15.031 1 97.12 325 GLU B N 1
ATOM 6730 C CA . GLU B 1 325 ? -1.826 12.398 15.82 1 97.12 325 GLU B CA 1
ATOM 6731 C C . GLU B 1 325 ? -2.16 11.203 14.922 1 97.12 325 GLU B C 1
ATOM 6733 O O . GLU B 1 325 ? -2.123 10.055 15.375 1 97.12 325 GLU B O 1
ATOM 6738 N N . VAL B 1 326 ? -2.504 11.43 13.672 1 97 326 VAL B N 1
ATOM 6739 C CA . VAL B 1 326 ? -2.836 10.336 12.766 1 97 326 VAL B CA 1
ATOM 6740 C C . VAL B 1 326 ? -1.938 10.391 11.531 1 97 326 VAL B C 1
ATOM 6742 O O . VAL B 1 326 ? -2.371 10.062 10.43 1 97 326 VAL B O 1
ATOM 6745 N N . TYR B 1 327 ? -0.743 10.953 11.695 1 96.38 327 TYR B N 1
ATOM 6746 C CA . TYR B 1 327 ? 0.322 10.945 10.695 1 96.38 327 TYR B CA 1
ATOM 6747 C C . TYR B 1 327 ? -0.021 11.852 9.523 1 96.38 327 TYR B C 1
ATOM 6749 O O . TYR B 1 327 ? 0.369 11.586 8.391 1 96.38 327 TYR B O 1
ATOM 6757 N N . GLY B 1 328 ? -0.845 12.875 9.742 1 91.12 328 GLY B N 1
ATOM 6758 C CA . GLY B 1 328 ? -1.166 13.859 8.727 1 91.12 328 GLY B CA 1
ATOM 6759 C C . GLY B 1 328 ? -2.506 13.609 8.055 1 91.12 328 GLY B C 1
ATOM 6760 O O . GLY B 1 328 ? -3.398 14.461 8.109 1 91.12 328 GLY B O 1
ATOM 6761 N N . LEU B 1 329 ? -2.684 12.406 7.48 1 88.19 329 LEU B N 1
ATOM 6762 C CA . LEU B 1 329 ? -3.92 12.102 6.77 1 88.19 329 LEU B CA 1
ATOM 6763 C C . LEU B 1 329 ? -4.621 10.898 7.391 1 88.19 329 LEU B C 1
ATOM 6765 O O . LEU B 1 329 ? -4.098 9.781 7.355 1 88.19 329 LEU B O 1
ATOM 6769 N N . GLY B 1 330 ? -5.812 11.211 7.949 1 89.75 330 GLY B N 1
ATOM 6770 C CA . GLY B 1 330 ? -6.609 10.156 8.547 1 89.75 330 GLY B CA 1
ATOM 6771 C C . GLY B 1 330 ? -7.707 9.641 7.637 1 89.75 330 GLY B C 1
ATOM 6772 O O . GLY B 1 330 ? -8.023 8.445 7.645 1 89.75 330 GLY B O 1
ATOM 6773 N N . THR B 1 331 ? -8.305 10.555 6.879 1 93.12 331 THR B N 1
ATOM 6774 C CA . THR B 1 331 ? -9.359 10.227 5.926 1 93.12 331 THR B CA 1
ATOM 6775 C C . THR B 1 331 ? -9.117 10.938 4.594 1 93.12 331 THR B C 1
ATOM 6777 O O . THR B 1 331 ? -8.273 11.828 4.5 1 93.12 331 THR B O 1
ATOM 6780 N N . ALA B 1 332 ? -9.734 10.438 3.588 1 92.06 332 ALA B N 1
ATOM 6781 C CA . ALA B 1 332 ? -9.68 11.078 2.275 1 92.06 332 ALA B CA 1
ATOM 6782 C C . ALA B 1 332 ? -11 10.914 1.528 1 92.06 332 ALA B C 1
ATOM 6784 O O . ALA B 1 332 ? -11.703 9.914 1.703 1 92.06 332 ALA B O 1
ATOM 6785 N N . CYS B 1 333 ? -11.328 11.906 0.792 1 91.81 333 CYS B N 1
ATOM 6786 C CA . CYS B 1 333 ? -12.516 11.859 -0.048 1 91.81 333 CYS B CA 1
ATOM 6787 C C . CYS B 1 333 ? -12.18 11.336 -1.439 1 91.81 333 CYS B C 1
ATOM 6789 O O . CYS B 1 333 ? -11.883 12.117 -2.346 1 91.81 333 CYS B O 1
ATOM 6791 N N . LEU B 1 334 ? -12.312 10.039 -1.574 1 87.88 334 LEU B N 1
ATOM 6792 C CA . LEU B 1 334 ? -12.023 9.422 -2.865 1 87.88 334 LEU B CA 1
ATOM 6793 C C . LEU B 1 334 ? -13.031 9.875 -3.918 1 87.88 334 LEU B C 1
ATOM 6795 O O . LEU B 1 334 ? -14.227 9.977 -3.637 1 87.88 334 LEU B O 1
ATOM 6799 N N . TRP B 1 335 ? -12.523 10.148 -5.105 1 83.75 335 TRP B N 1
ATOM 6800 C CA . TRP B 1 335 ? -13.391 10.531 -6.215 1 83.75 335 TRP B CA 1
ATOM 6801 C C . TRP B 1 335 ? -14.141 9.32 -6.766 1 83.75 335 TRP B C 1
ATOM 6803 O O . TRP B 1 335 ? -13.523 8.375 -7.246 1 83.75 335 TRP B O 1
ATOM 6813 N N . MET B 1 336 ? -15.43 9.438 -6.68 1 89.44 336 MET B N 1
ATOM 6814 C CA . MET B 1 336 ? -16.25 8.383 -7.258 1 89.44 336 MET B CA 1
ATOM 6815 C C . MET B 1 336 ? -16.594 8.688 -8.711 1 89.44 336 MET B C 1
ATOM 6817 O O . MET B 1 336 ? -17.031 9.805 -9.031 1 89.44 336 MET B O 1
ATOM 6821 N N . PRO B 1 337 ? -16.359 7.695 -9.547 1 87.81 337 PRO B N 1
ATOM 6822 C CA . PRO B 1 337 ? -16.641 7.934 -10.969 1 87.81 337 PRO B CA 1
ATOM 6823 C C . PRO B 1 337 ? -18.062 8.453 -11.211 1 87.81 337 PRO B C 1
ATOM 6825 O O . PRO B 1 337 ? -18.281 9.266 -12.109 1 87.81 337 PRO B O 1
ATOM 6828 N N . GLU B 1 338 ? -19 8.094 -10.445 1 89.56 338 GLU B N 1
ATOM 6829 C CA . GLU B 1 338 ? -20.391 8.477 -10.633 1 89.56 338 GLU B CA 1
ATOM 6830 C C . GLU B 1 338 ? -20.609 9.961 -10.336 1 89.56 338 GLU B C 1
ATOM 6832 O O . GLU B 1 338 ? -21.609 10.547 -10.75 1 89.56 338 GLU B O 1
ATOM 6837 N N . TRP B 1 339 ? -19.719 10.602 -9.609 1 89.25 339 TRP B N 1
ATOM 6838 C CA . TRP B 1 339 ? -19.859 12.016 -9.273 1 89.25 339 TRP B CA 1
ATOM 6839 C C . TRP B 1 339 ? -19.562 12.891 -10.477 1 89.25 339 TRP B C 1
ATOM 6841 O O . TRP B 1 339 ? -19.922 14.07 -10.5 1 89.25 339 TRP B O 1
ATOM 6851 N N . GLU B 1 340 ? -18.891 12.312 -11.453 1 85 340 GLU B N 1
ATOM 6852 C CA . GLU B 1 340 ? -18.516 13.07 -12.641 1 85 340 GLU B CA 1
ATOM 6853 C C . GLU B 1 340 ? -19.75 13.43 -13.469 1 85 340 GLU B C 1
ATOM 6855 O O . GLU B 1 340 ? -19.719 14.391 -14.25 1 85 340 GLU B O 1
ATOM 6860 N N . THR B 1 341 ? -20.828 12.68 -13.305 1 90.25 341 THR B N 1
ATOM 6861 C CA . THR B 1 341 ? -22.031 12.898 -14.117 1 90.25 341 THR B CA 1
ATOM 6862 C C . THR B 1 341 ? -23.031 13.781 -13.383 1 90.25 341 THR B C 1
ATOM 6864 O O . THR B 1 341 ? -24.062 14.148 -13.938 1 90.25 341 THR B O 1
ATOM 6867 N N . LEU B 1 342 ? -22.656 14.188 -12.211 1 91.56 342 LEU B N 1
ATOM 6868 C CA . LEU B 1 342 ? -23.531 15.062 -11.438 1 91.56 342 LEU B CA 1
ATOM 6869 C C . LEU B 1 342 ? -23.344 16.516 -11.836 1 91.56 342 LEU B C 1
ATOM 6871 O O . LEU B 1 342 ? -22.297 16.891 -12.391 1 91.56 342 LEU B O 1
ATOM 6875 N N . PRO B 1 343 ? -24.422 17.266 -11.547 1 91.06 343 PRO B N 1
ATOM 6876 C CA . PRO B 1 343 ? -24.188 18.703 -11.703 1 91.06 343 PRO B CA 1
ATOM 6877 C C . PRO B 1 343 ? -22.984 19.203 -10.906 1 91.06 343 PRO B C 1
ATOM 6879 O O . PRO B 1 343 ? -22.719 18.703 -9.812 1 91.06 343 PRO B O 1
ATOM 6882 N N . GLU B 1 344 ? -22.328 20.094 -11.406 1 84.44 344 GLU B N 1
ATOM 6883 C CA . GLU B 1 344 ? -21.047 20.578 -10.883 1 84.44 344 GLU B CA 1
ATOM 6884 C C . GLU B 1 344 ? -21.156 20.953 -9.406 1 84.44 344 GLU B C 1
ATOM 6886 O O . GLU B 1 344 ? -20.297 20.594 -8.609 1 84.44 344 GLU B O 1
ATOM 6891 N N . GLU B 1 345 ? -22.219 21.672 -9.109 1 79.06 345 GLU B N 1
ATOM 6892 C CA . GLU B 1 345 ? -22.406 22.109 -7.727 1 79.06 345 GLU B CA 1
ATOM 6893 C C . GLU B 1 345 ? -22.516 20.922 -6.781 1 79.06 345 GLU B C 1
ATOM 6895 O O . GLU B 1 345 ? -21.938 20.922 -5.691 1 79.06 345 GLU B O 1
ATOM 6900 N N . GLU B 1 346 ? -23.25 20 -7.234 1 86.06 346 GLU B N 1
ATOM 6901 C CA . GLU B 1 346 ? -23.438 18.797 -6.414 1 86.06 346 GLU B CA 1
ATOM 6902 C C . GLU B 1 346 ? -22.141 18 -6.312 1 86.06 346 GLU B C 1
ATOM 6904 O O . GLU B 1 346 ? -21.781 17.516 -5.238 1 86.06 346 GLU B O 1
ATOM 6909 N N . SER B 1 347 ? -21.484 17.859 -7.391 1 89.12 347 SER B N 1
ATOM 6910 C CA . SER B 1 347 ? -20.203 17.156 -7.422 1 89.12 347 SER B CA 1
ATOM 6911 C C . SER B 1 347 ? -19.188 17.828 -6.504 1 89.12 347 SER B C 1
ATOM 6913 O O . SER B 1 347 ? -18.484 17.141 -5.762 1 89.12 347 SER B O 1
ATOM 6915 N N . LEU B 1 348 ? -19.188 19.078 -6.52 1 83.06 348 LEU B N 1
ATOM 6916 C CA . LEU B 1 348 ? -18.234 19.828 -5.707 1 83.06 348 LEU B CA 1
ATOM 6917 C C . LEU B 1 348 ? -18.562 19.688 -4.223 1 83.06 348 LEU B C 1
ATOM 6919 O O . LEU B 1 348 ? -17.656 19.625 -3.389 1 83.06 348 LEU B O 1
ATOM 6923 N N . ARG B 1 349 ? -19.812 19.719 -3.943 1 82.5 349 ARG B N 1
ATOM 6924 C CA . ARG B 1 349 ? -20.25 19.531 -2.562 1 82.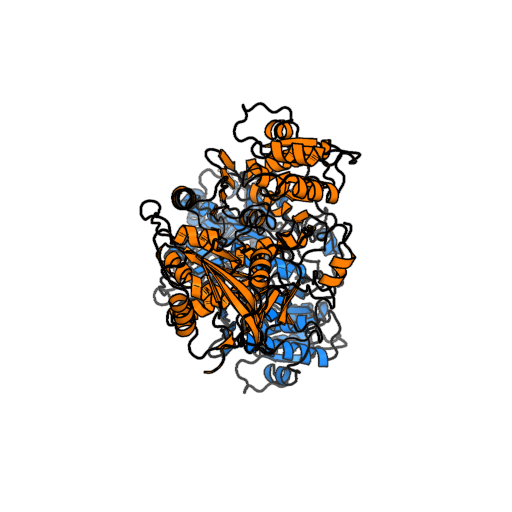5 349 ARG B CA 1
ATOM 6925 C C . ARG B 1 349 ? -19.781 18.188 -2.021 1 82.5 349 ARG B C 1
ATOM 6927 O O . ARG B 1 349 ? -19.281 18.094 -0.897 1 82.5 349 ARG B O 1
ATOM 6934 N N . LEU B 1 350 ? -19.922 17.188 -2.812 1 88.19 350 LEU B N 1
ATOM 6935 C CA . LEU B 1 350 ? -19.516 15.852 -2.404 1 88.19 350 LEU B CA 1
ATOM 6936 C C . LEU B 1 350 ? -18 15.75 -2.268 1 88.19 350 LEU B C 1
ATOM 6938 O O . LEU B 1 350 ? -17.5 15.156 -1.314 1 88.19 350 LEU B O 1
ATOM 6942 N N . LYS B 1 351 ? -17.344 16.422 -3.133 1 86.75 351 LYS B N 1
ATOM 6943 C CA . LYS B 1 351 ? -15.883 16.359 -3.176 1 86.75 351 LYS B CA 1
ATOM 6944 C C . LYS B 1 351 ? -15.258 17.188 -2.051 1 86.75 351 LYS B C 1
ATOM 6946 O O . LYS B 1 351 ? -14.078 17.016 -1.734 1 86.75 351 LYS B O 1
ATOM 6951 N N . ALA B 1 352 ? -16.031 18.031 -1.435 1 84.94 352 ALA B N 1
ATOM 6952 C CA . ALA B 1 352 ? -15.523 18.906 -0.383 1 84.94 352 ALA B CA 1
ATOM 6953 C C . ALA B 1 352 ? -15.539 18.203 0.972 1 84.94 352 ALA B C 1
ATOM 6955 O O . ALA B 1 352 ? -14.961 18.703 1.941 1 84.94 352 ALA B O 1
ATOM 6956 N N . ARG B 1 353 ? -16.125 17.031 1.016 1 88.88 353 ARG B N 1
ATOM 6957 C CA . ARG B 1 353 ? -16.156 16.281 2.264 1 88.88 353 ARG B CA 1
ATOM 6958 C C . ARG B 1 353 ? -14.773 15.742 2.617 1 88.88 353 ARG B C 1
ATOM 6960 O O . ARG B 1 353 ? -13.852 15.797 1.797 1 88.88 353 ARG B O 1
ATOM 6967 N N . ASP B 1 354 ? -14.594 15.367 3.883 1 90.5 354 ASP B N 1
ATOM 6968 C CA . ASP B 1 354 ? -13.289 14.922 4.359 1 90.5 354 ASP B CA 1
ATOM 6969 C C . ASP B 1 354 ? -13.086 13.43 4.109 1 90.5 354 ASP B C 1
ATOM 6971 O O . ASP B 1 354 ? -11.953 12.945 4.086 1 90.5 354 ASP B O 1
ATOM 6975 N N . GLY B 1 355 ? -14.172 12.742 3.975 1 90.62 355 GLY B N 1
ATOM 6976 C CA . GLY B 1 355 ? -14.102 11.406 3.416 1 90.62 355 GLY B CA 1
ATOM 6977 C C . GLY B 1 355 ? -13.961 10.328 4.473 1 90.62 355 GLY B C 1
ATOM 6978 O O . GLY B 1 355 ? -14.531 10.438 5.562 1 90.62 355 GLY B O 1
ATOM 6979 N N . LEU B 1 356 ? -13.453 9.195 4.027 1 91.81 356 LEU B N 1
ATOM 6980 C CA . LEU B 1 356 ? -13.398 7.977 4.824 1 91.81 356 LEU B CA 1
ATOM 6981 C C . LEU B 1 356 ? -11.961 7.488 4.973 1 91.81 356 LEU B C 1
ATOM 6983 O O . LEU B 1 356 ? -11.055 8.008 4.316 1 91.81 356 LEU B O 1
ATOM 6987 N N . ASN B 1 357 ? -11.727 6.551 5.898 1 92.19 357 ASN B N 1
ATOM 6988 C CA . ASN B 1 357 ? -10.398 6.043 6.23 1 92.19 357 ASN B CA 1
ATOM 6989 C C . ASN B 1 357 ? -9.758 5.324 5.047 1 92.19 357 ASN B C 1
ATOM 6991 O O . ASN B 1 357 ? -10.461 4.746 4.215 1 92.19 357 ASN B O 1
ATOM 6995 N N . HIS B 1 358 ? -8.414 5.398 4.926 1 90.19 358 HIS B N 1
ATOM 6996 C CA . HIS B 1 358 ? -7.688 4.543 3.994 1 90.19 358 HIS B CA 1
ATOM 6997 C C . HIS B 1 358 ? -7.504 3.141 4.566 1 90.19 358 HIS B C 1
ATOM 6999 O O . HIS B 1 358 ? -7.887 2.877 5.707 1 90.19 358 HIS B O 1
ATOM 7005 N N . PHE B 1 359 ? -6.871 2.229 3.803 1 88.5 359 PHE B N 1
ATOM 7006 C CA . PHE B 1 359 ? -6.922 0.813 4.152 1 88.5 359 PHE B CA 1
ATOM 7007 C C . PHE B 1 359 ? -5.996 0.509 5.32 1 88.5 359 PHE B C 1
ATOM 7009 O O . PHE B 1 359 ? -6.094 -0.554 5.938 1 88.5 359 PHE B O 1
ATOM 7016 N N . ALA B 1 360 ? -5.035 1.393 5.652 1 92.25 360 ALA B N 1
ATOM 7017 C CA . ALA B 1 360 ? -4.148 1.148 6.789 1 92.25 360 ALA B CA 1
ATOM 7018 C C . ALA B 1 360 ? -4.719 1.751 8.07 1 92.25 360 ALA B C 1
ATOM 7020 O O . ALA B 1 360 ? -4.145 1.592 9.148 1 92.25 360 ALA B O 1
ATOM 7021 N N . LYS B 1 361 ? -5.793 2.521 7.957 1 94.06 361 LYS B N 1
ATOM 7022 C CA . LYS B 1 361 ? -6.586 3.012 9.078 1 94.06 361 LYS B CA 1
ATOM 7023 C C . LYS B 1 361 ? -7.836 2.16 9.281 1 94.06 361 LYS B C 1
ATOM 7025 O O . LYS B 1 361 ? -8.625 1.98 8.359 1 94.06 361 LYS B O 1
ATOM 7030 N N . GLU B 1 362 ? -8.016 1.651 10.453 1 92.94 362 GLU B N 1
ATOM 7031 C CA . GLU B 1 362 ? -9.023 0.629 10.703 1 92.94 362 GLU B CA 1
ATOM 7032 C C . GLU B 1 362 ? -10.43 1.226 10.672 1 92.94 362 GLU B C 1
ATOM 7034 O O . GLU B 1 362 ? -11.359 0.608 10.156 1 92.94 362 GLU B O 1
ATOM 7039 N N . ALA B 1 363 ? -10.523 2.393 11.336 1 94.19 363 ALA B N 1
ATOM 7040 C CA . ALA B 1 363 ? -11.875 2.938 11.445 1 94.19 363 ALA B CA 1
ATOM 7041 C C . ALA B 1 363 ? -11.844 4.441 11.703 1 94.19 363 ALA B C 1
ATOM 7043 O O . ALA B 1 363 ? -10.875 4.957 12.266 1 94.19 363 ALA B O 1
ATOM 7044 N N . VAL B 1 364 ? -12.828 5.109 11.234 1 95.94 364 VAL B N 1
ATOM 7045 C CA . VAL B 1 364 ? -13.156 6.488 11.578 1 95.94 364 VAL B CA 1
ATOM 7046 C C . VAL B 1 364 ? -14.648 6.602 11.883 1 95.94 364 VAL B C 1
ATOM 7048 O O . VAL B 1 364 ? -15.469 5.926 11.258 1 95.94 364 VAL B O 1
ATOM 7051 N N . ASP B 1 365 ? -14.992 7.355 12.883 1 96.12 365 ASP B N 1
ATOM 7052 C CA . ASP B 1 365 ? -16.375 7.543 13.281 1 96.12 365 ASP B CA 1
ATOM 7053 C C . ASP B 1 365 ? -16.578 8.891 13.969 1 96.12 365 ASP B C 1
ATOM 7055 O O . ASP B 1 365 ? -15.609 9.602 14.25 1 96.12 365 ASP B O 1
ATOM 7059 N N . VAL B 1 366 ? -17.781 9.352 13.969 1 97.06 366 VAL B N 1
ATOM 7060 C CA . VAL B 1 366 ? -18.188 10.469 14.82 1 97.06 366 VAL B CA 1
ATOM 7061 C C . VAL B 1 366 ? -18.953 9.945 16.031 1 97.06 366 VAL B C 1
ATOM 7063 O O . VAL B 1 366 ? -20.047 9.391 15.891 1 97.06 366 VAL B O 1
ATOM 7066 N N . LEU B 1 367 ? -18.312 10.156 17.234 1 97.31 367 LEU B N 1
ATOM 7067 C CA . LEU B 1 367 ? -18.828 9.531 18.453 1 97.31 367 LEU B CA 1
ATOM 7068 C C . LEU B 1 367 ? -19.281 10.586 19.469 1 97.31 367 LEU B C 1
ATOM 7070 O O . LEU B 1 367 ? -18.672 11.656 19.547 1 97.31 367 LEU B O 1
ATOM 7074 N N . ASP B 1 368 ? -20.312 10.227 20.172 1 95.25 368 ASP B N 1
ATOM 7075 C CA . ASP B 1 368 ? -20.672 10.984 21.359 1 95.25 368 ASP B CA 1
ATOM 7076 C C . ASP B 1 368 ? -19.719 10.68 22.516 1 95.25 368 ASP B C 1
ATOM 7078 O O . ASP B 1 368 ? -19.625 9.539 22.953 1 95.25 368 ASP B O 1
ATOM 7082 N N . PRO B 1 369 ? -19 11.648 22.953 1 92.31 369 PRO B N 1
ATOM 7083 C CA . PRO B 1 369 ? -17.984 11.375 23.969 1 92.31 369 PRO B CA 1
ATOM 7084 C C . PRO B 1 369 ? -18.562 10.867 25.281 1 92.31 369 PRO B C 1
ATOM 7086 O O . PRO B 1 369 ? -17.844 10.273 26.094 1 92.31 369 PRO B O 1
ATOM 7089 N N . THR B 1 370 ? -19.812 11.125 25.547 1 92.5 370 THR B N 1
ATOM 7090 C CA . THR B 1 370 ? -20.453 10.68 26.781 1 92.5 370 THR B CA 1
ATOM 7091 C C . THR B 1 370 ? -20.891 9.227 26.672 1 92.5 370 THR B C 1
ATOM 7093 O O . THR B 1 370 ? -20.578 8.398 27.531 1 92.5 370 THR B O 1
ATOM 7096 N N . THR B 1 371 ? -21.516 8.875 25.594 1 94.19 371 THR B N 1
ATOM 7097 C CA . THR B 1 371 ? -22.062 7.531 25.422 1 94.19 371 THR B CA 1
ATOM 7098 C C . THR B 1 371 ? -21.078 6.625 24.703 1 94.19 371 THR B C 1
ATOM 7100 O O . THR B 1 371 ? -21.219 5.402 24.719 1 94.19 371 THR B O 1
ATOM 7103 N N . MET B 1 372 ? -20.156 7.215 24.031 1 92.88 372 MET B N 1
ATOM 7104 C CA . MET B 1 372 ? -19.156 6.527 23.234 1 92.88 372 MET B CA 1
ATOM 7105 C C . MET B 1 372 ? -19.797 5.797 22.062 1 92.88 372 MET B C 1
ATOM 7107 O O . MET B 1 372 ? -19.266 4.793 21.578 1 92.88 372 MET B O 1
ATOM 7111 N N . LYS B 1 373 ? -20.953 6.262 21.719 1 95.31 373 LYS B N 1
ATOM 7112 C CA . LYS B 1 373 ? -21.672 5.641 20.609 1 95.31 373 LYS B CA 1
ATOM 7113 C C . LYS B 1 373 ? -21.641 6.523 19.359 1 95.31 373 LYS B C 1
ATOM 7115 O O . LYS B 1 373 ? -21.5 7.746 19.469 1 95.31 373 LYS B O 1
ATOM 7120 N N . SER B 1 374 ? -21.688 5.801 18.25 1 95.56 374 SER B N 1
ATOM 7121 C CA . SER B 1 374 ? -21.75 6.504 16.969 1 95.56 374 SER B CA 1
ATOM 7122 C C . SER B 1 374 ? -22.984 7.398 16.875 1 95.56 374 SER B C 1
ATOM 7124 O O . SER B 1 374 ? -24.062 7.031 17.359 1 95.56 374 SER B O 1
ATOM 7126 N N . VAL B 1 375 ? -22.875 8.562 16.266 1 96.31 375 VAL B N 1
ATOM 7127 C CA . VAL B 1 375 ? -24.016 9.445 16.016 1 96.31 375 VAL B CA 1
ATOM 7128 C C . VAL B 1 375 ? -24.828 8.922 14.836 1 96.31 375 VAL B C 1
ATOM 7130 O O . VAL B 1 375 ? -24.344 8.102 14.047 1 96.31 375 VAL B O 1
ATOM 7133 N N . PRO B 1 376 ? -26.094 9.375 14.727 1 95.12 376 PRO B N 1
ATOM 7134 C CA . PRO B 1 376 ? -26.828 9.023 13.508 1 95.12 376 PRO B CA 1
ATOM 7135 C C . PRO B 1 376 ? -26.156 9.57 12.242 1 95.12 376 PRO B C 1
ATOM 7137 O O . PRO B 1 376 ? -25.641 10.688 12.258 1 95.12 376 PRO B O 1
ATOM 7140 N N . HIS B 1 377 ? -26.172 8.766 11.219 1 94.81 377 HIS B N 1
ATOM 7141 C CA . HIS B 1 377 ? -25.625 9.195 9.938 1 94.81 377 HIS B CA 1
ATOM 7142 C C . HIS B 1 377 ? -26.594 10.117 9.211 1 94.81 377 HIS B C 1
ATOM 7144 O O . HIS B 1 377 ? -27.094 9.781 8.133 1 94.81 377 HIS B O 1
ATOM 7150 N N . ASP B 1 378 ? -26.828 11.336 9.734 1 94.88 378 ASP B N 1
ATOM 7151 C CA . ASP B 1 378 ? -27.844 12.242 9.211 1 94.88 378 ASP B CA 1
ATOM 7152 C C . ASP B 1 378 ? -27.203 13.508 8.641 1 94.88 378 ASP B C 1
ATOM 7154 O O . ASP B 1 378 ? -27.891 14.391 8.125 1 94.88 378 ASP B O 1
ATOM 7158 N N . GLY B 1 379 ? -25.875 13.609 8.727 1 92.62 379 GLY B N 1
ATOM 7159 C CA . GLY B 1 379 ? -25.188 14.781 8.227 1 92.62 379 GLY B CA 1
ATOM 7160 C C . GLY B 1 379 ? -25.469 16.031 9.023 1 92.62 379 GLY B C 1
ATOM 7161 O O . GLY B 1 379 ? -25.188 17.156 8.57 1 92.62 379 GLY B O 1
ATOM 7162 N N . LYS B 1 380 ? -26.031 15.883 10.234 1 90.5 380 LYS B N 1
ATOM 7163 C CA . LYS B 1 380 ? -26.469 17.031 11.016 1 90.5 380 LYS B CA 1
ATOM 7164 C C . LYS B 1 380 ? -25.938 16.969 12.445 1 90.5 380 LYS B C 1
ATOM 7166 O O . LYS B 1 380 ? -25.516 17.984 13.008 1 90.5 380 LYS B O 1
ATOM 7171 N N . THR B 1 381 ? -25.891 15.789 13 1 93.69 381 THR B N 1
ATOM 7172 C CA . THR B 1 381 ? -25.484 15.625 14.391 1 93.69 381 THR B CA 1
ATOM 7173 C C . THR B 1 381 ? -23.969 15.781 14.539 1 93.69 381 THR B C 1
ATOM 7175 O O . THR B 1 381 ? -23.203 14.961 14.031 1 93.69 381 THR B O 1
ATOM 7178 N N . ILE B 1 382 ? -23.609 16.844 15.148 1 93.88 382 ILE B N 1
ATOM 7179 C CA . ILE B 1 382 ? -22.188 17.172 15.312 1 93.88 382 ILE B CA 1
ATOM 7180 C C . ILE B 1 382 ? -21.672 16.578 16.609 1 93.88 382 ILE B C 1
ATOM 7182 O O . ILE B 1 382 ? -22.219 16.844 17.688 1 93.88 382 ILE B O 1
ATOM 7186 N N . ARG B 1 383 ? -20.641 15.711 16.531 1 95.56 383 ARG B N 1
ATOM 7187 C CA . ARG B 1 383 ? -19.906 15.203 17.688 1 95.56 383 ARG B CA 1
ATOM 7188 C C . ARG B 1 383 ? -18.422 15.008 17.359 1 95.56 383 ARG B C 1
ATOM 7190 O O . ARG B 1 383 ? -17.938 15.555 16.359 1 95.56 383 ARG B O 1
ATOM 7197 N N . VAL B 1 384 ? -17.734 14.273 18.203 1 96.62 384 VAL B N 1
ATOM 7198 C CA . VAL B 1 384 ? -16.281 14.211 18.109 1 96.62 384 VAL B CA 1
ATOM 7199 C C . VAL B 1 384 ? -15.875 13.18 17.047 1 96.62 384 VAL B C 1
ATOM 7201 O O . VAL B 1 384 ? -16.391 12.055 17.047 1 96.62 384 VAL B O 1
ATOM 7204 N N . ILE B 1 385 ? -14.977 13.562 16.125 1 96.56 385 ILE B N 1
ATOM 7205 C CA . ILE B 1 385 ? -14.383 12.609 15.188 1 96.56 385 ILE B CA 1
ATOM 7206 C C . ILE B 1 385 ? -13.391 11.711 15.922 1 96.56 385 ILE B C 1
ATOM 7208 O O . ILE B 1 385 ? -12.477 12.203 16.594 1 96.56 385 ILE B O 1
ATOM 7212 N N . ALA B 1 386 ? -13.57 10.461 15.914 1 97.5 386 ALA B N 1
ATOM 7213 C CA . ALA B 1 386 ? -12.695 9.469 16.531 1 97.5 386 ALA B CA 1
ATOM 7214 C C . ALA B 1 386 ? -12.133 8.516 15.484 1 97.5 386 ALA B C 1
ATOM 7216 O O . ALA B 1 386 ? -12.805 8.18 14.508 1 97.5 386 ALA B O 1
ATOM 7217 N N . LEU B 1 387 ? -10.898 8.164 15.672 1 97.5 387 LEU B N 1
ATOM 7218 C CA . LEU B 1 387 ? -10.211 7.281 14.727 1 97.5 387 LEU B CA 1
ATOM 7219 C C . LEU B 1 387 ? -9.57 6.105 15.453 1 97.5 387 LEU B C 1
ATOM 7221 O O . LEU B 1 387 ? -9.32 6.172 16.656 1 97.5 387 LEU B O 1
ATOM 7225 N N . ARG B 1 388 ? -9.32 5.066 14.742 1 96.69 388 ARG B N 1
ATOM 7226 C CA . ARG B 1 388 ? -8.68 3.861 15.258 1 96.69 388 ARG B CA 1
ATOM 7227 C C . ARG B 1 388 ? -7.867 3.168 14.164 1 96.69 388 ARG B C 1
ATOM 7229 O O . ARG B 1 388 ? -8.266 3.158 13 1 96.69 388 ARG B O 1
ATOM 7236 N N . GLY B 1 389 ? -6.691 2.604 14.602 1 96.38 389 GLY B N 1
ATOM 7237 C CA . GLY B 1 389 ? -5.938 1.8 13.656 1 96.38 389 GLY B CA 1
ATOM 7238 C C . GLY B 1 389 ? -4.434 1.977 13.781 1 96.38 389 GLY B C 1
ATOM 7239 O O . GLY B 1 389 ? -3.963 2.703 14.656 1 96.38 389 GLY B O 1
ATOM 7240 N N . ASN B 1 390 ? -3.682 1.393 12.836 1 96.88 390 ASN B N 1
ATOM 7241 C CA . ASN B 1 390 ? -2.23 1.273 12.922 1 96.88 390 ASN B CA 1
ATOM 7242 C C . ASN B 1 390 ? -1.537 2.586 12.562 1 96.88 390 ASN B C 1
ATOM 7244 O O . ASN B 1 390 ? -0.337 2.74 12.789 1 96.88 390 ASN B O 1
ATOM 7248 N N . THR B 1 391 ? -2.273 3.557 12.008 1 97.75 391 THR B N 1
ATOM 7249 C CA . THR B 1 391 ? -1.709 4.855 11.664 1 97.75 391 THR B CA 1
ATOM 7250 C C . THR B 1 391 ? -2.199 5.934 12.625 1 97.75 391 THR B C 1
ATOM 7252 O O . THR B 1 391 ? -2.578 7.027 12.203 1 97.75 391 THR B O 1
ATOM 7255 N N . VAL B 1 392 ? -2.375 5.574 13.867 1 98.44 392 VAL B N 1
ATOM 7256 C CA . VAL B 1 392 ? -2.574 6.453 15.016 1 98.44 392 VAL B CA 1
ATOM 7257 C C . VAL B 1 392 ? -1.29 6.527 15.836 1 98.44 392 VAL B C 1
ATOM 7259 O O . VAL B 1 392 ? -0.57 5.535 15.969 1 98.44 392 VAL B O 1
ATOM 7262 N N . MET B 1 393 ? -0.981 7.68 16.328 1 98.56 393 MET B N 1
ATOM 7263 C CA . MET B 1 393 ? 0.247 7.906 17.094 1 98.56 393 MET B CA 1
ATOM 7264 C C . MET B 1 393 ? 0.389 6.887 18.219 1 98.56 393 MET B C 1
ATOM 7266 O O . MET B 1 393 ? -0.6 6.293 18.641 1 98.56 393 MET B O 1
ATOM 7270 N N . SER B 1 394 ? 1.669 6.754 18.703 1 98.69 394 SER B N 1
ATOM 7271 C CA . SER B 1 394 ? 1.933 5.895 19.859 1 98.69 394 SER B CA 1
ATOM 7272 C C . SER B 1 394 ? 1.543 6.578 21.156 1 98.69 394 SER B C 1
ATOM 7274 O O . SER B 1 394 ? 1.34 5.918 22.188 1 98.69 394 SER B O 1
ATOM 7276 N N . GLY B 1 395 ? 1.538 7.91 21.156 1 98.56 395 GLY B N 1
ATOM 7277 C CA . GLY B 1 395 ? 1.214 8.727 22.312 1 98.56 395 GLY B CA 1
ATOM 7278 C C . GLY B 1 395 ? 1.91 10.07 22.312 1 98.56 395 GLY B C 1
ATOM 7279 O O . GLY B 1 395 ? 2.539 10.453 21.312 1 98.56 395 GLY B O 1
ATOM 7280 N N . TYR B 1 396 ? 1.691 10.859 23.391 1 97.75 396 TYR B N 1
ATOM 7281 C CA . TYR B 1 396 ? 2.367 12.141 23.594 1 97.75 396 TYR B CA 1
ATOM 7282 C C . TYR B 1 396 ? 3.631 11.961 24.422 1 97.75 396 TYR B C 1
ATOM 7284 O O . TYR B 1 396 ? 3.57 11.477 25.562 1 97.75 396 TYR B O 1
ATOM 7292 N N . PHE B 1 397 ? 4.758 12.391 23.828 1 98 397 PHE B N 1
ATOM 7293 C CA . PHE B 1 397 ? 6.066 12.211 24.453 1 98 397 PHE B CA 1
ATOM 7294 C C . PHE B 1 397 ? 6.086 12.812 25.844 1 98 397 PHE B C 1
ATOM 7296 O O . PHE B 1 397 ? 5.754 13.984 26.031 1 98 397 PHE B O 1
ATOM 7303 N N . LYS B 1 398 ? 6.375 12.047 26.875 1 96.44 398 LYS B N 1
ATOM 7304 C CA . LYS B 1 398 ? 6.516 12.422 28.281 1 96.44 398 LYS B CA 1
ATOM 7305 C C . LYS B 1 398 ? 5.211 12.992 28.828 1 96.44 398 LYS B C 1
ATOM 7307 O O . LYS B 1 398 ? 5.23 13.906 29.656 1 96.44 398 LYS B O 1
ATOM 7312 N N . ASP B 1 399 ? 4.117 12.547 28.344 1 96 399 ASP B N 1
ATOM 7313 C CA . ASP B 1 399 ? 2.803 12.984 28.797 1 96 399 ASP B CA 1
ATOM 7314 C C . ASP B 1 399 ? 1.812 11.82 28.812 1 96 399 ASP B C 1
ATOM 7316 O O . ASP B 1 399 ? 0.886 11.773 28 1 96 399 ASP B O 1
ATOM 7320 N N . LYS B 1 400 ? 1.948 10.977 29.781 1 96.12 400 LYS B N 1
ATOM 7321 C CA . LYS B 1 400 ? 1.157 9.758 29.875 1 96.12 400 LYS B CA 1
ATOM 7322 C C . LYS B 1 400 ? -0.323 10.07 30.078 1 96.12 400 LYS B C 1
ATOM 7324 O O . LYS B 1 400 ? -1.187 9.406 29.5 1 96.12 400 LYS B O 1
ATOM 7329 N N . GLU B 1 401 ? -0.579 11.039 30.875 1 96.44 401 GLU B N 1
ATOM 7330 C CA . GLU B 1 401 ? -1.962 11.406 31.156 1 96.44 401 GLU B CA 1
ATOM 7331 C C . GLU B 1 401 ? -2.695 11.836 29.891 1 96.44 401 GLU B C 1
ATOM 7333 O O . GLU B 1 401 ? -3.814 11.383 29.641 1 96.44 401 GLU B O 1
ATOM 7338 N N . ALA B 1 402 ? -2.084 12.672 29.141 1 95.25 402 ALA B N 1
ATOM 7339 C CA . ALA B 1 402 ? -2.686 13.117 27.891 1 95.25 402 ALA B CA 1
ATOM 7340 C C . ALA B 1 402 ? -2.871 11.953 26.922 1 95.25 402 ALA B C 1
ATOM 7342 O O . ALA B 1 402 ? -3.867 11.891 26.188 1 95.25 402 ALA B O 1
ATOM 7343 N N . THR B 1 403 ? -1.922 11.008 26.938 1 97.69 403 THR B N 1
ATOM 7344 C CA . THR B 1 403 ? -2.006 9.828 26.078 1 97.69 403 THR B CA 1
ATOM 7345 C C . THR B 1 403 ? -3.207 8.969 26.453 1 97.69 403 THR B C 1
ATOM 7347 O O . THR B 1 403 ? -4.004 8.594 25.578 1 97.69 403 THR B O 1
ATOM 7350 N N . GLU B 1 404 ? -3.35 8.703 27.688 1 97.44 404 GLU B N 1
ATOM 7351 C CA . GLU B 1 404 ? -4.445 7.867 28.172 1 97.44 404 GLU B CA 1
ATOM 7352 C C . GLU B 1 404 ? -5.797 8.508 27.859 1 97.44 404 GLU B C 1
ATOM 7354 O O . GLU B 1 404 ? -6.734 7.816 27.453 1 97.44 404 GLU B O 1
ATOM 7359 N N . ALA B 1 405 ? -5.855 9.797 28.062 1 96.06 405 ALA B N 1
ATOM 7360 C CA . ALA B 1 405 ? -7.094 10.516 27.781 1 96.06 405 ALA B CA 1
ATOM 7361 C C . ALA B 1 405 ? -7.434 10.461 26.297 1 96.06 405 ALA B C 1
ATOM 7363 O O . ALA B 1 405 ? -8.602 10.312 25.922 1 96.06 405 ALA B O 1
ATOM 7364 N N . ALA B 1 406 ? -6.461 10.57 25.469 1 96.69 406 ALA B N 1
ATOM 7365 C CA . ALA B 1 406 ? -6.652 10.594 24.016 1 96.69 406 ALA B CA 1
ATOM 7366 C C . ALA B 1 406 ? -7.094 9.227 23.5 1 96.69 406 ALA B C 1
ATOM 7368 O O . ALA B 1 406 ? -7.781 9.133 22.484 1 96.69 406 ALA B O 1
ATOM 7369 N N . PHE B 1 407 ? -6.75 8.102 24.219 1 98 407 PHE B N 1
ATOM 7370 C CA . PHE B 1 407 ? -6.973 6.754 23.719 1 98 407 PHE B CA 1
ATOM 7371 C C . PHE B 1 407 ? -8.125 6.078 24.453 1 98 407 PHE B C 1
ATOM 7373 O O . PHE B 1 407 ? -8.344 4.875 24.297 1 98 407 PHE B O 1
ATOM 7380 N N . ARG B 1 408 ? -8.836 6.809 25.172 1 95.69 408 ARG B N 1
ATOM 7381 C CA . ARG B 1 408 ? -9.883 6.227 26.016 1 95.69 408 ARG B CA 1
ATOM 7382 C C . ARG B 1 408 ? -10.867 5.418 25.172 1 95.69 408 ARG B C 1
ATOM 7384 O O . ARG B 1 408 ? -11.227 5.82 24.062 1 95.69 408 ARG B O 1
ATOM 7391 N N . GLY B 1 409 ? -11.273 4.211 25.719 1 95.12 409 GLY B N 1
ATOM 7392 C CA . GLY B 1 409 ? -12.258 3.352 25.078 1 95.12 409 GLY B CA 1
ATOM 7393 C C . GLY B 1 409 ? -11.734 2.68 23.828 1 95.12 409 GLY B C 1
ATOM 7394 O O . GLY B 1 409 ? -12.508 2.109 23.062 1 95.12 409 GLY B O 1
ATOM 7395 N N . GLY B 1 410 ? -10.508 2.812 23.516 1 95.81 410 GLY B N 1
ATOM 7396 C CA . GLY B 1 410 ? -9.922 2.133 22.359 1 95.81 410 GLY B CA 1
ATOM 7397 C C . GLY B 1 410 ? -9.977 2.951 21.094 1 95.81 410 GLY B C 1
ATOM 7398 O O . GLY B 1 410 ? -9.812 2.412 20 1 95.81 410 GLY B O 1
ATOM 7399 N N . TRP B 1 411 ? -10.297 4.195 21.234 1 97.25 411 TRP B N 1
ATOM 7400 C CA . TRP B 1 411 ? -10.312 5.156 20.125 1 97.25 411 TRP B CA 1
ATOM 7401 C C . TRP B 1 411 ? -9.312 6.281 20.375 1 97.25 411 TRP B C 1
ATOM 7403 O O . TRP B 1 411 ? -8.969 6.574 21.516 1 97.25 411 TRP B O 1
ATOM 7413 N N . TYR B 1 412 ? -8.812 6.801 19.344 1 97.88 412 TYR B N 1
ATOM 7414 C CA . TYR B 1 412 ? -8.203 8.125 19.453 1 97.88 412 TYR B CA 1
ATOM 7415 C C . TYR B 1 412 ? -9.258 9.219 19.328 1 97.88 412 TYR B C 1
ATOM 7417 O O . TYR B 1 412 ? -9.867 9.391 18.281 1 97.88 412 TYR B O 1
ATOM 7425 N N . TRP B 1 413 ? -9.477 9.812 20.375 1 96.69 413 TRP B N 1
ATOM 7426 C CA . TRP B 1 413 ? -10.414 10.93 20.406 1 96.69 413 TRP B CA 1
ATOM 7427 C C . TRP B 1 413 ? -9.742 12.211 19.906 1 96.69 413 TRP B C 1
ATOM 7429 O O . TRP B 1 413 ? -8.945 12.812 20.625 1 96.69 413 TRP B O 1
ATOM 7439 N N . SER B 1 414 ? -10.281 12.5 18.703 1 93.44 414 SER B N 1
ATOM 7440 C CA . SER B 1 414 ? -9.711 13.742 18.172 1 93.44 414 SER B CA 1
ATOM 7441 C C . SER B 1 414 ? -10.312 14.961 18.844 1 93.44 414 SER B C 1
ATOM 7443 O O . SER B 1 414 ? -11.273 14.844 19.625 1 93.44 414 SER B O 1
ATOM 7445 N N . ARG B 1 415 ? -9.891 16.109 18.906 1 86.38 415 ARG B N 1
ATOM 7446 C CA . ARG B 1 415 ? -10.461 17.359 19.406 1 86.38 415 ARG B CA 1
ATOM 7447 C C . ARG B 1 415 ? -11.234 18.078 18.312 1 86.38 415 ARG B C 1
ATOM 7449 O O . ARG B 1 415 ? -11.57 19.25 18.453 1 86.38 415 ARG B O 1
ATOM 7456 N N . ASP B 1 416 ? -11.555 17.328 17.266 1 91.81 416 ASP B N 1
ATOM 7457 C CA . ASP B 1 416 ? -12.273 17.891 16.125 1 91.81 416 ASP B CA 1
ATOM 7458 C C . ASP B 1 416 ? -13.711 17.375 16.078 1 91.81 416 ASP B C 1
ATOM 7460 O O . ASP B 1 416 ? -13.977 16.203 16.391 1 91.81 416 ASP B O 1
ATOM 7464 N N . MET B 1 417 ? -14.562 18.312 15.703 1 94.06 417 MET B N 1
ATOM 7465 C CA . MET B 1 417 ? -15.992 18.016 15.617 1 94.06 417 MET B CA 1
ATOM 7466 C C . MET B 1 417 ? -16.422 17.828 14.164 1 94.06 417 MET B C 1
ATOM 7468 O O . MET B 1 417 ? -15.953 18.547 13.273 1 94.06 417 MET B O 1
ATOM 7472 N N . GLY B 1 418 ? -17.266 16.812 13.984 1 94.75 418 GLY B N 1
ATOM 7473 C CA . GLY B 1 418 ? -17.734 16.547 12.633 1 94.75 418 GLY B CA 1
ATOM 7474 C C . GLY B 1 418 ? -19.078 15.852 12.594 1 94.75 418 GLY B C 1
ATOM 7475 O O . GLY B 1 418 ? -19.734 15.703 13.625 1 94.75 418 GLY B O 1
ATOM 7476 N N . VAL B 1 419 ? -19.578 15.633 11.414 1 95 419 VAL B N 1
ATOM 7477 C CA . VAL B 1 419 ? -20.797 14.891 11.141 1 95 419 VAL B CA 1
ATOM 7478 C C . VAL B 1 419 ? -20.5 13.711 10.219 1 95 419 VAL B C 1
ATOM 7480 O O . VAL B 1 419 ? -19.422 13.633 9.641 1 95 419 VAL B O 1
ATOM 7483 N N . ILE B 1 420 ? -21.375 12.766 10.148 1 95.06 420 ILE B N 1
ATOM 7484 C CA . ILE B 1 420 ? -21.328 11.672 9.188 1 95.06 420 ILE B CA 1
ATOM 7485 C C . ILE B 1 420 ? -22.562 11.727 8.289 1 95.06 420 ILE B C 1
ATOM 7487 O O . ILE B 1 420 ? -23.688 11.758 8.781 1 95.06 420 ILE B O 1
ATOM 7491 N N . ASP B 1 421 ? -22.312 11.742 7.023 1 92.56 421 ASP B N 1
ATOM 7492 C CA . ASP B 1 421 ? -23.391 11.719 6.047 1 92.56 421 ASP B CA 1
ATOM 7493 C C . ASP B 1 421 ? -24.031 10.336 5.953 1 92.56 421 ASP B C 1
ATOM 7495 O O . ASP B 1 421 ? -23.438 9.352 6.414 1 92.56 421 ASP B O 1
ATOM 7499 N N . PRO B 1 422 ? -25.203 10.242 5.336 1 90.88 422 PRO B N 1
ATOM 7500 C CA . PRO B 1 422 ? -25.875 8.945 5.207 1 90.88 422 PRO B CA 1
ATOM 7501 C C . PRO B 1 422 ? -25.031 7.906 4.48 1 90.88 422 PRO B C 1
ATOM 7503 O O . PRO B 1 422 ? -25.156 6.707 4.742 1 90.88 422 PRO B O 1
ATOM 7506 N N . ASP B 1 423 ? -24.172 8.383 3.646 1 87.88 423 ASP B N 1
ATOM 7507 C CA . ASP B 1 423 ? -23.344 7.441 2.9 1 87.88 423 ASP B CA 1
ATOM 7508 C C . ASP B 1 423 ? -22.062 7.129 3.652 1 87.88 423 ASP B C 1
ATOM 7510 O O . ASP B 1 423 ? -21.188 6.441 3.127 1 87.88 423 ASP B O 1
ATOM 7514 N N . GLY B 1 424 ? -21.906 7.68 4.801 1 89.81 424 GLY B N 1
ATOM 7515 C CA . GLY B 1 424 ? -20.797 7.309 5.66 1 89.81 424 GLY B CA 1
ATOM 7516 C C . GLY B 1 424 ? -19.672 8.32 5.641 1 89.81 424 GLY B C 1
ATOM 7517 O O . GLY B 1 424 ? -18.781 8.281 6.496 1 89.81 424 GLY B O 1
ATOM 7518 N N . TYR B 1 425 ? -19.703 9.273 4.703 1 91.88 425 TYR B N 1
ATOM 7519 C CA . TYR B 1 425 ? -18.625 10.25 4.594 1 91.88 425 TYR B CA 1
ATOM 7520 C C . TYR B 1 425 ? -18.656 11.219 5.77 1 91.88 425 TYR B C 1
ATOM 7522 O O . TYR B 1 425 ? -19.719 11.664 6.195 1 91.88 425 TYR B O 1
ATOM 7530 N N . ILE B 1 426 ? -17.484 11.469 6.18 1 93.56 426 ILE B N 1
ATOM 7531 C CA . ILE B 1 426 ? -17.344 12.391 7.301 1 93.56 426 ILE B CA 1
ATOM 7532 C C . ILE B 1 426 ? -17.047 13.797 6.777 1 93.56 426 ILE B C 1
ATOM 7534 O O . ILE B 1 426 ? -16.453 13.953 5.703 1 93.56 426 ILE B O 1
ATOM 7538 N N . GLN B 1 427 ? -17.516 14.727 7.555 1 91.69 427 GLN B N 1
ATOM 7539 C CA . GLN B 1 427 ? -17.203 16.125 7.277 1 91.69 427 GLN B CA 1
ATOM 7540 C C . GLN B 1 427 ? -16.812 16.875 8.547 1 91.69 427 GLN B C 1
ATOM 7542 O O . GLN B 1 427 ? -17.562 16.891 9.523 1 91.69 427 GLN B O 1
ATOM 7547 N N . PHE B 1 428 ? -15.617 17.422 8.531 1 91.88 428 PHE B N 1
ATOM 7548 C CA . PHE B 1 428 ? -15.125 18.25 9.625 1 91.88 428 PHE B CA 1
ATOM 7549 C C . PHE B 1 428 ? -15.938 19.531 9.734 1 91.88 428 PHE B C 1
ATOM 7551 O O . PHE B 1 428 ? -16.266 20.156 8.719 1 91.88 428 PHE B O 1
ATOM 7558 N N . LYS B 1 429 ? -16.312 19.906 10.906 1 87.56 429 LYS B N 1
ATOM 7559 C CA . LYS B 1 429 ? -17.109 21.109 11.094 1 87.56 429 LYS B CA 1
ATOM 7560 C C . LYS B 1 429 ? -16.312 22.188 11.828 1 87.56 429 LYS B C 1
ATOM 7562 O O . LYS B 1 429 ? -16.406 23.375 11.484 1 87.56 429 LYS B O 1
ATOM 7567 N N . ASP B 1 430 ? -15.641 21.75 12.867 1 87.5 430 ASP B N 1
ATOM 7568 C CA . ASP B 1 430 ? -14.836 22.703 13.633 1 87.5 430 ASP B CA 1
ATOM 7569 C C . ASP B 1 430 ? -14.078 22 14.758 1 87.5 430 ASP B C 1
ATOM 7571 O O . ASP B 1 430 ? -14.281 20.812 15 1 87.5 430 ASP B O 1
ATOM 7575 N N . ARG B 1 431 ? -13.148 22.75 15.336 1 82.19 431 ARG B N 1
ATOM 7576 C CA . ARG B 1 431 ? -12.539 22.266 16.562 1 82.19 431 ARG B CA 1
ATOM 7577 C C . ARG B 1 431 ? -13.523 22.297 17.719 1 82.19 431 ARG B C 1
ATOM 7579 O O . ARG B 1 431 ? -14.438 23.125 17.734 1 82.19 431 ARG B O 1
ATOM 7586 N N . SER B 1 432 ? -13.281 21.438 18.656 1 81.31 432 SER B N 1
ATOM 7587 C CA . SER B 1 432 ? -14.203 21.344 19.781 1 81.31 432 SER B CA 1
ATOM 7588 C C . SER B 1 432 ? -14.336 22.688 20.5 1 81.31 432 SER B C 1
ATOM 7590 O O . SER B 1 432 ? -15.422 23.047 20.969 1 81.31 432 SER B O 1
ATOM 7592 N N . GLN B 1 433 ? -13.211 23.375 20.5 1 77.5 433 GLN B N 1
ATOM 7593 C CA . GLN B 1 433 ? -13.227 24.656 21.203 1 77.5 433 GLN B CA 1
ATOM 7594 C C . GLN B 1 433 ? -13.805 25.766 20.344 1 77.5 433 GLN B C 1
ATOM 7596 O O . GLN B 1 433 ? -14.109 26.859 20.828 1 77.5 433 GLN B O 1
ATOM 7601 N N . ASP B 1 434 ? -14.047 25.453 19.109 1 82.5 434 ASP B N 1
ATOM 7602 C CA . ASP B 1 434 ? -14.406 26.516 18.172 1 82.5 434 ASP B CA 1
ATOM 7603 C C . ASP B 1 434 ? -15.844 26.359 17.703 1 82.5 434 ASP B C 1
ATOM 7605 O O . ASP B 1 434 ? -16.359 27.219 16.969 1 82.5 434 ASP B O 1
ATOM 7609 N N . VAL B 1 435 ? -16.453 25.312 18.078 1 87.44 435 VAL B N 1
ATOM 7610 C CA . VAL B 1 435 ? -17.875 25.188 17.734 1 87.44 435 VAL B CA 1
ATOM 7611 C C . VAL B 1 435 ? -18.688 26.266 18.438 1 87.44 435 VAL B C 1
ATOM 7613 O O . VAL B 1 435 ? -18.266 26.781 19.484 1 87.44 435 VAL B O 1
ATOM 7616 N N . ILE B 1 436 ? -19.766 26.656 17.797 1 90.12 436 ILE B N 1
ATOM 7617 C CA . ILE B 1 436 ? -20.625 27.734 18.297 1 90.12 436 ILE B CA 1
ATOM 7618 C C . ILE B 1 436 ? -21.969 27.156 18.703 1 90.12 436 ILE B C 1
ATOM 7620 O O . ILE B 1 436 ? -22.594 26.406 17.953 1 90.12 436 ILE B O 1
ATOM 7624 N N . THR B 1 437 ? -22.344 27.391 19.953 1 90.19 437 THR B N 1
ATOM 7625 C CA . THR B 1 437 ? -23.656 26.938 20.406 1 90.19 437 THR B CA 1
ATOM 7626 C C . THR B 1 437 ? -24.703 28.047 20.234 1 90.19 437 THR B C 1
ATOM 7628 O O . THR B 1 437 ? -24.812 28.938 21.078 1 90.19 437 THR B O 1
ATOM 7631 N N . CYS B 1 438 ? -25.422 27.953 19.203 1 88 438 CYS B N 1
ATOM 7632 C CA . CYS B 1 438 ? -26.453 28.938 18.875 1 88 438 CYS B CA 1
ATOM 7633 C C . CYS B 1 438 ? -27.844 28.406 19.219 1 88 438 CYS B C 1
ATOM 7635 O O . CYS B 1 438 ? -28.359 27.516 18.547 1 88 438 CYS B O 1
ATOM 7637 N N . GLY B 1 439 ? -28.516 29.016 20.203 1 82.31 439 GLY B N 1
ATOM 7638 C CA . GLY B 1 439 ? -29.844 28.578 20.594 1 82.31 439 GLY B CA 1
ATOM 7639 C C . GLY B 1 439 ? -29.906 27.125 21.016 1 82.31 439 GLY B C 1
ATOM 7640 O O . GLY B 1 439 ? -30.828 26.406 20.641 1 82.31 439 GLY B O 1
ATOM 7641 N N . GLY B 1 440 ? -28.859 26.672 21.609 1 80.38 440 GLY B N 1
ATOM 7642 C CA . GLY B 1 440 ? -28.828 25.312 22.141 1 80.38 440 GLY B CA 1
ATOM 7643 C C . GLY B 1 440 ? -28.328 24.297 21.125 1 80.38 440 GLY B C 1
ATOM 7644 O O . GLY B 1 440 ? -28.188 23.109 21.453 1 80.38 440 GLY B O 1
ATOM 7645 N N . GLU B 1 441 ? -28.031 24.781 19.938 1 87.25 441 GLU B N 1
ATOM 7646 C CA . GLU B 1 441 ? -27.562 23.891 18.891 1 87.25 441 GLU B CA 1
ATOM 7647 C C . GLU B 1 441 ? -26.078 24.125 18.594 1 87.25 441 GLU B C 1
ATOM 7649 O O . GLU B 1 441 ? -25.625 25.266 18.516 1 87.25 441 GLU B O 1
ATOM 7654 N N . ILE B 1 442 ? -25.359 23.047 18.484 1 87.31 442 ILE B N 1
ATOM 7655 C CA . ILE B 1 442 ? -23.953 23.156 18.141 1 87.31 442 ILE B CA 1
ATOM 7656 C C . ILE B 1 442 ? -23.812 23.297 16.625 1 87.31 442 ILE B C 1
ATOM 7658 O O . ILE B 1 442 ? -24.328 22.469 15.867 1 87.31 442 ILE B O 1
ATOM 7662 N N . VAL B 1 443 ? -23.156 24.375 16.219 1 87.62 443 VAL B N 1
ATOM 7663 C CA . VAL B 1 443 ? -22.953 24.625 14.789 1 87.62 443 VAL B CA 1
ATOM 7664 C C . VAL B 1 443 ? -21.469 24.891 14.516 1 87.62 443 VAL B C 1
ATOM 7666 O O . VAL B 1 443 ? -20.75 25.344 15.398 1 87.62 443 VAL B O 1
ATOM 7669 N N . GLY B 1 444 ? -21.031 24.531 13.305 1 85.94 444 GLY B N 1
ATOM 7670 C CA . GLY B 1 444 ? -19.656 24.766 12.883 1 85.94 444 GLY B CA 1
ATOM 7671 C C . GLY B 1 444 ? -19.5 26.047 12.07 1 85.94 444 GLY B C 1
ATOM 7672 O O . GLY B 1 444 ? -20.422 26.438 11.359 1 85.94 444 GLY B O 1
ATOM 7673 N N . SER B 1 445 ? -18.312 26.594 12.156 1 87.94 445 SER B N 1
ATOM 7674 C CA . SER B 1 445 ? -18.062 27.875 11.477 1 87.94 445 SER B CA 1
ATOM 7675 C C . SER B 1 445 ? -17.547 27.641 10.062 1 87.94 445 SER B C 1
ATOM 7677 O O . SER B 1 445 ? -17.562 28.562 9.234 1 87.94 445 SER B O 1
ATOM 7679 N N . LYS B 1 446 ? -17.109 26.438 9.781 1 83.38 446 LYS B N 1
ATOM 7680 C CA . LYS B 1 446 ? -16.375 26.188 8.547 1 83.38 446 LYS B CA 1
ATOM 7681 C C . LYS B 1 446 ? -17.25 26.391 7.32 1 83.38 446 LYS B C 1
ATOM 7683 O O . LYS B 1 446 ? -16.781 26.859 6.281 1 83.38 446 LYS B O 1
ATOM 7688 N N . GLU B 1 447 ? -18.469 25.938 7.438 1 81 447 GLU B N 1
ATOM 7689 C CA . GLU B 1 447 ? -19.391 26.109 6.316 1 81 447 GLU B CA 1
ATOM 7690 C C . GLU B 1 447 ? -19.547 27.578 5.953 1 81 447 GLU B C 1
ATOM 7692 O O . GLU B 1 447 ? -19.516 27.938 4.773 1 81 447 GLU B O 1
ATOM 7697 N N . ILE B 1 448 ? -19.703 28.391 6.938 1 87.56 448 ILE B N 1
ATOM 7698 C CA . ILE B 1 448 ? -19.875 29.828 6.715 1 87.56 448 ILE B CA 1
ATOM 7699 C C . ILE B 1 448 ? -18.578 30.422 6.184 1 87.56 448 ILE B C 1
ATOM 7701 O O . ILE B 1 448 ? -18.594 31.281 5.301 1 87.56 448 ILE B O 1
ATOM 7705 N N . GLU B 1 449 ? -17.484 29.984 6.73 1 88.69 449 GLU B N 1
ATOM 7706 C CA . GLU B 1 449 ? -16.203 30.422 6.211 1 88.69 449 GLU B CA 1
ATOM 7707 C C . GLU B 1 449 ? -16.047 30.094 4.73 1 88.69 449 GLU B C 1
ATOM 7709 O O . GLU B 1 449 ? -15.602 30.922 3.939 1 88.69 449 GLU B O 1
ATOM 7714 N N . GLY B 1 450 ? -16.438 28.906 4.383 1 82.12 450 GLY B N 1
ATOM 7715 C CA . GLY B 1 450 ? -16.422 28.516 2.984 1 82.12 450 GLY B CA 1
ATOM 7716 C C . GLY B 1 450 ? -17.25 29.406 2.102 1 82.12 450 GLY B C 1
ATOM 7717 O O . GLY B 1 450 ? -16.828 29.812 1.017 1 82.12 450 GLY B O 1
ATOM 7718 N N . ILE B 1 451 ? -18.453 29.734 2.539 1 84.5 451 ILE B N 1
ATOM 7719 C CA . ILE B 1 451 ? -19.359 30.625 1.817 1 84.5 451 ILE B CA 1
ATOM 7720 C C . ILE B 1 451 ? -18.719 32 1.659 1 84.5 451 ILE B C 1
ATOM 7722 O O . ILE B 1 451 ? -18.734 32.562 0.572 1 84.5 451 ILE B O 1
ATOM 7726 N N . LEU B 1 452 ? -18.109 32.469 2.693 1 89.62 452 LEU B N 1
ATOM 7727 C CA . LEU B 1 452 ? -17.484 33.781 2.672 1 89.62 452 LEU B CA 1
ATOM 7728 C C . LEU B 1 452 ? -16.328 33.812 1.68 1 89.62 452 LEU B C 1
ATOM 7730 O O . LEU B 1 452 ? -16.156 34.812 0.978 1 89.62 452 LEU B O 1
ATOM 7734 N N . TYR B 1 453 ? -15.617 32.75 1.61 1 82.56 453 TYR B N 1
ATOM 7735 C CA . TYR B 1 453 ? -14.492 32.656 0.686 1 82.56 453 TYR B CA 1
ATOM 7736 C C . TYR B 1 453 ? -14.969 32.75 -0.76 1 82.56 453 TYR B C 1
ATOM 7738 O O . TYR B 1 453 ? -14.211 33.156 -1.645 1 82.56 453 TYR B O 1
ATOM 7746 N N . SER B 1 454 ? -16.234 32.375 -0.966 1 82 454 SER B N 1
ATOM 7747 C CA . SER B 1 454 ? -16.781 32.375 -2.318 1 82 454 SER B CA 1
ATOM 7748 C C . SER B 1 454 ? -17.25 33.781 -2.699 1 82 454 SER B C 1
ATOM 7750 O O . SER B 1 454 ? -17.609 34.031 -3.855 1 82 454 SER B O 1
ATOM 7752 N N . HIS B 1 455 ? -17.297 34.625 -1.779 1 88.75 455 HIS B N 1
ATOM 7753 C CA . HIS B 1 455 ? -17.672 36 -2.074 1 88.75 455 HIS B CA 1
ATOM 7754 C C . HIS B 1 455 ? -16.578 36.719 -2.893 1 88.75 455 HIS B C 1
ATOM 7756 O O . HIS B 1 455 ? -15.398 36.625 -2.566 1 88.75 455 HIS B O 1
ATOM 7762 N N . PRO B 1 456 ? -16.984 37.375 -3.885 1 86.75 456 PRO B N 1
ATOM 7763 C CA . PRO B 1 456 ? -16.016 38 -4.801 1 86.75 456 PRO B CA 1
ATOM 7764 C C . PRO B 1 456 ? -15.07 38.969 -4.105 1 86.75 456 PRO B C 1
ATOM 7766 O O . PRO B 1 456 ? -13.922 39.125 -4.531 1 86.75 456 PRO B O 1
ATOM 7769 N N . ALA B 1 457 ? -15.523 39.594 -3.055 1 92.5 457 ALA B N 1
ATOM 7770 C CA . ALA B 1 457 ? -14.734 40.656 -2.418 1 92.5 457 ALA B CA 1
ATOM 7771 C C . ALA B 1 457 ? -13.906 40.094 -1.263 1 92.5 457 ALA B C 1
ATOM 7773 O O . ALA B 1 457 ? -13.016 40.781 -0.746 1 92.5 457 ALA B O 1
ATOM 7774 N N . VAL B 1 458 ? -14.125 38.938 -0.83 1 92 458 VAL B N 1
ATOM 7775 C CA . VAL B 1 458 ? -13.531 38.406 0.392 1 92 458 VAL B CA 1
ATOM 7776 C C . VAL B 1 458 ? -12.242 37.656 0.058 1 92 458 VAL B C 1
ATOM 7778 O O . VAL B 1 458 ? -12.227 36.781 -0.822 1 92 458 VAL B O 1
ATOM 7781 N N . TYR B 1 459 ? -11.18 38.031 0.693 1 86.06 459 TYR B N 1
ATOM 7782 C CA . TYR B 1 459 ? -9.891 37.375 0.563 1 86.06 459 TYR B CA 1
ATOM 7783 C C . TYR B 1 459 ? -9.766 36.219 1.574 1 86.06 459 TYR B C 1
ATOM 7785 O O . TYR B 1 459 ? -9.344 35.125 1.226 1 86.06 459 TYR B O 1
ATOM 7793 N N . ASP B 1 460 ? -10.102 36.531 2.832 1 89.19 460 ASP B N 1
ATOM 7794 C CA . ASP B 1 460 ? -10.023 35.562 3.932 1 89.19 460 ASP B CA 1
ATOM 7795 C C . ASP B 1 460 ? -11.156 35.781 4.934 1 89.19 460 ASP B C 1
ATOM 7797 O O . ASP B 1 460 ? -11.727 36.875 4.996 1 89.19 460 ASP B O 1
ATOM 7801 N N . ALA B 1 461 ? -11.484 34.781 5.578 1 91.62 461 ALA B N 1
ATOM 7802 C CA . ALA B 1 461 ? -12.562 34.938 6.559 1 91.62 461 ALA B CA 1
ATOM 7803 C C . ALA B 1 461 ? -12.406 33.906 7.695 1 91.62 461 ALA B C 1
ATOM 7805 O O . ALA B 1 461 ? -12 32.781 7.477 1 91.62 461 ALA B O 1
ATOM 7806 N N . GLY B 1 462 ? -12.586 34.281 8.875 1 92.81 462 GLY B N 1
ATOM 7807 C CA . GLY B 1 462 ? -12.727 33.469 10.062 1 92.81 462 GLY B CA 1
ATOM 7808 C C . GLY B 1 462 ? -14.016 33.719 10.82 1 92.81 462 GLY B C 1
ATOM 7809 O O . GLY B 1 462 ? -14.445 34.875 10.953 1 92.81 462 GLY B O 1
ATOM 7810 N N . VAL B 1 463 ? -14.742 32.75 11.18 1 93.81 463 VAL B N 1
ATOM 7811 C CA . VAL B 1 463 ? -16.016 32.875 11.883 1 93.81 463 VAL B CA 1
ATOM 7812 C C . VAL B 1 463 ? -15.891 32.281 13.281 1 93.81 463 VAL B C 1
ATOM 7814 O O . VAL B 1 463 ? -15.383 31.156 13.438 1 93.81 463 VAL B O 1
ATOM 7817 N N . VAL B 1 464 ? -16.234 33 14.289 1 95 464 VAL B N 1
ATOM 7818 C CA . VAL B 1 464 ? -16.219 32.531 15.672 1 95 464 VAL B CA 1
ATOM 7819 C C . VAL B 1 464 ? -17.531 32.875 16.359 1 95 464 VAL B C 1
ATOM 7821 O O . VAL B 1 464 ? -18.391 33.562 15.773 1 95 464 VAL B O 1
ATOM 7824 N N . GLY B 1 465 ? -17.734 32.312 17.547 1 93.75 465 GLY B N 1
ATOM 7825 C CA . GLY B 1 465 ? -18.906 32.656 18.344 1 93.75 465 GLY B CA 1
ATOM 7826 C C . GLY B 1 465 ? -18.766 33.969 19.094 1 93.75 465 GLY B C 1
ATOM 7827 O O . GLY B 1 465 ? -17.719 34.219 19.703 1 93.75 465 GLY B O 1
ATOM 7828 N N . ARG B 1 466 ? -19.719 34.719 18.984 1 94.69 466 ARG B N 1
ATOM 7829 C CA . ARG B 1 466 ? -19.859 35.938 19.797 1 94.69 466 ARG B CA 1
ATOM 7830 C C . ARG B 1 466 ? -20.984 35.812 20.797 1 94.69 466 ARG B C 1
ATOM 7832 O O . ARG B 1 466 ? -22.047 35.281 20.484 1 94.69 466 ARG B O 1
ATOM 7839 N N . PRO B 1 467 ? -20.703 36.219 22.047 1 92.88 467 PRO B N 1
ATOM 7840 C CA . PRO B 1 467 ? -21.812 36.156 23 1 92.88 467 PRO B CA 1
ATOM 7841 C C . PRO B 1 467 ? -23.062 36.875 22.516 1 92.88 467 PRO B C 1
ATOM 7843 O O . PRO B 1 467 ? -22.953 37.969 21.922 1 92.88 467 PRO B O 1
ATOM 7846 N N . ASP B 1 468 ? -24.156 36.25 22.719 1 92.06 468 ASP B N 1
ATOM 7847 C CA . ASP B 1 468 ? -25.453 36.75 22.25 1 92.06 468 ASP B CA 1
ATOM 7848 C C . ASP B 1 468 ? -26.516 36.625 23.328 1 92.06 468 ASP B C 1
ATOM 7850 O O . ASP B 1 468 ? -26.719 35.531 23.875 1 92.06 468 ASP B O 1
ATOM 7854 N N . GLU B 1 469 ? -27.219 37.594 23.578 1 87.62 469 GLU B N 1
ATOM 7855 C CA . GLU B 1 469 ? -28.172 37.625 24.672 1 87.62 469 GLU B CA 1
ATOM 7856 C C . GLU B 1 469 ? -29.344 36.688 24.422 1 87.62 469 GLU B C 1
ATOM 7858 O O . GLU B 1 469 ? -29.906 36.094 25.344 1 87.62 469 GLU B O 1
ATOM 7863 N N . THR B 1 470 ? -29.703 36.5 23.156 1 86.06 470 THR B N 1
ATOM 7864 C CA . THR B 1 470 ? -30.844 35.688 22.797 1 86.06 470 THR B CA 1
ATOM 7865 C C . THR B 1 470 ? -30.422 34.219 22.547 1 86.06 470 THR B C 1
ATOM 7867 O O . THR B 1 470 ? -31.109 33.281 22.969 1 86.06 470 THR B O 1
ATOM 7870 N N . LEU B 1 471 ? -29.328 34.062 21.938 1 89.81 471 LEU B N 1
ATOM 7871 C CA . LEU B 1 471 ? -28.969 32.75 21.406 1 89.81 471 LEU B CA 1
ATOM 7872 C C . LEU B 1 471 ? -27.859 32.125 22.234 1 89.81 471 LEU B C 1
ATOM 7874 O O . LEU B 1 471 ? -27.484 30.984 22 1 89.81 471 LEU B O 1
ATOM 7878 N N . GLY B 1 472 ? -27.375 32.844 23.297 1 90.69 472 GLY B N 1
ATOM 7879 C CA . GLY B 1 472 ? -26.141 32.438 23.938 1 90.69 472 GLY B CA 1
ATOM 7880 C C . GLY B 1 472 ? -24.906 32.844 23.172 1 90.69 472 GLY B C 1
ATOM 7881 O O . GLY B 1 472 ? -24.109 33.656 23.656 1 90.69 472 GLY B O 1
ATOM 7882 N N . GLU B 1 473 ? -24.719 32.25 21.906 1 93.38 473 GLU B N 1
ATOM 7883 C CA . GLU B 1 473 ? -23.688 32.656 20.953 1 93.38 473 GLU B CA 1
ATOM 7884 C C . GLU B 1 473 ? -24.281 32.844 19.562 1 93.38 473 GLU B C 1
ATOM 7886 O O . GLU B 1 473 ? -25.297 32.219 19.219 1 93.38 473 GLU B O 1
ATOM 7891 N N . SER B 1 474 ? -23.734 33.781 18.859 1 93.62 474 SER B N 1
ATOM 7892 C CA . SER B 1 474 ? -24.031 33.938 17.438 1 93.62 474 SER B CA 1
ATOM 7893 C C . SER B 1 474 ? -22.75 34.062 16.609 1 93.62 474 SER B C 1
ATOM 7895 O O . SER B 1 474 ? -21.688 34.344 17.156 1 93.62 474 SER B O 1
ATOM 7897 N N . MET B 1 475 ? -22.891 33.844 15.336 1 94.56 475 MET B N 1
ATOM 7898 C CA . MET B 1 475 ? -21.734 33.812 14.453 1 94.56 475 MET B CA 1
ATOM 7899 C C . MET B 1 475 ? -21.219 35.25 14.203 1 94.56 475 MET B C 1
ATOM 7901 O O . MET B 1 475 ? -22 36.125 13.891 1 94.56 475 MET B O 1
ATOM 7905 N N . CYS B 1 476 ? -20.016 35.406 14.406 1 96 476 CYS B N 1
ATOM 7906 C CA . CYS B 1 476 ? -19.281 36.625 14.094 1 96 476 CYS B CA 1
ATOM 7907 C C . CYS B 1 476 ? -18.219 36.375 13.039 1 96 476 CYS B C 1
ATOM 7909 O O . CYS B 1 476 ? -17.281 35.594 13.266 1 96 476 CYS B O 1
ATOM 7911 N N . ALA B 1 477 ? -18.344 37 11.906 1 96.62 477 ALA B N 1
ATOM 7912 C CA . ALA B 1 477 ? -17.406 36.812 10.812 1 96.62 477 ALA B CA 1
ATOM 7913 C C . ALA B 1 477 ? -16.359 37.938 10.781 1 96.62 477 ALA B C 1
ATOM 7915 O O . ALA B 1 477 ? -16.703 39.094 10.711 1 96.62 477 ALA B O 1
ATOM 7916 N N . PHE B 1 478 ? -15.164 37.562 10.914 1 96.44 478 PHE B N 1
ATOM 7917 C CA . PHE B 1 478 ? -14.039 38.438 10.609 1 96.44 478 PHE B CA 1
ATOM 7918 C C . PHE B 1 478 ? -13.609 38.281 9.156 1 96.44 478 PHE B C 1
ATOM 7920 O O . PHE B 1 478 ? -13.266 37.188 8.719 1 96.44 478 PHE B O 1
ATOM 7927 N N . VAL B 1 479 ? -13.625 39.375 8.398 1 95.81 479 VAL B N 1
ATOM 7928 C CA . VAL B 1 479 ? -13.469 39.281 6.949 1 95.81 479 VAL B CA 1
ATOM 7929 C C . VAL B 1 479 ? -12.336 40.188 6.496 1 95.81 479 VAL B C 1
ATOM 7931 O O . VAL B 1 479 ? -12.328 41.375 6.797 1 95.81 479 VAL B O 1
ATOM 7934 N N . LYS B 1 480 ? -11.422 39.562 5.855 1 94.19 480 LYS B N 1
ATOM 7935 C CA . LYS B 1 480 ? -10.414 40.344 5.133 1 94.19 480 LYS B CA 1
ATOM 7936 C C . LYS B 1 480 ? -10.789 40.5 3.66 1 94.19 480 LYS B C 1
ATOM 7938 O O . LYS B 1 480 ? -11 39.5 2.961 1 94.19 480 LYS B O 1
ATOM 7943 N N . LEU B 1 481 ? -10.852 41.719 3.178 1 93.56 481 LEU B N 1
ATOM 7944 C CA . LEU B 1 481 ? -11.242 41.969 1.799 1 93.56 481 LEU B CA 1
ATOM 7945 C C . LEU B 1 481 ? -10.039 41.938 0.871 1 93.56 481 LEU B C 1
ATOM 7947 O O . LEU B 1 481 ? -8.906 42.188 1.308 1 93.56 481 LEU B O 1
ATOM 7951 N N . LYS B 1 482 ? -10.367 41.531 -0.34 1 87.94 482 LYS B N 1
ATOM 7952 C CA . LYS B 1 482 ? -9.344 41.656 -1.378 1 87.94 482 LYS B CA 1
ATOM 7953 C C . LYS B 1 482 ? -8.875 43.094 -1.548 1 87.94 482 LYS B C 1
ATOM 7955 O O . LYS B 1 482 ? -9.617 44.031 -1.247 1 87.94 482 LYS B O 1
ATOM 7960 N N . GLU B 1 483 ? -7.641 43.25 -1.998 1 85.81 483 GLU B N 1
ATOM 7961 C CA . GLU B 1 483 ? -7.121 44.594 -2.227 1 85.81 483 GLU B CA 1
ATOM 7962 C C . GLU B 1 483 ? -8.016 45.375 -3.18 1 85.81 483 GLU B C 1
ATOM 7964 O O . GLU B 1 483 ? -8.312 44.906 -4.285 1 85.81 483 GLU B O 1
ATOM 7969 N N . GLY B 1 484 ? -8.453 46.469 -2.723 1 88.81 484 GLY B N 1
ATOM 7970 C CA . GLY B 1 484 ? -9.25 47.375 -3.555 1 88.81 484 GLY B CA 1
ATOM 7971 C C . GLY B 1 484 ? -10.734 47.031 -3.531 1 88.81 484 GLY B C 1
ATOM 7972 O O . GLY B 1 484 ? -11.547 47.781 -4.066 1 88.81 484 GLY B O 1
ATOM 7973 N N . ALA B 1 485 ? -11.086 45.969 -2.908 1 91.88 485 ALA B N 1
ATOM 7974 C CA . ALA B 1 485 ? -12.492 45.594 -2.859 1 91.88 485 ALA B CA 1
ATOM 7975 C C . ALA B 1 485 ? -13.211 46.25 -1.695 1 91.88 485 ALA B C 1
ATOM 7977 O O . ALA B 1 485 ? -12.586 46.625 -0.699 1 91.88 485 ALA B O 1
ATOM 7978 N N . GLU B 1 486 ? -14.438 46.531 -1.895 1 92.5 486 GLU B N 1
ATOM 7979 C CA . GLU B 1 486 ? -15.289 47.094 -0.842 1 92.5 486 GLU B CA 1
ATOM 7980 C C . GLU B 1 486 ? -16.531 46.219 -0.629 1 92.5 486 GLU B C 1
ATOM 7982 O O . GLU B 1 486 ? -17.047 45.625 -1.575 1 92.5 486 GLU B O 1
ATOM 7987 N N . ALA B 1 487 ? -16.844 46.094 0.586 1 94.62 487 ALA B N 1
ATOM 7988 C CA . ALA B 1 487 ? -18.062 45.375 0.942 1 94.62 487 ALA B CA 1
ATOM 7989 C C . ALA B 1 487 ? -18.641 45.875 2.266 1 94.62 487 ALA B C 1
ATOM 7991 O O . ALA B 1 487 ? -17.875 46.281 3.152 1 94.62 487 ALA B O 1
ATOM 7992 N N . ARG B 1 488 ? -19.922 45.938 2.381 1 94.62 488 ARG B N 1
ATOM 7993 C CA . ARG B 1 488 ? -20.594 46.312 3.623 1 94.62 488 ARG B CA 1
ATOM 7994 C C . ARG B 1 488 ? -21.031 45.094 4.406 1 94.62 488 ARG B C 1
ATOM 7996 O O . ARG B 1 488 ? -21.25 44.031 3.826 1 94.62 488 ARG B O 1
ATOM 8003 N N . GLU B 1 489 ? -21.078 45.25 5.684 1 95.75 489 GLU B N 1
ATOM 8004 C CA . GLU B 1 489 ? -21.516 44.156 6.566 1 95.75 489 GLU B CA 1
ATOM 8005 C C . GLU B 1 489 ? -22.797 43.531 6.051 1 95.75 489 GLU B C 1
ATOM 8007 O O . GLU B 1 489 ? -22.891 42.312 5.953 1 95.75 489 GLU B O 1
ATOM 8012 N N . GLU B 1 490 ? -23.766 44.344 5.684 1 94.75 490 GLU B N 1
ATOM 8013 C CA . GLU B 1 490 ? -25.062 43.875 5.238 1 94.75 490 GLU B CA 1
ATOM 8014 C C . GLU B 1 490 ? -24.938 43.031 3.977 1 94.75 490 GLU B C 1
ATOM 8016 O O . GLU B 1 490 ? -25.656 42.031 3.814 1 94.75 490 GLU B O 1
ATOM 8021 N N . GLU B 1 491 ? -24.094 43.406 3.148 1 95.06 491 GLU B N 1
ATOM 8022 C CA . GLU B 1 491 ? -23.875 42.688 1.907 1 95.06 491 GLU B CA 1
ATOM 8023 C C . GLU B 1 491 ? -23.312 41.281 2.182 1 95.06 491 GLU B C 1
ATOM 8025 O O . GLU B 1 491 ? -23.719 40.312 1.542 1 95.06 491 GLU B O 1
ATOM 8030 N N . ILE B 1 492 ? -22.375 41.281 3.094 1 96 492 ILE B N 1
ATOM 8031 C CA . ILE B 1 492 ? -21.766 40 3.453 1 96 492 ILE B CA 1
ATOM 8032 C C . ILE B 1 492 ? -22.812 39.062 4.078 1 96 492 ILE B C 1
ATOM 8034 O O . ILE B 1 492 ? -22.891 37.875 3.742 1 96 492 ILE B O 1
ATOM 8038 N N . ILE B 1 493 ? -23.609 39.625 4.965 1 95.06 493 ILE B N 1
ATOM 8039 C CA . ILE B 1 493 ? -24.625 38.844 5.656 1 95.06 493 ILE B CA 1
ATOM 8040 C C . ILE B 1 493 ? -25.656 38.344 4.648 1 95.06 493 ILE B C 1
ATOM 8042 O O . ILE B 1 493 ? -26.062 37.188 4.684 1 95.06 493 ILE B O 1
ATOM 8046 N N . GLU B 1 494 ? -26.078 39.188 3.717 1 93.94 494 GLU B N 1
ATOM 8047 C CA . GLU B 1 494 ? -27.047 38.781 2.691 1 93.94 494 GLU B CA 1
ATOM 8048 C C . GLU B 1 494 ? -26.484 37.719 1.776 1 93.94 494 GLU B C 1
ATOM 8050 O O . GLU B 1 494 ? -27.219 36.875 1.274 1 93.94 494 GLU B O 1
ATOM 8055 N N . PHE B 1 495 ? -25.297 37.875 1.511 1 93.44 495 PHE B N 1
ATOM 8056 C CA . PHE B 1 495 ? -24.625 36.875 0.688 1 93.44 495 PHE B CA 1
ATOM 8057 C C . PHE B 1 495 ? -24.672 35.5 1.357 1 93.44 495 PHE B C 1
ATOM 8059 O O . PHE B 1 495 ? -25 34.5 0.718 1 93.44 495 PHE B O 1
ATOM 8066 N N . CYS B 1 496 ? -24.297 35.469 2.646 1 93.12 496 CYS B N 1
ATOM 8067 C CA . CYS B 1 496 ? -24.344 34.219 3.402 1 93.12 496 CYS B CA 1
ATOM 8068 C C . CYS B 1 496 ? -25.766 33.656 3.438 1 93.12 496 CYS B C 1
ATOM 8070 O O . CYS B 1 496 ? -25.969 32.438 3.285 1 93.12 496 CYS B O 1
ATOM 8072 N N . LYS B 1 497 ? -26.719 34.531 3.607 1 91.69 497 LYS B N 1
ATOM 8073 C CA . LYS B 1 497 ? -28.125 34.125 3.658 1 91.69 497 LYS B CA 1
ATOM 8074 C C . LYS B 1 497 ? -28.562 33.5 2.346 1 91.69 497 LYS B C 1
ATOM 8076 O O . LYS B 1 497 ? -29.234 32.469 2.348 1 91.69 497 LYS B O 1
ATOM 8081 N N . ARG B 1 498 ? -28.203 34.062 1.307 1 90.44 498 ARG B N 1
ATOM 8082 C CA . ARG B 1 498 ? -28.562 33.562 -0.015 1 90.44 498 ARG B CA 1
ATOM 8083 C C . ARG B 1 498 ? -27.938 32.219 -0.28 1 90.44 498 ARG B C 1
ATOM 8085 O O . ARG B 1 498 ? -28.578 31.312 -0.843 1 90.44 498 ARG B O 1
ATOM 8092 N N . LYS B 1 499 ? -26.719 32.094 0.054 1 86.62 499 LYS B N 1
ATOM 8093 C CA . LYS B 1 499 ? -25.984 30.875 -0.23 1 86.62 499 LYS B CA 1
ATOM 8094 C C . LYS B 1 499 ? -26.438 29.75 0.68 1 86.62 499 LYS B C 1
ATOM 8096 O O . LYS B 1 499 ? -26.438 28.578 0.271 1 86.62 499 LYS B O 1
ATOM 8101 N N . LEU B 1 500 ? -26.766 30.094 1.894 1 86.19 500 LEU B N 1
ATOM 8102 C CA . LEU B 1 500 ? -27.219 29.094 2.852 1 86.19 500 LEU B CA 1
ATOM 8103 C C . LEU B 1 500 ? -28.625 28.594 2.506 1 86.19 500 LEU B C 1
ATOM 8105 O O . LEU B 1 500 ? -28.969 27.453 2.803 1 86.19 500 LEU B O 1
ATOM 8109 N N . GLY B 1 501 ? -29.391 29.484 1.913 1 76 501 GLY B N 1
ATOM 8110 C CA . GLY B 1 501 ? -30.766 29.141 1.56 1 76 501 GLY B CA 1
ATOM 8111 C C . GLY B 1 501 ? -31.625 28.828 2.764 1 76 501 GLY B C 1
ATOM 8112 O O . GLY B 1 501 ? -31.688 29.609 3.717 1 76 501 GLY B O 1
ATOM 8113 N N . ASN B 1 502 ? -32.438 27.625 2.619 1 70.94 502 ASN B N 1
ATOM 8114 C CA . ASN B 1 502 ? -33.375 27.219 3.645 1 70.94 502 ASN B CA 1
ATOM 8115 C C . ASN B 1 502 ? -32.688 26.375 4.73 1 70.94 502 ASN B C 1
ATOM 8117 O O . ASN B 1 502 ? -33.375 25.828 5.602 1 70.94 502 ASN B O 1
ATOM 8121 N N . LYS B 1 503 ? -31.391 26.453 4.578 1 67.25 503 LYS B N 1
ATOM 8122 C CA . LYS B 1 503 ? -30.688 25.75 5.637 1 67.25 503 LYS B CA 1
ATOM 8123 C C . LYS B 1 503 ? -30.812 26.469 6.973 1 67.25 503 LYS B C 1
ATOM 8125 O O . LYS B 1 503 ? -31.594 27.422 7.094 1 67.25 503 LYS B O 1
ATOM 8130 N N . ASN B 1 504 ? -30.031 26.125 8.094 1 73.94 504 ASN B N 1
ATOM 8131 C CA . ASN B 1 504 ? -30.062 26.609 9.477 1 73.94 504 ASN B CA 1
ATOM 8132 C C . ASN B 1 504 ? -29.781 28.109 9.555 1 73.94 504 ASN B C 1
ATOM 8134 O O . ASN B 1 504 ? -28.641 28.531 9.484 1 73.94 504 ASN B O 1
ATOM 8138 N N . MET B 1 505 ? -30.859 28.938 9.633 1 79.44 505 MET B N 1
ATOM 8139 C CA . MET B 1 505 ? -30.797 30.391 9.68 1 79.44 505 MET B CA 1
ATOM 8140 C C . MET B 1 505 ? -29.938 30.859 10.844 1 79.44 505 MET B C 1
ATOM 8142 O O . MET B 1 505 ? -29.438 32 10.836 1 79.44 505 MET B O 1
ATOM 8146 N N . LYS B 1 506 ? -29.734 30 11.789 1 83 506 LYS B N 1
ATOM 8147 C CA . LYS B 1 506 ? -28.922 30.344 12.953 1 83 506 LYS B CA 1
ATOM 8148 C C . LYS B 1 506 ? -27.453 30.484 12.586 1 83 506 LYS B C 1
ATOM 8150 O O . LYS B 1 506 ? -26.656 31.047 13.344 1 83 506 LYS B O 1
ATOM 8155 N N . MET B 1 507 ? -27.109 30.062 11.406 1 89 507 MET B N 1
ATOM 8156 C CA . MET B 1 507 ? -25.719 30.047 10.992 1 89 507 MET B CA 1
ATOM 8157 C C . MET B 1 507 ? -25.344 31.344 10.297 1 89 507 MET B C 1
ATOM 8159 O O . MET B 1 507 ? -24.172 31.609 10.047 1 89 507 MET B O 1
ATOM 8163 N N . ILE B 1 508 ? -26.359 32.156 10.023 1 91.88 508 ILE B N 1
ATOM 8164 C CA . ILE B 1 508 ? -26.062 33.438 9.383 1 91.88 508 ILE B CA 1
ATOM 8165 C C . ILE B 1 508 ? -25.344 34.344 10.367 1 91.88 508 ILE B C 1
ATOM 8167 O O . ILE B 1 508 ? -25.844 34.562 11.484 1 91.88 508 ILE B O 1
ATOM 8171 N N . PRO B 1 509 ? -24.172 34.844 9.953 1 95.06 509 PRO B N 1
ATOM 8172 C CA . PRO B 1 509 ? -23.484 35.75 10.875 1 95.06 509 PRO B CA 1
ATOM 8173 C C . PRO B 1 509 ? -24.328 36.969 11.273 1 95.06 509 PRO B C 1
ATOM 8175 O O . PRO B 1 509 ? -24.969 37.594 10.422 1 95.06 509 PRO B O 1
ATOM 8178 N N . LYS B 1 510 ? -24.359 37.25 12.539 1 93.62 510 LYS B N 1
ATOM 8179 C CA . LYS B 1 510 ? -25.062 38.438 13.008 1 93.62 510 LYS B CA 1
ATOM 8180 C C . LYS B 1 510 ? -24.125 39.656 13.023 1 93.62 510 LYS B C 1
ATOM 8182 O O . LYS B 1 510 ? -24.578 40.812 13.062 1 93.62 510 LYS B O 1
ATOM 8187 N N . THR B 1 511 ? -22.828 39.375 13.078 1 95.12 511 THR B N 1
ATOM 8188 C CA . THR B 1 511 ? -21.797 40.406 13.117 1 95.12 511 THR B CA 1
ATOM 8189 C C . THR B 1 511 ? -20.719 40.125 12.062 1 95.12 511 THR B C 1
ATOM 8191 O O . THR B 1 511 ? -20.312 38.969 11.867 1 95.12 511 THR B O 1
ATOM 8194 N N . VAL B 1 512 ? -20.359 41.156 11.336 1 96.81 512 VAL B N 1
ATOM 8195 C CA . VAL B 1 512 ? -19.234 41.094 10.406 1 96.81 512 VAL B CA 1
ATOM 8196 C C . VAL B 1 512 ? -18.219 42.188 10.742 1 96.81 512 VAL B C 1
ATOM 8198 O O . VAL B 1 512 ? -18.562 43.344 10.844 1 96.81 512 VAL B O 1
ATOM 8201 N N . VAL B 1 513 ? -17.047 41.781 10.969 1 96.31 513 VAL B N 1
ATOM 8202 C CA . VAL B 1 513 ? -15.953 42.688 11.266 1 96.31 513 VAL B CA 1
ATOM 8203 C C . VAL B 1 513 ? -14.906 42.625 10.156 1 96.31 513 VAL B C 1
ATOM 8205 O O . VAL B 1 513 ? -14.352 41.562 9.867 1 96.31 513 VAL B O 1
ATOM 8208 N N . PHE B 1 514 ? -14.672 43.688 9.477 1 96.12 514 PHE B N 1
ATOM 8209 C CA . PHE B 1 514 ? -13.641 43.75 8.445 1 96.12 514 PHE B CA 1
ATOM 8210 C C . PHE B 1 514 ? -12.266 43.969 9.07 1 96.12 514 PHE B C 1
ATOM 8212 O O . PHE B 1 514 ? -12.016 45 9.711 1 96.12 514 PHE B O 1
ATOM 8219 N N . SER B 1 515 ? -11.453 43 8.984 1 93.56 515 SER B N 1
ATOM 8220 C CA . SER B 1 515 ? -10.133 42.969 9.594 1 93.56 515 SER B CA 1
ATOM 8221 C C . SER B 1 515 ? -9.219 41.969 8.93 1 93.56 515 SER B C 1
ATOM 8223 O O . SER B 1 515 ? -9.656 41.188 8.07 1 93.56 515 SER B O 1
ATOM 8225 N N . ASP B 1 516 ? -7.988 42.031 9.266 1 91.94 516 ASP B N 1
ATOM 8226 C CA . ASP B 1 516 ? -7.113 40.906 8.93 1 91.94 516 ASP B CA 1
ATOM 8227 C C . ASP B 1 516 ? -7.52 39.656 9.68 1 91.94 516 ASP B C 1
ATOM 8229 O O . ASP B 1 516 ? -8.109 39.719 10.758 1 91.94 516 ASP B O 1
ATOM 8233 N N . VAL B 1 517 ? -7.297 38.562 9.141 1 92.12 517 VAL B N 1
ATOM 8234 C CA . VAL B 1 517 ? -7.578 37.25 9.742 1 92.12 517 VAL B CA 1
ATOM 8235 C C . VAL B 1 517 ? -6.27 36.562 10.102 1 92.12 517 VAL B C 1
ATOM 8237 O O . VAL B 1 517 ? -5.613 35.969 9.234 1 92.12 517 VAL B O 1
ATOM 8240 N N . PRO B 1 518 ? -5.984 36.562 11.375 1 89.31 518 PRO B N 1
ATOM 8241 C CA . PRO B 1 518 ? -4.707 35.969 11.789 1 89.31 518 PRO B CA 1
ATOM 8242 C C . PRO B 1 518 ? -4.617 34.469 11.484 1 89.31 518 PRO B C 1
ATOM 8244 O O . PRO B 1 518 ? -5.594 33.75 11.672 1 89.31 518 PRO B O 1
ATOM 8247 N N . LYS B 1 519 ? -3.473 34.031 11.047 1 84.69 519 LYS B N 1
ATOM 8248 C CA . LYS B 1 519 ? -3.256 32.656 10.688 1 84.69 519 LYS B CA 1
ATOM 8249 C C . LYS B 1 519 ? -1.969 32.125 11.312 1 84.69 519 LYS B C 1
ATOM 8251 O O . LYS B 1 519 ? -1.058 32.875 11.617 1 84.69 519 LYS B O 1
ATOM 8256 N N . THR B 1 520 ? -2.033 30.828 11.508 1 75.69 520 THR B N 1
ATOM 8257 C CA . THR B 1 520 ? -0.794 30.141 11.875 1 75.69 520 THR B CA 1
ATOM 8258 C C . THR B 1 520 ? 0.139 30.031 10.672 1 75.69 520 THR B C 1
ATOM 8260 O O . THR B 1 520 ? -0.261 30.328 9.539 1 75.69 520 THR B O 1
ATOM 8263 N N . PRO B 1 521 ? 1.284 29.562 10.953 1 67.94 521 PRO B N 1
ATOM 8264 C CA . PRO B 1 521 ? 2.229 29.391 9.844 1 67.94 521 PRO B CA 1
ATOM 8265 C C . PRO B 1 521 ? 1.771 28.344 8.828 1 67.94 521 PRO B C 1
ATOM 8267 O O . PRO B 1 521 ? 2.162 28.406 7.66 1 67.94 521 PRO B O 1
ATOM 8270 N N . THR B 1 522 ? 1.006 27.516 9.289 1 65.44 522 THR B N 1
ATOM 8271 C CA . THR B 1 522 ? 0.516 26.484 8.383 1 65.44 522 THR B CA 1
ATOM 8272 C C . THR B 1 522 ? -0.767 26.938 7.691 1 65.44 522 THR B C 1
ATOM 8274 O O . THR B 1 522 ? -1.365 26.172 6.926 1 65.44 522 THR B O 1
ATOM 8277 N N . GLY B 1 523 ? -1.114 28.203 7.992 1 69.31 523 GLY B N 1
ATOM 8278 C CA . GLY B 1 523 ? -2.236 28.781 7.273 1 69.31 523 GLY B CA 1
ATOM 8279 C C . GLY B 1 523 ? -3.562 28.594 7.992 1 69.31 523 GLY B C 1
ATOM 8280 O O . GLY B 1 523 ? -4.605 29.016 7.492 1 69.31 523 GLY B O 1
ATOM 8281 N N . LYS B 1 524 ? -3.443 28.016 9.148 1 73.81 524 LYS B N 1
ATOM 8282 C CA . LYS B 1 524 ? -4.676 27.812 9.906 1 73.81 524 LYS B CA 1
ATOM 8283 C C . LYS B 1 524 ? -5.133 29.109 10.562 1 73.81 524 LYS B C 1
ATOM 8285 O O . LYS B 1 524 ? -4.316 29.875 11.078 1 73.81 524 LYS B O 1
ATOM 8290 N N . ILE B 1 525 ? -6.426 29.453 10.492 1 83.56 525 ILE B N 1
ATOM 8291 C CA . ILE B 1 525 ? -6.984 30.641 11.133 1 83.56 525 ILE B CA 1
ATOM 8292 C C . ILE B 1 525 ? -6.832 30.531 12.648 1 83.56 525 ILE B C 1
ATOM 8294 O O . ILE B 1 525 ? -7.156 29.5 13.242 1 83.56 525 ILE B O 1
ATOM 8298 N N . ARG B 1 526 ? -6.258 31.516 13.258 1 86.38 526 ARG B N 1
ATOM 8299 C CA . ARG B 1 526 ? -6.152 31.578 14.719 1 86.38 526 ARG B CA 1
ATOM 8300 C C . ARG B 1 526 ? -7.477 32 15.344 1 86.38 526 ARG B C 1
ATOM 8302 O O . ARG B 1 526 ? -7.609 33.125 15.828 1 86.38 526 ARG B O 1
ATOM 8309 N N . LYS B 1 527 ? -8.344 31.141 15.578 1 89.81 527 LYS B N 1
ATOM 8310 C CA . LYS B 1 527 ? -9.695 31.422 16.047 1 89.81 527 LYS B CA 1
ATOM 8311 C C . LYS B 1 527 ? -9.68 31.844 17.516 1 89.81 527 LYS B C 1
ATOM 8313 O O . LYS B 1 527 ? -10.602 32.5 18 1 89.81 527 LYS B O 1
ATOM 8318 N N . ASN B 1 528 ? -8.594 31.422 18.219 1 86.88 528 ASN B N 1
ATOM 8319 C CA . ASN B 1 528 ? -8.477 31.875 19.609 1 86.88 528 ASN B CA 1
ATOM 8320 C C . ASN B 1 528 ? -8.383 33.375 19.703 1 86.88 528 ASN B C 1
ATOM 8322 O O . ASN B 1 528 ? -8.984 34 20.578 1 86.88 528 ASN B O 1
ATOM 8326 N N . VAL B 1 529 ? -7.629 33.906 18.766 1 91.06 529 VAL B N 1
ATOM 8327 C CA . VAL B 1 529 ? -7.473 35.344 18.734 1 91.06 529 VAL B CA 1
ATOM 8328 C C . VAL B 1 529 ? -8.797 36 18.328 1 91.06 529 VAL B C 1
ATOM 8330 O O . VAL B 1 529 ? -9.227 36.969 18.969 1 91.06 529 VAL B O 1
ATOM 8333 N N . LEU B 1 530 ? -9.461 35.438 17.391 1 93.5 530 LEU B N 1
ATOM 8334 C CA . LEU B 1 530 ? -10.727 36 16.906 1 93.5 530 LEU B CA 1
ATOM 8335 C C . LEU B 1 530 ? -11.812 35.875 17.969 1 93.5 530 LEU B C 1
ATOM 8337 O O . LEU B 1 530 ? -12.648 36.781 18.094 1 93.5 530 LEU B O 1
ATOM 8341 N N . ARG B 1 531 ? -11.781 34.781 18.688 1 92.06 531 ARG B N 1
ATOM 8342 C CA . ARG B 1 531 ? -12.75 34.594 19.766 1 92.06 531 ARG B CA 1
ATOM 8343 C C . ARG B 1 531 ? -12.586 35.688 20.844 1 92.06 531 ARG B C 1
ATOM 8345 O O . ARG B 1 531 ? -13.578 36.188 21.359 1 92.06 531 ARG B O 1
ATOM 8352 N N . LYS B 1 532 ? -11.328 35.906 21.172 1 92.69 532 LYS B N 1
ATOM 8353 C CA . LYS B 1 532 ? -11.062 36.969 22.141 1 92.69 532 LYS B CA 1
ATOM 8354 C C . LYS B 1 532 ? -11.57 38.344 21.625 1 92.69 532 LYS B C 1
ATOM 8356 O O . LYS B 1 532 ? -12.18 39.094 22.375 1 92.69 532 LYS B O 1
ATOM 8361 N N . MET B 1 533 ? -11.367 38.594 20.406 1 93.94 533 MET B N 1
ATOM 8362 C CA . MET B 1 533 ? -11.844 39.844 19.797 1 93.94 533 MET B CA 1
ATOM 8363 C C . MET B 1 533 ? -13.367 39.906 19.844 1 93.94 533 MET B C 1
ATOM 8365 O O . MET B 1 533 ? -13.93 40.938 20.172 1 93.94 533 MET B O 1
ATOM 8369 N N . ALA B 1 534 ? -13.977 38.844 19.5 1 94.31 534 ALA B N 1
ATOM 8370 C CA . ALA B 1 534 ? -15.438 38.812 19.5 1 94.31 534 ALA B CA 1
ATOM 8371 C C . ALA B 1 534 ? -15.992 39.031 20.906 1 94.31 534 ALA B C 1
ATOM 8373 O O . ALA B 1 534 ? -17 39.719 21.078 1 94.31 534 ALA B O 1
ATOM 8374 N N . LYS B 1 535 ? -15.359 38.375 21.859 1 93 535 LYS B N 1
ATOM 8375 C CA . LYS B 1 535 ? -15.789 38.562 23.25 1 93 535 LYS B CA 1
ATOM 8376 C C . LYS B 1 535 ? -15.641 40 23.703 1 93 535 LYS B C 1
ATOM 8378 O O . LYS B 1 535 ? -16.484 40.531 24.422 1 93 535 LYS B O 1
ATOM 8383 N N . ASP B 1 536 ? -14.516 40.562 23.297 1 93.94 536 ASP B N 1
ATOM 8384 C CA . ASP B 1 536 ? -14.234 41.938 23.672 1 93.94 536 ASP B CA 1
ATOM 8385 C C . ASP B 1 536 ? -15.242 42.906 23.062 1 93.94 536 ASP B C 1
ATOM 8387 O O . ASP B 1 536 ? -15.422 44.031 23.547 1 93.94 536 ASP B O 1
ATOM 8391 N N . MET B 1 537 ? -15.914 42.5 22.016 1 93.06 537 MET B N 1
ATOM 8392 C CA . MET B 1 537 ? -16.922 43.312 21.359 1 93.06 537 MET B CA 1
ATOM 8393 C C . MET B 1 537 ? -18.219 43.344 22.172 1 93.06 537 MET B C 1
ATOM 8395 O O . MET B 1 537 ? -19.094 44.188 21.922 1 93.06 537 MET B O 1
ATOM 8399 N N . GLY B 1 538 ? -18.281 42.438 23.141 1 87.81 538 GLY B N 1
ATOM 8400 C CA . GLY B 1 538 ? -19.453 42.406 24 1 87.81 538 GLY B CA 1
ATOM 8401 C C . GLY B 1 538 ? -20.594 41.594 23.406 1 87.81 538 GLY B C 1
ATOM 8402 O O . GLY B 1 538 ? -20.438 40.969 22.359 1 87.81 538 GLY B O 1
ATOM 8403 N N . TYR B 1 539 ? -21.703 41.594 24.047 1 87 539 TYR B N 1
ATOM 8404 C CA . TYR B 1 539 ? -22.844 40.781 23.672 1 87 539 TYR B CA 1
ATOM 8405 C C . TYR B 1 539 ? -23.594 41.406 22.5 1 87 539 TYR B C 1
ATOM 8407 O O . TYR B 1 539 ? -23.719 42.625 22.406 1 87 539 TYR B O 1
ATOM 8415 N N . VAL B 1 540 ? -23.891 40.625 21.578 1 86.44 540 VAL B N 1
ATOM 8416 C CA . VAL B 1 540 ? -24.859 41.031 20.578 1 86.44 540 VAL B CA 1
ATOM 8417 C C . VAL B 1 540 ? -26.219 41.312 21.25 1 86.44 540 VAL B C 1
ATOM 8419 O O . VAL B 1 540 ? -26.75 40.438 21.938 1 86.44 540 VAL B O 1
ATOM 8422 N N . GLN B 1 541 ? -26.719 42.562 21.188 1 77.12 541 GLN B N 1
ATOM 8423 C CA . GLN B 1 541 ? -27.906 42.969 21.906 1 77.12 541 GLN B CA 1
ATOM 8424 C C . GLN B 1 541 ? -29.172 42.531 21.203 1 77.12 541 GLN B C 1
ATOM 8426 O O . GLN B 1 541 ? -29.172 42.312 19.984 1 77.12 541 GLN B O 1
ATOM 8431 N N . LEU B 1 542 ? -30.156 42.156 22.016 1 65.38 542 LEU B N 1
ATOM 8432 C CA . LEU B 1 542 ? -31.484 41.844 21.516 1 65.38 542 LEU B CA 1
ATOM 8433 C C . LEU B 1 542 ? -32.062 43 20.719 1 65.38 542 LEU B C 1
ATOM 8435 O O . LEU B 1 542 ? -31.953 44.156 21.141 1 65.38 542 LEU B O 1
ATOM 8439 N N . ARG B 1 543 ? -32.031 43.25 19.422 1 54.59 543 ARG B N 1
ATOM 8440 C CA . ARG B 1 543 ? -32.75 44.312 18.734 1 54.59 543 ARG B CA 1
ATOM 8441 C C . ARG B 1 543 ? -34.188 44.438 19.266 1 54.59 543 ARG B C 1
ATOM 8443 O O . ARG B 1 543 ? -34.906 43.469 19.312 1 54.59 543 ARG B O 1
ATOM 8450 N N . ALA B 1 544 ? -34.5 45.531 19.984 1 43.06 544 ALA B N 1
ATOM 8451 C CA . ALA B 1 544 ? -35.844 45.938 20.391 1 43.06 544 ALA B CA 1
ATOM 8452 C C . ALA B 1 544 ? -36.812 45.875 19.188 1 43.06 544 ALA B C 1
ATOM 8454 O O . ALA B 1 544 ? -36.469 46.406 18.109 1 43.06 544 ALA B O 1
ATOM 8455 N N . VAL B 1 545 ? -37.469 44.75 18.984 1 39.38 545 VAL B N 1
ATOM 8456 C CA . VAL B 1 545 ? -38.594 44.938 18.094 1 39.38 545 VAL B CA 1
ATOM 8457 C C . VAL B 1 545 ? -39.25 46.312 18.375 1 39.38 545 VAL B C 1
ATOM 8459 O O . VAL B 1 545 ? -39.688 46.562 19.484 1 39.38 545 VAL B O 1
ATOM 8462 N N . GLU B 1 546 ? -38.656 47.344 17.797 1 29.97 546 GLU B N 1
ATOM 8463 C CA . GLU B 1 546 ? -39.719 48.312 17.672 1 29.97 546 GLU B CA 1
ATOM 8464 C C . GLU B 1 546 ? -40.875 47.75 16.859 1 29.97 546 GLU B C 1
ATOM 8466 O O . GLU B 1 546 ? -40.656 47.062 15.859 1 29.97 546 GLU B O 1
#

Sequence (1092 aa):
MEGTMRCSANYVPLSPISFLERAAVVFGSRTSVVYGDIQYTWHQTRDRCVRLASALSDLGLSRHDVVAALAPNVPALCELYFGAPMAGAVLCVLNTTFDSQMLAMALEKTKPKVFFVDSEFLSVAEESLSLLSNIEEKPLIITITENPTEQSKYEQYEDFLSTGNPNFKPIRPVDECDPIALNFTSGTTSTPKCVVYSHRGAYLNATAVGVMNEMKPMPVYLCTVPMYHCSGWCYIWTVTAFGGVIVCLREVNDEVIFDSIVKHKVTNFGGSPPVLNMIANARDSVKKSFPWTVQVMSGGSSPPEVMLKLKKLGFKVMMAYGCSEVYGLGTACLWMPEWETLPEEESLRLKARDGLNHFAKEAVDVLDPTTMKSVPHDGKTIRVIALRGNTVMSGYFKDKEATEAAFRGGWYWSRDMGVIDPDGYIQFKDRSQDVITCGGEIVGSKEIEGILYSHPAVYDAGVVGRPDETLGESMCAFVKLKEGAEAREEEIIEFCKRKLGNKNMKMIPKTVVFSDVPKTPTGKIRKNVLRKMAKDMGYVQLRAVEMEGTMRCSANYVPLSPISFLERAAVVFGSRTSVVYGDIQYTWHQTRDRCVRLASALSDLGLSRHDVVAALAPNVPALCELYFGAPMAGAVLCVLNTTFDSQMLAMALEKTKPKVFFVDSEFLSVAEESLSLLSNIEEKPLIITITENPTEQSKYEQYEDFLSTGNPNFKPIRPVDECDPIALNFTSGTTSTPKCVVYSHRGAYLNATAVGVMNEMKPMPVYLCTVPMYHCSGWCYIWTVTAFGGVIVCLREVNDEVIFDSIVKHKVTNFGGSPPVLNMIANARDSVKKSFPWTVQVMSGGSSPPEVMLKLKKLGFKVMMAYGCSEVYGLGTACLWMPEWETLPEEESLRLKARDGLNHFAKEAVDVLDPTTMKSVPHDGKTIRVIALRGNTVMSGYFKDKEATEAAFRGGWYWSRDMGVIDPDGYIQFKDRSQDVITCGGEIVGSKEIEGILYSHPAVYDAGVVGRPDETLGESMCAFVKLKEGAEAREEEIIEFCKRKLGNKNMKMIPKTVVFSDVPKTPTGKIRKNVLRKMAKDMGYVQLRAVE

Foldseek 3Di:
DPPDDDDPVPDDQFFLLVLLVVLCVPFVQHWAEDEPVDTDGSVRLNLLLQLLLQLVVVVVDDAAAEEEEAAWQDSVLLSCLNNQVLNNYAYAYDDNPDALCLLLVVCVQRVHQAYEYEPVRVVRPVSNVVVNVPDPHDHQYEYEYPDPVDDDPHHYSVNSSVNGDSPHGGDDDPHQQGFHYWAWFLDLDDHTFIFTAGRQLLRLQLQLVCVLLVPAQAAEEEQQDTCRFLNSLSPSSNNSNSSYYYYTDRDQAQQVVQVCCVVVVHAEYEDEQVSLLRNLPPDPVRQDADDAAHGYEYEDFHALVSCVSCVVSRYDYKYAYDTSQLSNGAAIQHQDPVLVPDDSVVSSVSRRFRHFGTPQWDGKAFAAPVVRDGDDQDQFDKHWIKTAGSRGTPATRPCVPRRCVQCPPNIRTDQWIWHHHPVGTIHTFGGVVFWEQFQNGTGGLRVLQSLLVPDPFFPGKDWGWAQAPRGRTAIAIETETDVPGDDDPVRSLVSSPVVCDPHDNRNRGPHYHYDDFDAGPSGHTSVVVVHVVRHVVPYDDDPPPD/DPPDDDDPVPDDQFFLLVLLVVLCVPFVQHWAEDEPVDTDGSVRLLLLLQLLLQLVVVVVDDAAAEEEEAAWQDSVLLSCLNNQVLNNYAYAYDDNPDALCLLLVVCVQRVHQAYEYEPVRVVRPVSNVVVNVPDPHDHQYEYEYPDPPDDDPHHYSVNSSVNGDSPHGGDDDPHQQGFHYWAWFLDLDDHTFIFTAGRQLLRLQLQQVCVLLVPAQAAEEEQQDTCRFLNSLSPSSNNSNSSYYYYTDRDQAQLVVQVCCVVVVHAEYEDEQVSLLRNLPPDPVRQDADDAAHGYEYEDFHALVSQVSCVVSRYHYKYAYDTSQLSNGAAIQHDDPVLVPDDSVVSSVSRRFRHFGTPQWDGKAFAAPVVRDGDDQDQFDKHWIKTAGSRGTPATRPCVPRRCVQCPPNIRTDQWIWHHHPVGTIHTFGGVVFWEQFQNGTGGLRVLQSLLVPDPFFDGKDWGWAQAPVGRTAIEIETETDVPGDDDPVRSLVSSPVVCDPHDNRNRGPHYHYDDFDAGPSRHTSVVVVHVVRHVVPYDDDPPPD